Protein AF-0000000079813145 (afdb_homodimer)

Sequence (986 aa):
MRLSWSEIRVKAATFAEEWKDAKYERGETQSFYNDLFDVFGVKRRRVASFEEPVKLLGTKRGFIDLFWKGVLLVEHKSAGRSLTPAKTQALDYFPGLKEAELPRYILLSDFQTFELYDLDEGTETKFKLSDLPRNIEAFGFIIGIQKRTFRDQDPVNIAASELMGKLHDALDASGYTGHDLERLLVRLLFCLFADDTGIFEPRGIFDTLIRDRTREDGSDAGGWLSNLFDVLNTPENRRQKALDEDLKQFPYINGNLFAERLPIPAFDRTMRTRLLEACDFSWDAISPAIFGALFQSVMNPRERRTQGAHYTTEKNILKVIEPLFLDELRAEFSHLKGRRDRGRAMALRSFQDKLEGLRFFDPACGCGNFLIIAYRELRALEIEILKELNPKAQRELDVAVLSKIDVNQFYGIEIGEFPARIAEVALWMMDHIMNVRLSLEFGQVYARIPLVAAPHIHHADALSIDWNVVLPAIECSYIYGNPPFIGFVMRGCMRLSWSEIRVKAATFAEEWKDAKYERGETQSFYNDLFDVFGVKRRRVASFEEPVKLLGTKRGFIDLFWKGVLLVEHKSAGRSLTPAKTQALDYFPGLKEAELPRYILLSDFQTFELYDLDEGTETKFKLSDLPRNIEAFGFIIGIQKRTFRDQDPVNIAASELMGKLHDALDASGYTGHDLERLLVRLLFCLFADDTGIFEPRGIFDTLIRDRTREDGSDAGGWLSNLFDVLNTPENRRQKALDEDLKQFPYINGNLFAERLPIPAFDRTMRTRLLEACDFSWDAISPAIFGALFQSVMNPRERRTQGAHYTTEKNILKVIEPLFLDELRAEFSHLKGRRDRGRAMALRSFQDKLEGLRFFDPACGCGNFLIIAYRELRALEIEILKELNPKAQRELDVAVLSKIDVNQFYGIEIGEFPARIAEVALWMMDHIMNVRLSLEFGQVYARIPLVAAPHIHHADALSIDWNVVLPAIECSYIYGNPPFIGFVMRGC

InterPro domains:
  IPR029063 S-adenosyl-L-methionine-dependent methyltransferase superfamily [G3DSA:3.40.50.150] (288-491)
  IPR029063 S-adenosyl-L-methionine-dependent methyltransferase superfamily [SSF53335] (163-488)
  IPR046816 MmeI-like, DNA-methyltransferase domain [PF20473] (344-488)
  IPR046817 MmeI-like, N-terminal domain [PF20464] (12-172)
  IPR046819 MmeI-like, helicase spacer domain [PF20465] (179-258)
  IPR050953 N(4)/N(6)-adenine-specific DNA methyltransferase [PTHR33841] (176-487)

Structure (mmCIF, N/CA/C/O backbone):
data_AF-0000000079813145-model_v1
#
loop_
_entity.id
_entity.type
_entity.pdbx_description
1 polymer 'site-specific DNA-methyltransferase (adenine-specific)'
#
loop_
_atom_site.group_PDB
_atom_site.id
_atom_site.type_symbol
_atom_site.label_atom_id
_atom_site.label_alt_id
_atom_site.label_comp_id
_atom_site.label_asym_id
_atom_site.label_entity_id
_atom_site.label_seq_id
_atom_site.pdbx_PDB_ins_code
_atom_site.Cartn_x
_atom_site.Cartn_y
_atom_site.Cartn_z
_atom_site.occupancy
_atom_site.B_iso_or_equiv
_atom_site.auth_seq_id
_atom_site.auth_comp_id
_atom_site.auth_asym_id
_atom_site.auth_atom_id
_atom_site.pdbx_PDB_model_num
ATOM 1 N N . MET A 1 1 ? 13.633 17.094 12.789 1 54.75 1 MET A N 1
ATOM 2 C CA . MET A 1 1 ? 13.188 17.672 14.047 1 54.75 1 MET A CA 1
ATOM 3 C C . MET A 1 1 ? 12.875 19.156 13.883 1 54.75 1 MET A C 1
ATOM 5 O O . MET A 1 1 ? 13.5 19.844 13.078 1 54.75 1 MET A O 1
ATOM 9 N N . ARG A 1 2 ? 11.836 19.562 14.609 1 63.94 2 ARG A N 1
ATOM 10 C CA . ARG A 1 2 ? 11.422 20.969 14.578 1 63.94 2 ARG A CA 1
ATOM 11 C C . ARG A 1 2 ? 12.461 21.859 15.258 1 63.94 2 ARG A C 1
ATOM 13 O O . ARG A 1 2 ? 12.914 21.562 16.359 1 63.94 2 ARG A O 1
ATOM 20 N N . LEU A 1 3 ? 12.914 22.844 14.469 1 73 3 LEU A N 1
ATOM 21 C CA . LEU A 1 3 ? 13.875 23.797 15.023 1 73 3 LEU A CA 1
ATOM 22 C C . LEU A 1 3 ? 13.211 24.688 16.062 1 73 3 LEU A C 1
ATOM 24 O O . LEU A 1 3 ? 12.07 25.125 15.891 1 73 3 LEU A O 1
ATOM 28 N N . SER A 1 4 ? 13.891 24.922 17.203 1 78.19 4 SER A N 1
ATOM 29 C CA . SER A 1 4 ? 13.438 25.891 18.188 1 78.19 4 SER A CA 1
ATOM 30 C C . SER A 1 4 ? 13.773 27.312 17.766 1 78.19 4 SER A C 1
ATOM 32 O O . SER A 1 4 ? 14.602 27.516 16.875 1 78.19 4 SER A O 1
ATOM 34 N N . TRP A 1 5 ? 13.148 28.266 18.328 1 79.5 5 TRP A N 1
ATOM 35 C CA . TRP A 1 5 ? 13.453 29.656 18.031 1 79.5 5 TRP A CA 1
ATOM 36 C C . TRP A 1 5 ? 14.906 29.984 18.375 1 79.5 5 TRP A C 1
ATOM 38 O O . TRP A 1 5 ? 15.555 30.781 17.703 1 79.5 5 TRP A O 1
ATOM 48 N N . SER A 1 6 ? 15.367 29.344 19.469 1 80.06 6 SER A N 1
ATOM 49 C CA . SER A 1 6 ? 16.766 29.547 19.844 1 80.06 6 SER A CA 1
ATOM 50 C C . SER A 1 6 ? 17.703 29.078 18.75 1 80.06 6 SER A C 1
ATOM 52 O O . SER A 1 6 ? 18.672 29.766 18.406 1 80.06 6 SER A O 1
ATOM 54 N N . GLU A 1 7 ? 17.375 27.938 18.219 1 85 7 GLU A N 1
ATOM 55 C CA . GLU A 1 7 ? 18.188 27.406 17.125 1 85 7 GLU A CA 1
ATOM 56 C C . GLU A 1 7 ? 18.078 28.281 15.883 1 85 7 GLU A C 1
ATOM 58 O O . GLU A 1 7 ? 19.094 28.531 15.211 1 85 7 GLU A O 1
ATOM 63 N N . ILE A 1 8 ? 16.938 28.734 15.617 1 88.44 8 ILE A N 1
ATOM 64 C CA . ILE A 1 8 ? 16.703 29.578 14.453 1 88.44 8 ILE A CA 1
ATOM 65 C C . ILE A 1 8 ? 17.453 30.891 14.609 1 88.44 8 ILE A C 1
ATOM 67 O O . ILE A 1 8 ? 18.047 31.406 13.656 1 88.44 8 ILE A O 1
ATOM 71 N N . ARG A 1 9 ? 17.5 31.422 15.805 1 89.94 9 ARG A N 1
ATOM 72 C CA . ARG A 1 9 ? 18.188 32.688 16.078 1 89.94 9 ARG A CA 1
ATOM 73 C C . ARG A 1 9 ? 19.688 32.531 15.875 1 89.94 9 ARG A C 1
ATOM 75 O O . ARG A 1 9 ? 20.344 33.438 15.344 1 89.94 9 ARG A O 1
ATOM 82 N N . VAL A 1 10 ? 20.203 31.391 16.25 1 88.81 10 VAL A N 1
ATOM 83 C CA . VAL A 1 10 ? 21.625 31.125 16.062 1 88.81 10 VAL A CA 1
ATOM 84 C C . VAL A 1 10 ? 21.938 31.062 14.57 1 88.81 10 VAL A C 1
ATOM 86 O O . VAL A 1 10 ? 22.938 31.641 14.117 1 88.81 10 VAL A O 1
ATOM 89 N N . LYS A 1 11 ? 21.078 30.422 13.898 1 92.69 11 LYS A N 1
ATOM 90 C CA . LYS A 1 11 ? 21.281 30.328 12.453 1 92.69 11 LYS A CA 1
ATOM 91 C C . LYS A 1 11 ? 21.125 31.688 11.781 1 92.69 11 LYS A C 1
ATOM 93 O O . LYS A 1 11 ? 21.828 32 10.82 1 92.69 11 LYS A O 1
ATOM 98 N N . ALA A 1 12 ? 20.219 32.438 12.266 1 94.88 12 ALA A N 1
ATOM 99 C CA . ALA A 1 12 ? 20 33.781 11.734 1 94.88 12 ALA A CA 1
ATOM 100 C C . ALA A 1 12 ? 21.234 34.656 11.953 1 94.88 12 ALA A C 1
ATOM 102 O O . ALA A 1 12 ? 21.578 35.469 11.094 1 94.88 12 ALA A O 1
ATOM 103 N N . ALA A 1 13 ? 21.875 34.5 13.102 1 93.69 13 ALA A N 1
ATOM 104 C CA . ALA A 1 13 ? 23.094 35.25 13.391 1 93.69 13 ALA A CA 1
ATOM 105 C C . ALA A 1 13 ? 24.219 34.875 12.43 1 93.69 13 ALA A C 1
ATOM 107 O O . ALA A 1 13 ? 24.938 35.719 11.93 1 93.69 13 ALA A O 1
ATOM 108 N N . THR A 1 14 ? 24.328 33.594 12.203 1 94.19 14 THR A N 1
ATOM 109 C CA . THR A 1 14 ? 25.328 33.125 11.25 1 94.19 14 THR A CA 1
ATOM 110 C C . THR A 1 14 ? 25.031 33.656 9.852 1 94.19 14 THR A C 1
ATOM 112 O O . THR A 1 14 ? 25.953 34.062 9.141 1 94.19 14 THR A O 1
ATOM 115 N N . PHE A 1 15 ? 23.828 33.594 9.5 1 95.38 15 PHE A N 1
ATOM 116 C CA . PHE A 1 15 ? 23.391 34.125 8.211 1 95.38 15 PHE A CA 1
ATOM 117 C C . PHE A 1 15 ? 23.75 35.594 8.086 1 95.38 15 PHE A C 1
ATOM 119 O O . PHE A 1 15 ? 24.281 36.031 7.062 1 95.38 15 PHE A O 1
ATOM 126 N N . ALA A 1 16 ? 23.453 36.406 9.062 1 95.19 16 ALA A N 1
ATOM 127 C CA . ALA A 1 16 ? 23.703 37.844 9.047 1 95.19 16 ALA A CA 1
ATOM 128 C C . ALA A 1 16 ? 25.188 38.125 8.898 1 95.19 16 ALA A C 1
ATOM 130 O O . ALA A 1 16 ? 25.578 39.062 8.195 1 95.19 16 ALA A O 1
ATOM 131 N N . GLU A 1 17 ? 25.969 37.312 9.531 1 93 17 GLU A N 1
ATOM 132 C CA . GLU A 1 17 ? 27.406 37.5 9.438 1 93 17 GLU A CA 1
ATOM 133 C C . GLU A 1 17 ? 27.922 37.125 8.047 1 93 17 GLU A C 1
ATOM 135 O O . GLU A 1 17 ? 28.797 37.812 7.508 1 93 17 GLU A O 1
ATOM 140 N N . GLU A 1 18 ? 27.406 36.125 7.539 1 92.5 18 GLU A N 1
ATOM 141 C CA . GLU A 1 18 ? 27.844 35.656 6.238 1 92.5 18 GLU A CA 1
ATOM 142 C C . GLU A 1 18 ? 27.5 36.625 5.129 1 92.5 18 GLU A C 1
ATOM 144 O O . GLU A 1 18 ? 28.234 36.75 4.148 1 92.5 18 GLU A O 1
ATOM 149 N N . TRP A 1 19 ? 26.406 37.312 5.266 1 93.38 19 TRP A N 1
ATOM 150 C CA . TRP A 1 19 ? 25.906 38.125 4.168 1 93.38 19 TRP A CA 1
ATOM 151 C C . TRP A 1 19 ? 26.109 39.625 4.465 1 93.38 19 TRP A C 1
ATOM 153 O O . TRP A 1 19 ? 25.547 40.469 3.787 1 93.38 19 TRP A O 1
ATOM 163 N N . LYS A 1 20 ? 26.938 39.938 5.438 1 93.06 20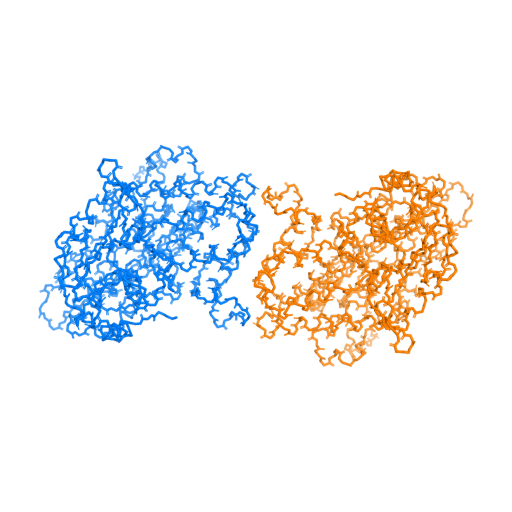 LYS A N 1
ATOM 164 C CA . LYS A 1 20 ? 27.125 41.312 5.906 1 93.06 20 LYS A CA 1
ATOM 165 C C . LYS A 1 20 ? 27.719 42.188 4.816 1 93.06 20 LYS A C 1
ATOM 167 O O . LYS A 1 20 ? 27.484 43.375 4.789 1 93.06 20 LYS A O 1
ATOM 172 N N . ASP A 1 21 ? 28.422 41.5 3.844 1 89.75 21 ASP A N 1
ATOM 173 C CA . ASP A 1 21 ? 29.109 42.312 2.83 1 89.75 21 ASP A CA 1
ATOM 174 C C . ASP A 1 21 ? 28.453 42.125 1.461 1 89.75 21 ASP A C 1
ATOM 176 O O . ASP A 1 21 ? 28.969 42.625 0.453 1 89.75 21 ASP A O 1
ATOM 180 N N . ALA A 1 22 ? 27.344 41.469 1.444 1 86.19 22 ALA A N 1
ATOM 181 C CA . ALA A 1 22 ? 26.688 41.188 0.165 1 86.19 22 ALA A CA 1
ATOM 182 C C . ALA A 1 22 ? 26.125 42.5 -0.434 1 86.19 22 ALA A C 1
ATOM 184 O O . ALA A 1 22 ? 25.562 43.312 0.285 1 86.19 22 ALA A O 1
ATOM 185 N N . LYS A 1 23 ? 26.312 42.656 -1.86 1 83.62 23 LYS A N 1
ATOM 186 C CA . LYS A 1 23 ? 25.875 43.906 -2.467 1 83.62 23 LYS A CA 1
ATOM 187 C C . LYS A 1 23 ? 25.25 43.656 -3.842 1 83.62 23 LYS A C 1
ATOM 189 O O . LYS A 1 23 ? 24.438 44.469 -4.312 1 83.62 23 LYS A O 1
ATOM 194 N N . TYR A 1 24 ? 25.625 42.594 -4.508 1 77.56 24 TYR A N 1
ATOM 195 C CA . TYR A 1 24 ? 25.328 42.438 -5.93 1 77.56 24 TYR A CA 1
ATOM 196 C C . TYR A 1 24 ? 24.047 41.656 -6.141 1 77.56 24 TYR A C 1
ATOM 198 O O . TYR A 1 24 ? 24.016 40.438 -5.906 1 77.56 24 TYR A O 1
ATOM 206 N N . GLU A 1 25 ? 23.047 42.25 -6.664 1 79.75 25 GLU A N 1
ATOM 207 C CA . GLU A 1 25 ? 21.703 41.688 -6.809 1 79.75 25 GLU A CA 1
ATOM 208 C C . GLU A 1 25 ? 21.688 40.5 -7.77 1 79.75 25 GLU A C 1
ATOM 210 O O . GLU A 1 25 ? 21.203 39.406 -7.43 1 79.75 25 GLU A O 1
ATOM 215 N N . ARG A 1 26 ? 22.234 40.594 -8.992 1 72.44 26 ARG A N 1
ATOM 216 C CA . ARG A 1 26 ? 22.078 39.594 -10.062 1 72.44 26 ARG A CA 1
ATOM 217 C C . ARG A 1 26 ? 22.812 38.312 -9.719 1 72.44 26 ARG A C 1
ATOM 219 O O . ARG A 1 26 ? 22.375 37.219 -10.086 1 72.44 26 ARG A O 1
ATOM 226 N N . GLY A 1 27 ? 23.688 38.438 -8.906 1 72.62 27 GLY A N 1
ATOM 227 C CA . GLY A 1 27 ? 24.5 37.25 -8.695 1 72.62 27 GLY A CA 1
ATOM 228 C C . GLY A 1 27 ? 24.219 36.562 -7.371 1 72.62 27 GLY A C 1
ATOM 229 O O . GLY A 1 27 ? 24.5 35.375 -7.211 1 72.62 27 GLY A O 1
ATOM 230 N N . GLU A 1 28 ? 23.562 37.281 -6.441 1 84 28 GLU A N 1
ATOM 231 C CA . GLU A 1 28 ? 23.578 36.719 -5.09 1 84 28 GLU A CA 1
ATOM 232 C C . GLU A 1 28 ? 22.172 36.594 -4.539 1 84 28 GLU A C 1
ATOM 234 O O . GLU A 1 28 ? 21.953 35.938 -3.518 1 84 28 GLU A O 1
ATOM 239 N N . THR A 1 29 ? 21.203 37.125 -5.23 1 87.88 29 THR A N 1
ATOM 240 C CA . THR A 1 29 ? 19.828 37.188 -4.723 1 87.88 29 THR A CA 1
ATOM 241 C C . THR A 1 29 ? 19.312 35.75 -4.453 1 87.88 29 THR A C 1
ATOM 243 O O . THR A 1 29 ? 18.781 35.5 -3.375 1 87.88 29 THR A O 1
ATOM 246 N N . GLN A 1 30 ? 19.516 34.938 -5.402 1 86.75 30 GLN A N 1
ATOM 247 C CA . GLN A 1 30 ? 18.969 33.594 -5.262 1 86.75 30 GLN A CA 1
ATOM 248 C C . GLN A 1 30 ? 19.656 32.844 -4.125 1 86.75 30 GLN A C 1
ATOM 250 O O . GLN A 1 30 ? 19 32.188 -3.33 1 86.75 30 GLN A O 1
ATOM 255 N N . SER A 1 31 ? 20.938 32.969 -4.066 1 88.31 31 SER A N 1
ATOM 256 C CA . SER A 1 31 ? 21.672 32.344 -2.975 1 88.31 31 SER A CA 1
ATOM 257 C C . SER A 1 31 ? 21.25 32.938 -1.625 1 88.31 31 SER A C 1
ATOM 259 O O . SER A 1 31 ? 21.156 32.188 -0.639 1 88.31 31 SER A O 1
ATOM 261 N N . PHE A 1 32 ? 21.047 34.25 -1.599 1 93.44 32 PHE A N 1
ATOM 262 C CA . PHE A 1 32 ? 20.641 34.938 -0.382 1 93.44 32 PHE A CA 1
ATOM 263 C C . PHE A 1 32 ? 19.344 34.375 0.173 1 93.44 32 PHE A C 1
ATOM 265 O O . PHE A 1 32 ? 19.266 34.031 1.356 1 93.44 32 PHE A O 1
ATOM 272 N N . TYR A 1 33 ? 18.438 34.125 -0.649 1 93.62 33 TYR A N 1
ATOM 273 C CA . TYR A 1 33 ? 17.141 33.656 -0.172 1 93.62 33 TYR A CA 1
ATOM 274 C C . TYR A 1 33 ? 17.141 32.156 0.074 1 93.62 33 TYR A C 1
ATOM 276 O O . TYR A 1 33 ? 16.469 31.656 0.979 1 93.62 33 TYR A O 1
ATOM 284 N N . ASN A 1 34 ? 17.906 31.422 -0.694 1 90.75 34 ASN A N 1
ATOM 285 C CA . ASN A 1 34 ? 18.094 30.016 -0.345 1 90.75 34 ASN A CA 1
ATOM 286 C C . ASN A 1 34 ? 18.625 29.859 1.078 1 90.75 34 ASN A C 1
ATOM 288 O O . ASN A 1 34 ? 18.109 29.047 1.848 1 90.75 34 ASN A O 1
ATOM 292 N N . ASP A 1 35 ? 19.578 30.672 1.389 1 91.69 35 ASP A N 1
ATOM 293 C CA . ASP A 1 35 ? 20.188 30.594 2.713 1 91.69 35 ASP A CA 1
ATOM 294 C C . ASP A 1 35 ? 19.234 31.109 3.787 1 91.69 35 ASP A C 1
ATOM 296 O O . ASP A 1 35 ? 19.219 30.609 4.91 1 91.69 35 ASP A O 1
ATOM 300 N N . LEU A 1 36 ? 18.453 32.156 3.459 1 94.5 36 LEU A N 1
ATOM 301 C CA . LEU A 1 36 ? 17.484 32.688 4.418 1 94.5 36 LEU A CA 1
ATOM 302 C C . LEU A 1 36 ? 16.469 31.625 4.793 1 94.5 36 LEU A C 1
ATOM 304 O O . LEU A 1 36 ? 16.156 31.438 5.973 1 94.5 36 LEU A O 1
ATOM 308 N N . PHE A 1 37 ? 15.953 30.922 3.773 1 93 37 PHE A N 1
ATOM 309 C CA . PHE A 1 37 ? 14.992 29.859 4.035 1 93 37 PHE A CA 1
ATOM 310 C C . PHE A 1 37 ? 15.633 28.719 4.836 1 93 37 PHE A C 1
ATOM 312 O O . PHE A 1 37 ? 14.984 28.125 5.695 1 93 37 PHE A O 1
ATOM 319 N N . ASP A 1 38 ? 16.875 28.516 4.582 1 90.31 38 ASP A N 1
ATOM 320 C CA . ASP A 1 38 ? 17.594 27.453 5.27 1 90.31 38 ASP A CA 1
ATOM 321 C C . ASP A 1 38 ? 17.719 27.75 6.758 1 90.31 38 ASP A C 1
ATOM 323 O O . ASP A 1 38 ? 17.875 26.844 7.57 1 90.31 38 ASP A O 1
ATOM 327 N N . VAL A 1 39 ? 17.75 29.047 7.113 1 92.31 39 VAL A N 1
ATOM 328 C CA . VAL A 1 39 ? 17.75 29.453 8.516 1 92.31 39 VAL A CA 1
ATOM 329 C C . VAL A 1 39 ? 16.609 28.766 9.258 1 92.31 39 VAL A C 1
ATOM 331 O O . VAL A 1 39 ? 16.75 28.406 10.43 1 92.31 39 VAL A O 1
ATOM 334 N N . PHE A 1 40 ? 15.539 28.484 8.539 1 89.62 40 PHE A N 1
ATOM 335 C CA . PHE A 1 40 ? 14.336 27.891 9.125 1 89.62 40 PHE A CA 1
ATOM 336 C C . PHE A 1 40 ? 14.258 26.406 8.812 1 89.62 40 PHE A C 1
ATOM 338 O O . PHE A 1 40 ? 13.266 25.75 9.141 1 89.62 40 PHE A O 1
ATOM 345 N N . GLY A 1 41 ? 15.219 25.891 8.156 1 84.31 41 GLY A N 1
ATOM 346 C CA . GLY A 1 41 ? 15.219 24.484 7.785 1 84.31 41 GLY A CA 1
ATOM 347 C C . GLY A 1 41 ? 14.297 24.172 6.617 1 84.31 41 GLY A C 1
ATOM 348 O O . GLY A 1 41 ? 13.875 23.031 6.445 1 84.31 41 GLY A O 1
ATOM 349 N N . VAL A 1 42 ? 13.938 25.156 5.883 1 85.62 42 VAL A N 1
ATOM 350 C CA . VAL A 1 42 ? 13.047 24.984 4.738 1 85.62 42 VAL A CA 1
ATOM 351 C C . VAL A 1 42 ? 13.836 25.172 3.443 1 85.62 42 VAL A C 1
ATOM 353 O O . VAL A 1 42 ? 14.586 26.141 3.297 1 85.62 42 VAL A O 1
ATOM 356 N N . LYS A 1 43 ? 13.688 24.172 2.592 1 82.88 43 LYS A N 1
ATOM 357 C CA . LYS A 1 43 ? 14.266 24.344 1.264 1 82.88 43 LYS A CA 1
ATOM 358 C C . LYS A 1 43 ? 13.359 25.219 0.386 1 82.88 43 LYS A C 1
ATOM 360 O O . LYS A 1 43 ? 12.227 24.828 0.089 1 82.88 43 LYS A O 1
ATOM 365 N N . ARG A 1 44 ? 13.93 26.328 0.022 1 85.31 44 ARG A N 1
ATOM 366 C CA . ARG A 1 44 ? 13.18 27.328 -0.727 1 85.31 44 ARG A CA 1
ATOM 367 C C . ARG A 1 44 ? 12.516 26.719 -1.952 1 85.31 44 ARG A C 1
ATOM 369 O O . ARG A 1 44 ? 11.352 27 -2.24 1 85.31 44 ARG A O 1
ATOM 376 N N . ARG A 1 45 ? 13.164 25.828 -2.631 1 77.62 45 ARG A N 1
ATOM 377 C CA . ARG A 1 45 ? 12.695 25.25 -3.887 1 77.62 45 ARG A CA 1
ATOM 378 C C . ARG A 1 45 ? 11.414 24.453 -3.678 1 77.62 45 ARG A C 1
ATOM 380 O O . ARG A 1 45 ? 10.648 24.234 -4.617 1 77.62 45 ARG A O 1
ATOM 387 N N . ARG A 1 46 ? 11.188 24.156 -2.447 1 77.38 46 ARG A N 1
ATOM 388 C CA . ARG A 1 46 ? 10.023 23.328 -2.148 1 77.38 46 ARG A CA 1
ATOM 389 C C . ARG A 1 46 ? 8.766 24.172 -2.018 1 77.38 46 ARG A C 1
ATOM 391 O O . ARG A 1 46 ? 7.648 23.656 -2.146 1 77.38 46 ARG A O 1
ATOM 398 N N . VAL A 1 47 ? 8.992 25.469 -1.803 1 84.38 47 VAL A N 1
ATOM 399 C CA . VAL A 1 47 ? 7.797 26.219 -1.427 1 84.38 47 VAL A CA 1
ATOM 400 C C . VAL A 1 47 ? 7.676 27.469 -2.301 1 84.38 47 VAL A C 1
ATOM 402 O O . VAL A 1 47 ? 6.582 28.016 -2.471 1 84.38 47 VAL A O 1
ATOM 405 N N . ALA A 1 48 ? 8.797 27.859 -2.842 1 88.88 48 ALA A N 1
ATOM 406 C CA . ALA A 1 48 ? 8.781 29.125 -3.57 1 88.88 48 ALA A CA 1
ATOM 407 C C . ALA A 1 48 ? 9.594 29.016 -4.859 1 88.88 48 ALA A C 1
ATOM 409 O O . ALA A 1 48 ? 10.445 28.141 -4.996 1 88.88 48 ALA A O 1
ATOM 410 N N . SER A 1 49 ? 9.258 29.922 -5.734 1 89.06 49 SER A N 1
ATOM 411 C CA . SER A 1 49 ? 9.93 29.953 -7.027 1 89.06 49 SER A CA 1
ATOM 412 C C . SER A 1 49 ? 10.594 31.297 -7.285 1 89.06 49 SER A C 1
ATOM 414 O O . SER A 1 49 ? 10.117 32.344 -6.793 1 89.06 49 SER A O 1
ATOM 416 N N . PHE A 1 50 ? 11.719 31.234 -8.078 1 87.56 50 PHE A N 1
ATOM 417 C CA . PHE A 1 50 ? 12.391 32.469 -8.492 1 87.56 50 PHE A CA 1
ATOM 418 C C . PHE A 1 50 ? 11.891 32.906 -9.852 1 87.56 50 PHE A C 1
ATOM 420 O O . PHE A 1 50 ? 11.461 32.094 -10.672 1 87.56 50 PHE A O 1
ATOM 427 N N . GLU A 1 51 ? 11.852 34.156 -10.047 1 85.94 51 GLU A N 1
ATOM 428 C CA . GLU A 1 51 ? 11.617 34.781 -11.344 1 85.94 51 GLU A CA 1
ATOM 429 C C . GLU A 1 51 ? 10.312 34.281 -11.961 1 85.94 51 GLU A C 1
ATOM 431 O O . GLU A 1 51 ? 10.305 33.844 -13.109 1 85.94 51 GLU A O 1
ATOM 436 N N . GLU A 1 52 ? 9.305 34.281 -11.102 1 87.5 52 GLU A N 1
ATOM 437 C CA . GLU A 1 52 ? 7.984 33.875 -11.578 1 87.5 52 GLU A CA 1
ATOM 438 C C . GLU A 1 52 ? 7.379 34.938 -12.5 1 87.5 52 GLU A C 1
ATOM 440 O O . GLU A 1 52 ? 7.262 36.094 -12.125 1 87.5 52 GLU A O 1
ATOM 445 N N . PRO A 1 53 ? 7.023 34.562 -13.75 1 87.56 53 PRO A N 1
ATOM 446 C CA . PRO A 1 53 ? 6.418 35.531 -14.664 1 87.56 53 PRO A CA 1
ATOM 447 C C . PRO A 1 53 ? 4.992 35.906 -14.273 1 87.56 53 PRO A C 1
ATOM 449 O O . PRO A 1 53 ? 4.23 35.062 -13.812 1 87.56 53 PRO A O 1
ATOM 452 N N . VAL A 1 54 ? 4.641 37.156 -14.367 1 87.44 54 VAL A N 1
ATOM 453 C CA . VAL A 1 54 ? 3.312 37.656 -14.031 1 87.44 54 VAL A CA 1
ATOM 454 C C . VAL A 1 54 ? 2.922 38.781 -15 1 87.44 54 VAL A C 1
ATOM 456 O O . VAL A 1 54 ? 3.76 39.594 -15.391 1 87.44 54 VAL A O 1
ATOM 459 N N . LYS A 1 55 ? 1.665 38.719 -15.43 1 81.62 55 LYS A N 1
ATOM 460 C CA . LYS A 1 55 ? 1.153 39.75 -16.328 1 81.62 55 LYS A CA 1
ATOM 461 C C . LYS A 1 55 ? 0.919 41.062 -15.586 1 81.62 55 LYS A C 1
ATOM 463 O O . LYS A 1 55 ? 0.352 41.062 -14.492 1 81.62 55 LYS A O 1
ATOM 468 N N . LEU A 1 56 ? 1.489 42.062 -16.047 1 82 56 LEU A N 1
ATOM 469 C CA . LEU A 1 56 ? 1.272 43.375 -15.469 1 82 56 LEU A CA 1
ATOM 470 C C . LEU A 1 56 ? 0.087 44.062 -16.141 1 82 56 LEU A C 1
ATOM 472 O O . LEU A 1 56 ? -0.494 43.531 -17.078 1 82 56 LEU A O 1
ATOM 476 N N . LEU A 1 57 ? -0.383 45.219 -15.43 1 71.81 57 LEU A N 1
ATOM 477 C CA . LEU A 1 57 ? -1.419 46 -16.078 1 71.81 57 LEU A CA 1
ATOM 478 C C . LEU A 1 57 ? -0.974 46.438 -17.469 1 71.81 57 LEU A C 1
ATOM 480 O O . LEU A 1 57 ? 0.099 47.031 -17.625 1 71.81 57 LEU A O 1
ATOM 484 N N . GLY A 1 58 ? -1.726 45.969 -18.547 1 67.88 58 GLY A N 1
ATOM 485 C CA . GLY A 1 58 ? -1.386 46.219 -19.938 1 67.88 58 GLY A CA 1
ATOM 486 C C . GLY A 1 58 ? -0.789 45 -20.641 1 67.88 58 GLY A C 1
ATOM 487 O O . GLY A 1 58 ? -1.223 43.875 -20.406 1 67.88 58 GLY A O 1
ATOM 488 N N . THR A 1 59 ? 0.145 45.25 -21.547 1 70 59 THR A N 1
ATOM 489 C CA . THR A 1 59 ? 0.662 44.156 -22.391 1 70 59 THR A CA 1
ATOM 490 C C . THR A 1 59 ? 2.033 43.719 -21.891 1 70 59 THR A C 1
ATOM 492 O O . THR A 1 59 ? 2.605 42.75 -22.422 1 70 59 THR A O 1
ATOM 495 N N . LYS A 1 60 ? 2.535 44.281 -20.734 1 78.56 60 LYS A N 1
ATOM 496 C CA . LYS A 1 60 ? 3.893 43.938 -20.297 1 78.56 60 LYS A CA 1
ATOM 497 C C . LYS A 1 60 ? 3.885 42.812 -19.281 1 78.56 60 LYS A C 1
ATOM 499 O O . LYS A 1 60 ? 2.883 42.594 -18.609 1 78.56 60 LYS A O 1
ATOM 504 N N . ARG A 1 61 ? 4.934 41.906 -19.375 1 83.25 61 ARG A N 1
ATOM 505 C CA . ARG A 1 61 ? 5.156 40.844 -18.406 1 83.25 61 ARG A CA 1
ATOM 506 C C . ARG A 1 61 ? 6.277 41.188 -17.438 1 83.25 61 ARG A C 1
ATOM 508 O O . ARG A 1 61 ? 7.219 41.906 -17.797 1 83.25 61 ARG A O 1
ATOM 515 N N . GLY A 1 62 ? 6.117 41.031 -16.203 1 86.31 62 GLY A N 1
ATOM 516 C CA . GLY A 1 62 ? 7.145 41.156 -15.18 1 86.31 62 GLY A CA 1
ATOM 517 C C . GLY A 1 62 ? 7.551 39.844 -14.57 1 86.31 62 GLY A C 1
ATOM 518 O O . GLY A 1 62 ? 6.965 38.812 -14.883 1 86.31 62 GLY A O 1
ATOM 519 N N . PHE A 1 63 ? 8.688 39.938 -13.789 1 89.25 63 PHE A N 1
ATOM 520 C CA . PHE A 1 63 ? 9.18 38.719 -13.125 1 89.25 63 PHE A CA 1
ATOM 521 C C . PHE A 1 63 ? 9.375 39 -11.633 1 89.25 63 PHE A C 1
ATOM 523 O O . PHE A 1 63 ? 10.164 39.844 -11.242 1 89.25 63 PHE A O 1
ATOM 530 N N . ILE A 1 64 ? 8.672 38.188 -10.828 1 90.5 64 ILE A N 1
ATOM 531 C CA . ILE A 1 64 ? 8.797 38.312 -9.383 1 90.5 64 ILE A CA 1
ATOM 532 C C . ILE A 1 64 ? 10.094 37.656 -8.922 1 90.5 64 ILE A C 1
ATOM 534 O O . ILE A 1 64 ? 10.375 36.5 -9.281 1 90.5 64 ILE A O 1
ATOM 538 N N . ASP A 1 65 ? 10.922 38.375 -8.133 1 91.5 65 ASP A N 1
ATOM 539 C CA . ASP A 1 65 ? 12.227 37.844 -7.738 1 91.5 65 ASP A CA 1
ATOM 540 C C . ASP A 1 65 ? 12.07 36.531 -6.992 1 91.5 65 ASP A C 1
ATOM 542 O O . ASP A 1 65 ? 12.82 35.562 -7.242 1 91.5 65 ASP A O 1
ATOM 546 N N . LEU A 1 66 ? 11.195 36.469 -6.004 1 93.19 66 LEU A N 1
ATOM 547 C CA . LEU A 1 66 ? 10.828 35.25 -5.301 1 93.19 66 LEU A CA 1
ATOM 548 C C . LEU A 1 66 ? 9.344 35.25 -4.965 1 93.19 66 LEU A C 1
ATOM 550 O O . LEU A 1 66 ? 8.82 36.219 -4.426 1 93.19 66 LEU A O 1
ATOM 554 N N . PHE A 1 67 ? 8.711 34.125 -5.367 1 93.06 67 PHE A N 1
ATOM 555 C CA . PHE A 1 67 ? 7.266 34.062 -5.203 1 93.06 67 PHE A CA 1
ATOM 556 C C . PHE A 1 67 ? 6.844 32.781 -4.527 1 93.06 67 PHE A C 1
ATOM 558 O O . PHE A 1 67 ? 7.102 31.688 -5.051 1 93.06 67 PHE A O 1
ATOM 565 N N . TRP A 1 68 ? 6.352 32.906 -3.311 1 91.5 68 TRP A N 1
ATOM 566 C CA . TRP A 1 68 ? 5.648 31.828 -2.607 1 91.5 68 TRP A CA 1
ATOM 567 C C . TRP A 1 68 ? 4.141 32.031 -2.664 1 91.5 68 TRP A C 1
ATOM 569 O O . TRP A 1 68 ? 3.586 32.812 -1.872 1 91.5 68 TRP A O 1
ATOM 579 N N . LYS A 1 69 ? 3.541 31.359 -3.549 1 85.25 69 LYS A N 1
ATOM 580 C CA . LYS A 1 69 ? 2.137 31.594 -3.883 1 85.25 69 LYS A CA 1
ATOM 581 C C . LYS A 1 69 ? 1.271 31.609 -2.627 1 85.25 69 LYS A C 1
ATOM 583 O O . LYS A 1 69 ? 1.323 30.672 -1.817 1 85.25 69 LYS A O 1
ATOM 588 N N . GLY A 1 70 ? 0.599 32.75 -2.537 1 83.06 70 GLY A N 1
ATOM 589 C CA . GLY A 1 70 ? -0.35 32.875 -1.443 1 83.06 70 GLY A CA 1
ATOM 590 C C . GLY A 1 70 ? 0.302 33.312 -0.137 1 83.06 70 GLY A C 1
ATOM 591 O O . GLY A 1 70 ? -0.388 33.625 0.832 1 83.06 70 GLY A O 1
ATOM 592 N N . VAL A 1 71 ? 1.646 33.281 -0.153 1 88.38 71 VAL A N 1
ATOM 593 C CA . VAL A 1 71 ? 2.309 33.469 1.133 1 88.38 71 VAL A CA 1
ATOM 594 C C . VAL A 1 71 ? 3.24 34.688 1.058 1 88.38 71 VAL A C 1
ATOM 596 O O . VAL A 1 71 ? 3.057 35.656 1.782 1 88.38 71 VAL A O 1
ATOM 599 N N . LEU A 1 72 ? 4.223 34.656 0.082 1 93.31 72 LEU A N 1
ATOM 600 C CA . LEU A 1 72 ? 5.305 35.656 0.123 1 93.31 72 LEU A CA 1
ATOM 601 C C . LEU A 1 72 ? 5.664 36.125 -1.282 1 93.31 72 LEU A C 1
ATOM 603 O O . LEU A 1 72 ? 5.75 35.312 -2.211 1 93.31 72 LEU A O 1
ATOM 607 N N . LEU A 1 73 ? 5.742 37.344 -1.479 1 95 73 LEU A N 1
ATOM 608 C CA . LEU A 1 73 ? 6.312 37.969 -2.668 1 95 73 LEU A CA 1
ATOM 609 C C . LEU A 1 73 ? 7.535 38.812 -2.311 1 95 73 LEU A C 1
ATOM 611 O O . LEU A 1 73 ? 7.469 39.656 -1.416 1 95 73 LEU A O 1
ATOM 615 N N . VAL A 1 74 ? 8.656 38.531 -2.973 1 95.56 74 VAL A N 1
ATOM 616 C CA . VAL A 1 74 ? 9.898 39.219 -2.65 1 95.56 74 VAL A CA 1
ATOM 617 C C . VAL A 1 74 ? 10.336 40.062 -3.844 1 95.56 74 VAL A C 1
ATOM 619 O O . VAL A 1 74 ? 10.273 39.625 -4.988 1 95.56 74 VAL A O 1
ATOM 622 N N . GLU A 1 75 ? 10.656 41.312 -3.619 1 94.31 75 GLU A N 1
ATOM 623 C CA . GLU A 1 75 ? 11.398 42.156 -4.547 1 94.31 75 GLU A CA 1
ATOM 624 C C . GLU A 1 75 ? 12.727 42.594 -3.943 1 94.31 75 GLU A C 1
ATOM 626 O O . GLU A 1 75 ? 12.758 43.188 -2.854 1 94.31 75 GLU A O 1
ATOM 631 N N . HIS A 1 76 ? 13.742 42.281 -4.645 1 93.88 76 HIS A N 1
ATOM 632 C CA . HIS A 1 76 ? 15.094 42.5 -4.141 1 93.88 76 HIS A CA 1
ATOM 633 C C . HIS A 1 76 ? 15.844 43.531 -4.98 1 93.88 76 HIS A C 1
ATOM 635 O O . HIS A 1 76 ? 15.648 43.594 -6.195 1 93.88 76 HIS A O 1
ATOM 641 N N . LYS A 1 77 ? 16.672 44.438 -4.371 1 92.81 77 LYS A N 1
ATOM 642 C CA . LYS A 1 77 ? 17.516 45.438 -5.035 1 92.81 77 LYS A CA 1
ATOM 643 C C . LYS A 1 77 ? 18.969 45.312 -4.586 1 92.81 77 LYS A C 1
ATOM 645 O O . LYS A 1 77 ? 19.266 44.562 -3.631 1 92.81 77 LYS A O 1
ATOM 650 N N . SER A 1 78 ? 19.859 45.969 -5.309 1 91.06 78 SER A N 1
ATOM 651 C CA . SER A 1 78 ? 21.266 46.031 -4.895 1 91.06 78 SER A CA 1
ATOM 652 C C . SER A 1 78 ? 21.422 46.844 -3.611 1 91.06 78 SER A C 1
ATOM 654 O O . SER A 1 78 ? 20.578 47.688 -3.291 1 91.06 78 SER A O 1
ATOM 656 N N . ALA A 1 79 ? 22.5 46.531 -2.939 1 91.06 79 ALA A N 1
ATOM 657 C CA . ALA A 1 79 ? 22.734 47.156 -1.641 1 91.06 79 ALA A CA 1
ATOM 658 C C . ALA A 1 79 ? 22.734 48.656 -1.756 1 91.06 79 ALA A C 1
ATOM 660 O O . ALA A 1 79 ? 23.375 49.219 -2.656 1 91.06 79 ALA A O 1
ATOM 661 N N . GLY A 1 80 ? 22.031 49.281 -0.912 1 89.31 80 GLY A N 1
ATOM 662 C CA . GLY A 1 80 ? 22.031 50.719 -0.847 1 89.31 80 GLY A CA 1
ATOM 663 C C . GLY A 1 80 ? 20.953 51.375 -1.702 1 89.31 80 GLY A C 1
ATOM 664 O O . GLY A 1 80 ? 20.672 52.562 -1.579 1 89.31 80 GLY A O 1
ATOM 665 N N . ARG A 1 81 ? 20.391 50.688 -2.555 1 89.38 81 ARG A N 1
ATOM 666 C CA . ARG A 1 81 ? 19.328 51.219 -3.406 1 89.38 81 ARG A CA 1
ATOM 667 C C . ARG A 1 81 ? 18.031 51.406 -2.619 1 89.38 81 ARG A C 1
ATOM 669 O O . ARG A 1 81 ? 17.766 50.656 -1.662 1 89.38 81 ARG A O 1
ATOM 676 N N . SER A 1 82 ? 17.266 52.344 -3.043 1 90.31 82 SER A N 1
ATOM 677 C CA . SER A 1 82 ? 15.984 52.625 -2.391 1 90.31 82 SER A CA 1
ATOM 678 C C . SER A 1 82 ? 15.016 51.469 -2.572 1 90.31 82 SER A C 1
ATOM 680 O O . SER A 1 82 ? 14.938 50.875 -3.654 1 90.31 82 SER A O 1
ATOM 682 N N . LEU A 1 83 ? 14.273 51.156 -1.493 1 93.12 83 LEU A N 1
ATOM 683 C CA . LEU A 1 83 ? 13.32 50.031 -1.542 1 93.12 83 LEU A CA 1
ATOM 684 C C . LEU A 1 83 ? 11.922 50.531 -1.897 1 93.12 83 LEU A C 1
ATOM 686 O O . LEU A 1 83 ? 11.008 49.75 -2.113 1 93.12 83 LEU A O 1
ATOM 690 N N . THR A 1 84 ? 11.781 51.844 -2.08 1 89.81 84 THR A N 1
ATOM 691 C CA . THR A 1 84 ? 10.492 52.406 -2.443 1 89.81 84 THR A CA 1
ATOM 692 C C . THR A 1 84 ? 10.055 51.938 -3.824 1 89.81 84 THR A C 1
ATOM 694 O O . THR A 1 84 ? 8.922 51.469 -3.998 1 89.81 84 THR A O 1
ATOM 697 N N . PRO A 1 85 ? 10.953 52.031 -4.773 1 89.38 85 PRO A N 1
ATOM 698 C CA . PRO A 1 85 ? 10.57 51.5 -6.078 1 89.38 85 PRO A CA 1
ATOM 699 C C . PRO A 1 85 ? 10.258 50 -6.035 1 89.38 85 PRO A C 1
ATOM 701 O O . PRO A 1 85 ? 9.406 49.531 -6.785 1 89.38 85 PRO A O 1
ATOM 704 N N . ALA A 1 86 ? 11 49.344 -5.23 1 91.12 86 ALA A N 1
ATOM 705 C CA . ALA A 1 86 ? 10.758 47.906 -5.086 1 91.12 86 ALA A CA 1
ATOM 706 C C . ALA A 1 86 ? 9.344 47.625 -4.578 1 91.12 86 ALA A C 1
ATOM 708 O O . ALA A 1 86 ? 8.703 46.656 -4.996 1 91.12 86 ALA A O 1
ATOM 709 N N . LYS A 1 87 ? 8.883 48.406 -3.705 1 92.06 87 LYS A N 1
ATOM 710 C CA . LYS A 1 87 ? 7.527 48.25 -3.172 1 92.06 87 LYS A CA 1
ATOM 711 C C . LYS A 1 87 ? 6.48 48.469 -4.262 1 92.06 87 LYS A C 1
ATOM 713 O O . LYS A 1 87 ? 5.52 47.719 -4.367 1 92.06 87 LYS A O 1
ATOM 718 N N . THR A 1 88 ? 6.688 49.531 -4.984 1 88.81 88 THR A N 1
ATOM 719 C CA . THR A 1 88 ? 5.781 49.812 -6.09 1 88.81 88 THR A CA 1
ATOM 720 C C . THR A 1 88 ? 5.766 48.656 -7.082 1 88.81 88 THR A C 1
ATOM 722 O O . THR A 1 88 ? 4.699 48.25 -7.551 1 88.81 88 THR A O 1
ATOM 725 N N . GLN A 1 89 ? 6.902 48.156 -7.332 1 88.5 89 GLN A N 1
ATOM 726 C CA . GLN A 1 89 ? 7.016 47.031 -8.25 1 88.5 89 GLN A CA 1
ATOM 727 C C . GLN A 1 89 ? 6.27 45.812 -7.715 1 88.5 89 GLN A C 1
ATOM 729 O O . GLN A 1 89 ? 5.559 45.156 -8.461 1 88.5 89 GLN A O 1
ATOM 734 N N . ALA A 1 90 ? 6.453 45.562 -6.453 1 91.88 90 ALA A N 1
ATOM 735 C CA . ALA A 1 90 ? 5.777 44.406 -5.828 1 91.88 90 ALA A CA 1
ATOM 736 C C . ALA A 1 90 ? 4.262 44.562 -5.949 1 91.88 90 ALA A C 1
ATOM 738 O O . ALA A 1 90 ? 3.57 43.562 -6.266 1 91.88 90 ALA A O 1
ATOM 739 N N . LEU A 1 91 ? 3.768 45.688 -5.734 1 88.94 91 LEU A N 1
ATOM 740 C CA . LEU A 1 91 ? 2.33 45.938 -5.754 1 88.94 91 LEU A CA 1
ATOM 741 C C . LEU A 1 91 ? 1.794 45.906 -7.184 1 88.94 91 LEU A C 1
ATOM 743 O O . LEU A 1 91 ? 0.647 45.5 -7.41 1 88.94 91 LEU A O 1
ATOM 747 N N . ASP A 1 92 ? 2.572 46.25 -8.094 1 87.25 92 ASP A N 1
ATOM 748 C CA . ASP A 1 92 ? 2.174 46.25 -9.492 1 87.25 92 ASP A CA 1
ATOM 749 C C . ASP A 1 92 ? 1.883 44.844 -10.008 1 87.25 92 ASP A C 1
ATOM 751 O O . ASP A 1 92 ? 1.2 44.688 -11.016 1 87.25 92 ASP A O 1
ATOM 755 N N . TYR A 1 93 ? 2.418 43.875 -9.305 1 89.56 93 TYR A N 1
ATOM 756 C CA . TYR A 1 93 ? 2.217 42.469 -9.742 1 89.56 93 TYR A CA 1
ATOM 757 C C . TYR A 1 93 ? 0.818 42 -9.375 1 89.56 93 TYR A C 1
ATOM 759 O O . TYR A 1 93 ? 0.333 41 -9.938 1 89.56 93 TYR A O 1
ATOM 767 N N . PHE A 1 94 ? 0.102 42.562 -8.492 1 88.25 94 PHE A N 1
ATOM 768 C CA . PHE A 1 94 ? -1.094 42.031 -7.84 1 88.25 94 PHE A CA 1
ATOM 769 C C . PHE A 1 94 ? -2.223 41.844 -8.852 1 88.25 94 PHE A C 1
ATOM 771 O O . PHE A 1 94 ? -2.893 40.812 -8.852 1 88.25 94 PHE A O 1
ATOM 778 N N . PRO A 1 95 ? -2.387 42.812 -9.773 1 82.69 95 PRO A N 1
ATOM 779 C CA . PRO A 1 95 ? -3.48 42.656 -10.734 1 82.69 95 PRO A CA 1
ATOM 780 C C . PRO A 1 95 ? -3.303 41.406 -11.617 1 82.69 95 PRO A C 1
ATOM 782 O O . PRO A 1 95 ? -4.285 40.875 -12.141 1 82.69 95 PRO A O 1
ATOM 785 N N . GLY A 1 96 ? -2.127 41 -11.688 1 84.88 96 GLY A N 1
ATOM 786 C CA . GLY A 1 96 ? -1.842 39.844 -12.547 1 84.88 96 GLY A CA 1
ATOM 787 C C . GLY A 1 96 ? -1.92 38.531 -11.812 1 84.88 96 GLY A C 1
ATOM 788 O O . GLY A 1 96 ? -1.8 37.469 -12.43 1 84.88 96 GLY A O 1
ATOM 789 N N . LEU A 1 97 ? -2.154 38.594 -10.523 1 85.12 97 LEU A N 1
ATOM 790 C CA . LEU A 1 97 ? -2.211 37.375 -9.711 1 85.12 97 LEU A CA 1
ATOM 791 C C . LEU A 1 97 ? -3.654 37 -9.43 1 85.12 97 LEU A C 1
ATOM 793 O O . LEU A 1 97 ? -4.52 37.844 -9.258 1 85.12 97 LEU A O 1
ATOM 797 N N . LYS A 1 98 ? -3.93 35.688 -9.445 1 77.62 98 LYS A N 1
ATOM 798 C CA . LYS A 1 98 ? -5.23 35.156 -9.023 1 77.62 98 LYS A CA 1
ATOM 799 C C . LYS A 1 98 ? -5.449 35.406 -7.531 1 77.62 98 LYS A C 1
ATOM 801 O O . LYS A 1 98 ? -4.492 35.469 -6.762 1 77.62 98 LYS A O 1
ATOM 806 N N . GLU A 1 99 ? -6.707 35.5 -7.207 1 73.94 99 GLU A N 1
ATOM 807 C CA . GLU A 1 99 ? -7.059 35.75 -5.812 1 73.94 99 GLU A CA 1
ATOM 808 C C . GLU A 1 99 ? -6.395 34.75 -4.883 1 73.94 99 GLU A C 1
ATOM 810 O O . GLU A 1 99 ? -5.879 35.125 -3.824 1 73.94 99 GLU A O 1
ATOM 815 N N . ALA A 1 100 ? -6.336 33.594 -5.27 1 72.94 100 ALA A N 1
ATOM 816 C CA . ALA A 1 100 ? -5.777 32.531 -4.457 1 72.94 100 ALA A CA 1
ATOM 817 C C . ALA A 1 100 ? -4.258 32.625 -4.379 1 72.94 100 ALA A C 1
ATOM 819 O O . ALA A 1 100 ? -3.635 32.062 -3.49 1 72.94 100 ALA A O 1
ATOM 820 N N . GLU A 1 101 ? -3.678 33.406 -5.246 1 81.56 101 GLU A N 1
ATOM 821 C CA . GLU A 1 101 ? -2.223 33.5 -5.32 1 81.56 101 GLU A CA 1
ATOM 822 C C . GLU A 1 101 ? -1.718 34.781 -4.625 1 81.56 101 GLU A C 1
ATOM 824 O O . GLU A 1 101 ? -0.514 34.938 -4.41 1 81.56 101 GLU A O 1
ATOM 829 N N . LEU A 1 102 ? -2.596 35.594 -4.266 1 84.44 102 LEU A N 1
ATOM 830 C CA . LEU A 1 102 ? -2.186 36.844 -3.652 1 84.44 102 LEU A CA 1
ATOM 831 C C . LEU A 1 102 ? -1.42 36.594 -2.357 1 84.44 102 LEU A C 1
ATOM 833 O O . LEU A 1 102 ? -1.916 35.906 -1.46 1 84.44 102 LEU A O 1
ATOM 837 N N . PRO A 1 103 ? -0.223 37.188 -2.273 1 89.12 103 PRO A N 1
ATOM 838 C CA . PRO A 1 103 ? 0.611 36.906 -1.1 1 89.12 103 PRO A CA 1
ATOM 839 C C . PRO A 1 103 ? 0.13 37.656 0.145 1 89.12 103 PRO A C 1
ATOM 841 O O . PRO A 1 103 ? -0.339 38.781 0.046 1 89.12 103 PRO A O 1
ATOM 844 N N . ARG A 1 104 ? 0.311 37 1.235 1 87 104 ARG A N 1
ATOM 845 C CA . ARG A 1 104 ? 0.07 37.688 2.51 1 87 104 ARG A CA 1
ATOM 846 C C . ARG A 1 104 ? 1.228 38.594 2.871 1 87 104 ARG A C 1
ATOM 848 O O . ARG A 1 104 ? 1.016 39.688 3.43 1 87 104 ARG A O 1
ATOM 855 N N . TYR A 1 105 ? 2.463 38.156 2.535 1 92.62 105 TYR A N 1
ATOM 856 C CA . TYR A 1 105 ? 3.648 38.906 2.934 1 92.62 105 TYR A CA 1
ATOM 857 C C . TYR A 1 105 ? 4.371 39.469 1.718 1 92.62 105 TYR A C 1
ATOM 859 O O . TYR A 1 105 ? 4.445 38.844 0.673 1 92.62 105 TYR A O 1
ATOM 867 N N . ILE A 1 106 ? 4.863 40.75 1.808 1 95 106 ILE A N 1
ATOM 868 C CA . ILE A 1 106 ? 5.801 41.344 0.861 1 95 106 ILE A CA 1
ATOM 869 C C . ILE A 1 106 ? 7.133 41.594 1.558 1 95 106 ILE A C 1
ATOM 871 O O . ILE A 1 106 ? 7.172 42.219 2.629 1 95 106 ILE A O 1
ATOM 875 N N . LEU A 1 107 ? 8.133 41.094 1.02 1 96.88 107 LEU A N 1
ATOM 876 C CA . LEU A 1 107 ? 9.461 41.312 1.557 1 96.88 107 LEU A CA 1
ATOM 877 C C . LEU A 1 107 ? 10.312 42.125 0.57 1 96.88 107 LEU A C 1
ATOM 879 O O . LEU A 1 107 ? 10.469 41.719 -0.584 1 96.88 107 LEU A O 1
ATOM 883 N N . LEU A 1 108 ? 10.789 43.281 0.959 1 96.25 108 LEU A N 1
ATOM 884 C CA . LEU A 1 108 ? 11.742 44.094 0.213 1 96.25 108 LEU A CA 1
ATOM 885 C C . LEU A 1 108 ? 13.109 44.094 0.889 1 96.25 108 LEU A C 1
ATOM 887 O O . LEU A 1 108 ? 13.203 44.156 2.115 1 96.25 108 LEU A O 1
ATOM 891 N N . SER A 1 109 ? 14.102 43.906 0.08 1 95.38 109 SER A N 1
ATOM 892 C CA . SER A 1 109 ? 15.43 43.906 0.676 1 95.38 109 SER A CA 1
ATOM 893 C C . SER A 1 109 ? 16.484 44.344 -0.327 1 95.38 109 SER A C 1
ATOM 895 O O . SER A 1 109 ? 16.281 44.25 -1.539 1 95.38 109 SER A O 1
ATOM 897 N N . ASP A 1 110 ? 17.531 44.969 0.165 1 94.94 110 ASP A N 1
ATOM 898 C CA . ASP A 1 110 ? 18.75 45.25 -0.592 1 94.94 110 ASP A CA 1
ATOM 899 C C . ASP A 1 110 ? 19.953 44.5 0.004 1 94.94 110 ASP A C 1
ATOM 901 O O . ASP A 1 110 ? 21.062 45.062 0.044 1 94.94 110 ASP A O 1
ATOM 905 N N . PHE A 1 111 ? 19.719 43.375 0.632 1 93.81 111 PHE A N 1
ATOM 906 C CA . PHE A 1 111 ? 20.688 42.562 1.342 1 93.81 111 PHE A CA 1
ATOM 907 C C . PHE A 1 111 ? 20.922 43.094 2.754 1 93.81 111 PHE A C 1
ATOM 909 O O . PHE A 1 111 ? 20.922 42.312 3.715 1 93.81 111 PHE A O 1
ATOM 916 N N . GLN A 1 112 ? 21.031 44.281 2.916 1 94.31 112 GLN A N 1
ATOM 917 C CA . GLN A 1 112 ? 21.453 44.875 4.184 1 94.31 112 GLN A CA 1
ATOM 918 C C . GLN A 1 112 ? 20.266 45.344 5.004 1 94.31 112 GLN A C 1
ATOM 920 O O . GLN A 1 112 ? 20.375 45.531 6.215 1 94.31 112 GLN A O 1
ATOM 925 N N . THR A 1 113 ? 19.188 45.562 4.367 1 95.62 113 THR A N 1
ATOM 926 C CA . THR A 1 113 ? 17.969 46 5.035 1 95.62 113 THR A CA 1
ATOM 927 C C . THR A 1 113 ? 16.781 45.094 4.645 1 95.62 113 THR A C 1
ATOM 929 O O . THR A 1 113 ? 16.734 44.594 3.52 1 95.62 113 THR A O 1
ATOM 932 N N . PHE A 1 114 ? 15.852 44.875 5.645 1 96.5 114 PHE A N 1
ATOM 933 C CA . PHE A 1 114 ? 14.617 44.125 5.434 1 96.5 114 PHE A CA 1
ATOM 934 C C . PHE A 1 114 ? 13.398 45 5.695 1 96.5 114 PHE A C 1
ATOM 936 O O . PHE A 1 114 ? 13.352 45.719 6.695 1 96.5 114 PHE A O 1
ATOM 943 N N . GLU A 1 115 ? 12.508 45 4.82 1 96.62 115 GLU A N 1
ATOM 944 C CA . GLU A 1 115 ? 11.164 45.531 5.023 1 96.62 115 GLU A CA 1
ATOM 945 C C . GLU A 1 115 ? 10.102 44.469 4.762 1 96.62 115 GLU A C 1
ATOM 947 O O . GLU A 1 115 ? 9.836 44.125 3.609 1 96.62 115 GLU A O 1
ATOM 952 N N . LEU A 1 116 ? 9.492 44.031 5.836 1 96.19 116 LEU A N 1
ATOM 953 C CA . LEU A 1 116 ? 8.461 43 5.742 1 96.19 116 LEU A CA 1
ATOM 954 C C . LEU A 1 116 ? 7.078 43.594 6.008 1 96.19 116 LEU A C 1
ATOM 956 O O . LEU A 1 116 ? 6.859 44.25 7.043 1 96.19 116 LEU A O 1
ATOM 960 N N . TYR A 1 117 ? 6.195 43.406 5.035 1 92.81 117 TYR A N 1
ATOM 961 C CA . TYR A 1 117 ? 4.82 43.875 5.16 1 92.81 117 TYR A CA 1
ATOM 962 C C . TYR A 1 117 ? 3.859 42.688 5.301 1 92.81 117 TYR A C 1
ATOM 964 O O . TYR A 1 117 ? 3.875 41.781 4.484 1 92.81 117 TYR A O 1
ATOM 972 N N . ASP A 1 118 ? 3.084 42.656 6.363 1 91.81 118 ASP A N 1
ATOM 973 C CA . ASP A 1 118 ? 1.954 41.719 6.508 1 91.81 118 ASP A CA 1
ATOM 974 C C . ASP A 1 118 ? 0.654 42.406 6.059 1 91.81 118 ASP A C 1
ATOM 976 O O . ASP A 1 118 ? 0.085 43.219 6.785 1 91.81 118 ASP A O 1
ATOM 980 N N . LEU A 1 119 ? 0.197 42 4.93 1 85.19 119 LEU A N 1
ATOM 981 C CA . LEU A 1 119 ? -0.927 42.688 4.309 1 85.19 119 LEU A CA 1
ATOM 982 C C . LEU A 1 119 ? -2.232 42.375 5.023 1 85.19 119 LEU A C 1
ATOM 984 O O . LEU A 1 119 ? -3.186 43.156 4.98 1 85.19 119 LEU A O 1
ATOM 988 N N . ASP A 1 120 ? -2.312 41.25 5.672 1 80.94 120 ASP A N 1
ATOM 989 C CA . ASP A 1 120 ? -3.521 40.844 6.387 1 80.94 120 ASP A CA 1
ATOM 990 C C . ASP A 1 120 ? -3.664 41.625 7.699 1 80.94 120 ASP A C 1
ATOM 992 O O . ASP A 1 120 ? -4.762 42.062 8.047 1 80.94 120 ASP A O 1
ATOM 996 N N . GLU A 1 121 ? -2.518 41.781 8.336 1 80.31 121 GLU A N 1
ATOM 997 C CA . GLU A 1 121 ? -2.533 42.438 9.633 1 80.31 121 GLU A CA 1
ATOM 998 C C . GLU A 1 121 ? -2.275 43.938 9.484 1 80.31 121 GLU A C 1
ATOM 1000 O O . GLU A 1 121 ? -2.527 44.719 10.406 1 80.31 121 GLU A O 1
ATOM 1005 N N . GLY A 1 122 ? -1.817 44.312 8.328 1 83.75 122 GLY A N 1
ATOM 1006 C CA . GLY A 1 122 ? -1.494 45.719 8.094 1 83.75 122 GLY A CA 1
ATOM 1007 C C . GLY A 1 122 ? -0.291 46.188 8.883 1 83.75 122 GLY A C 1
ATOM 1008 O O . GLY A 1 122 ? -0.241 47.344 9.312 1 83.75 122 GLY A O 1
ATOM 1009 N N . THR A 1 123 ? 0.629 45.25 9.141 1 87.62 123 THR A N 1
ATOM 1010 C CA . THR A 1 123 ? 1.812 45.625 9.922 1 87.62 123 THR A CA 1
ATOM 1011 C C . THR A 1 123 ? 3.049 45.656 9.031 1 87.62 123 THR A C 1
ATOM 1013 O O . THR A 1 123 ? 3.07 45.062 7.953 1 87.62 123 THR A O 1
ATOM 1016 N N . GLU A 1 124 ? 4.012 46.5 9.391 1 92.75 124 GLU A N 1
ATOM 1017 C CA . GLU A 1 124 ? 5.297 46.625 8.711 1 92.75 124 GLU A CA 1
ATOM 1018 C C . GLU A 1 124 ? 6.461 46.5 9.688 1 92.75 124 GLU A C 1
ATOM 1020 O O . GLU A 1 124 ? 6.406 47.031 10.797 1 92.75 124 GLU A O 1
ATOM 1025 N N . THR A 1 125 ? 7.414 45.688 9.383 1 93.94 125 THR A N 1
ATOM 1026 C CA . THR A 1 125 ? 8.633 45.5 10.164 1 93.94 125 THR A CA 1
ATOM 1027 C C . THR A 1 125 ? 9.867 45.844 9.336 1 93.94 125 THR A C 1
ATOM 1029 O O . THR A 1 125 ? 10.094 45.25 8.273 1 93.94 125 THR A O 1
ATOM 1032 N N . LYS A 1 126 ? 10.641 46.875 9.781 1 95.69 126 LYS A N 1
ATOM 1033 C CA . LYS A 1 126 ? 11.867 47.281 9.109 1 95.69 126 LYS A CA 1
ATOM 1034 C C . LYS A 1 126 ? 13.07 47.156 10.023 1 95.69 126 LYS A C 1
ATOM 1036 O O . LYS A 1 126 ? 13.031 47.531 11.188 1 95.69 126 LYS A O 1
ATOM 1041 N N . PHE A 1 127 ? 14.07 46.531 9.531 1 95.38 127 PHE A N 1
ATOM 1042 C CA . PHE A 1 127 ? 15.273 46.375 10.344 1 95.38 127 PHE A CA 1
ATOM 1043 C C . PHE A 1 127 ? 16.484 46.094 9.461 1 95.38 127 PHE A C 1
ATOM 1045 O O . PHE A 1 127 ? 16.344 45.812 8.273 1 95.38 127 PHE A O 1
ATOM 1052 N N . LYS A 1 128 ? 17.656 46.188 10.039 1 95.25 128 LYS A N 1
ATOM 1053 C CA . LYS A 1 128 ? 18.922 45.906 9.359 1 95.25 128 LYS A CA 1
ATOM 1054 C C . LYS A 1 128 ? 19.266 44.438 9.438 1 95.25 128 LYS A C 1
ATOM 1056 O O . LYS A 1 128 ? 18.781 43.719 10.328 1 95.25 128 LYS A O 1
ATOM 1061 N N . LEU A 1 129 ? 20.078 44.031 8.5 1 96 129 LEU A N 1
ATOM 1062 C CA . LEU A 1 129 ? 20.547 42.656 8.469 1 96 129 LEU A CA 1
ATOM 1063 C C . LEU A 1 129 ? 21.156 42.25 9.805 1 96 129 LEU A C 1
ATOM 1065 O O . LEU A 1 129 ? 20.953 41.125 10.281 1 96 129 LEU A O 1
ATOM 1069 N N . SER A 1 130 ? 21.875 43.125 10.445 1 94.19 130 SER A N 1
ATOM 1070 C CA . SER A 1 130 ? 22.547 42.844 11.711 1 94.19 130 SER A CA 1
ATOM 1071 C C . SER A 1 130 ? 21.547 42.562 12.828 1 94.19 130 SER A C 1
ATOM 1073 O O . SER A 1 130 ? 21.875 41.875 13.812 1 94.19 130 SER A O 1
ATOM 1075 N N . ASP A 1 131 ? 20.281 43.031 12.625 1 95.81 131 ASP A N 1
ATOM 1076 C CA . ASP A 1 131 ? 19.25 42.875 13.648 1 95.81 131 ASP A CA 1
ATOM 1077 C C . ASP A 1 131 ? 18.328 41.719 13.32 1 95.81 131 ASP A C 1
ATOM 1079 O O . ASP A 1 131 ? 17.312 41.5 14 1 95.81 131 ASP A O 1
ATOM 1083 N N . LEU A 1 132 ? 18.641 40.938 12.336 1 95.12 132 LEU A N 1
ATOM 1084 C CA . LEU A 1 132 ? 17.797 39.812 11.914 1 95.12 132 LEU A CA 1
ATOM 1085 C C . LEU A 1 132 ? 17.562 38.844 13.055 1 95.12 132 LEU A C 1
ATOM 1087 O O . LEU A 1 132 ? 16.438 38.406 13.297 1 95.12 132 LEU A O 1
ATOM 1091 N N . PRO A 1 133 ? 18.594 38.438 13.812 1 93 133 PRO A N 1
ATOM 1092 C CA . PRO A 1 133 ? 18.359 37.5 14.891 1 93 133 PRO A CA 1
ATOM 1093 C C . PRO A 1 133 ? 17.312 37.969 15.891 1 93 133 PRO A C 1
ATOM 1095 O O . PRO A 1 133 ? 16.484 37.156 16.344 1 93 133 PRO A O 1
ATOM 1098 N N . ARG A 1 134 ? 17.281 39.25 16.172 1 90.19 134 ARG A N 1
ATOM 1099 C CA . ARG A 1 134 ? 16.344 39.812 17.125 1 90.19 134 ARG A CA 1
ATOM 1100 C C . ARG A 1 134 ? 14.938 39.906 16.516 1 90.19 134 ARG A C 1
ATOM 1102 O O . ARG A 1 134 ? 13.945 39.906 17.234 1 90.19 134 ARG A O 1
ATOM 1109 N N . ASN A 1 135 ? 14.867 40 15.203 1 93.06 135 ASN A N 1
ATOM 1110 C CA . ASN A 1 135 ? 13.578 40.188 14.531 1 93.06 135 ASN A CA 1
ATOM 1111 C C . ASN A 1 135 ? 13.164 38.938 13.773 1 93.06 135 ASN A C 1
ATOM 1113 O O . ASN A 1 135 ? 12.234 38.969 12.961 1 93.06 135 ASN A O 1
ATOM 1117 N N . ILE A 1 136 ? 13.805 37.844 14.039 1 91.94 136 ILE A N 1
ATOM 1118 C CA . ILE A 1 136 ? 13.672 36.656 13.203 1 91.94 136 ILE A CA 1
ATOM 1119 C C . ILE A 1 136 ? 12.25 36.094 13.312 1 91.94 136 ILE A C 1
ATOM 1121 O O . ILE A 1 136 ? 11.758 35.438 12.391 1 91.94 136 ILE A O 1
ATOM 1125 N N . GLU A 1 137 ? 11.547 36.344 14.367 1 87.56 137 GLU A N 1
ATOM 1126 C CA . GLU A 1 137 ? 10.195 35.844 14.594 1 87.56 137 GLU A CA 1
ATOM 1127 C C . GLU A 1 137 ? 9.203 36.469 13.609 1 87.56 137 GLU A C 1
ATOM 1129 O O . GLU A 1 137 ? 8.125 35.906 13.375 1 87.56 137 GLU A O 1
ATOM 1134 N N . ALA A 1 138 ? 9.547 37.594 13.016 1 89.69 138 ALA A N 1
ATOM 1135 C CA . ALA A 1 138 ? 8.703 38.219 11.992 1 89.69 138 ALA A CA 1
ATOM 1136 C C . ALA A 1 138 ? 8.562 37.281 10.781 1 89.69 138 ALA A C 1
ATOM 1138 O O . ALA A 1 138 ? 7.57 37.375 10.055 1 89.69 138 ALA A O 1
ATOM 1139 N N . PHE A 1 139 ? 9.516 36.375 10.641 1 92.31 139 PHE A N 1
ATOM 1140 C CA . PHE A 1 139 ? 9.508 35.438 9.516 1 92.31 139 PHE A CA 1
ATOM 1141 C C . PHE A 1 139 ? 8.961 34.094 9.938 1 92.31 139 PHE A C 1
ATOM 1143 O O . PHE A 1 139 ? 9.164 33.094 9.242 1 92.31 139 PHE A O 1
ATOM 1150 N N . GLY A 1 140 ? 8.289 34 11.039 1 87.12 140 GLY A N 1
ATOM 1151 C CA . GLY A 1 140 ? 7.746 32.75 11.539 1 87.12 140 GLY A CA 1
ATOM 1152 C C . GLY A 1 140 ? 6.844 32.031 10.539 1 87.12 140 GLY A C 1
ATOM 1153 O O . GLY A 1 140 ? 6.727 30.812 10.555 1 87.12 140 GLY A O 1
ATOM 1154 N N . PHE A 1 141 ? 6.285 32.812 9.555 1 86.88 141 PHE A N 1
ATOM 1155 C CA . PHE A 1 141 ? 5.391 32.25 8.547 1 86.88 141 PHE A CA 1
ATOM 1156 C C . PHE A 1 141 ? 6.117 31.234 7.684 1 86.88 141 PHE A C 1
ATOM 1158 O O . PHE A 1 141 ? 5.484 30.359 7.07 1 86.88 141 PHE A O 1
ATOM 1165 N N . ILE A 1 142 ? 7.43 31.25 7.621 1 87.62 142 ILE A N 1
ATOM 1166 C CA . ILE A 1 142 ? 8.203 30.312 6.816 1 87.62 142 ILE A CA 1
ATOM 1167 C C . ILE A 1 142 ? 8.055 28.906 7.379 1 87.62 142 ILE A C 1
ATOM 1169 O O . ILE A 1 142 ? 8.039 27.938 6.621 1 87.62 142 ILE A O 1
ATOM 1173 N N . ILE A 1 143 ? 7.828 28.812 8.672 1 80.81 143 ILE A N 1
ATOM 1174 C CA . ILE A 1 143 ? 7.648 27.5 9.273 1 80.81 143 ILE A CA 1
ATOM 1175 C C . ILE A 1 143 ? 6.203 27.344 9.734 1 80.81 143 ILE A C 1
ATOM 1177 O O . ILE A 1 143 ? 5.922 26.562 10.641 1 80.81 143 ILE A O 1
ATOM 1181 N N . GLY A 1 144 ? 5.367 28.266 9.234 1 78.25 144 GLY A N 1
ATOM 1182 C CA . GLY A 1 144 ? 3.939 28.109 9.461 1 78.25 144 GLY A CA 1
ATOM 1183 C C . GLY A 1 144 ? 3.457 28.797 10.727 1 78.25 144 GLY A C 1
ATOM 1184 O O . GLY A 1 144 ? 2.32 28.578 11.156 1 78.25 144 GLY A O 1
ATOM 1185 N N . ILE A 1 145 ? 4.262 29.516 11.406 1 77 145 ILE A N 1
ATOM 1186 C CA . ILE A 1 145 ? 3.881 30.25 12.617 1 77 145 ILE A CA 1
ATOM 1187 C C . ILE A 1 145 ? 3.406 31.641 12.25 1 77 145 ILE A C 1
ATOM 1189 O O . ILE A 1 145 ? 4.211 32.594 12.172 1 77 145 ILE A O 1
ATOM 1193 N N . GLN A 1 146 ? 2.111 31.734 12.07 1 77.5 146 GLN A N 1
ATOM 1194 C CA . GLN A 1 146 ? 1.477 33 11.742 1 77.5 146 GLN A CA 1
ATOM 1195 C C . GLN A 1 146 ? 0.034 33.031 12.242 1 77.5 146 GLN A C 1
ATOM 1197 O O . GLN A 1 146 ? -0.619 32 12.344 1 77.5 146 GLN A O 1
ATOM 1202 N N . LYS A 1 147 ? -0.321 34.281 12.633 1 74 147 LYS A N 1
ATOM 1203 C CA . LYS A 1 147 ? -1.724 34.469 13 1 74 147 LYS A CA 1
ATOM 1204 C C . LYS A 1 147 ? -2.637 34.25 11.789 1 74 147 LYS A C 1
ATOM 1206 O O . LYS A 1 147 ? -2.359 34.75 10.703 1 74 147 LYS A O 1
ATOM 1211 N N . ARG A 1 148 ? -3.602 33.438 11.953 1 74.62 148 ARG A N 1
ATOM 1212 C CA . ARG A 1 148 ? -4.508 33.156 10.844 1 74.62 148 ARG A CA 1
ATOM 1213 C C . ARG A 1 148 ? -5.883 33.781 11.094 1 74.62 148 ARG A C 1
ATOM 1215 O O . ARG A 1 148 ? -6.402 33.719 12.211 1 74.62 148 ARG A O 1
ATOM 1222 N N . THR A 1 149 ? -6.246 34.594 10.141 1 69 149 THR A N 1
ATOM 1223 C CA . THR A 1 149 ? -7.59 35.156 10.148 1 69 149 THR A CA 1
ATOM 1224 C C . THR A 1 149 ? -8.398 34.656 8.953 1 69 149 THR A C 1
ATOM 1226 O O . THR A 1 149 ? -7.852 34.469 7.867 1 69 149 THR A O 1
ATOM 1229 N N . PHE A 1 150 ? -9.602 34.281 9.227 1 68.12 150 PHE A N 1
ATOM 1230 C CA . PHE A 1 150 ? -10.438 33.688 8.188 1 68.12 150 PHE A CA 1
ATOM 1231 C C . PHE A 1 150 ? -11.594 34.594 7.832 1 68.12 150 PHE A C 1
ATOM 1233 O O . PHE A 1 150 ? -12.164 35.281 8.703 1 68.12 150 PHE A O 1
ATOM 1240 N N . ARG A 1 151 ? -11.789 34.844 6.477 1 62.22 151 ARG A N 1
ATOM 1241 C CA . ARG A 1 151 ? -12.945 35.594 6.008 1 62.22 151 ARG A CA 1
ATOM 1242 C C . ARG A 1 151 ? -14.062 34.656 5.562 1 62.22 151 ARG A C 1
ATOM 1244 O O . ARG A 1 151 ? -13.805 33.594 5.004 1 62.22 151 ARG A O 1
ATOM 1251 N N . ASP A 1 152 ? -15.266 35.219 5.906 1 56.06 152 ASP A N 1
ATOM 1252 C CA . ASP A 1 152 ? -16.469 34.5 5.48 1 56.06 152 ASP A CA 1
ATOM 1253 C C . ASP A 1 152 ? -16.625 34.562 3.959 1 56.06 152 ASP A C 1
ATOM 1255 O O . ASP A 1 152 ? -16.266 35.531 3.32 1 56.06 152 ASP A O 1
ATOM 1259 N N . GLN A 1 153 ? -16.891 33.344 3.303 1 55.69 153 GLN A N 1
ATOM 1260 C CA . GLN A 1 153 ? -17.188 33.219 1.881 1 55.69 153 GLN A CA 1
ATOM 1261 C C . GLN A 1 153 ? -15.961 33.531 1.031 1 55.69 153 GLN A C 1
ATOM 1263 O O . GLN A 1 153 ? -16.031 34.344 0.097 1 55.69 153 GLN A O 1
ATOM 1268 N N . ASP A 1 154 ? -14.93 33 1.323 1 63.19 154 ASP A N 1
ATOM 1269 C CA . ASP A 1 154 ? -13.664 33.25 0.652 1 63.19 154 ASP A CA 1
ATOM 1270 C C . ASP A 1 154 ? -13.555 32.469 -0.65 1 63.19 154 ASP A C 1
ATOM 1272 O O . ASP A 1 154 ? -13.844 31.266 -0.68 1 63.19 154 ASP A O 1
ATOM 1276 N N . PRO A 1 155 ? -13.633 33.281 -1.842 1 65.81 155 PRO A N 1
ATOM 1277 C CA . PRO A 1 155 ? -13.352 32.625 -3.123 1 65.81 155 PRO A CA 1
ATOM 1278 C C . PRO A 1 155 ? -12.344 31.484 -3 1 65.81 155 PRO A C 1
ATOM 1280 O O . PRO A 1 155 ? -12.359 30.562 -3.807 1 65.81 155 PRO A O 1
ATOM 1283 N N . VAL A 1 156 ? -11.625 31.5 -2.002 1 71.88 156 VAL A N 1
ATOM 1284 C CA . VAL A 1 156 ? -10.602 30.484 -1.786 1 71.88 156 VAL A CA 1
ATOM 1285 C C . VAL A 1 156 ? -11.273 29.141 -1.465 1 71.88 156 VAL A C 1
ATOM 1287 O O . VAL A 1 156 ? -10.773 28.078 -1.857 1 71.88 156 VAL A O 1
ATOM 1290 N N . ASN A 1 157 ? -12.43 29.219 -0.892 1 74.94 157 ASN A N 1
ATOM 1291 C CA . ASN A 1 157 ? -13.156 28 -0.54 1 74.94 157 ASN A CA 1
ATOM 1292 C C . ASN A 1 157 ? -13.688 27.281 -1.779 1 74.94 157 ASN A C 1
ATOM 1294 O O . ASN A 1 157 ? -13.672 26.047 -1.844 1 74.94 157 ASN A O 1
ATOM 1298 N N . ILE A 1 158 ? -14.094 28.062 -2.67 1 76.31 158 ILE A N 1
ATOM 1299 C CA . ILE A 1 158 ? -14.641 27.5 -3.904 1 76.31 158 ILE A CA 1
ATOM 1300 C C . ILE A 1 158 ? -13.523 26.812 -4.695 1 76.31 158 ILE A C 1
ATOM 1302 O O . ILE A 1 158 ? -13.711 25.719 -5.219 1 76.31 158 ILE A O 1
ATOM 1306 N N . ALA A 1 159 ? -12.43 27.5 -4.75 1 82.81 159 ALA A N 1
ATOM 1307 C CA . ALA A 1 159 ? -11.289 26.938 -5.48 1 82.81 159 ALA A CA 1
ATOM 1308 C C . ALA A 1 159 ? -10.844 25.625 -4.859 1 82.81 159 ALA A C 1
ATOM 1310 O O . ALA A 1 159 ? -10.531 24.672 -5.578 1 82.81 159 ALA A O 1
ATOM 1311 N N . ALA A 1 160 ? -10.797 25.609 -3.596 1 86.06 160 ALA A N 1
ATOM 1312 C CA . ALA A 1 160 ? -10.406 24.391 -2.881 1 86.06 160 ALA A CA 1
ATOM 1313 C C . ALA A 1 160 ? -11.383 23.25 -3.168 1 86.06 160 ALA A C 1
ATOM 1315 O O . ALA A 1 160 ? -10.961 22.125 -3.408 1 86.06 160 ALA A O 1
ATOM 1316 N N . SER A 1 161 ? -12.648 23.547 -3.16 1 83.88 161 SER A N 1
ATOM 1317 C CA . SER A 1 161 ? -13.68 22.547 -3.42 1 83.88 161 SER A CA 1
ATOM 1318 C C . SER A 1 161 ? -13.57 22.016 -4.844 1 83.88 161 SER A C 1
ATOM 1320 O O . SER A 1 161 ? -13.797 20.812 -5.074 1 83.88 161 SER A O 1
ATOM 1322 N N . GLU A 1 162 ? -13.281 22.844 -5.691 1 85.88 162 GLU A N 1
ATOM 1323 C CA . GLU A 1 162 ? -13.156 22.422 -7.086 1 85.88 162 GLU A CA 1
ATOM 1324 C C . GLU A 1 162 ? -11.961 21.5 -7.285 1 85.88 162 GLU A C 1
ATOM 1326 O O . GLU A 1 162 ? -12.055 20.516 -8.016 1 85.88 162 GLU A O 1
ATOM 1331 N N . LEU A 1 163 ? -10.898 21.891 -6.688 1 90.06 163 LEU A N 1
ATOM 1332 C CA . LEU A 1 163 ? -9.688 21.078 -6.801 1 90.06 163 LEU A CA 1
ATOM 1333 C C . LEU A 1 163 ? -9.922 19.672 -6.262 1 90.06 163 LEU A C 1
ATOM 1335 O O . LEU A 1 163 ? -9.641 18.688 -6.949 1 90.06 163 LEU A O 1
ATOM 1339 N N . MET A 1 164 ? -10.492 19.562 -5.105 1 91.06 164 MET A N 1
ATOM 1340 C CA . MET A 1 164 ? -10.758 18.25 -4.5 1 91.06 164 MET A CA 1
ATOM 1341 C C . MET A 1 164 ? -11.859 17.516 -5.25 1 91.06 164 MET A C 1
ATOM 1343 O O . MET A 1 164 ? -11.844 16.297 -5.344 1 91.06 164 MET A O 1
ATOM 1347 N N . GLY A 1 165 ? -12.781 18.297 -5.734 1 90.44 165 GLY A N 1
ATOM 1348 C CA . GLY A 1 165 ? -13.867 17.703 -6.508 1 90.44 165 GLY A CA 1
ATOM 1349 C C . GLY A 1 165 ? -13.391 17.031 -7.777 1 90.44 165 GLY A C 1
ATOM 1350 O O . GLY A 1 165 ? -13.867 15.945 -8.125 1 90.44 165 GLY A O 1
ATOM 1351 N N . LYS A 1 166 ? -12.508 17.656 -8.477 1 93.12 166 LYS A N 1
ATOM 1352 C CA . LYS A 1 166 ? -11.953 17.078 -9.695 1 93.12 166 LYS A CA 1
ATOM 1353 C C . LYS A 1 166 ? -11.234 15.766 -9.398 1 93.12 166 LYS A C 1
ATOM 1355 O O . LYS A 1 166 ? -11.359 14.805 -10.164 1 93.12 166 LYS A O 1
ATOM 1360 N N . LEU A 1 167 ? -10.508 15.789 -8.383 1 95 167 LEU A N 1
ATOM 1361 C CA . LEU A 1 167 ? -9.82 14.57 -7.988 1 95 167 LEU A CA 1
ATOM 1362 C C . LEU A 1 167 ? -10.812 13.484 -7.59 1 95 167 LEU A C 1
ATOM 1364 O O . LEU A 1 167 ? -10.672 12.328 -7.992 1 95 167 LEU A O 1
ATOM 1368 N N . HIS A 1 168 ? -11.82 13.875 -6.797 1 93.75 168 HIS A N 1
ATOM 1369 C CA . HIS A 1 168 ? -12.891 12.953 -6.422 1 93.75 168 HIS A CA 1
ATOM 1370 C C . HIS A 1 168 ? -13.523 12.32 -7.656 1 93.75 168 HIS A C 1
ATOM 1372 O O . HIS A 1 168 ? -13.656 11.102 -7.73 1 93.75 168 HIS A O 1
ATOM 1378 N N . ASP A 1 169 ? -13.867 13.125 -8.562 1 94.06 169 ASP A N 1
ATOM 1379 C CA . ASP A 1 169 ? -14.578 12.656 -9.75 1 94.06 169 ASP A CA 1
ATOM 1380 C C . ASP A 1 169 ? -13.719 11.68 -10.555 1 94.06 169 ASP A C 1
ATOM 1382 O O . ASP A 1 169 ? -14.219 10.672 -11.055 1 94.06 169 ASP A O 1
ATOM 1386 N N . ALA A 1 170 ? -12.484 12 -10.711 1 95.69 170 ALA A N 1
ATOM 1387 C CA . ALA A 1 170 ? -11.586 11.141 -11.477 1 95.69 170 ALA A CA 1
ATOM 1388 C C . ALA A 1 170 ? -11.438 9.773 -10.812 1 95.69 170 ALA A C 1
ATOM 1390 O O . ALA A 1 170 ? -11.484 8.742 -11.484 1 95.69 170 ALA A O 1
ATOM 1391 N N . LEU A 1 171 ? -11.25 9.734 -9.508 1 96.44 171 LEU A N 1
ATOM 1392 C CA . LEU A 1 171 ? -11.109 8.484 -8.766 1 96.44 171 LEU A CA 1
ATOM 1393 C C . LEU A 1 171 ? -12.406 7.684 -8.797 1 96.44 171 LEU A C 1
ATOM 1395 O O . LEU A 1 171 ? -12.383 6.469 -9.016 1 96.44 171 LEU A O 1
ATOM 1399 N N . ASP A 1 172 ? -13.492 8.422 -8.625 1 94.44 172 ASP A N 1
ATOM 1400 C CA . ASP A 1 172 ? -14.797 7.773 -8.656 1 94.44 172 ASP A CA 1
ATOM 1401 C C . ASP A 1 172 ? -15.055 7.117 -10.016 1 94.44 172 ASP A C 1
ATOM 1403 O O . ASP A 1 172 ? -15.523 5.98 -10.086 1 94.44 172 ASP A O 1
ATOM 1407 N N . ALA A 1 173 ? -14.766 7.801 -11.047 1 95.06 173 ALA A N 1
ATOM 1408 C CA . ALA A 1 173 ? -14.969 7.301 -12.406 1 95.06 173 ALA A CA 1
ATOM 1409 C C . ALA A 1 173 ? -14.102 6.074 -12.672 1 95.06 173 ALA A C 1
ATOM 1411 O O . ALA A 1 173 ? -14.461 5.215 -13.484 1 95.06 173 ALA A O 1
ATOM 1412 N N . SER A 1 174 ? -13.039 5.961 -11.953 1 95.62 174 SER A N 1
ATOM 1413 C CA . SER A 1 174 ? -12.117 4.848 -12.133 1 95.62 174 SER A CA 1
ATOM 1414 C C . SER A 1 174 ? -12.547 3.631 -11.328 1 95.62 174 SER A C 1
ATOM 1416 O O . SER A 1 174 ? -11.961 2.555 -11.453 1 95.62 174 SER A O 1
ATOM 1418 N N . GLY A 1 175 ? -13.516 3.818 -10.461 1 95.38 175 GLY A N 1
ATOM 1419 C CA . GLY A 1 175 ? -14.047 2.693 -9.711 1 95.38 175 GLY A CA 1
ATOM 1420 C C . GLY A 1 175 ? -13.586 2.668 -8.266 1 95.38 175 GLY A C 1
ATOM 1421 O O . GLY A 1 175 ? -13.836 1.7 -7.543 1 95.38 175 GLY A O 1
ATOM 1422 N N . TYR A 1 176 ? -12.75 3.623 -7.859 1 95.94 176 TYR A N 1
ATOM 1423 C CA . TYR A 1 176 ? -12.461 3.818 -6.445 1 95.94 176 TYR A CA 1
ATOM 1424 C C . TYR A 1 176 ? -13.555 4.629 -5.766 1 95.94 176 TYR A C 1
ATOM 1426 O O . TYR A 1 176 ? -13.547 5.859 -5.816 1 95.94 176 TYR A O 1
ATOM 1434 N N . THR A 1 177 ? -14.5 3.957 -5.055 1 93.38 177 THR A N 1
ATOM 1435 C CA . THR A 1 177 ? -15.758 4.605 -4.695 1 93.38 177 THR A CA 1
ATOM 1436 C C . THR A 1 177 ? -16.109 4.328 -3.236 1 93.38 177 THR A C 1
ATOM 1438 O O . THR A 1 177 ? -15.406 3.58 -2.555 1 93.38 177 THR A O 1
ATOM 1441 N N . GLY A 1 178 ? -17.062 5.035 -2.75 1 89.5 178 GLY A N 1
ATOM 1442 C CA . GLY A 1 178 ? -17.656 4.742 -1.46 1 89.5 178 GLY A CA 1
ATOM 1443 C C . GLY A 1 178 ? -16.75 5.07 -0.29 1 89.5 178 GLY A C 1
ATOM 1444 O O . GLY A 1 178 ? -16.125 6.129 -0.266 1 89.5 178 GLY A O 1
ATOM 1445 N N . HIS A 1 179 ? -16.734 4.203 0.701 1 90.69 179 HIS A N 1
ATOM 1446 C CA . HIS A 1 179 ? -16 4.355 1.954 1 90.69 179 HIS A CA 1
ATOM 1447 C C . HIS A 1 179 ? -14.523 4.625 1.701 1 90.69 179 HIS A C 1
ATOM 1449 O O . HIS A 1 179 ? -13.945 5.535 2.297 1 90.69 179 HIS A O 1
ATOM 1455 N N . ASP A 1 180 ? -14.008 3.844 0.744 1 94.56 180 ASP A N 1
ATOM 1456 C CA . ASP A 1 180 ? -12.578 3.947 0.472 1 94.56 180 ASP A CA 1
ATOM 1457 C C . ASP A 1 180 ? -12.227 5.316 -0.101 1 94.56 180 ASP A C 1
ATOM 1459 O O . ASP A 1 180 ? -11.234 5.934 0.308 1 94.56 180 ASP A O 1
ATOM 1463 N N . LEU A 1 181 ? -13.023 5.781 -1.034 1 94.38 181 LEU A N 1
ATOM 1464 C CA . LEU A 1 181 ? -12.789 7.078 -1.661 1 94.38 181 LEU A CA 1
ATOM 1465 C C . LEU A 1 181 ? -12.93 8.203 -0.645 1 94.38 181 LEU A C 1
ATOM 1467 O O . LEU A 1 181 ? -12.102 9.117 -0.602 1 94.38 181 LEU A O 1
ATOM 1471 N N . GLU A 1 182 ? -13.875 8.172 0.155 1 89.31 182 GLU A N 1
ATOM 1472 C CA . GLU A 1 182 ? -14.117 9.211 1.155 1 89.31 182 GLU A CA 1
ATOM 1473 C C . GLU A 1 182 ? -12.977 9.281 2.166 1 89.31 182 GLU A C 1
ATOM 1475 O O . GLU A 1 182 ? -12.5 10.375 2.498 1 89.31 182 GLU A O 1
ATOM 1480 N N . ARG A 1 183 ? -12.586 8.125 2.627 1 92.62 183 ARG A N 1
ATOM 1481 C CA . ARG A 1 183 ? -11.484 8.086 3.574 1 92.62 183 ARG A CA 1
ATOM 1482 C C . ARG A 1 183 ? -10.203 8.625 2.947 1 92.62 183 ARG A C 1
ATOM 1484 O O . ARG A 1 183 ? -9.445 9.352 3.594 1 92.62 183 ARG A O 1
ATOM 1491 N N . LEU A 1 184 ? -10 8.25 1.709 1 96 184 LEU A N 1
ATOM 1492 C CA . LEU A 1 184 ? -8.82 8.742 1.005 1 96 184 LEU A CA 1
ATOM 1493 C C . LEU A 1 184 ? -8.836 10.258 0.916 1 96 184 LEU A C 1
ATOM 1495 O O . LEU A 1 184 ? -7.816 10.914 1.162 1 96 184 LEU A O 1
ATOM 1499 N N . LEU A 1 185 ? -9.945 10.812 0.597 1 93.44 185 LEU A N 1
ATOM 1500 C CA . LEU A 1 185 ? -10.039 12.258 0.409 1 93.44 185 LEU A CA 1
ATOM 1501 C C . LEU A 1 185 ? -9.82 12.992 1.726 1 93.44 185 LEU A C 1
ATOM 1503 O O . LEU A 1 185 ? -9.188 14.055 1.751 1 93.44 185 LEU A O 1
ATOM 1507 N N . VAL A 1 186 ? -10.305 12.477 2.785 1 90.44 186 VAL A N 1
ATOM 1508 C CA . VAL A 1 186 ? -10.102 13.086 4.094 1 90.44 186 VAL A CA 1
ATOM 1509 C C . VAL A 1 186 ? -8.617 13.062 4.449 1 90.44 186 VAL A C 1
ATOM 1511 O O . VAL A 1 186 ? -8.078 14.047 4.961 1 90.44 186 VAL A O 1
ATOM 1514 N N . ARG A 1 187 ? -7.984 11.93 4.18 1 94.5 187 ARG A N 1
ATOM 1515 C CA . ARG A 1 187 ? -6.551 11.812 4.441 1 94.5 187 ARG A CA 1
ATOM 1516 C C . ARG A 1 187 ? -5.762 12.812 3.6 1 94.5 187 ARG A C 1
ATOM 1518 O O . ARG A 1 187 ? -4.812 13.43 4.086 1 94.5 187 ARG A O 1
ATOM 1525 N N . LEU A 1 188 ? -6.16 12.922 2.348 1 95.62 188 LEU A N 1
ATOM 1526 C CA . LEU A 1 188 ? -5.465 13.852 1.464 1 95.62 188 LEU A CA 1
ATOM 1527 C C . LEU A 1 188 ? -5.66 15.297 1.927 1 95.62 188 LEU A C 1
ATOM 1529 O O . LEU A 1 188 ? -4.719 16.094 1.919 1 95.62 188 LEU A O 1
ATOM 1533 N N . LEU A 1 189 ? -6.855 15.594 2.314 1 91.19 189 LEU A N 1
ATOM 1534 C CA . LEU A 1 189 ? -7.121 16.938 2.83 1 91.19 189 LEU A CA 1
ATOM 1535 C C . LEU A 1 189 ? -6.246 17.234 4.047 1 91.19 189 LEU A C 1
ATOM 1537 O O . LEU A 1 189 ? -5.68 18.312 4.156 1 91.19 189 LEU A O 1
ATOM 1541 N N . PHE A 1 190 ? -6.191 16.328 4.93 1 91.19 190 PHE A N 1
ATOM 1542 C CA . PHE A 1 190 ? -5.332 16.5 6.098 1 91.19 190 PHE A CA 1
ATOM 1543 C C . PHE A 1 190 ? -3.893 16.766 5.676 1 91.19 190 PHE A C 1
ATOM 1545 O O . PHE A 1 190 ? -3.242 17.672 6.199 1 91.19 190 PHE A O 1
ATOM 1552 N N . CYS A 1 191 ? -3.408 15.922 4.789 1 95.62 191 CYS A N 1
ATOM 1553 C CA . CYS A 1 191 ? -2.02 16.031 4.359 1 95.62 191 CYS A CA 1
ATOM 1554 C C . CYS A 1 191 ? -1.763 17.391 3.705 1 95.62 191 CYS A C 1
ATOM 1556 O O . CYS A 1 191 ? -0.721 18 3.934 1 95.62 191 CYS A O 1
ATOM 1558 N N . LEU A 1 192 ? -2.666 17.844 2.877 1 93.69 192 LEU A N 1
ATOM 1559 C CA . LEU A 1 192 ? -2.529 19.141 2.209 1 93.69 192 LEU A CA 1
ATOM 1560 C C . LEU A 1 192 ? -2.49 20.281 3.225 1 93.69 192 LEU A C 1
ATOM 1562 O O . LEU A 1 192 ? -1.63 21.156 3.146 1 93.69 192 LEU A O 1
ATOM 1566 N N . PHE A 1 193 ? -3.352 20.172 4.195 1 89.94 193 PHE A N 1
ATOM 1567 C CA . PHE A 1 193 ? -3.395 21.156 5.262 1 89.94 193 PHE A CA 1
ATOM 1568 C C . PHE A 1 193 ? -2.131 21.094 6.109 1 89.94 193 PHE A C 1
ATOM 1570 O O . PHE A 1 193 ? -1.528 22.141 6.41 1 89.94 193 PHE A O 1
ATOM 1577 N N . ALA A 1 194 ? -1.822 19.953 6.496 1 91.06 194 ALA A N 1
ATOM 1578 C CA . ALA A 1 194 ? -0.658 19.75 7.352 1 91.06 194 ALA A CA 1
ATOM 1579 C C . ALA A 1 194 ? 0.615 20.25 6.68 1 91.06 194 ALA A C 1
ATOM 1581 O O . ALA A 1 194 ? 1.49 20.812 7.34 1 91.06 194 ALA A O 1
ATOM 1582 N N . ASP A 1 195 ? 0.676 20.047 5.43 1 91.88 195 ASP A N 1
ATOM 1583 C CA . ASP A 1 195 ? 1.852 20.422 4.652 1 91.88 195 ASP A CA 1
ATOM 1584 C C . ASP A 1 195 ? 2.018 21.938 4.605 1 91.88 195 ASP A C 1
ATOM 1586 O O . ASP A 1 195 ? 3.141 22.453 4.547 1 91.88 195 ASP A O 1
ATOM 1590 N N . ASP A 1 196 ? 0.958 22.672 4.664 1 87.75 196 ASP A N 1
ATOM 1591 C CA . ASP A 1 196 ? 0.981 24.109 4.48 1 87.75 196 ASP A CA 1
ATOM 1592 C C . ASP A 1 196 ? 0.963 24.844 5.824 1 87.75 196 ASP A C 1
ATOM 1594 O O . ASP A 1 196 ? 1.256 26.031 5.895 1 87.75 196 ASP A O 1
ATOM 1598 N N . THR A 1 197 ? 0.617 24.172 6.875 1 83.81 197 THR A N 1
ATOM 1599 C CA . THR A 1 197 ? 0.392 24.891 8.133 1 83.81 197 THR A CA 1
ATOM 1600 C C . THR A 1 197 ? 1.504 24.578 9.133 1 83.81 197 THR A C 1
ATOM 1602 O O . THR A 1 197 ? 1.511 25.109 10.242 1 83.81 197 THR A O 1
ATOM 1605 N N . GLY A 1 198 ? 2.373 23.672 8.75 1 81.81 198 GLY A N 1
ATOM 1606 C CA . GLY A 1 198 ? 3.527 23.422 9.602 1 81.81 198 GLY A CA 1
ATOM 1607 C C . GLY A 1 198 ? 3.363 22.219 10.5 1 81.81 198 GLY A C 1
ATOM 1608 O O . GLY A 1 198 ? 4.223 21.938 11.336 1 81.81 198 GLY A O 1
ATOM 1609 N N . ILE A 1 199 ? 2.236 21.531 10.344 1 84.81 199 ILE A N 1
ATOM 1610 C CA . ILE A 1 199 ? 2.164 20.234 11.016 1 84.81 199 ILE A CA 1
ATOM 1611 C C . ILE A 1 199 ? 3.279 19.328 10.508 1 84.81 199 ILE A C 1
ATOM 1613 O O . ILE A 1 199 ? 3.943 18.641 11.289 1 84.81 199 ILE A O 1
ATOM 1617 N N . PHE A 1 200 ? 3.334 19.281 9.188 1 88.94 200 PHE A N 1
ATOM 1618 C CA . PHE A 1 200 ? 4.508 18.641 8.586 1 88.94 200 PHE A CA 1
ATOM 1619 C C . PHE A 1 200 ? 5.691 19.609 8.578 1 88.94 200 PHE A C 1
ATOM 1621 O O . PHE A 1 200 ? 5.551 20.766 8.18 1 88.94 200 PHE A O 1
ATOM 1628 N N . GLU A 1 201 ? 6.754 19.219 9.078 1 83.19 201 GLU A N 1
ATOM 1629 C CA . GLU A 1 201 ? 7.984 20 9.086 1 83.19 201 GLU A CA 1
ATOM 1630 C C . GLU A 1 201 ? 9.133 19.234 8.438 1 83.19 201 GLU A C 1
ATOM 1632 O O . GLU A 1 201 ? 9.391 18.078 8.781 1 83.19 201 GLU A O 1
ATOM 1637 N N . PRO A 1 202 ? 9.75 19.703 7.508 1 81.12 202 PRO A N 1
ATOM 1638 C CA . PRO A 1 202 ? 9.602 21.031 6.902 1 81.12 202 PRO A CA 1
ATOM 1639 C C . PRO A 1 202 ? 8.352 21.156 6.035 1 81.12 202 PRO A C 1
ATOM 1641 O O . PRO A 1 202 ? 7.871 20.156 5.496 1 81.12 202 PRO A O 1
ATOM 1644 N N . ARG A 1 203 ? 7.84 22.359 5.91 1 83.62 203 ARG A N 1
ATOM 1645 C CA . ARG A 1 203 ? 6.691 22.609 5.047 1 83.62 203 ARG A CA 1
ATOM 1646 C C . ARG A 1 203 ? 6.984 22.188 3.609 1 83.62 203 ARG A C 1
ATOM 1648 O O . ARG A 1 203 ? 8.094 22.375 3.111 1 83.62 203 ARG A O 1
ATOM 1655 N N . GLY A 1 204 ? 5.988 21.656 2.957 1 87.75 204 GLY A N 1
ATOM 1656 C CA . GLY A 1 204 ? 6.109 21.312 1.551 1 87.75 204 GLY A CA 1
ATOM 1657 C C . GLY A 1 204 ? 6.621 19.891 1.327 1 87.75 204 GLY A C 1
ATOM 1658 O O . GLY A 1 204 ? 6.773 19.453 0.184 1 87.75 204 GLY A O 1
ATOM 1659 N N . ILE A 1 205 ? 6.859 19.141 2.391 1 91.12 205 ILE A N 1
ATOM 1660 C CA . ILE A 1 205 ? 7.48 17.828 2.23 1 91.12 205 ILE A CA 1
ATOM 1661 C C . ILE A 1 205 ? 6.5 16.875 1.563 1 91.12 205 ILE A C 1
ATOM 1663 O O . ILE A 1 205 ? 6.906 15.953 0.853 1 91.12 205 ILE A O 1
ATOM 1667 N N . PHE A 1 206 ? 5.203 17.062 1.78 1 96.56 206 PHE A N 1
ATOM 1668 C CA . PHE A 1 206 ? 4.219 16.234 1.093 1 96.56 206 PHE A CA 1
ATOM 1669 C C . PHE A 1 206 ? 4.238 16.5 -0.407 1 96.56 206 PHE A C 1
ATOM 1671 O O . PHE A 1 206 ? 4.277 15.562 -1.211 1 96.56 206 PHE A O 1
ATOM 1678 N N . ASP A 1 207 ? 4.184 17.75 -0.684 1 92.94 207 ASP A N 1
ATOM 1679 C CA . ASP A 1 207 ? 4.293 18.156 -2.08 1 92.94 207 ASP A CA 1
ATOM 1680 C C . ASP A 1 207 ? 5.551 17.594 -2.727 1 92.94 207 ASP A C 1
ATOM 1682 O O . ASP A 1 207 ? 5.496 17.047 -3.836 1 92.94 207 ASP A O 1
ATOM 1686 N N . THR A 1 208 ? 6.637 17.703 -2.078 1 89.25 208 THR A N 1
ATOM 1687 C CA . THR A 1 208 ? 7.914 17.203 -2.572 1 89.25 208 THR A CA 1
ATOM 1688 C C . THR A 1 208 ? 7.863 15.688 -2.779 1 89.25 208 THR A C 1
ATOM 1690 O O . THR A 1 208 ? 8.367 15.172 -3.779 1 89.25 208 THR A O 1
ATOM 1693 N N . LEU A 1 209 ? 7.273 14.977 -1.844 1 94.44 209 LEU A N 1
ATOM 1694 C CA . LEU A 1 209 ? 7.152 13.531 -1.945 1 94.44 209 LEU A CA 1
ATOM 1695 C C . LEU A 1 209 ? 6.406 13.133 -3.217 1 94.44 209 LEU A C 1
ATOM 1697 O O . LEU A 1 209 ? 6.863 12.266 -3.963 1 94.44 209 LEU A O 1
ATOM 1701 N N . ILE A 1 210 ? 5.273 13.75 -3.482 1 95.88 210 ILE A N 1
ATOM 1702 C CA . ILE A 1 210 ? 4.449 13.406 -4.637 1 95.88 210 ILE A CA 1
ATOM 1703 C C . ILE A 1 210 ? 5.184 13.781 -5.922 1 95.88 210 ILE A C 1
ATOM 1705 O O . ILE A 1 210 ? 5.234 13 -6.871 1 95.88 210 ILE A O 1
ATOM 1709 N N . ARG A 1 211 ? 5.785 14.914 -5.918 1 90.75 211 ARG A N 1
ATOM 1710 C CA . ARG A 1 211 ? 6.434 15.438 -7.117 1 90.75 211 ARG A CA 1
ATOM 1711 C C . ARG A 1 211 ? 7.676 14.617 -7.465 1 90.75 211 ARG A C 1
ATOM 1713 O O . ARG A 1 211 ? 7.906 14.297 -8.633 1 90.75 211 ARG A O 1
ATOM 1720 N N . ASP A 1 212 ? 8.469 14.242 -6.48 1 89.06 212 ASP A N 1
ATOM 1721 C CA . ASP A 1 212 ? 9.789 13.688 -6.738 1 89.06 212 ASP A CA 1
ATOM 1722 C C . ASP A 1 212 ? 9.758 12.164 -6.734 1 89.06 212 ASP A C 1
ATOM 1724 O O . ASP A 1 212 ? 10.547 11.516 -7.43 1 89.06 212 ASP A O 1
ATOM 1728 N N . ARG A 1 213 ? 8.891 11.609 -5.98 1 91.06 213 ARG A N 1
ATOM 1729 C CA . ARG A 1 213 ? 8.984 10.172 -5.785 1 91.06 213 ARG A CA 1
ATOM 1730 C C . ARG A 1 213 ? 8 9.43 -6.68 1 91.06 213 ARG A C 1
ATOM 1732 O O . ARG A 1 213 ? 8.195 8.242 -6.977 1 91.06 213 ARG A O 1
ATOM 1739 N N . THR A 1 214 ? 6.926 10.047 -7.102 1 94.25 214 THR A N 1
ATOM 1740 C CA . THR A 1 214 ? 5.965 9.352 -7.949 1 94.25 214 THR A CA 1
ATOM 1741 C C . THR A 1 214 ? 6.309 9.539 -9.422 1 94.25 214 THR A C 1
ATOM 1743 O O . THR A 1 214 ? 6.898 10.555 -9.805 1 94.25 214 THR A O 1
ATOM 1746 N N . ARG A 1 215 ? 5.98 8.578 -10.25 1 91.62 215 ARG A N 1
ATOM 1747 C CA . ARG A 1 215 ? 6.207 8.625 -11.688 1 91.62 215 ARG A CA 1
ATOM 1748 C C . ARG A 1 215 ? 5.23 9.586 -12.367 1 91.62 215 ARG A C 1
ATOM 1750 O O . ARG A 1 215 ? 4.117 9.789 -11.875 1 91.62 215 ARG A O 1
ATOM 1757 N N . GLU A 1 216 ? 5.594 10.109 -13.523 1 89.88 216 GLU A N 1
ATOM 1758 C CA . GLU A 1 216 ? 4.805 11.086 -14.266 1 89.88 216 GLU A CA 1
ATOM 1759 C C . GLU A 1 216 ? 3.477 10.5 -14.727 1 89.88 216 GLU A C 1
ATOM 1761 O O . GLU A 1 216 ? 2.471 11.211 -14.812 1 89.88 216 GLU A O 1
ATOM 1766 N N . ASP A 1 217 ? 3.465 9.188 -14.93 1 92.56 217 ASP A N 1
ATOM 1767 C CA . ASP A 1 217 ? 2.236 8.57 -15.422 1 92.56 217 ASP A CA 1
ATOM 1768 C C . ASP A 1 217 ? 1.286 8.258 -14.266 1 92.56 217 ASP A C 1
ATOM 1770 O O . ASP A 1 217 ? 0.165 7.793 -14.484 1 92.56 217 ASP A O 1
ATOM 1774 N N . GLY A 1 218 ? 1.725 8.5 -13.031 1 95.62 218 GLY A N 1
ATOM 1775 C CA . GLY A 1 218 ? 0.893 8.359 -11.844 1 95.62 218 GLY A CA 1
ATOM 1776 C C . GLY A 1 218 ? 0.773 6.93 -11.359 1 95.62 218 GLY A C 1
ATOM 1777 O O . GLY A 1 218 ? 0.144 6.668 -10.336 1 95.62 218 GLY A O 1
ATOM 1778 N N . SER A 1 219 ? 1.463 5.941 -11.953 1 93.06 219 SER A N 1
ATOM 1779 C CA . SER A 1 219 ? 1.221 4.52 -11.742 1 93.06 219 SER A CA 1
ATOM 1780 C C . SER A 1 219 ? 1.606 4.094 -10.328 1 93.06 219 SER A C 1
ATOM 1782 O O . SER A 1 219 ? 1.081 3.111 -9.805 1 93.06 219 SER A O 1
ATOM 1784 N N . ASP A 1 220 ? 2.535 4.887 -9.734 1 95 220 ASP A N 1
ATOM 1785 C CA . ASP A 1 220 ? 3 4.469 -8.414 1 95 220 ASP A CA 1
ATOM 1786 C C . ASP A 1 220 ? 2.545 5.453 -7.34 1 95 220 ASP A C 1
ATOM 1788 O O . ASP A 1 220 ? 2.963 5.352 -6.184 1 95 220 ASP A O 1
ATOM 1792 N N . ALA A 1 221 ? 1.691 6.457 -7.703 1 97.44 221 ALA A N 1
ATOM 1793 C CA . ALA A 1 221 ? 1.257 7.48 -6.758 1 97.44 221 ALA A CA 1
ATOM 1794 C C . ALA A 1 221 ? 0.453 6.863 -5.613 1 97.44 221 ALA A C 1
ATOM 1796 O O . ALA A 1 221 ? 0.646 7.215 -4.449 1 97.44 221 ALA A O 1
ATOM 1797 N N . GLY A 1 222 ? -0.451 5.902 -5.969 1 97.81 222 GLY A N 1
ATOM 1798 C CA . GLY A 1 222 ? -1.228 5.234 -4.938 1 97.81 222 GLY A CA 1
ATOM 1799 C C . GLY A 1 222 ? -0.368 4.488 -3.936 1 97.81 222 GLY A C 1
ATOM 1800 O O . GLY A 1 222 ? -0.654 4.496 -2.736 1 97.81 222 GLY A O 1
ATOM 1801 N N . GLY A 1 223 ? 0.661 3.812 -4.418 1 96.5 223 GLY A N 1
ATOM 1802 C CA . GLY A 1 223 ? 1.584 3.113 -3.537 1 96.5 223 GLY A CA 1
ATOM 1803 C C . GLY A 1 223 ? 2.314 4.039 -2.582 1 96.5 223 GLY A C 1
ATOM 1804 O O . GLY A 1 223 ? 2.434 3.74 -1.391 1 96.5 223 GLY A O 1
ATOM 1805 N N . TRP A 1 224 ? 2.783 5.172 -3.029 1 97 224 TRP A N 1
ATOM 1806 C CA . TRP A 1 224 ? 3.49 6.145 -2.199 1 97 224 TRP A CA 1
ATOM 1807 C C . TRP A 1 224 ? 2.557 6.75 -1.156 1 97 224 TRP A C 1
ATOM 1809 O O . TRP A 1 224 ? 2.947 6.938 -0.002 1 97 224 TRP A O 1
ATOM 1819 N N . LEU A 1 225 ? 1.337 7.031 -1.601 1 98.19 225 LEU A N 1
ATOM 1820 C CA . LEU A 1 225 ? 0.358 7.559 -0.655 1 98.19 225 LEU A CA 1
ATOM 1821 C C . LEU A 1 225 ? 0.077 6.547 0.454 1 98.19 225 LEU A C 1
ATOM 1823 O O . LEU A 1 225 ? 0.04 6.91 1.633 1 98.19 225 LEU A O 1
ATOM 1827 N N . SER A 1 226 ? -0.135 5.336 0.041 1 97.38 226 SER A N 1
ATOM 1828 C CA . SER A 1 226 ? -0.409 4.293 1.025 1 97.38 226 SER A CA 1
ATOM 1829 C C . SER A 1 226 ? 0.755 4.129 1.996 1 97.38 226 SER A C 1
ATOM 1831 O O . SER A 1 226 ? 0.547 3.926 3.193 1 97.38 226 SER A O 1
ATOM 1833 N N . ASN A 1 227 ? 1.954 4.176 1.495 1 96.81 227 ASN A N 1
ATOM 1834 C CA . ASN A 1 227 ? 3.137 4.129 2.35 1 96.81 227 ASN A CA 1
ATOM 1835 C C . ASN A 1 227 ? 3.164 5.293 3.336 1 96.81 227 ASN A C 1
ATOM 1837 O O . ASN A 1 227 ? 3.484 5.105 4.512 1 96.81 227 ASN A O 1
ATOM 1841 N N . LEU A 1 228 ? 2.867 6.461 2.854 1 97.38 228 LEU A N 1
ATOM 1842 C CA . LEU A 1 228 ? 2.822 7.637 3.713 1 97.38 228 LEU A CA 1
ATOM 1843 C C . LEU A 1 228 ? 1.807 7.453 4.836 1 97.38 228 LEU A C 1
ATOM 1845 O O . LEU A 1 228 ? 2.094 7.754 5.996 1 97.38 228 LEU A O 1
ATOM 1849 N N . PHE A 1 229 ? 0.645 6.961 4.473 1 96.94 229 PHE A N 1
ATOM 1850 C CA . PHE A 1 229 ? -0.402 6.781 5.473 1 96.94 229 PHE A CA 1
ATOM 1851 C C . PHE A 1 229 ? 0.032 5.785 6.539 1 96.94 229 PHE A C 1
ATOM 1853 O O . PHE A 1 229 ? -0.262 5.965 7.723 1 96.94 229 PHE A O 1
ATOM 1860 N N . ASP A 1 230 ? 0.752 4.762 6.145 1 95.69 230 ASP A N 1
ATOM 1861 C CA . ASP A 1 230 ? 1.311 3.822 7.113 1 95.69 230 ASP A CA 1
ATOM 1862 C C . ASP A 1 230 ? 2.299 4.52 8.047 1 95.69 230 ASP A C 1
ATOM 1864 O O . ASP A 1 23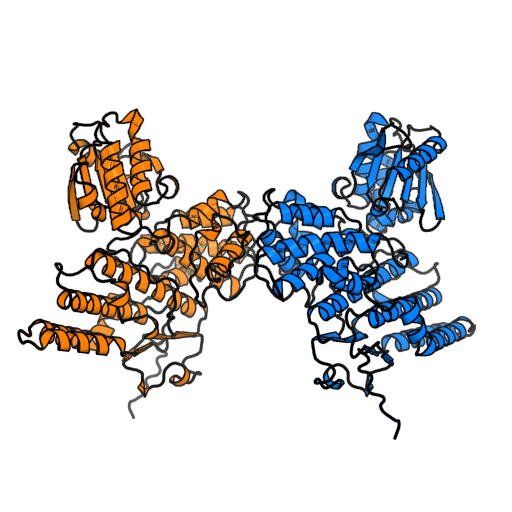0 ? 2.307 4.262 9.25 1 95.69 230 ASP A O 1
ATOM 1868 N N . VAL A 1 231 ? 3.117 5.328 7.477 1 95.38 231 VAL A N 1
ATOM 1869 C CA . VAL A 1 231 ? 4.137 6.039 8.242 1 95.38 231 VAL A CA 1
ATOM 1870 C C . VAL A 1 231 ? 3.469 6.961 9.258 1 95.38 231 VAL A C 1
ATOM 1872 O O . VAL A 1 231 ? 3.873 7.008 10.422 1 95.38 231 VAL A O 1
ATOM 1875 N N . LEU A 1 232 ? 2.426 7.641 8.812 1 94.88 232 LEU A N 1
ATOM 1876 C CA . LEU A 1 232 ? 1.721 8.578 9.672 1 94.88 232 LEU A CA 1
ATOM 1877 C C . LEU A 1 232 ? 1.005 7.848 10.805 1 94.88 232 LEU A C 1
ATOM 1879 O O . LEU A 1 232 ? 0.649 8.461 11.82 1 94.88 232 LEU A O 1
ATOM 1883 N N . ASN A 1 233 ? 0.803 6.535 10.625 1 93.5 233 ASN A N 1
ATOM 1884 C CA . ASN A 1 233 ? 0.118 5.719 11.625 1 93.5 233 ASN A CA 1
ATOM 1885 C C . ASN A 1 233 ? 1.102 4.875 12.43 1 93.5 233 ASN A C 1
ATOM 1887 O O . ASN A 1 233 ? 0.696 3.965 13.156 1 93.5 233 ASN A O 1
ATOM 1891 N N . THR A 1 234 ? 2.398 5.078 12.281 1 93.69 234 THR A N 1
ATOM 1892 C CA . THR A 1 234 ? 3.404 4.27 12.961 1 93.69 234 THR A CA 1
ATOM 1893 C C . THR A 1 234 ? 4.34 5.152 13.781 1 93.69 234 THR A C 1
ATOM 1895 O O . THR A 1 234 ? 5.008 6.031 13.242 1 93.69 234 THR A O 1
ATOM 1898 N N . PRO A 1 235 ? 4.371 4.906 15.078 1 92.56 235 PRO A N 1
ATOM 1899 C CA . PRO A 1 235 ? 5.328 5.668 15.883 1 92.56 235 PRO A CA 1
ATOM 1900 C C . PRO A 1 235 ? 6.754 5.578 15.352 1 92.56 235 PRO A C 1
ATOM 1902 O O . PRO A 1 235 ? 7.164 4.527 14.844 1 92.56 235 PRO A O 1
ATOM 1905 N N . GLU A 1 236 ? 7.512 6.613 15.516 1 90.81 236 GLU A N 1
ATOM 1906 C CA . GLU A 1 236 ? 8.836 6.734 14.914 1 90.81 236 GLU A CA 1
ATOM 1907 C C . GLU A 1 236 ? 9.75 5.602 15.367 1 90.81 236 GLU A C 1
ATOM 1909 O O . GLU A 1 236 ? 10.523 5.066 14.578 1 90.81 236 GLU A O 1
ATOM 1914 N N . ASN A 1 237 ? 9.633 5.188 16.609 1 92.44 237 ASN A N 1
ATOM 1915 C CA . ASN A 1 237 ? 10.516 4.16 17.156 1 92.44 237 ASN A CA 1
ATOM 1916 C C . ASN A 1 237 ? 10.109 2.766 16.688 1 92.44 237 ASN A C 1
ATOM 1918 O O . ASN A 1 237 ? 10.812 1.789 16.953 1 92.44 237 ASN A O 1
ATOM 1922 N N . ARG A 1 238 ? 9.023 2.602 15.992 1 93.69 238 ARG A N 1
ATOM 1923 C CA . ARG A 1 238 ? 8.539 1.308 15.516 1 93.69 238 ARG A CA 1
ATOM 1924 C C . ARG A 1 238 ? 8.633 1.213 14 1 93.69 238 ARG A C 1
ATOM 1926 O O . ARG A 1 238 ? 8.203 0.221 13.406 1 93.69 238 ARG A O 1
ATOM 1933 N N . ARG A 1 239 ? 9.156 2.227 13.438 1 95.75 239 ARG A N 1
ATOM 1934 C CA . ARG A 1 239 ? 9.258 2.248 11.977 1 95.75 239 ARG A CA 1
ATOM 1935 C C . ARG A 1 239 ? 10.414 1.37 11.5 1 95.75 239 ARG A C 1
ATOM 1937 O O . ARG A 1 239 ? 11.391 1.176 12.219 1 95.75 239 ARG A O 1
ATOM 1944 N N . GLN A 1 240 ? 10.258 0.843 10.352 1 96.25 240 GLN A N 1
ATOM 1945 C CA . GLN A 1 240 ? 11.266 -0.008 9.734 1 96.25 240 GLN A CA 1
ATOM 1946 C C . GLN A 1 240 ? 12.555 0.769 9.469 1 96.25 240 GLN A C 1
ATOM 1948 O O . GLN A 1 240 ? 12.508 1.921 9.031 1 96.25 240 GLN A O 1
ATOM 1953 N N . LYS A 1 241 ? 13.664 0.149 9.648 1 95.31 241 LYS A N 1
ATOM 1954 C CA . LYS A 1 241 ? 14.969 0.802 9.516 1 95.31 241 LYS A CA 1
ATOM 1955 C C . LYS A 1 241 ? 15.25 1.17 8.062 1 95.31 241 LYS A C 1
ATOM 1957 O O . LYS A 1 241 ? 15.93 2.162 7.793 1 95.31 241 LYS A O 1
ATOM 1962 N N . ALA A 1 242 ? 14.703 0.41 7.137 1 93.38 242 ALA A N 1
ATOM 1963 C CA . ALA A 1 242 ? 14.992 0.635 5.723 1 93.38 242 ALA A CA 1
ATOM 1964 C C . ALA A 1 242 ? 14 1.622 5.113 1 93.38 242 ALA A C 1
ATOM 1966 O O . ALA A 1 242 ? 13.977 1.822 3.895 1 93.38 242 ALA A O 1
ATOM 1967 N N . LEU A 1 243 ? 13.188 2.25 5.941 1 94.75 243 LEU A N 1
ATOM 1968 C CA . LEU A 1 243 ? 12.188 3.193 5.445 1 94.75 243 LEU A CA 1
ATOM 1969 C C . LEU A 1 243 ? 12.852 4.309 4.645 1 94.75 243 LEU A C 1
ATOM 1971 O O . LEU A 1 243 ? 13.906 4.82 5.031 1 94.75 243 LEU A O 1
ATOM 1975 N N . ASP A 1 244 ? 12.258 4.684 3.543 1 93.06 244 ASP A N 1
ATOM 1976 C CA . ASP A 1 244 ? 12.727 5.75 2.666 1 93.06 244 ASP A CA 1
ATOM 1977 C C . ASP A 1 244 ? 12.984 7.035 3.449 1 93.06 244 ASP A C 1
ATOM 1979 O O . ASP A 1 244 ? 12.203 7.395 4.336 1 93.06 244 ASP A O 1
ATOM 1983 N N . GLU A 1 245 ? 14 7.777 3.057 1 90.75 245 GLU A N 1
ATOM 1984 C CA . GLU A 1 245 ? 14.445 8.953 3.799 1 90.75 245 GLU A CA 1
ATOM 1985 C C . GLU A 1 245 ? 13.398 10.062 3.748 1 90.75 245 GLU A C 1
ATOM 1987 O O . GLU A 1 245 ? 13.242 10.82 4.707 1 90.75 245 GLU A O 1
ATOM 1992 N N . ASP A 1 246 ? 12.742 10.211 2.633 1 91.75 246 ASP A N 1
ATOM 1993 C CA . ASP A 1 246 ? 11.711 11.234 2.525 1 91.75 246 ASP A CA 1
ATOM 1994 C C . ASP A 1 246 ? 10.508 10.898 3.406 1 91.75 246 ASP A C 1
ATOM 1996 O O . ASP A 1 246 ? 9.906 11.789 4.012 1 91.75 246 ASP A O 1
ATOM 2000 N N . LEU A 1 247 ? 10.164 9.586 3.475 1 95.06 247 LEU A N 1
ATOM 2001 C CA . LEU A 1 247 ? 9.055 9.148 4.309 1 95.06 247 LEU A CA 1
ATOM 2002 C C . LEU A 1 247 ? 9.383 9.305 5.785 1 95.06 247 LEU A C 1
ATOM 2004 O O . LEU A 1 247 ? 8.508 9.594 6.602 1 95.06 247 LEU A O 1
ATOM 2008 N N . LYS A 1 248 ? 10.617 9.219 6.133 1 93.19 248 LYS A N 1
ATOM 2009 C CA . LYS A 1 248 ? 11.062 9.297 7.52 1 93.19 248 LYS A CA 1
ATOM 2010 C C . LYS A 1 248 ? 10.82 10.688 8.094 1 93.19 248 LYS A C 1
ATOM 2012 O O . LYS A 1 248 ? 10.719 10.852 9.312 1 93.19 248 LYS A O 1
ATOM 2017 N N . GLN A 1 249 ? 10.688 11.672 7.254 1 90.75 249 GLN A N 1
ATOM 2018 C CA . GLN A 1 249 ? 10.555 13.055 7.703 1 90.75 249 GLN A CA 1
ATOM 2019 C C . GLN A 1 249 ? 9.172 13.312 8.289 1 90.75 249 GLN A C 1
ATOM 2021 O O . GLN A 1 249 ? 8.984 14.273 9.047 1 90.75 249 GLN A O 1
ATOM 2026 N N . PHE A 1 250 ? 8.242 12.477 7.977 1 94.12 250 PHE A N 1
ATOM 2027 C CA . PHE A 1 250 ? 6.871 12.727 8.406 1 94.12 250 PHE A CA 1
ATOM 2028 C C . PHE A 1 250 ? 6.676 12.312 9.859 1 94.12 250 PHE A C 1
ATOM 2030 O O . PHE A 1 250 ? 7.258 11.328 10.312 1 94.12 250 PHE A O 1
ATOM 2037 N N . PRO A 1 251 ? 5.848 13.047 10.602 1 91.75 251 PRO A N 1
ATOM 2038 C CA . PRO A 1 251 ? 5.617 12.719 12.008 1 91.75 251 PRO A CA 1
ATOM 2039 C C . PRO A 1 251 ? 4.594 11.594 12.188 1 91.75 251 PRO A C 1
ATOM 2041 O O . PRO A 1 251 ? 3.902 11.227 11.234 1 91.75 251 PRO A O 1
ATOM 2044 N N . TYR A 1 252 ? 4.652 11.031 13.422 1 92 252 TYR A N 1
ATOM 2045 C CA . TYR A 1 252 ? 3.555 10.164 13.844 1 92 252 TYR A CA 1
ATOM 2046 C C . TYR A 1 252 ? 2.322 10.984 14.211 1 92 252 TYR A C 1
ATOM 2048 O O . TYR A 1 252 ? 2.398 11.891 15.047 1 92 252 TYR A O 1
ATOM 2056 N N . ILE A 1 253 ? 1.278 10.781 13.594 1 84.44 253 ILE A N 1
ATOM 2057 C CA . ILE A 1 253 ? 0.047 11.523 13.844 1 84.44 253 ILE A CA 1
ATOM 2058 C C . ILE A 1 253 ? -0.879 10.703 14.734 1 84.44 253 ILE A C 1
ATOM 2060 O O . ILE A 1 253 ? -1.484 11.234 15.672 1 84.44 253 ILE A O 1
ATOM 2064 N N . ASN A 1 254 ? -0.768 9.523 15.125 1 64.31 254 ASN A N 1
ATOM 2065 C CA . ASN A 1 254 ? -1.497 8.656 16.047 1 64.31 254 ASN A CA 1
ATOM 2066 C C . ASN A 1 254 ? -3.006 8.852 15.922 1 64.31 254 ASN A C 1
ATOM 2068 O O . ASN A 1 254 ? -3.584 9.711 16.578 1 64.31 254 ASN A O 1
ATOM 2072 N N . GLY A 1 255 ? -3.652 8.641 15.055 1 64.12 255 GLY A N 1
ATOM 2073 C CA . GLY A 1 255 ? -5.098 8.75 15.156 1 64.12 255 GLY A CA 1
ATOM 2074 C C . GLY A 1 255 ? -5.84 7.758 14.289 1 64.12 255 GLY A C 1
ATOM 2075 O O . GLY A 1 255 ? -5.223 6.926 13.625 1 64.12 255 GLY A O 1
ATOM 2076 N N . ASN A 1 256 ? -7.137 7.562 14.539 1 75 256 ASN A N 1
ATOM 2077 C CA . ASN A 1 256 ? -8.102 6.715 13.844 1 75 256 ASN A CA 1
ATOM 2078 C C . ASN A 1 256 ? -8.164 7.039 12.359 1 75 256 ASN A C 1
ATOM 2080 O O . ASN A 1 256 ? -8.5 6.172 11.547 1 75 256 ASN A O 1
ATOM 2084 N N . LEU A 1 257 ? -7.465 8.266 12.109 1 83.75 257 LEU A N 1
ATOM 2085 C CA . LEU A 1 257 ? -7.594 8.734 10.734 1 83.75 257 LEU A CA 1
ATOM 2086 C C . LEU A 1 257 ? -6.84 7.812 9.773 1 83.75 257 LEU A C 1
ATOM 2088 O O . LEU A 1 257 ? -7.324 7.527 8.68 1 83.75 257 LEU A O 1
ATOM 2092 N N . PHE A 1 258 ? -5.652 7.348 10.195 1 91.62 258 PHE A N 1
ATOM 2093 C CA . PHE A 1 258 ? -4.805 6.586 9.281 1 91.62 258 PHE A CA 1
ATOM 2094 C C . PHE A 1 258 ? -4.758 5.117 9.688 1 91.62 258 PHE A C 1
ATOM 2096 O O . PHE A 1 258 ? -3.994 4.336 9.125 1 91.62 258 PHE A O 1
ATOM 2103 N N . ALA A 1 259 ? -5.582 4.703 10.594 1 89.06 259 ALA A N 1
ATOM 2104 C CA . ALA A 1 259 ? -5.5 3.379 11.203 1 89.06 259 ALA A CA 1
ATOM 2105 C C . ALA A 1 259 ? -5.93 2.295 10.219 1 89.06 259 ALA A C 1
ATOM 2107 O O . ALA A 1 259 ? -5.305 1.237 10.133 1 89.06 259 ALA A O 1
ATOM 2108 N N . GLU A 1 260 ? -6.988 2.57 9.492 1 92.06 260 GLU A N 1
ATOM 2109 C CA . GLU A 1 260 ? -7.504 1.584 8.547 1 92.06 260 GLU A CA 1
ATOM 2110 C C . GLU A 1 260 ? -6.66 1.539 7.277 1 92.06 260 GLU A C 1
ATOM 2112 O O . GLU A 1 260 ? -6.391 2.576 6.668 1 92.06 260 GLU A O 1
ATOM 2117 N N . ARG A 1 261 ? -6.238 0.362 6.898 1 94 261 ARG A N 1
ATOM 2118 C CA . ARG A 1 261 ? -5.547 0.237 5.621 1 94 261 ARG A CA 1
ATOM 2119 C C . ARG A 1 261 ? -6.539 0.103 4.473 1 94 261 ARG A C 1
ATOM 2121 O O . ARG A 1 261 ? -7.406 -0.772 4.492 1 94 261 ARG A O 1
ATOM 2128 N N . LEU A 1 262 ? -6.418 0.954 3.434 1 95.75 262 LEU A N 1
ATOM 2129 C CA . LEU A 1 262 ? -7.32 1.021 2.289 1 95.75 262 LEU A CA 1
ATOM 2130 C C . LEU A 1 262 ? -6.711 0.33 1.074 1 95.75 262 LEU A C 1
ATOM 2132 O O . LEU A 1 262 ? -5.488 0.185 0.985 1 95.75 262 LEU A O 1
ATOM 2136 N N . PRO A 1 263 ? -7.633 -0.154 0.181 1 95.94 263 PRO A N 1
ATOM 2137 C CA . PRO A 1 263 ? -7.07 -0.548 -1.114 1 95.94 263 PRO A CA 1
ATOM 2138 C C . PRO A 1 263 ? -6.262 0.566 -1.771 1 95.94 263 PRO A C 1
ATOM 2140 O O . PRO A 1 263 ? -6.625 1.741 -1.67 1 95.94 263 PRO A O 1
ATOM 2143 N N . ILE A 1 264 ? -5.207 0.192 -2.416 1 97.06 264 ILE A N 1
ATOM 2144 C CA . ILE A 1 264 ? -4.344 1.188 -3.041 1 97.06 264 ILE A CA 1
ATOM 2145 C C . ILE A 1 264 ? -5.066 1.831 -4.223 1 97.06 264 ILE A C 1
ATOM 2147 O O . ILE A 1 264 ? -5.512 1.138 -5.137 1 97.06 264 ILE A O 1
ATOM 2151 N N . PRO A 1 265 ? -5.277 3.123 -4.195 1 97.94 265 PRO A N 1
ATOM 2152 C CA . PRO A 1 265 ? -5.906 3.785 -5.34 1 97.94 265 PRO A CA 1
ATOM 2153 C C . PRO A 1 265 ? -5.043 3.744 -6.598 1 97.94 265 PRO A C 1
ATOM 2155 O O . PRO A 1 265 ? -3.844 4.027 -6.535 1 97.94 265 PRO A O 1
ATOM 2158 N N . ALA A 1 266 ? -5.621 3.361 -7.676 1 97.69 266 ALA A N 1
ATOM 2159 C CA . ALA A 1 266 ? -4.926 3.363 -8.961 1 97.69 266 ALA A CA 1
ATOM 2160 C C . ALA A 1 266 ? -4.957 4.746 -9.602 1 97.69 266 ALA A C 1
ATOM 2162 O O . ALA A 1 266 ? -5.969 5.141 -10.188 1 97.69 266 ALA A O 1
ATOM 2163 N N . PHE A 1 267 ? -3.844 5.41 -9.547 1 97.81 267 PHE A N 1
ATOM 2164 C CA . PHE A 1 267 ? -3.732 6.746 -10.125 1 97.81 267 PHE A CA 1
ATOM 2165 C C . PHE A 1 267 ? -3.25 6.676 -11.562 1 97.81 267 PHE A C 1
ATOM 2167 O O . PHE A 1 267 ? -2.422 5.828 -11.906 1 97.81 267 PHE A O 1
ATOM 2174 N N . ASP A 1 268 ? -3.779 7.535 -12.398 1 96.38 268 ASP A N 1
ATOM 2175 C CA . ASP A 1 268 ? -3.211 7.801 -13.711 1 96.38 268 ASP A CA 1
ATOM 2176 C C . ASP A 1 268 ? -2.582 9.195 -13.773 1 96.38 268 ASP A C 1
ATOM 2178 O O . ASP A 1 268 ? -2.469 9.867 -12.75 1 96.38 268 ASP A O 1
ATOM 2182 N N . ARG A 1 269 ? -2.135 9.523 -14.93 1 95.69 269 ARG A N 1
ATOM 2183 C CA . ARG A 1 269 ? -1.454 10.797 -15.125 1 95.69 269 ARG A CA 1
ATOM 2184 C C . ARG A 1 269 ? -2.359 11.961 -14.75 1 95.69 269 ARG A C 1
ATOM 2186 O O . ARG A 1 269 ? -1.916 12.922 -14.109 1 95.69 269 ARG A O 1
ATOM 2193 N N . THR A 1 270 ? -3.578 11.922 -15.078 1 96.62 270 THR A N 1
ATOM 2194 C CA . THR A 1 270 ? -4.535 12.992 -14.812 1 96.62 270 THR A CA 1
ATOM 2195 C C . THR A 1 270 ? -4.758 13.156 -13.312 1 96.62 270 THR A C 1
ATOM 2197 O O . THR A 1 270 ? -4.75 14.273 -12.789 1 96.62 270 THR A O 1
ATOM 2200 N N . MET A 1 271 ? -4.996 12.086 -12.672 1 97.75 271 MET A N 1
ATOM 2201 C CA . MET A 1 271 ? -5.223 12.109 -11.227 1 97.75 271 MET A CA 1
ATOM 2202 C C . MET A 1 271 ? -4.004 12.656 -10.492 1 97.75 271 MET A C 1
ATOM 2204 O O . MET A 1 271 ? -4.141 13.438 -9.547 1 97.75 271 MET A O 1
ATOM 2208 N N . ARG A 1 272 ? -2.816 12.219 -10.891 1 97.56 272 ARG A N 1
ATOM 2209 C CA . ARG A 1 272 ? -1.599 12.75 -10.297 1 97.56 272 ARG A CA 1
ATOM 2210 C C . ARG A 1 272 ? -1.505 14.258 -10.5 1 97.56 272 ARG A C 1
ATOM 2212 O O . ARG A 1 272 ? -1.137 15 -9.586 1 97.56 272 ARG A O 1
ATOM 2219 N N . THR A 1 273 ? -1.783 14.695 -11.719 1 96.12 273 THR A N 1
ATOM 2220 C CA . THR A 1 273 ? -1.746 16.125 -12.023 1 96.12 273 THR A CA 1
ATOM 2221 C C . THR A 1 273 ? -2.717 16.891 -11.133 1 96.12 273 THR A C 1
ATOM 2223 O O . THR A 1 273 ? -2.375 17.953 -10.609 1 96.12 273 THR A O 1
ATOM 2226 N N . ARG A 1 274 ? -3.885 16.391 -10.945 1 96.62 274 ARG A N 1
ATOM 2227 C CA . ARG A 1 274 ? -4.875 17.016 -10.078 1 96.62 274 ARG A CA 1
ATOM 2228 C C . ARG A 1 274 ? -4.379 17.078 -8.633 1 96.62 274 ARG A C 1
ATOM 2230 O O . ARG A 1 274 ? -4.602 18.078 -7.941 1 96.62 274 ARG A O 1
ATOM 2237 N N . LEU A 1 275 ? -3.779 16 -8.188 1 97.75 275 LEU A N 1
ATOM 2238 C CA . LEU A 1 275 ? -3.215 15.992 -6.844 1 97.75 275 LEU A CA 1
ATOM 2239 C C . LEU A 1 275 ? -2.129 17.047 -6.699 1 97.75 275 LEU A C 1
ATOM 2241 O O . LEU A 1 275 ? -2.061 17.734 -5.676 1 97.75 275 LEU A O 1
ATOM 2245 N N . LEU A 1 276 ? -1.26 17.203 -7.703 1 95.25 276 LEU A N 1
ATOM 2246 C CA . LEU A 1 276 ? -0.201 18.219 -7.676 1 95.25 276 LEU A CA 1
ATOM 2247 C C . LEU A 1 276 ? -0.786 19.625 -7.684 1 95.25 276 LEU A C 1
ATOM 2249 O O . LEU A 1 276 ? -0.262 20.516 -7.02 1 95.25 276 LEU A O 1
ATOM 2253 N N . GLU A 1 277 ? -1.845 19.781 -8.43 1 94.12 277 GLU A N 1
ATOM 2254 C CA . GLU A 1 277 ? -2.545 21.062 -8.406 1 94.12 277 GLU A CA 1
ATOM 2255 C C . GLU A 1 277 ? -3.062 21.391 -7.008 1 94.12 277 GLU A C 1
ATOM 2257 O O . GLU A 1 277 ? -2.992 22.531 -6.559 1 94.12 277 GLU A O 1
ATOM 2262 N N . ALA A 1 278 ? -3.605 20.391 -6.395 1 94.5 278 ALA A N 1
ATOM 2263 C CA . ALA A 1 278 ? -4.059 20.578 -5.02 1 94.5 278 ALA A CA 1
ATOM 2264 C C . ALA A 1 278 ? -2.895 20.922 -4.094 1 94.5 278 ALA A C 1
ATOM 2266 O O . ALA A 1 278 ? -3.037 21.734 -3.18 1 94.5 278 ALA A O 1
ATOM 2267 N N . CYS A 1 279 ? -1.756 20.328 -4.34 1 93.12 279 CYS A N 1
ATOM 2268 C CA . CYS A 1 279 ? -0.567 20.609 -3.545 1 93.12 279 CYS A CA 1
ATOM 2269 C C . CYS A 1 279 ? -0.131 22.062 -3.725 1 93.12 279 CYS A C 1
ATOM 2271 O O . CYS A 1 279 ? 0.382 22.672 -2.791 1 93.12 279 CYS A O 1
ATOM 2273 N N . ASP A 1 280 ? -0.36 22.594 -4.887 1 86.38 280 ASP A N 1
ATOM 2274 C CA . ASP A 1 280 ? 0.078 23.953 -5.223 1 86.38 280 ASP A CA 1
ATOM 2275 C C . ASP A 1 280 ? -0.84 25 -4.598 1 86.38 280 ASP A C 1
ATOM 2277 O O . ASP A 1 280 ? -0.485 26.172 -4.52 1 86.38 280 ASP A O 1
ATOM 2281 N N . PHE A 1 281 ? -1.962 24.547 -4.129 1 86.38 281 PHE A N 1
ATOM 2282 C CA . PHE A 1 281 ? -2.941 25.422 -3.51 1 86.38 281 PHE A CA 1
ATOM 2283 C C . PHE A 1 281 ? -2.549 25.75 -2.072 1 86.38 281 PHE A C 1
ATOM 2285 O O . PHE A 1 281 ? -1.951 24.922 -1.388 1 86.38 281 PHE A O 1
ATOM 2292 N N . SER A 1 282 ? -2.871 27.031 -1.594 1 84.62 282 SER A N 1
ATOM 2293 C CA . SER A 1 282 ? -2.58 27.422 -0.219 1 84.62 282 SER A CA 1
ATOM 2294 C C . SER A 1 282 ? -3.717 27.031 0.719 1 84.62 282 SER A C 1
ATOM 2296 O O . SER A 1 282 ? -4.641 27.812 0.943 1 84.62 282 SER A O 1
ATOM 2298 N N . TRP A 1 283 ? -3.527 25.984 1.387 1 87.19 283 TRP A N 1
ATOM 2299 C CA . TRP A 1 283 ? -4.578 25.438 2.24 1 87.19 283 TRP A CA 1
ATOM 2300 C C . TRP A 1 283 ? -4.598 26.125 3.594 1 87.19 283 TRP A C 1
ATOM 2302 O O . TRP A 1 283 ? -5.566 26.016 4.348 1 87.19 283 TRP A O 1
ATOM 2312 N N . ASP A 1 284 ? -3.609 26.828 3.93 1 81.06 284 ASP A N 1
ATOM 2313 C CA . ASP A 1 284 ? -3.545 27.547 5.199 1 81.06 284 ASP A CA 1
ATOM 2314 C C . ASP A 1 284 ? -4.551 28.688 5.234 1 81.06 284 ASP A C 1
ATOM 2316 O O . ASP A 1 284 ? -4.852 29.234 6.301 1 81.06 284 ASP A O 1
ATOM 2320 N N . ALA A 1 285 ? -5.102 29.078 4.074 1 77.62 285 ALA A N 1
ATOM 2321 C CA . ALA A 1 285 ? -6.078 30.156 3.98 1 77.62 285 ALA A CA 1
ATOM 2322 C C . ALA A 1 285 ? -7.492 29.641 4.25 1 77.62 285 ALA A C 1
ATOM 2324 O O . ALA A 1 285 ? -8.422 30.438 4.43 1 77.62 285 ALA A O 1
ATOM 2325 N N . ILE A 1 286 ? -7.598 28.375 4.406 1 81.06 286 ILE A N 1
ATOM 2326 C CA . ILE A 1 286 ? -8.922 27.781 4.559 1 81.06 286 ILE A CA 1
ATOM 2327 C C . ILE A 1 286 ? -9.211 27.547 6.039 1 81.06 286 ILE A C 1
ATOM 2329 O O . ILE A 1 286 ? -8.406 26.938 6.746 1 81.06 286 ILE A O 1
ATOM 2333 N N . SER A 1 287 ? -10.398 28.047 6.398 1 82.31 287 SER A N 1
ATOM 2334 C CA . SER A 1 287 ? -10.828 27.766 7.766 1 82.31 287 SER A CA 1
ATOM 2335 C C . SER A 1 287 ? -11.367 26.359 7.906 1 82.31 287 SER A C 1
ATOM 2337 O O . SER A 1 287 ? -12.172 25.906 7.09 1 82.31 287 SER A O 1
ATOM 2339 N N . PRO A 1 288 ? -10.938 25.656 8.977 1 86.81 288 PRO A N 1
ATOM 2340 C CA . PRO A 1 288 ? -11.5 24.312 9.211 1 86.81 288 PRO A CA 1
ATOM 2341 C C . PRO A 1 288 ? -13.016 24.344 9.391 1 86.81 288 PRO A C 1
ATOM 2343 O O . PRO A 1 288 ? -13.688 23.344 9.133 1 86.81 288 PRO A O 1
ATOM 2346 N N . ALA A 1 289 ? -13.539 25.5 9.758 1 80.62 289 ALA A N 1
ATOM 2347 C CA . ALA A 1 289 ? -14.977 25.609 10 1 80.62 289 ALA A CA 1
ATOM 2348 C C . ALA A 1 289 ? -15.766 25.469 8.711 1 80.62 289 ALA A C 1
ATOM 2350 O O . ALA A 1 289 ? -16.969 25.203 8.742 1 80.62 289 ALA A O 1
ATOM 2351 N N . ILE A 1 290 ? -15.078 25.609 7.648 1 80.25 290 ILE A N 1
ATOM 2352 C CA . ILE A 1 290 ? -15.805 25.562 6.383 1 80.25 290 ILE A CA 1
ATOM 2353 C C . ILE A 1 290 ? -15.57 24.219 5.699 1 80.25 290 ILE A C 1
ATOM 2355 O O . ILE A 1 290 ? -16.156 23.938 4.648 1 80.25 290 ILE A O 1
ATOM 2359 N N . PHE A 1 291 ? -14.789 23.375 6.227 1 79.12 291 PHE A N 1
ATOM 2360 C CA . PHE A 1 291 ? -14.422 22.109 5.594 1 79.12 291 PHE A CA 1
ATOM 2361 C C . PHE A 1 291 ? -15.664 21.281 5.273 1 79.12 291 PHE A C 1
ATOM 2363 O O . PHE A 1 291 ? -15.734 20.625 4.23 1 79.12 291 PHE A O 1
ATOM 2370 N N . GLY A 1 292 ? -16.578 21.312 6.234 1 76.12 292 GLY A N 1
ATOM 2371 C CA . GLY A 1 292 ? -17.812 20.594 5.984 1 76.12 292 GLY A CA 1
ATOM 2372 C C . GLY A 1 292 ? -18.5 21.016 4.707 1 76.12 292 GLY A C 1
ATOM 2373 O O . GLY A 1 292 ? -18.891 20.172 3.893 1 76.12 292 GLY A O 1
ATOM 2374 N N . ALA A 1 293 ? -18.594 22.312 4.574 1 73.94 293 ALA A N 1
ATOM 2375 C CA . ALA A 1 293 ? -19.219 22.844 3.371 1 73.94 293 ALA A CA 1
ATOM 2376 C C . ALA A 1 293 ? -18.406 22.5 2.125 1 73.94 293 ALA A C 1
ATOM 2378 O O . ALA A 1 293 ? -18.984 22.188 1.074 1 73.94 293 ALA A O 1
ATOM 2379 N N . LEU A 1 294 ? -17.156 22.578 2.248 1 76.94 294 LEU A N 1
ATOM 2380 C CA . LEU A 1 294 ? -16.266 22.234 1.148 1 76.94 294 LEU A CA 1
ATOM 2381 C C . LEU A 1 294 ? -16.484 20.797 0.691 1 76.94 294 LEU A C 1
ATOM 2383 O O . LEU A 1 294 ? -16.641 20.547 -0.503 1 76.94 294 LEU A O 1
ATOM 2387 N N . PHE A 1 295 ? -16.531 19.922 1.537 1 77.56 295 PHE A N 1
ATOM 2388 C CA . PHE A 1 295 ? -16.594 18.5 1.194 1 77.56 295 PHE A CA 1
ATOM 2389 C C . PHE A 1 295 ? -17.984 18.125 0.71 1 77.56 295 PHE A C 1
ATOM 2391 O O . PHE A 1 295 ? -18.125 17.219 -0.122 1 77.56 295 PHE A O 1
ATOM 2398 N N . GLN A 1 296 ? -18.906 18.719 1.311 1 73.31 296 GLN A N 1
ATOM 2399 C CA . GLN A 1 296 ? -20.25 18.5 0.789 1 73.31 296 GLN A CA 1
ATOM 2400 C C . GLN A 1 296 ? -20.328 18.828 -0.697 1 73.31 296 GLN A C 1
ATOM 2402 O O . GLN A 1 296 ? -21 18.141 -1.465 1 73.31 296 GLN A O 1
ATOM 2407 N N . SER A 1 297 ? -19.672 19.844 -1.018 1 74.69 297 SER A N 1
ATOM 2408 C CA . SER A 1 297 ? -19.625 20.25 -2.418 1 74.69 297 SER A CA 1
ATOM 2409 C C . SER A 1 297 ? -18.828 19.266 -3.254 1 74.69 297 SER A C 1
ATOM 2411 O O . SER A 1 297 ? -19.109 19.078 -4.441 1 74.69 297 SER A O 1
ATOM 2413 N N . VAL A 1 298 ? -17.859 18.734 -2.734 1 77.5 298 VAL A N 1
ATOM 2414 C CA . VAL A 1 298 ? -17 17.766 -3.422 1 77.5 298 VAL A CA 1
ATOM 2415 C C . VAL A 1 298 ? -17.797 16.5 -3.736 1 77.5 298 VAL A C 1
ATOM 2417 O O . VAL A 1 298 ? -17.672 15.938 -4.828 1 77.5 298 VAL A O 1
ATOM 2420 N N . MET A 1 299 ? -18.656 16.047 -2.832 1 75.69 299 MET A N 1
ATOM 2421 C CA . MET A 1 299 ? -19.375 14.781 -2.951 1 75.69 299 MET A CA 1
ATOM 2422 C C . MET A 1 299 ? -20.578 14.922 -3.865 1 75.69 299 MET A C 1
ATOM 2424 O O . MET A 1 299 ? -21.047 13.938 -4.438 1 75.69 299 MET A O 1
ATOM 2428 N N . ASN A 1 300 ? -21.141 16.047 -3.881 1 71.94 300 ASN A N 1
ATOM 2429 C CA . ASN A 1 300 ? -22.328 16.281 -4.691 1 71.94 300 ASN A CA 1
ATOM 2430 C C . ASN A 1 300 ? -22.078 17.359 -5.73 1 71.94 300 ASN A C 1
ATOM 2432 O O . ASN A 1 300 ? -22.203 18.562 -5.43 1 71.94 300 ASN A O 1
ATOM 2436 N N . PRO A 1 301 ? -21.844 16.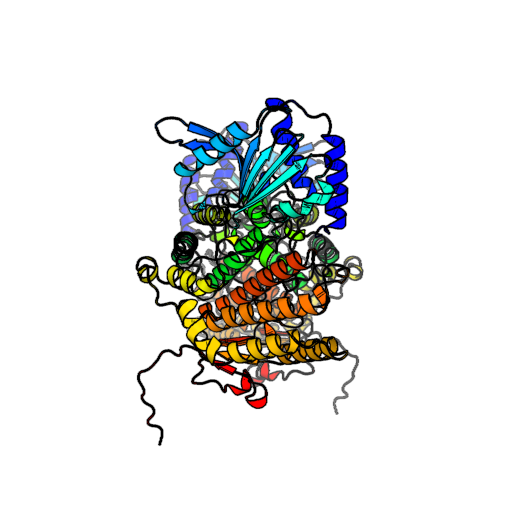797 -6.957 1 64.69 301 PRO A N 1
ATOM 2437 C CA . PRO A 1 301 ? -21.516 17.766 -7.996 1 64.69 301 PRO A CA 1
ATOM 2438 C C . PRO A 1 301 ? -22.594 18.844 -8.148 1 64.69 301 PRO A C 1
ATOM 2440 O O . PRO A 1 301 ? -22.281 20 -8.484 1 64.69 301 PRO A O 1
ATOM 2443 N N . ARG A 1 302 ? -23.875 18.422 -8.008 1 60.03 302 ARG A N 1
ATOM 2444 C CA . ARG A 1 302 ? -24.953 19.406 -8.164 1 60.03 302 ARG A CA 1
ATOM 2445 C C . ARG A 1 302 ? -24.891 20.469 -7.074 1 60.03 302 ARG A C 1
ATOM 2447 O O . ARG A 1 302 ? -25.203 21.641 -7.32 1 60.03 302 ARG A O 1
ATOM 2454 N N . GLU A 1 303 ? -24.453 20.062 -6.008 1 55.97 303 GLU A N 1
ATOM 2455 C CA . GLU A 1 303 ? -24.328 21.016 -4.902 1 55.97 303 GLU A CA 1
ATOM 2456 C C . GLU A 1 303 ? -23.062 21.844 -5.027 1 55.97 303 GLU A C 1
ATOM 2458 O O . GLU A 1 303 ? -22.969 22.938 -4.453 1 55.97 303 GLU A O 1
ATOM 2463 N N . ARG A 1 304 ? -22.078 21.391 -5.707 1 54.88 304 ARG A N 1
ATOM 2464 C CA . ARG A 1 304 ? -20.828 22.125 -5.922 1 54.88 304 ARG A CA 1
ATOM 2465 C C . ARG A 1 304 ? -21.094 23.484 -6.57 1 54.88 304 ARG A C 1
ATOM 2467 O O . ARG A 1 304 ? -20.422 24.469 -6.25 1 54.88 304 ARG A O 1
ATOM 2474 N N . ARG A 1 305 ? -22 23.391 -7.621 1 50.09 305 ARG A N 1
ATOM 2475 C CA . ARG A 1 305 ? -22.281 24.578 -8.43 1 50.09 305 ARG A CA 1
ATOM 2476 C C . ARG A 1 305 ? -23.219 25.516 -7.688 1 50.09 305 ARG A C 1
ATOM 2478 O O . ARG A 1 305 ? -23.344 26.703 -8.055 1 50.09 305 ARG A O 1
ATOM 2485 N N . THR A 1 306 ? -23.938 24.891 -6.98 1 46.53 306 THR A N 1
ATOM 2486 C CA . THR A 1 306 ? -24.875 25.781 -6.305 1 46.53 306 THR A CA 1
ATOM 2487 C C . THR A 1 306 ? -24.234 26.375 -5.047 1 46.53 306 THR A C 1
ATOM 2489 O O . THR A 1 306 ? -23.656 25.656 -4.234 1 46.53 306 THR A O 1
ATOM 2492 N N . GLN A 1 307 ? -23.484 27.375 -5.16 1 45.34 307 GLN A N 1
ATOM 2493 C CA . GLN A 1 307 ? -22.688 28.234 -4.305 1 45.34 307 GLN A CA 1
ATOM 2494 C C . GLN A 1 307 ? -22.984 28 -2.83 1 45.34 307 GLN A C 1
ATOM 2496 O O . GLN A 1 307 ? -22.203 28.375 -1.96 1 45.34 307 GLN A O 1
ATOM 2501 N N . GLY A 1 308 ? -24.312 27.641 -2.453 1 42.44 308 GLY A N 1
ATOM 2502 C CA . GLY A 1 308 ? -24.766 27.938 -1.102 1 42.44 308 GLY A CA 1
ATOM 2503 C C . GLY A 1 308 ? -25.062 26.688 -0.292 1 42.44 308 GLY A C 1
ATOM 2504 O O . GLY A 1 308 ? -26.203 26.25 -0.199 1 42.44 308 GLY A O 1
ATOM 2505 N N . ALA A 1 309 ? -24.312 25.672 -0.396 1 48.62 309 ALA A N 1
ATOM 2506 C CA . ALA A 1 309 ? -24.703 24.688 0.613 1 48.62 309 ALA A CA 1
ATOM 2507 C C . ALA A 1 309 ? -24.922 25.359 1.967 1 48.62 309 ALA A C 1
ATOM 2509 O O . ALA A 1 309 ? -24.203 26.281 2.344 1 48.62 309 ALA A O 1
ATOM 2510 N N . HIS A 1 310 ? -26.125 25.312 2.459 1 51.75 310 HIS A N 1
ATOM 2511 C CA . HIS A 1 310 ? -26.641 25.859 3.711 1 51.75 310 HIS A CA 1
ATOM 2512 C C . HIS A 1 310 ? -25.797 25.406 4.898 1 51.75 310 HIS A C 1
ATOM 2514 O O . HIS A 1 310 ? -26 24.328 5.438 1 51.75 310 HIS A O 1
ATOM 2520 N N . TYR A 1 311 ? -24.578 25.891 4.805 1 61.66 311 TYR A N 1
ATOM 2521 C CA . TYR A 1 311 ? -23.844 25.625 6.043 1 61.66 311 TYR A CA 1
ATOM 2522 C C . TYR A 1 311 ? -24.094 26.734 7.062 1 61.66 311 TYR A C 1
ATOM 2524 O O . TYR A 1 311 ? -24.422 27.859 6.691 1 61.66 311 TYR A O 1
ATOM 2532 N N . THR A 1 312 ? -24.25 26.266 8.234 1 70.62 312 THR A N 1
ATOM 2533 C CA . THR A 1 312 ? -24.391 27.25 9.305 1 70.62 312 THR A CA 1
ATOM 2534 C C . THR A 1 312 ? -23.172 28.156 9.375 1 70.62 312 THR A C 1
ATOM 2536 O O . THR A 1 312 ? -22.047 27.688 9.586 1 70.62 312 THR A O 1
ATOM 2539 N N . THR A 1 313 ? -23.406 29.375 9.016 1 77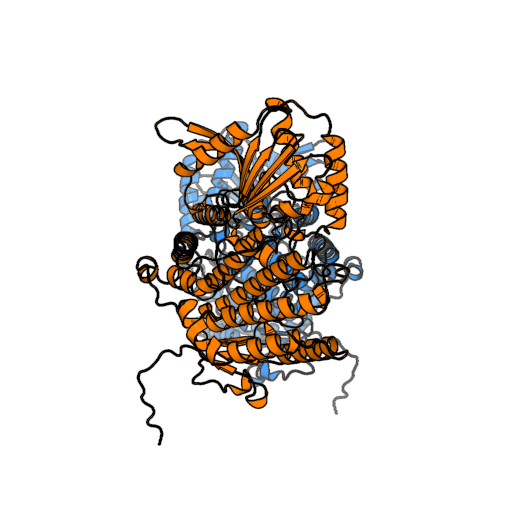.56 313 THR A N 1
ATOM 2540 C CA . THR A 1 313 ? -22.312 30.328 9.023 1 77.56 313 THR A CA 1
ATOM 2541 C C . THR A 1 313 ? -21.75 30.5 10.43 1 77.56 313 THR A C 1
ATOM 2543 O O . THR A 1 313 ? -22.438 30.219 11.414 1 77.56 313 THR A O 1
ATOM 2546 N N . GLU A 1 314 ? -20.562 30.984 10.484 1 83.81 314 GLU A N 1
ATOM 2547 C CA . GLU A 1 314 ? -19.938 31.266 11.766 1 83.81 314 GLU A CA 1
ATOM 2548 C C . GLU A 1 314 ? -20.766 32.219 12.602 1 83.81 314 GLU A C 1
ATOM 2550 O O . GLU A 1 314 ? -20.922 32.062 13.812 1 83.81 314 GLU A O 1
ATOM 2555 N N . LYS A 1 315 ? -21.266 33.219 11.914 1 83 315 LYS A N 1
ATOM 2556 C CA . LYS A 1 315 ? -22.094 34.188 12.594 1 83 315 LYS A CA 1
ATOM 2557 C C . LYS A 1 315 ? -23.297 33.531 13.258 1 83 315 LYS A C 1
ATOM 2559 O O . LYS A 1 315 ? -23.641 33.875 14.398 1 83 315 LYS A O 1
ATOM 2564 N N . ASN A 1 316 ? -23.891 32.625 12.57 1 83.44 316 ASN A N 1
ATOM 2565 C CA . ASN A 1 316 ? -25.078 31.953 13.102 1 83.44 316 ASN A CA 1
ATOM 2566 C C . ASN A 1 316 ? -24.703 31 14.242 1 83.44 316 ASN A C 1
ATOM 2568 O O . ASN A 1 316 ? -25.484 30.828 15.18 1 83.44 316 ASN A O 1
ATOM 2572 N N . ILE A 1 317 ? -23.562 30.438 14.18 1 87.88 317 ILE A N 1
ATOM 2573 C CA . ILE A 1 317 ? -23.109 29.547 15.234 1 87.88 317 ILE A CA 1
ATOM 2574 C C . ILE A 1 317 ? -22.828 30.344 16.5 1 87.88 317 ILE A C 1
ATOM 2576 O O . ILE A 1 317 ? -23.234 29.938 17.594 1 87.88 317 ILE A O 1
ATOM 2580 N N . LEU A 1 318 ? -22.25 31.516 16.344 1 90.88 318 LEU A N 1
ATOM 2581 C CA . LEU A 1 318 ? -21.922 32.344 17.484 1 90.88 318 LEU A CA 1
ATOM 2582 C C . LEU A 1 318 ? -23.188 32.875 18.156 1 90.88 318 LEU A C 1
ATOM 2584 O O . LEU A 1 318 ? -23.234 33 19.375 1 90.88 318 LEU A O 1
ATOM 2588 N N . LYS A 1 319 ? -24.203 33.062 17.344 1 90.5 319 LYS A N 1
ATOM 2589 C CA . LYS A 1 319 ? -25.484 33.5 17.906 1 90.5 319 LYS A CA 1
ATOM 2590 C C . LYS A 1 319 ? -26.062 32.469 18.859 1 90.5 319 LYS A C 1
ATOM 2592 O O . LYS A 1 319 ? -26.812 32.781 19.766 1 90.5 319 LYS A O 1
ATOM 2597 N N . VAL A 1 320 ? -25.672 31.281 18.609 1 88.81 320 VAL A N 1
ATOM 2598 C CA . VAL A 1 320 ? -26.188 30.188 19.438 1 88.81 320 VAL A CA 1
ATOM 2599 C C . VAL A 1 320 ? -25.281 29.969 20.641 1 88.81 320 VAL A C 1
ATOM 2601 O O . VAL A 1 320 ? -25.75 29.922 21.781 1 88.81 320 VAL A O 1
ATOM 2604 N N . ILE A 1 321 ? -24 29.969 20.469 1 92.81 321 ILE A N 1
ATOM 2605 C CA . ILE A 1 321 ? -23.109 29.5 21.531 1 92.81 321 ILE A CA 1
ATOM 2606 C C . ILE A 1 321 ? -22.812 30.656 22.484 1 92.81 321 ILE A C 1
ATOM 2608 O O . ILE A 1 321 ? -22.484 30.422 23.656 1 92.81 321 ILE A O 1
ATOM 2612 N N . GLU A 1 322 ? -22.906 31.875 22.062 1 93.56 322 GLU A N 1
ATOM 2613 C CA . GLU A 1 322 ? -22.594 33 22.938 1 93.56 322 GLU A CA 1
ATOM 2614 C C . GLU A 1 322 ? -23.578 33.094 24.109 1 93.56 322 GLU A C 1
ATOM 2616 O O . GLU A 1 322 ? -23.156 32.969 25.266 1 93.56 322 GLU A O 1
ATOM 2621 N N . PRO A 1 323 ? -24.891 33.156 23.781 1 92 323 PRO A N 1
ATOM 2622 C CA . PRO A 1 323 ? -25.812 33.219 24.922 1 92 323 PRO A CA 1
ATOM 2623 C C . PRO A 1 323 ? -25.859 31.891 25.688 1 92 323 PRO A C 1
ATOM 2625 O O . PRO A 1 323 ? -26.172 31.875 26.891 1 92 323 PRO A O 1
ATOM 2628 N N . LEU A 1 324 ? -25.547 30.797 25.078 1 90.75 324 LEU A N 1
ATOM 2629 C CA . LEU A 1 324 ? -25.656 29.484 25.719 1 90.75 324 LEU A CA 1
ATOM 2630 C C . LEU A 1 324 ? -24.578 29.312 26.781 1 90.75 324 LEU A C 1
ATOM 2632 O O . LEU A 1 324 ? -24.859 28.797 27.875 1 90.75 324 LEU A O 1
ATOM 2636 N N . PHE A 1 325 ? -23.297 29.672 26.516 1 92.44 325 PHE A N 1
ATOM 2637 C CA . PHE A 1 325 ? -22.297 29.453 27.547 1 92.44 325 PHE A CA 1
ATOM 2638 C C . PHE A 1 325 ? -21.172 30.453 27.438 1 92.44 325 PHE A C 1
ATOM 2640 O O . PHE A 1 325 ? -20.5 30.781 28.422 1 92.44 325 PHE A O 1
ATOM 2647 N N . LEU A 1 326 ? -20.859 31.047 26.297 1 95.81 326 LEU A N 1
ATOM 2648 C CA . LEU A 1 326 ? -19.625 31.797 26.047 1 95.81 326 LEU A CA 1
ATOM 2649 C C . LEU A 1 326 ? -19.688 33.156 26.75 1 95.81 326 LEU A C 1
ATOM 2651 O O . LEU A 1 326 ? -18.688 33.625 27.297 1 95.81 326 LEU A O 1
ATOM 2655 N N . ASP A 1 327 ? -20.828 33.781 26.703 1 95.25 327 ASP A N 1
ATOM 2656 C CA . ASP A 1 327 ? -20.969 35.094 27.359 1 95.25 327 ASP A CA 1
ATOM 2657 C C . ASP A 1 327 ? -20.719 34.969 28.859 1 95.25 327 ASP A C 1
ATOM 2659 O O . ASP A 1 327 ? -20.062 35.844 29.438 1 95.25 327 ASP A O 1
ATOM 2663 N N . GLU A 1 328 ? -21.266 33.969 29.406 1 95.25 328 GLU A N 1
ATOM 2664 C CA . GLU A 1 328 ? -21.078 33.781 30.844 1 95.25 328 GLU A CA 1
ATOM 2665 C C . GLU A 1 328 ? -19.609 33.5 31.188 1 95.25 328 GLU A C 1
ATOM 2667 O O . GLU A 1 328 ? -19.109 34 32.188 1 95.25 328 GLU A O 1
ATOM 2672 N N . LEU A 1 329 ? -18.984 32.719 30.406 1 96.88 329 LEU A N 1
ATOM 2673 C CA . LEU A 1 329 ? -17.578 32.406 30.625 1 96.88 329 LEU A CA 1
ATOM 2674 C C . LEU A 1 329 ? -16.703 33.656 30.484 1 96.88 329 LEU A C 1
ATOM 2676 O O . LEU A 1 329 ? -15.797 33.875 31.281 1 96.88 329 LEU A O 1
ATOM 2680 N N . ARG A 1 330 ? -17 34.5 29.484 1 96.88 330 ARG A N 1
ATOM 2681 C CA . ARG A 1 330 ? -16.25 35.719 29.266 1 96.88 330 ARG A CA 1
ATOM 2682 C C . ARG A 1 330 ? -16.469 36.719 30.422 1 96.88 330 ARG A C 1
ATOM 2684 O O . ARG A 1 330 ? -15.531 37.406 30.828 1 96.88 330 ARG A O 1
ATOM 2691 N N . ALA A 1 331 ? -17.672 36.75 30.906 1 96.44 331 ALA A N 1
ATOM 2692 C CA . ALA A 1 331 ? -17.984 37.594 32.031 1 96.44 331 ALA A CA 1
ATOM 2693 C C . ALA A 1 331 ? -17.219 37.188 33.281 1 96.44 331 ALA A C 1
ATOM 2695 O O . ALA A 1 331 ? -16.703 38.031 34.031 1 96.44 331 ALA A O 1
ATOM 2696 N N . GLU A 1 332 ? -17.219 35.938 33.469 1 96.69 332 GLU A N 1
ATOM 2697 C CA . GLU A 1 332 ? -16.469 35.438 34.594 1 96.69 332 GLU A CA 1
ATOM 2698 C C . GLU A 1 332 ? -14.977 35.781 34.5 1 96.69 332 GLU A C 1
ATOM 2700 O O . GLU A 1 332 ? -14.352 36.156 35.469 1 96.69 332 GLU A O 1
ATOM 2705 N N . PHE A 1 333 ? -14.43 35.625 33.375 1 96.81 333 PHE A N 1
ATOM 2706 C CA . PHE A 1 333 ? -13.031 35.969 33.156 1 96.81 333 PHE A CA 1
ATOM 2707 C C . PHE A 1 333 ? -12.789 37.469 33.406 1 96.81 333 PHE A C 1
ATOM 2709 O O . PHE A 1 333 ? -11.805 37.812 34.062 1 96.81 333 PHE A O 1
ATOM 2716 N N . SER A 1 334 ? -13.68 38.312 32.875 1 95.88 334 SER A N 1
ATOM 2717 C CA . SER A 1 334 ? -13.547 39.75 33.062 1 95.88 334 SER A CA 1
ATOM 2718 C C . SER A 1 334 ? -13.539 40.125 34.531 1 95.88 334 SER A C 1
ATOM 2720 O O . SER A 1 334 ? -12.781 41 34.969 1 95.88 334 SER A O 1
ATOM 2722 N N . HIS A 1 335 ? -14.359 39.469 35.281 1 95.62 335 HIS A N 1
ATOM 2723 C CA . HIS A 1 335 ? -14.43 39.688 36.719 1 95.62 335 HIS A CA 1
ATOM 2724 C C . HIS A 1 335 ? -13.125 39.312 37.406 1 95.62 335 HIS A C 1
ATOM 2726 O O . HIS A 1 335 ? -12.609 40.031 38.219 1 95.62 335 HIS A O 1
ATOM 2732 N N . LEU A 1 336 ? -12.656 38.156 37 1 95.69 336 LEU A N 1
ATOM 2733 C CA . LEU A 1 336 ? -11.438 37.656 37.594 1 95.69 336 LEU A CA 1
ATOM 2734 C C . LEU A 1 336 ? -10.234 38.5 37.219 1 95.69 336 LEU A C 1
ATOM 2736 O O . LEU A 1 336 ? -9.336 38.719 38.031 1 95.69 336 LEU A O 1
ATOM 2740 N N . LYS A 1 337 ? -10.227 38.938 35.969 1 93.25 337 LYS A N 1
ATOM 2741 C CA . LYS A 1 337 ? -9.156 39.781 35.438 1 93.25 337 LYS A CA 1
ATOM 2742 C C . LYS A 1 337 ? -9.078 41.125 36.219 1 93.25 337 LYS A C 1
ATOM 2744 O O . LYS A 1 337 ? -7.992 41.656 36.406 1 93.25 337 LYS A O 1
ATOM 2749 N N . GLY A 1 338 ? -10.18 41.594 36.719 1 91.62 338 GLY A N 1
ATOM 2750 C CA . GLY A 1 338 ? -10.266 42.875 37.375 1 91.62 338 GLY A CA 1
ATOM 2751 C C . GLY A 1 338 ? -9.891 42.781 38.844 1 91.62 338 GLY A C 1
ATOM 2752 O O . GLY A 1 338 ? -9.703 43.812 39.531 1 91.62 338 GLY A O 1
ATOM 2753 N N . ARG A 1 339 ? -9.758 41.531 39.281 1 90.5 339 ARG A N 1
ATOM 2754 C CA . ARG A 1 339 ? -9.375 41.375 40.656 1 90.5 339 ARG A CA 1
ATOM 2755 C C . ARG A 1 339 ? -7.961 41.875 40.906 1 90.5 339 ARG A C 1
ATOM 2757 O O . ARG A 1 339 ? -7.098 41.781 40.062 1 90.5 339 ARG A O 1
ATOM 2764 N N . ARG A 1 340 ? -7.699 42.469 42.125 1 87.5 340 ARG A N 1
ATOM 2765 C CA . ARG A 1 340 ? -6.387 43 42.469 1 87.5 340 ARG A CA 1
ATOM 2766 C C . ARG A 1 340 ? -5.828 42.375 43.719 1 87.5 340 ARG A C 1
ATOM 2768 O O . ARG A 1 340 ? -4.75 42.719 44.188 1 87.5 340 ARG A O 1
ATOM 2775 N N . ASP A 1 341 ? -6.527 41.406 44.219 1 86 341 ASP A N 1
ATOM 2776 C CA . ASP A 1 341 ? -6.098 40.781 45.469 1 86 341 ASP A CA 1
ATOM 2777 C C . ASP A 1 341 ? -5.098 39.656 45.188 1 86 341 ASP A C 1
ATOM 2779 O O . ASP A 1 341 ? -4.809 39.344 44.031 1 86 341 ASP A O 1
ATOM 2783 N N . ARG A 1 342 ? -4.434 39.156 46.312 1 87.12 342 ARG A N 1
ATOM 2784 C CA . ARG A 1 342 ? -3.375 38.156 46.219 1 87.12 342 ARG A CA 1
ATOM 2785 C C . ARG A 1 342 ? -3.908 36.812 45.688 1 87.12 342 ARG A C 1
ATOM 2787 O O . ARG A 1 342 ? -3.137 35.969 45.25 1 87.12 342 ARG A O 1
ATOM 2794 N N . GLY A 1 343 ? -5.172 36.688 45.594 1 91.94 343 GLY A N 1
ATOM 2795 C CA . GLY A 1 343 ? -5.758 35.406 45.188 1 91.94 343 GLY A CA 1
ATOM 2796 C C . GLY A 1 343 ? -6.098 35.375 43.719 1 91.94 343 GLY A C 1
ATOM 2797 O O . GLY A 1 343 ? -6.641 34.375 43.219 1 91.94 343 GLY A O 1
ATOM 2798 N N . ARG A 1 344 ? -5.789 36.375 42.969 1 92.12 344 ARG A N 1
ATOM 2799 C CA . ARG A 1 344 ? -6.156 36.531 41.562 1 92.12 344 ARG A CA 1
ATOM 2800 C C . ARG A 1 344 ? -5.578 35.406 40.75 1 92.12 344 ARG A C 1
ATOM 2802 O O . ARG A 1 344 ? -6.289 34.781 39.938 1 92.12 344 ARG A O 1
ATOM 2809 N N . ALA A 1 345 ? -4.363 35.094 40.938 1 92.12 345 ALA A N 1
ATOM 2810 C CA . ALA A 1 345 ? -3.693 34.062 40.156 1 92.12 345 ALA A CA 1
ATOM 2811 C C . ALA A 1 345 ? -4.332 32.688 40.406 1 92.12 345 ALA A C 1
ATOM 2813 O O . ALA A 1 345 ? -4.543 31.906 39.469 1 92.12 345 ALA A O 1
ATOM 2814 N N . MET A 1 346 ? -4.586 32.438 41.594 1 94.69 346 MET A N 1
ATOM 2815 C CA . MET A 1 346 ? -5.219 31.156 41.938 1 94.69 346 MET A CA 1
ATOM 2816 C C . MET A 1 346 ? -6.621 31.062 41.375 1 94.69 346 MET A C 1
ATOM 2818 O O . MET A 1 346 ? -7.051 30 40.938 1 94.69 346 MET A O 1
ATOM 2822 N N . ALA A 1 347 ? -7.32 32.188 41.375 1 95.38 347 ALA A N 1
ATOM 2823 C CA . ALA A 1 347 ? -8.672 32.219 40.844 1 95.38 347 ALA A CA 1
ATOM 2824 C C . ALA A 1 347 ? -8.648 31.969 39.312 1 95.38 347 ALA A C 1
ATOM 2826 O O . ALA A 1 347 ? -9.516 31.281 38.781 1 95.38 347 ALA A O 1
ATOM 2827 N N . LEU A 1 348 ? -7.723 32.531 38.719 1 95.75 348 LEU A N 1
ATOM 2828 C CA . LEU A 1 348 ? -7.582 32.344 37.281 1 95.75 348 LEU A CA 1
ATOM 2829 C C . LEU A 1 348 ? -7.223 30.922 36.938 1 95.75 348 LEU A C 1
ATOM 2831 O O . LEU A 1 348 ? -7.73 30.359 35.969 1 95.75 348 LEU A O 1
ATOM 2835 N N . ARG A 1 349 ? -6.383 30.312 37.75 1 95 349 ARG A N 1
ATOM 2836 C CA . ARG A 1 349 ? -6.027 28.922 37.531 1 95 349 ARG A CA 1
ATOM 2837 C C . ARG A 1 349 ? -7.23 28 37.75 1 95 349 ARG A C 1
ATOM 2839 O O . ARG A 1 349 ? -7.422 27.031 37 1 95 349 ARG A O 1
ATOM 2846 N N . SER A 1 350 ? -7.945 28.344 38.719 1 96.06 350 SER A N 1
ATOM 2847 C CA . SER A 1 350 ? -9.164 27.578 38.969 1 96.06 350 SER A CA 1
ATOM 2848 C C . SER A 1 350 ? -10.156 27.719 37.812 1 96.06 350 SER A C 1
ATOM 2850 O O . SER A 1 350 ? -10.883 26.781 37.5 1 96.06 350 SER A O 1
ATOM 2852 N N . PHE A 1 351 ? -10.242 28.891 37.281 1 96.69 351 PHE A N 1
ATOM 2853 C CA . PHE A 1 351 ? -11.109 29.125 36.156 1 96.69 351 PHE A CA 1
ATOM 2854 C C . PHE A 1 351 ? -10.648 28.328 34.938 1 96.69 351 PHE A C 1
ATOM 2856 O O . PHE A 1 351 ? -11.461 27.75 34.219 1 96.69 351 PHE A O 1
ATOM 2863 N N . GLN A 1 352 ? -9.375 28.266 34.688 1 96.06 352 GLN A N 1
ATOM 2864 C CA . GLN A 1 352 ? -8.844 27.438 33.625 1 96.06 352 GLN A CA 1
ATOM 2865 C C . GLN A 1 352 ? -9.211 25.969 33.812 1 96.06 352 GLN A C 1
ATOM 2867 O O . GLN A 1 352 ? -9.562 25.281 32.875 1 96.06 352 GLN A O 1
ATOM 2872 N N . ASP A 1 353 ? -9.078 25.5 35.062 1 95.94 353 ASP A N 1
ATOM 2873 C CA . ASP A 1 353 ? -9.461 24.125 35.375 1 95.94 353 ASP A CA 1
ATOM 2874 C C . ASP A 1 353 ? -10.938 23.891 35.094 1 95.94 353 ASP A C 1
ATOM 2876 O O . ASP A 1 353 ? -11.32 22.797 34.625 1 95.94 353 ASP A O 1
ATOM 2880 N N . LYS A 1 354 ? -11.695 24.891 35.406 1 95.38 354 LYS A N 1
ATOM 2881 C CA . LYS A 1 354 ? -13.117 24.797 35.094 1 95.38 354 LYS A CA 1
ATOM 2882 C C . LYS A 1 354 ? -13.352 24.625 33.594 1 95.38 354 LYS A C 1
ATOM 2884 O O . LYS A 1 354 ? -14.156 23.781 33.188 1 95.38 354 LYS A O 1
ATOM 2889 N N . LEU A 1 355 ? -12.711 25.406 32.844 1 96.62 355 LEU A N 1
ATOM 2890 C CA . LEU A 1 355 ? -12.828 25.297 31.375 1 96.62 355 LEU A CA 1
ATOM 2891 C C . LEU A 1 355 ? -12.414 23.906 30.906 1 96.62 355 LEU A C 1
ATOM 2893 O O . LEU A 1 355 ? -13.055 23.344 30.016 1 96.62 355 LEU A O 1
ATOM 2897 N N . GLU A 1 356 ? -11.344 23.375 31.438 1 94.62 356 GLU A N 1
ATOM 2898 C CA . GLU A 1 356 ? -10.836 22.047 31.094 1 94.62 356 GLU A CA 1
ATOM 2899 C C . GLU A 1 356 ? -11.875 20.969 31.375 1 94.62 356 GLU A C 1
ATOM 2901 O O . GLU A 1 356 ? -11.969 19.984 30.641 1 94.62 356 GLU A O 1
ATOM 2906 N N . GLY A 1 357 ? -12.609 21.125 32.281 1 93.56 357 GLY A N 1
ATOM 2907 C CA . GLY A 1 357 ? -13.578 20.125 32.719 1 93.56 357 GLY A CA 1
ATOM 2908 C C . GLY A 1 357 ? -14.867 20.156 31.906 1 93.56 357 GLY A C 1
ATOM 2909 O O . GLY A 1 357 ? -15.672 19.234 31.984 1 93.56 357 GLY A O 1
ATOM 2910 N N . LEU A 1 358 ? -15.094 21.188 31.094 1 93.75 358 LEU A N 1
ATOM 2911 C CA . LEU A 1 358 ? -16.328 21.312 30.312 1 93.75 358 LEU A CA 1
ATOM 2912 C C . LEU A 1 358 ? -16.375 20.266 29.203 1 93.75 358 LEU A C 1
ATOM 2914 O O . LEU A 1 358 ? -15.336 19.922 28.609 1 93.75 358 LEU A O 1
ATOM 2918 N N . ARG A 1 359 ? -17.547 19.719 28.938 1 94.12 359 ARG A N 1
ATOM 2919 C CA . ARG A 1 359 ? -17.797 18.781 27.844 1 94.12 359 ARG A CA 1
ATOM 2920 C C . ARG A 1 359 ? -18.953 19.266 26.953 1 94.12 359 ARG A C 1
ATOM 2922 O O . ARG A 1 359 ? -20 19.672 27.453 1 94.12 359 ARG A O 1
ATOM 2929 N N . PHE A 1 360 ? -18.703 19.234 25.703 1 93.12 360 PHE A N 1
ATOM 2930 C CA . PHE A 1 360 ? -19.625 19.781 24.719 1 93.12 360 PHE A CA 1
ATOM 2931 C C . PHE A 1 360 ? -20.156 18.672 23.812 1 93.12 360 PHE A C 1
ATOM 2933 O O . PHE A 1 360 ? -19.406 17.812 23.375 1 93.12 360 PHE A O 1
ATOM 2940 N N . PHE A 1 361 ? -21.469 18.672 23.547 1 90.81 361 PHE A N 1
ATOM 2941 C CA . PHE A 1 361 ? -22.094 17.562 22.812 1 90.81 361 PHE A CA 1
ATOM 2942 C C . PHE A 1 361 ? -23 18.094 21.703 1 90.81 361 PHE A C 1
ATOM 2944 O O . PHE A 1 361 ? -23.875 18.922 21.969 1 90.81 361 PHE A O 1
ATOM 2951 N N . ASP A 1 362 ? -22.719 17.719 20.484 1 90 362 ASP A N 1
ATOM 2952 C CA . ASP A 1 362 ? -23.594 17.953 19.344 1 90 362 ASP A CA 1
ATOM 2953 C C . ASP A 1 362 ? -24.156 16.641 18.797 1 90 362 ASP A C 1
ATOM 2955 O O . ASP A 1 362 ? -23.453 15.93 18.078 1 90 362 ASP A O 1
ATOM 2959 N N . PRO A 1 363 ? -25.406 16.25 19.016 1 88.12 363 PRO A N 1
ATOM 2960 C CA . PRO A 1 363 ? -25.969 14.953 18.656 1 88.12 363 PRO A CA 1
ATOM 2961 C C . PRO A 1 363 ? -26.219 14.82 17.156 1 88.12 363 PRO A C 1
ATOM 2963 O O . PRO A 1 363 ? -26.547 13.727 16.672 1 88.12 363 PRO A O 1
ATOM 2966 N N . ALA A 1 364 ? -26.109 15.836 16.406 1 85.38 364 ALA A N 1
ATOM 2967 C CA . ALA A 1 364 ? -26.172 15.867 14.953 1 85.38 364 ALA A CA 1
ATOM 2968 C C . ALA A 1 364 ? -25.125 16.812 14.375 1 85.38 364 ALA A C 1
ATOM 2970 O O . ALA A 1 364 ? -25.469 17.781 13.695 1 85.38 364 ALA A O 1
ATOM 2971 N N . CYS A 1 365 ? -23.891 16.406 14.562 1 87.12 365 CYS A N 1
ATOM 2972 C CA . CYS A 1 365 ? -22.828 17.406 14.469 1 87.12 365 CYS A CA 1
ATOM 2973 C C . CYS A 1 365 ? -22.438 17.641 13.016 1 87.12 365 CYS A C 1
ATOM 2975 O O . CYS A 1 365 ? -21.734 18.609 12.711 1 87.12 365 CYS A O 1
ATOM 2977 N N . GLY A 1 366 ? -22.969 16.719 12.117 1 84 366 GLY A N 1
ATOM 2978 C CA . GLY A 1 366 ? -22.516 16.891 10.75 1 84 366 GLY A CA 1
ATOM 2979 C C . GLY A 1 366 ? -21 16.922 10.633 1 84 366 GLY A C 1
ATOM 2980 O O . GLY A 1 366 ? -20.312 16.031 11.141 1 84 366 GLY A O 1
ATOM 2981 N N . CYS A 1 367 ? -20.484 17.984 9.984 1 86.19 367 CYS A N 1
ATOM 2982 C CA . CYS A 1 367 ? -19.047 18.109 9.812 1 86.19 367 CYS A CA 1
ATOM 2983 C C . CYS A 1 367 ? -18.422 18.844 10.992 1 86.19 367 CYS A C 1
ATOM 2985 O O . CYS A 1 367 ? -17.25 19.234 10.938 1 86.19 367 CYS A O 1
ATOM 2987 N N . GLY A 1 368 ? -19.156 19.109 12.008 1 88.44 368 GLY A N 1
ATOM 2988 C CA . GLY A 1 368 ? -18.609 19.531 13.289 1 88.44 368 GLY A CA 1
ATOM 2989 C C . GLY A 1 368 ? -18.469 21.047 13.414 1 88.44 368 GLY A C 1
ATOM 2990 O O . GLY A 1 368 ? -17.688 21.531 14.219 1 88.44 368 GLY A O 1
ATOM 2991 N N . ASN A 1 369 ? -19.25 21.828 12.688 1 87.75 369 ASN A N 1
ATOM 2992 C CA . ASN A 1 369 ? -19.062 23.281 12.664 1 87.75 369 ASN A CA 1
ATOM 2993 C C . ASN A 1 369 ? -19.281 23.891 14.047 1 87.75 369 ASN A C 1
ATOM 2995 O O . ASN A 1 369 ? -18.5 24.734 14.477 1 87.75 369 ASN A O 1
ATOM 2999 N N . PHE A 1 370 ? -20.297 23.453 14.711 1 89.69 370 PHE A N 1
ATOM 3000 C CA . PHE A 1 370 ? -20.578 23.953 16.047 1 89.69 370 PHE A CA 1
ATOM 3001 C C . PHE A 1 370 ? -19.438 23.609 17 1 89.69 370 PHE A C 1
ATOM 3003 O O . PHE A 1 370 ? -19.016 24.438 17.812 1 89.69 370 PHE A O 1
ATOM 3010 N N . LEU A 1 371 ? -19.016 22.406 16.859 1 93.38 371 LEU A N 1
ATOM 3011 C CA . LEU A 1 371 ? -17.953 21.938 17.734 1 93.38 371 LEU A CA 1
ATOM 3012 C C . LEU A 1 371 ? -16.656 22.688 17.469 1 93.38 371 LEU A C 1
ATOM 3014 O O . LEU A 1 371 ? -15.945 23.078 18.406 1 93.38 371 LEU A O 1
ATOM 3018 N N . ILE A 1 372 ? -16.375 22.953 16.203 1 93.62 372 ILE A N 1
ATOM 3019 C CA . ILE A 1 372 ? -15.125 23.578 15.773 1 93.62 372 ILE A CA 1
ATOM 3020 C C . ILE A 1 372 ? -15.07 25.016 16.281 1 93.62 372 ILE A C 1
ATOM 3022 O O . ILE A 1 372 ? -14.062 25.453 16.844 1 93.62 372 ILE A O 1
ATOM 3026 N N . ILE A 1 373 ? -16.141 25.703 16.094 1 92.25 373 ILE A N 1
ATOM 3027 C CA . ILE A 1 373 ? -16.172 27.109 16.484 1 92.25 373 ILE A CA 1
ATOM 3028 C C . ILE A 1 373 ? -16.156 27.219 18.016 1 92.25 373 ILE A C 1
ATOM 3030 O O . ILE A 1 373 ? -15.492 28.094 18.578 1 92.25 373 ILE A O 1
ATOM 3034 N N . ALA A 1 374 ? -16.844 26.359 18.672 1 94.31 374 ALA A N 1
ATOM 3035 C CA . ALA A 1 374 ? -16.828 26.344 20.141 1 94.31 374 ALA A CA 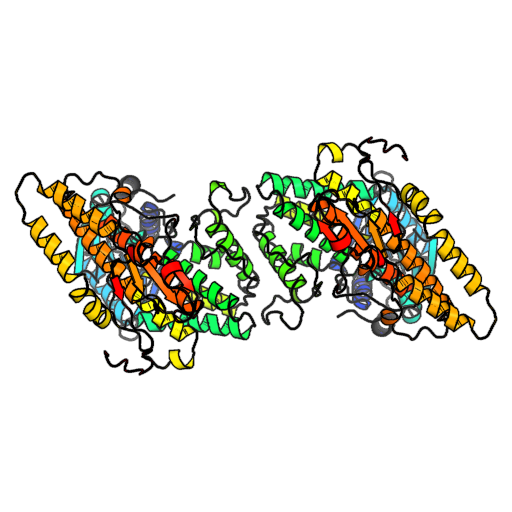1
ATOM 3036 C C . ALA A 1 374 ? -15.414 26.094 20.656 1 94.31 374 ALA A C 1
ATOM 3038 O O . ALA A 1 374 ? -14.969 26.75 21.609 1 94.31 374 ALA A O 1
ATOM 3039 N N . TYR A 1 375 ? -14.797 25.156 20.062 1 95.31 375 TYR A N 1
ATOM 3040 C CA . TYR A 1 375 ? -13.422 24.844 20.453 1 95.31 375 TYR A CA 1
ATOM 3041 C C . TYR A 1 375 ? -12.516 26.062 20.281 1 95.31 375 TYR A C 1
ATOM 3043 O O . TYR A 1 375 ? -11.734 26.391 21.172 1 95.31 375 TYR A O 1
ATOM 3051 N N . ARG A 1 376 ? -12.641 26.672 19.125 1 94.19 376 ARG A N 1
ATOM 3052 C CA . ARG A 1 376 ? -11.836 27.844 18.812 1 94.19 376 ARG A CA 1
ATOM 3053 C C . ARG A 1 376 ? -12.031 28.938 19.875 1 94.19 376 ARG A C 1
ATOM 3055 O O . ARG A 1 376 ? -11.055 29.5 20.359 1 94.19 376 ARG A O 1
ATOM 3062 N N . GLU A 1 377 ? -13.266 29.203 20.219 1 95.25 377 GLU A N 1
ATOM 3063 C CA . GLU A 1 377 ? -13.586 30.266 21.172 1 95.25 377 GLU A CA 1
ATOM 3064 C C . GLU A 1 377 ? -13.086 29.938 22.562 1 95.25 377 GLU A C 1
ATOM 3066 O O . GLU A 1 377 ? -12.617 30.812 23.297 1 95.25 377 GLU A O 1
ATOM 3071 N N . LEU A 1 378 ? -13.227 28.703 22.906 1 96.25 378 LEU A N 1
ATOM 3072 C CA . LEU A 1 378 ? -12.75 28.281 24.219 1 96.25 378 LEU A CA 1
ATOM 3073 C C . LEU A 1 378 ? -11.234 28.406 24.312 1 96.25 378 LEU A C 1
ATOM 3075 O O . LEU A 1 378 ? -10.711 28.844 25.344 1 96.25 378 LEU A O 1
ATOM 3079 N N . ARG A 1 379 ? -10.547 28 23.312 1 94.94 379 ARG A N 1
ATOM 3080 C CA . ARG A 1 379 ? -9.094 28.109 23.266 1 94.94 379 ARG A CA 1
ATOM 3081 C C . ARG A 1 379 ? -8.656 29.562 23.281 1 94.94 379 ARG A C 1
ATOM 3083 O O . ARG A 1 379 ? -7.645 29.906 23.906 1 94.94 379 ARG A O 1
ATOM 3090 N N . ALA A 1 380 ? -9.406 30.422 22.578 1 94.5 380 ALA A N 1
ATOM 3091 C CA . ALA A 1 380 ? -9.102 31.844 22.594 1 94.5 380 ALA A CA 1
ATOM 3092 C C . ALA A 1 380 ? -9.211 32.406 24 1 94.5 380 ALA A C 1
ATOM 3094 O O . ALA A 1 380 ? -8.367 33.219 24.422 1 94.5 380 ALA A O 1
ATOM 3095 N N . LEU A 1 381 ? -10.211 32 24.656 1 96.19 381 LEU A N 1
ATOM 3096 C CA . LEU A 1 381 ? -10.398 32.438 26.047 1 96.19 381 LEU A CA 1
ATOM 3097 C C . LEU A 1 381 ? -9.266 31.938 26.922 1 96.19 381 LEU A C 1
ATOM 3099 O O . LEU A 1 381 ? -8.766 32.656 27.781 1 96.19 381 LEU A O 1
ATOM 3103 N N . GLU A 1 382 ? -8.891 30.719 26.719 1 95.44 382 GLU A N 1
ATOM 3104 C CA . GLU A 1 382 ? -7.785 30.141 27.484 1 95.44 382 GLU A CA 1
ATOM 3105 C C . GLU A 1 382 ? -6.5 30.938 27.266 1 95.44 382 GLU A C 1
ATOM 3107 O O . GLU A 1 382 ? -5.742 31.172 28.203 1 95.44 382 GLU A O 1
ATOM 3112 N N . ILE A 1 383 ? -6.234 31.312 26.094 1 92.12 383 ILE A N 1
ATOM 3113 C CA . ILE A 1 383 ? -5.035 32.062 25.75 1 92.12 383 ILE A CA 1
ATOM 3114 C C . ILE A 1 383 ? -5.023 33.375 26.531 1 92.12 383 ILE A C 1
ATOM 3116 O O . ILE A 1 383 ? -3.988 33.781 27.047 1 92.12 383 ILE A O 1
ATOM 3120 N N . GLU A 1 384 ? -6.172 34 26.656 1 93.75 384 GLU A N 1
ATOM 3121 C CA . GLU A 1 384 ? -6.27 35.219 27.438 1 93.75 384 GLU A CA 1
ATOM 3122 C C . GLU A 1 384 ? -5.969 35 28.906 1 93.75 384 GLU A C 1
ATOM 3124 O O . GLU A 1 384 ? -5.309 35.812 29.562 1 93.75 384 GLU A O 1
ATOM 3129 N N . ILE A 1 385 ? -6.457 33.906 29.391 1 94 385 ILE A N 1
ATOM 3130 C CA . ILE A 1 385 ? -6.203 33.531 30.781 1 94 385 ILE A CA 1
ATOM 3131 C C . ILE A 1 385 ? -4.703 33.344 31 1 94 385 ILE A C 1
ATOM 3133 O O . ILE A 1 385 ? -4.145 33.875 31.969 1 94 385 ILE A O 1
ATOM 3137 N N . LEU A 1 386 ? -4.098 32.625 30.141 1 90.88 386 LEU A N 1
ATOM 3138 C CA . LEU A 1 386 ? -2.678 32.344 30.25 1 90.88 386 LEU A CA 1
ATOM 3139 C C . LEU A 1 386 ? -1.833 33.594 30.141 1 90.88 386 LEU A C 1
ATOM 3141 O O . LEU A 1 386 ? -0.792 33.719 30.797 1 90.88 386 LEU A O 1
ATOM 3145 N N . LYS A 1 387 ? -2.299 34.531 29.312 1 88.94 387 LYS A N 1
ATOM 3146 C CA . LYS A 1 387 ? -1.616 35.812 29.203 1 88.94 387 LYS A CA 1
ATOM 3147 C C . LYS A 1 387 ? -1.655 36.562 30.531 1 88.94 387 LYS A C 1
ATOM 3149 O O . LYS A 1 387 ? -0.673 37.188 30.922 1 88.94 387 LYS A O 1
ATOM 3154 N N . GLU A 1 388 ? -2.75 36.469 31.203 1 89.06 388 GLU A N 1
ATOM 3155 C CA . GLU A 1 388 ? -2.902 37.125 32.5 1 89.06 388 GLU A CA 1
ATOM 3156 C C . GLU A 1 388 ? -2.047 36.438 33.562 1 89.06 388 GLU A C 1
ATOM 3158 O O . GLU A 1 388 ? -1.527 37.094 34.469 1 89.06 388 GLU A O 1
ATOM 3163 N N . LEU A 1 389 ? -1.956 35.125 33.469 1 88.44 389 LEU A N 1
ATOM 3164 C CA . LEU A 1 389 ? -1.224 34.344 34.469 1 88.44 389 LEU A CA 1
ATOM 3165 C C . LEU A 1 389 ? 0.281 34.469 34.25 1 88.44 389 LEU A C 1
ATOM 3167 O O . LEU A 1 389 ? 1.066 34.281 35.188 1 88.44 389 LEU A O 1
ATOM 3171 N N . ASN A 1 390 ? 0.646 34.656 33.031 1 82.75 390 ASN A N 1
ATOM 3172 C CA . ASN A 1 390 ? 2.059 34.688 32.656 1 82.75 390 ASN A CA 1
ATOM 3173 C C . ASN A 1 390 ? 2.406 36 31.922 1 82.75 390 ASN A C 1
ATOM 3175 O O . ASN A 1 390 ? 2.568 36 30.703 1 82.75 390 ASN A O 1
ATOM 3179 N N . PRO A 1 391 ? 2.609 37.031 32.594 1 68.19 391 PRO A N 1
ATOM 3180 C CA . PRO A 1 391 ? 2.941 38.281 31.938 1 68.19 391 PRO A CA 1
ATOM 3181 C C . PRO A 1 391 ? 4.27 38.219 31.188 1 68.19 391 PRO A C 1
ATOM 3183 O O . PRO A 1 391 ? 5.105 37.344 31.484 1 68.19 391 PRO A O 1
ATOM 3186 N N . LYS A 1 392 ? 4.441 38.844 29.969 1 63.12 392 LYS A N 1
ATOM 3187 C CA . LYS A 1 392 ? 5.488 38.844 28.953 1 63.12 392 LYS A CA 1
ATOM 3188 C C . LYS A 1 392 ? 6.863 38.625 29.578 1 63.12 392 LYS A C 1
ATOM 3190 O O . LYS A 1 392 ? 7.688 37.906 29.031 1 63.12 392 LYS A O 1
ATOM 3195 N N . ALA A 1 393 ? 7.145 39.156 30.719 1 51.22 393 ALA A N 1
ATOM 3196 C CA . ALA A 1 393 ? 8.492 39.125 31.281 1 51.22 393 ALA A CA 1
ATOM 3197 C C . ALA A 1 393 ? 8.844 37.719 31.781 1 51.22 393 ALA A C 1
ATOM 3199 O O . ALA A 1 393 ? 10.023 37.406 31.953 1 51.22 393 ALA A O 1
ATOM 3200 N N . GLN A 1 394 ? 7.984 36.844 31.969 1 52.09 394 GLN A N 1
ATOM 3201 C CA . GLN A 1 394 ? 8.258 35.562 32.594 1 52.09 394 GLN A CA 1
ATOM 3202 C C . GLN A 1 394 ? 7.957 34.406 31.656 1 52.09 394 GLN A C 1
ATOM 3204 O O . GLN A 1 394 ? 7.996 33.25 32.062 1 52.09 394 GLN A O 1
ATOM 3209 N N . ARG A 1 395 ? 7.832 34.531 30.438 1 58.5 395 ARG A N 1
ATOM 3210 C CA . ARG A 1 395 ? 7.273 33.594 29.484 1 58.5 395 ARG A CA 1
ATOM 3211 C C . ARG A 1 395 ? 8.312 32.562 29.062 1 58.5 395 ARG A C 1
ATOM 3213 O O . ARG A 1 395 ? 8.938 32.688 28 1 58.5 395 ARG A O 1
ATOM 3220 N N . GLU A 1 396 ? 9.234 32.219 30.047 1 52.81 396 GLU A N 1
ATOM 3221 C CA . GLU A 1 396 ? 10.195 31.172 29.656 1 52.81 396 GLU A CA 1
ATOM 3222 C C . GLU A 1 396 ? 9.578 29.781 29.734 1 52.81 396 GLU A C 1
ATOM 3224 O O . GLU A 1 396 ? 10.273 28.781 29.547 1 52.81 396 GLU A O 1
ATOM 3229 N N . LEU A 1 397 ? 8.234 29.719 29.922 1 54.75 397 LEU A N 1
ATOM 3230 C CA . LEU A 1 397 ? 7.734 28.391 30.234 1 54.75 397 LEU A CA 1
ATOM 3231 C C . LEU A 1 397 ? 7.312 27.656 28.969 1 54.75 397 LEU A C 1
ATOM 3233 O O . LEU A 1 397 ? 6.957 28.297 27.969 1 54.75 397 LEU A O 1
ATOM 3237 N N . ASP A 1 398 ? 7.52 26.312 28.984 1 61.84 398 ASP A N 1
ATOM 3238 C CA . ASP A 1 398 ? 7.062 25.406 27.953 1 61.84 398 ASP A CA 1
ATOM 3239 C C . ASP A 1 398 ? 5.551 25.5 27.75 1 61.84 398 ASP A C 1
ATOM 3241 O O . ASP A 1 398 ? 4.777 25.109 28.625 1 61.84 398 ASP A O 1
ATOM 3245 N N . VAL A 1 399 ? 5.156 26.297 26.781 1 63.59 399 VAL A N 1
ATOM 3246 C CA . VAL A 1 399 ? 3.771 26.625 26.453 1 63.59 399 VAL A CA 1
ATOM 3247 C C . VAL A 1 399 ? 2.969 25.328 26.281 1 63.59 399 VAL A C 1
ATOM 3249 O O . VAL A 1 399 ? 1.765 25.297 26.547 1 63.59 399 VAL A O 1
ATOM 3252 N N . ALA A 1 400 ? 3.631 24.25 25.953 1 65.44 400 ALA A N 1
ATOM 3253 C CA . ALA A 1 400 ? 2.941 22.984 25.719 1 65.44 400 ALA A CA 1
ATOM 3254 C C . ALA A 1 400 ? 2.27 22.469 26.984 1 65.44 400 ALA A C 1
ATOM 3256 O O . ALA A 1 400 ? 1.25 21.781 26.922 1 65.44 400 ALA A O 1
ATOM 3257 N N . VAL A 1 401 ? 2.795 22.938 28.016 1 66.94 401 VAL A N 1
ATOM 3258 C CA . VAL A 1 401 ? 2.283 22.406 29.281 1 66.94 401 VAL A CA 1
ATOM 3259 C C . VAL A 1 401 ? 1.234 23.359 29.844 1 66.94 401 VAL A C 1
ATOM 3261 O O . VAL A 1 401 ? 0.447 22.984 30.719 1 66.94 401 VAL A O 1
ATOM 3264 N N . LEU A 1 402 ? 1.097 24.422 29.219 1 78.62 402 LEU A N 1
ATOM 3265 C CA . LEU A 1 402 ? 0.244 25.453 29.812 1 78.62 402 LEU A CA 1
ATOM 3266 C C . LEU A 1 402 ? -1.212 25.25 29.406 1 78.62 402 LEU A C 1
ATOM 3268 O O . LEU A 1 402 ? -2.123 25.5 30.203 1 78.62 402 LEU A O 1
ATOM 3272 N N . SER A 1 403 ? -1.405 24.719 28.172 1 87.19 403 SER A N 1
ATOM 3273 C CA . SER A 1 403 ? -2.773 24.594 27.672 1 87.19 403 SER A CA 1
ATOM 3274 C C . SER A 1 403 ? -3.443 23.344 28.219 1 87.19 403 SER A C 1
ATOM 3276 O O . SER A 1 403 ? -2.863 22.25 28.172 1 87.19 403 SER A O 1
ATOM 3278 N N . LYS A 1 404 ? -4.641 23.453 28.719 1 90.5 404 LYS A N 1
ATOM 3279 C CA . LYS A 1 404 ? -5.367 22.328 29.297 1 90.5 404 LYS A CA 1
ATOM 3280 C C . LYS A 1 404 ? -6.566 21.938 28.438 1 90.5 404 LYS A C 1
ATOM 3282 O O . LYS A 1 404 ? -7.082 20.828 28.547 1 90.5 404 LYS A O 1
ATOM 3287 N N . ILE A 1 405 ? -7.027 22.828 27.625 1 92.38 405 ILE A N 1
ATOM 3288 C CA . ILE A 1 405 ? -8.188 22.578 26.781 1 92.38 405 ILE A CA 1
ATOM 3289 C C . ILE A 1 405 ? -7.777 21.734 25.578 1 92.38 405 ILE A C 1
ATOM 3291 O O . ILE A 1 405 ? -6.773 22.016 24.922 1 92.38 405 ILE A O 1
ATOM 3295 N N . ASP A 1 406 ? -8.562 20.672 25.297 1 92.19 406 ASP A N 1
ATOM 3296 C CA . ASP A 1 406 ? -8.234 19.781 24.188 1 92.19 406 ASP A CA 1
ATOM 3297 C C . ASP A 1 406 ? -9.5 19.297 23.484 1 92.19 406 ASP A C 1
ATOM 3299 O O . ASP A 1 406 ? -10.617 19.531 23.953 1 92.19 406 ASP A O 1
ATOM 3303 N N . VAL A 1 407 ? -9.25 18.719 22.344 1 92.5 407 VAL A N 1
ATOM 3304 C CA . VAL A 1 407 ? -10.359 18.359 21.469 1 92.5 407 VAL A CA 1
ATOM 3305 C C . VAL A 1 407 ? -11.164 17.219 22.078 1 92.5 407 VAL A C 1
ATOM 3307 O O . VAL A 1 407 ? -12.312 16.984 21.719 1 92.5 407 VAL A O 1
ATOM 3310 N N . ASN A 1 408 ? -10.641 16.469 23.062 1 90.81 408 ASN A N 1
ATOM 3311 C CA . ASN A 1 408 ? -11.32 15.336 23.672 1 90.81 408 ASN A CA 1
ATOM 3312 C C . ASN A 1 408 ? -12.523 15.781 24.5 1 90.81 408 ASN A C 1
ATOM 3314 O O . ASN A 1 408 ? -13.336 14.961 24.922 1 90.81 408 ASN A O 1
ATOM 3318 N N . GLN A 1 409 ? -12.703 17.031 24.703 1 93.38 409 GLN A N 1
ATOM 3319 C CA . GLN A 1 409 ? -13.844 17.594 25.422 1 93.38 409 GLN A CA 1
ATOM 3320 C C . GLN A 1 409 ? -15.078 17.656 24.516 1 93.38 409 GLN A C 1
ATOM 3322 O O . GLN A 1 409 ? -16.188 17.938 25 1 93.38 409 GLN A O 1
ATOM 3327 N N . PHE A 1 410 ? -14.93 17.359 23.297 1 93.81 410 PHE A N 1
ATOM 3328 C CA . PHE A 1 410 ? -16 17.609 22.328 1 93.81 410 PHE A CA 1
ATOM 3329 C C . PHE A 1 410 ? -16.547 16.281 21.797 1 93.81 410 PHE A C 1
ATOM 3331 O O . PHE A 1 410 ? -15.781 15.438 21.328 1 93.81 410 PHE A O 1
ATOM 3338 N N . TYR A 1 411 ? -17.812 16.203 21.859 1 91.81 411 TYR A N 1
ATOM 3339 C CA . TYR A 1 411 ? -18.547 14.992 21.5 1 91.81 411 TYR A CA 1
ATOM 3340 C C . TYR A 1 411 ? -19.578 15.281 20.422 1 91.81 411 TYR A C 1
ATOM 3342 O O . TYR A 1 411 ? -20.234 16.328 20.453 1 91.81 411 TYR A O 1
ATOM 3350 N N . GLY A 1 412 ? -19.688 14.359 19.453 1 90.44 412 GLY A N 1
ATOM 3351 C CA . GLY A 1 412 ? -20.672 14.492 18.391 1 90.44 412 GLY A CA 1
ATOM 3352 C C . GLY A 1 412 ? -21.172 13.164 17.875 1 90.44 412 GLY A C 1
ATOM 3353 O O . GLY A 1 412 ? -20.5 12.141 18.031 1 90.44 412 GLY A O 1
ATOM 3354 N N . ILE A 1 413 ? -22.391 13.141 17.328 1 87.56 413 ILE A N 1
ATOM 3355 C CA . ILE A 1 413 ? -22.953 12.023 16.594 1 87.56 413 ILE A CA 1
ATOM 3356 C C . ILE A 1 413 ? -23.312 12.469 15.18 1 87.56 413 ILE A C 1
ATOM 3358 O O . ILE A 1 413 ? -23.828 13.562 14.984 1 87.56 413 ILE A O 1
ATOM 3362 N N . GLU A 1 414 ? -22.891 11.719 14.25 1 86.69 414 GLU A N 1
ATOM 3363 C CA . GLU A 1 414 ? -23.234 11.977 12.859 1 86.69 414 GLU A CA 1
ATOM 3364 C C . GLU A 1 414 ? -23.562 10.68 12.125 1 86.69 414 GLU A C 1
ATOM 3366 O O . GLU A 1 414 ? -22.859 9.672 12.281 1 86.69 414 GLU A O 1
ATOM 3371 N N . ILE A 1 415 ? -24.562 10.734 11.352 1 81 415 ILE A N 1
ATOM 3372 C CA . ILE A 1 415 ? -25.062 9.539 10.688 1 81 415 ILE A CA 1
ATOM 3373 C C . ILE A 1 415 ? -24.188 9.211 9.477 1 81 415 ILE A C 1
ATOM 3375 O O . ILE A 1 415 ? -24 8.047 9.141 1 81 415 ILE A O 1
ATOM 3379 N N . GLY A 1 416 ? -23.734 10.18 8.852 1 81.44 416 GLY A N 1
ATOM 3380 C CA . GLY A 1 416 ? -22.859 9.945 7.719 1 81.44 416 GLY A CA 1
ATOM 3381 C C . GLY A 1 416 ? -21.406 9.75 8.109 1 81.44 416 GLY A C 1
ATOM 3382 O O . GLY A 1 416 ? -20.875 10.5 8.938 1 81.44 416 GLY A O 1
ATOM 3383 N N . GLU A 1 417 ? -20.781 8.766 7.598 1 81 417 GLU A N 1
ATOM 3384 C CA . GLU A 1 417 ? -19.391 8.477 7.918 1 81 417 GLU A CA 1
ATOM 3385 C C . GLU A 1 417 ? -18.469 9.625 7.48 1 81 417 GLU A C 1
ATOM 3387 O O . GLU A 1 417 ? -17.609 10.062 8.25 1 81 417 GLU A O 1
ATOM 3392 N N . PHE A 1 418 ? -18.781 10.07 6.352 1 81.06 418 PHE A N 1
ATOM 3393 C CA . PHE A 1 418 ? -17.891 11.055 5.754 1 81.06 418 PHE A CA 1
ATOM 3394 C C . PHE A 1 418 ? -17.938 12.367 6.531 1 81.06 418 PHE A C 1
ATOM 3396 O O . PHE A 1 418 ? -16.906 12.875 6.961 1 81.06 418 PHE A O 1
ATOM 3403 N N . PRO A 1 419 ? -19.062 12.875 6.797 1 84.19 419 PRO A N 1
ATOM 3404 C CA . PRO A 1 419 ? -19.109 14.094 7.617 1 84.19 419 PRO A CA 1
ATOM 3405 C C . PRO A 1 419 ? -18.484 13.898 9 1 84.19 419 PRO A C 1
ATOM 3407 O O . PRO A 1 419 ? -17.828 14.805 9.516 1 84.19 419 PRO A O 1
ATOM 3410 N N . ALA A 1 420 ? -18.672 12.766 9.562 1 85.69 420 ALA A N 1
ATOM 3411 C CA . ALA A 1 420 ? -18.094 12.477 10.875 1 85.69 420 ALA A CA 1
ATOM 3412 C C . ALA A 1 420 ? -16.578 12.547 10.836 1 85.69 420 ALA A C 1
ATOM 3414 O O . ALA A 1 420 ? -15.945 13.102 11.742 1 85.69 420 ALA A O 1
ATOM 3415 N N . ARG A 1 421 ? -16.031 12.016 9.82 1 85.75 421 ARG A N 1
ATOM 3416 C CA . ARG A 1 421 ? -14.578 12.016 9.695 1 85.75 421 ARG A CA 1
ATOM 3417 C C . ARG A 1 421 ? -14.047 13.422 9.445 1 85.75 421 ARG A C 1
ATOM 3419 O O . ARG A 1 421 ? -12.992 13.797 9.969 1 85.75 421 ARG A O 1
ATOM 3426 N N . ILE A 1 422 ? -14.734 14.133 8.695 1 87.12 422 ILE A N 1
ATOM 3427 C CA . ILE A 1 422 ? -14.352 15.516 8.438 1 87.12 422 ILE A CA 1
ATOM 3428 C C . ILE A 1 422 ? -14.367 16.312 9.742 1 87.12 422 ILE A C 1
ATOM 3430 O O . ILE A 1 422 ? -13.477 17.125 9.984 1 87.12 422 ILE A O 1
ATOM 3434 N N . ALA A 1 423 ? -15.336 16.047 10.523 1 88.88 423 ALA A N 1
ATOM 3435 C CA . ALA A 1 423 ? -15.438 16.75 11.805 1 88.88 423 ALA A CA 1
ATOM 3436 C C . ALA A 1 423 ? -14.211 16.484 12.672 1 88.88 423 ALA A C 1
ATOM 3438 O O . ALA A 1 423 ? -13.695 17.406 13.305 1 88.88 423 ALA A O 1
ATOM 3439 N N . GLU A 1 424 ? -13.859 15.297 12.68 1 88.12 424 GLU A N 1
ATOM 3440 C CA . GLU A 1 424 ? -12.68 14.93 13.461 1 88.12 424 GLU A CA 1
ATOM 3441 C C . GLU A 1 424 ? -11.438 15.664 12.969 1 88.12 424 GLU A C 1
ATOM 3443 O O . GLU A 1 424 ? -10.719 16.281 13.758 1 88.12 424 GLU A O 1
ATOM 3448 N N . VAL A 1 425 ? -11.219 15.656 11.727 1 86.81 425 VAL A N 1
ATOM 3449 C CA . VAL A 1 425 ? -10.039 16.266 11.125 1 86.81 425 VAL A CA 1
ATOM 3450 C C . VAL A 1 425 ? -10.086 17.781 11.312 1 86.81 425 VAL A C 1
ATOM 3452 O O . VAL A 1 425 ? -9.07 18.391 11.648 1 86.81 425 VAL A O 1
ATOM 3455 N N . ALA A 1 426 ? -11.242 18.281 11.109 1 89.56 426 ALA A N 1
ATOM 3456 C CA . ALA A 1 426 ? -11.391 19.719 11.242 1 89.56 426 ALA A CA 1
ATOM 3457 C C . ALA A 1 426 ? -11.078 20.172 12.664 1 89.56 426 ALA A C 1
ATOM 3459 O O . ALA A 1 426 ? -10.492 21.234 12.875 1 89.56 426 ALA A O 1
ATOM 3460 N N . LEU A 1 427 ? -11.484 19.438 13.625 1 91.19 427 LEU A N 1
ATOM 3461 C CA . LEU A 1 427 ? -11.195 19.75 15.016 1 91.19 427 LEU A CA 1
ATOM 3462 C C . LEU A 1 427 ? -9.695 19.719 15.281 1 91.19 427 LEU A C 1
ATOM 3464 O O . LEU A 1 427 ? -9.164 20.594 15.961 1 91.19 427 LEU A O 1
ATOM 3468 N N . TRP A 1 428 ? -9.062 18.766 14.742 1 87.38 428 TRP A N 1
ATOM 3469 C CA . TRP A 1 428 ? -7.613 18.672 14.898 1 87.38 428 TRP A CA 1
ATOM 3470 C C . TRP A 1 428 ? -6.922 19.859 14.234 1 87.38 428 TRP A C 1
ATOM 3472 O O . TRP A 1 428 ? -5.941 20.391 14.758 1 87.38 428 TRP A O 1
ATOM 3482 N N . MET A 1 429 ? -7.387 20.203 13.125 1 87.94 429 MET A N 1
ATOM 3483 C CA . MET A 1 429 ? -6.793 21.312 12.398 1 87.94 429 MET A CA 1
ATOM 3484 C C . MET A 1 429 ? -6.977 22.625 13.164 1 87.94 429 MET A C 1
ATOM 3486 O O . MET A 1 429 ? -6.059 23.438 13.234 1 87.94 429 MET A O 1
ATOM 3490 N N . MET A 1 430 ? -8.117 22.734 13.727 1 90 430 MET A N 1
ATOM 3491 C CA . MET A 1 430 ? -8.352 23.922 14.547 1 90 430 MET A CA 1
ATOM 3492 C C . MET A 1 430 ? -7.461 23.922 15.781 1 90 430 MET A C 1
ATOM 3494 O O . MET A 1 430 ? -6.965 24.969 16.203 1 90 430 MET A O 1
ATOM 3498 N N . ASP A 1 431 ? -7.352 22.781 16.312 1 90.19 431 ASP A N 1
ATOM 3499 C CA . ASP A 1 431 ? -6.441 22.656 17.453 1 90.19 431 ASP A CA 1
ATOM 3500 C C . ASP A 1 431 ? -5.039 23.141 17.078 1 90.19 431 ASP A C 1
ATOM 3502 O O . ASP A 1 431 ? -4.41 23.875 17.844 1 90.19 431 ASP A O 1
ATOM 3506 N N . HIS A 1 432 ? -4.617 22.75 15.961 1 85.94 432 HIS A N 1
ATOM 3507 C CA . HIS A 1 432 ? -3.297 23.172 15.516 1 85.94 432 HIS A CA 1
ATOM 3508 C C . HIS A 1 432 ? -3.229 24.688 15.336 1 85.94 432 HIS A C 1
ATOM 3510 O O . HIS A 1 432 ? -2.246 25.312 15.734 1 85.94 432 HIS A O 1
ATOM 3516 N N . ILE A 1 433 ? -4.176 25.203 14.742 1 86.31 433 ILE A N 1
ATOM 3517 C CA . ILE A 1 433 ? -4.227 26.656 14.508 1 86.31 433 ILE A CA 1
ATOM 3518 C C . ILE A 1 433 ? -4.156 27.391 15.844 1 86.31 433 ILE A C 1
ATOM 3520 O O . ILE A 1 433 ? -3.41 28.359 15.977 1 86.31 433 ILE A O 1
ATOM 3524 N N . MET A 1 434 ? -4.852 26.891 16.766 1 88.94 434 MET A N 1
ATOM 3525 C CA . MET A 1 434 ? -4.883 27.547 18.062 1 88.94 434 MET A CA 1
ATOM 3526 C C . MET A 1 434 ? -3.574 27.344 18.812 1 88.94 434 MET A C 1
ATOM 3528 O O . MET A 1 434 ? -3.137 28.219 19.562 1 88.94 434 MET A O 1
ATOM 3532 N N . ASN A 1 435 ? -2.998 26.234 18.625 1 86.44 435 ASN A N 1
ATOM 3533 C CA . ASN A 1 435 ? -1.671 26.016 19.188 1 86.44 435 ASN A CA 1
ATOM 3534 C C . ASN A 1 435 ? -0.647 27 18.609 1 86.44 435 ASN A C 1
ATOM 3536 O O . ASN A 1 435 ? 0.232 27.469 19.328 1 86.44 435 ASN A O 1
ATOM 3540 N N . VAL A 1 436 ? -0.75 27.219 17.391 1 83.69 436 VAL A N 1
ATOM 3541 C CA . VAL A 1 436 ? 0.127 28.188 16.734 1 83.69 436 VAL A CA 1
ATOM 3542 C C . VAL A 1 436 ? -0.116 29.578 17.312 1 83.69 436 VAL A C 1
ATOM 3544 O O . VAL A 1 436 ? 0.832 30.328 17.594 1 83.69 436 VAL A O 1
ATOM 3547 N N . ARG A 1 437 ? -1.343 29.922 17.5 1 84.31 437 ARG A N 1
ATOM 3548 C CA . ARG A 1 437 ? -1.677 31.203 18.109 1 84.31 437 ARG A CA 1
ATOM 3549 C C . ARG A 1 437 ? -1.062 31.328 19.5 1 84.31 437 ARG A C 1
ATOM 3551 O O . ARG A 1 437 ? -0.536 32.375 19.859 1 84.31 437 ARG A O 1
ATOM 3558 N N . LEU A 1 438 ? -1.209 30.281 20.219 1 84.75 438 LEU A N 1
ATOM 3559 C CA . LEU A 1 438 ? -0.609 30.25 21.547 1 84.75 438 LEU A CA 1
ATOM 3560 C C . LEU A 1 438 ? 0.904 30.422 21.469 1 84.75 438 LEU A C 1
ATOM 3562 O O . LEU A 1 438 ? 1.492 31.156 22.266 1 84.75 438 LEU A O 1
ATOM 3566 N N . SER A 1 439 ? 1.444 29.734 20.547 1 80.44 439 SER A N 1
ATOM 3567 C CA . SER A 1 439 ? 2.887 29.812 20.344 1 80.44 439 SER A CA 1
ATOM 3568 C C . SER A 1 439 ? 3.324 31.25 20.016 1 80.44 439 SER A C 1
ATOM 3570 O O . SER A 1 439 ? 4.371 31.703 20.484 1 80.44 439 SER A O 1
ATOM 3572 N N . LEU A 1 440 ? 2.58 31.922 19.25 1 78.38 440 LEU A N 1
ATOM 3573 C CA . LEU A 1 440 ? 2.877 33.281 18.859 1 78.38 440 LEU A CA 1
ATOM 3574 C C . LEU A 1 440 ? 2.816 34.219 20.062 1 78.38 440 LEU A C 1
ATOM 3576 O O . LEU A 1 440 ? 3.648 35.125 20.203 1 78.38 440 LEU A O 1
ATOM 3580 N N . GLU A 1 441 ? 1.898 33.969 20.875 1 77.88 441 GLU A N 1
ATOM 3581 C CA . GLU A 1 441 ? 1.707 34.812 22.047 1 77.88 441 GLU A CA 1
ATOM 3582 C C . GLU A 1 441 ? 2.834 34.625 23.062 1 77.88 441 GLU A C 1
ATOM 3584 O O . GLU A 1 441 ? 3.209 35.562 23.766 1 77.88 441 GLU A O 1
ATOM 3589 N N . PHE A 1 442 ? 3.391 33.469 23.031 1 78.56 442 PHE A N 1
ATOM 3590 C CA . PHE A 1 442 ? 4.355 33.188 24.094 1 78.56 442 PHE A CA 1
ATOM 3591 C C . PHE A 1 442 ? 5.758 33.031 23.5 1 78.56 442 PHE A C 1
ATOM 3593 O O . PHE A 1 442 ? 6.715 32.781 24.234 1 78.56 442 PHE A O 1
ATOM 3600 N N . GLY A 1 443 ? 5.891 33.219 22.234 1 71.12 443 GLY A N 1
ATOM 3601 C CA . GLY A 1 443 ? 7.191 33.25 21.578 1 71.12 443 GLY A CA 1
ATOM 3602 C C . GLY A 1 443 ? 7.84 31.859 21.547 1 71.12 443 GLY A C 1
ATOM 3603 O O . GLY A 1 443 ? 9.047 31.734 21.781 1 71.12 443 GLY A O 1
ATOM 3604 N N . GLN A 1 444 ? 7.07 30.797 21.484 1 69.69 444 GLN A N 1
ATOM 3605 C CA . GLN A 1 444 ? 7.574 29.438 21.406 1 69.69 444 GLN A CA 1
ATOM 3606 C C . GLN A 1 444 ? 7.004 28.719 20.172 1 69.69 444 GLN A C 1
ATOM 3608 O O . GLN A 1 444 ? 6.027 29.172 19.578 1 69.69 444 GLN A O 1
ATOM 3613 N N . VAL A 1 445 ? 7.883 27.828 19.688 1 64.94 445 VAL A N 1
ATOM 3614 C CA . VAL A 1 445 ? 7.367 26.969 18.625 1 64.94 445 VAL A CA 1
ATOM 3615 C C . VAL A 1 445 ? 6.758 25.719 19.234 1 64.94 445 VAL A C 1
ATOM 3617 O O . VAL A 1 445 ? 7.422 24.984 19.969 1 64.94 445 VAL A O 1
ATOM 3620 N N . TYR A 1 446 ? 5.453 25.594 19.047 1 67.19 446 TYR A N 1
ATOM 3621 C CA . TYR A 1 446 ? 4.754 24.469 19.672 1 67.19 446 TYR A CA 1
ATOM 3622 C C . TYR A 1 446 ? 3.801 23.812 18.672 1 67.19 446 TYR A C 1
ATOM 3624 O O . TYR A 1 446 ? 3.096 24.5 17.938 1 67.19 446 TYR A O 1
ATOM 3632 N N . ALA A 1 447 ? 3.969 22.531 18.438 1 63.91 447 ALA A N 1
ATOM 3633 C CA . ALA A 1 447 ? 2.975 21.703 17.75 1 63.91 447 ALA A CA 1
ATOM 3634 C C . ALA A 1 447 ? 2.607 20.5 18.609 1 63.91 447 ALA A C 1
ATOM 3636 O O . ALA A 1 447 ? 3.486 19.812 19.125 1 63.91 447 ALA A O 1
ATOM 3637 N N . ARG A 1 448 ? 1.288 20.328 18.859 1 68.69 448 ARG A N 1
ATOM 3638 C CA . ARG A 1 448 ? 0.825 19.188 19.656 1 68.69 448 ARG A CA 1
ATOM 3639 C C . ARG A 1 448 ? 0.779 17.922 18.828 1 68.69 448 ARG A C 1
ATOM 3641 O O . ARG A 1 448 ? -0.29 17.5 18.375 1 68.69 448 ARG A O 1
ATOM 3648 N N . ILE A 1 449 ? 1.868 17.344 18.516 1 67.56 449 ILE A N 1
ATOM 3649 C CA . ILE A 1 449 ? 1.992 16.062 17.828 1 67.56 449 ILE A CA 1
ATOM 3650 C C . ILE A 1 449 ? 2.793 15.094 18.688 1 67.56 449 ILE A C 1
ATOM 3652 O O . ILE A 1 449 ? 3.742 15.492 19.359 1 67.56 449 ILE A O 1
ATOM 3656 N N . PRO A 1 450 ? 2.293 13.828 18.688 1 67.25 450 PRO A N 1
ATOM 3657 C CA . PRO A 1 450 ? 1.178 13.203 17.969 1 67.25 450 PRO A CA 1
ATOM 3658 C C . PRO A 1 450 ? -0.184 13.633 18.516 1 67.25 450 PRO A C 1
ATOM 3660 O O . PRO A 1 450 ? -0.269 14.18 19.625 1 67.25 450 PRO A O 1
ATOM 3663 N N . LEU A 1 451 ? -1.091 13.508 17.594 1 66.94 451 LEU A N 1
ATOM 3664 C CA . LEU A 1 451 ? -2.469 13.758 18 1 66.94 451 LEU A CA 1
ATOM 3665 C C . LEU A 1 451 ? -2.932 12.711 19.016 1 66.94 451 LEU A C 1
ATOM 3667 O O . LEU A 1 451 ? -3.506 11.688 18.641 1 66.94 451 LEU A O 1
ATOM 3671 N N . VAL A 1 452 ? -2.65 12.938 20.188 1 68.12 452 VAL A N 1
ATOM 3672 C CA . VAL A 1 452 ? -2.91 11.969 21.25 1 68.12 452 VAL A CA 1
ATOM 3673 C C . VAL A 1 452 ? -4.391 11.992 21.625 1 68.12 452 VAL A C 1
ATOM 3675 O O . VAL A 1 452 ? -5.02 10.945 21.766 1 68.12 452 VAL A O 1
ATOM 3678 N N . ALA A 1 453 ? -4.863 13.234 21.734 1 75.38 453 ALA A N 1
ATOM 3679 C CA . ALA A 1 453 ? -6.281 13.367 22.062 1 75.38 453 ALA A CA 1
ATOM 3680 C C . ALA A 1 453 ? -7.129 13.367 20.781 1 75.38 453 ALA A C 1
ATOM 3682 O O . ALA A 1 453 ? -6.695 13.859 19.734 1 75.38 453 ALA A O 1
ATOM 3683 N N . ALA A 1 454 ? -8.25 12.695 20.906 1 79 454 ALA A N 1
ATOM 3684 C CA . ALA A 1 454 ? -9.164 12.664 19.781 1 79 454 ALA A CA 1
ATOM 3685 C C . ALA A 1 454 ? -10.555 13.133 20.172 1 79 454 ALA A C 1
ATOM 3687 O O . ALA A 1 454 ? -11.016 12.852 21.281 1 79 454 ALA A O 1
ATOM 3688 N N . PRO A 1 455 ? -11.125 13.906 19.234 1 84.62 455 PRO A N 1
ATOM 3689 C CA . PRO A 1 455 ? -12.547 14.164 19.469 1 84.62 455 PRO A CA 1
ATOM 3690 C C . PRO A 1 455 ? -13.391 12.891 19.438 1 84.62 455 PRO A C 1
ATOM 3692 O O . PRO A 1 455 ? -13 11.898 18.812 1 84.62 455 PRO A O 1
ATOM 3695 N N . HIS A 1 456 ? -14.477 12.984 20.109 1 84.94 456 HIS A N 1
ATOM 3696 C CA . HIS A 1 456 ? -15.367 11.836 20.172 1 84.94 456 HIS A CA 1
ATOM 3697 C C . HIS A 1 456 ? -16.516 11.992 19.188 1 84.94 456 HIS A C 1
ATOM 3699 O O . HIS A 1 456 ? -17.656 12.266 19.578 1 84.94 456 HIS A O 1
ATOM 3705 N N . ILE A 1 457 ? -16.203 11.789 17.969 1 88.25 457 ILE A N 1
ATOM 3706 C CA . ILE A 1 457 ? -17.219 11.867 16.938 1 88.25 457 ILE A CA 1
ATOM 3707 C C . ILE A 1 457 ? -17.672 10.461 16.547 1 88.25 457 ILE A C 1
ATOM 3709 O O . ILE A 1 457 ? -16.922 9.703 15.945 1 88.25 457 ILE A O 1
ATOM 3713 N N . HIS A 1 458 ? -18.875 10.102 16.828 1 83.62 458 HIS A N 1
ATOM 3714 C CA . HIS A 1 458 ? -19.406 8.766 16.578 1 83.62 458 HIS A CA 1
ATOM 3715 C C . HIS A 1 458 ? -20.234 8.727 15.297 1 83.62 458 HIS A C 1
ATOM 3717 O O . HIS A 1 458 ? -21.156 9.523 15.125 1 83.62 458 HIS A O 1
ATOM 3723 N N . HIS A 1 459 ? -19.922 7.859 14.469 1 84.19 459 HIS A N 1
ATOM 3724 C CA . HIS A 1 459 ? -20.75 7.574 13.305 1 84.19 459 HIS A CA 1
ATOM 3725 C C . HIS A 1 459 ? -21.938 6.691 13.672 1 84.19 459 HIS A C 1
ATOM 3727 O O . HIS A 1 459 ? -21.812 5.469 13.75 1 84.19 459 HIS A O 1
ATOM 3733 N N . ALA A 1 460 ? -23.016 7.234 13.867 1 77.12 460 ALA A N 1
ATOM 3734 C CA . ALA A 1 460 ? -24.203 6.527 14.32 1 77.12 460 ALA A CA 1
ATOM 3735 C C . ALA A 1 460 ? -25.469 7.359 14.078 1 77.12 460 ALA A C 1
ATOM 3737 O O . ALA A 1 460 ? -25.375 8.539 13.719 1 77.12 460 ALA A O 1
ATOM 3738 N N . ASP A 1 461 ? -26.547 6.742 14.188 1 76.81 461 ASP A N 1
ATOM 3739 C CA . ASP A 1 461 ? -27.844 7.434 14.172 1 76.81 461 ASP A CA 1
ATOM 3740 C C . ASP A 1 461 ? -28.219 7.914 15.57 1 76.81 461 ASP A C 1
ATOM 3742 O O . ASP A 1 461 ? -28.484 7.105 16.469 1 76.81 461 ASP A O 1
ATOM 3746 N N . ALA A 1 462 ? -28.266 9.203 15.672 1 74.5 462 ALA A N 1
ATOM 3747 C CA . ALA A 1 462 ? -28.531 9.797 16.984 1 74.5 462 ALA A CA 1
ATOM 3748 C C . ALA A 1 462 ? -29.875 9.32 17.531 1 74.5 462 ALA A C 1
ATOM 3750 O O . ALA A 1 462 ? -30.078 9.281 18.75 1 74.5 462 ALA A O 1
ATOM 3751 N N . LEU A 1 463 ? -30.766 8.977 16.672 1 72.5 463 LEU A N 1
ATOM 3752 C CA . LEU A 1 463 ? -32.094 8.547 17.094 1 72.5 463 LEU A CA 1
ATOM 3753 C C . LEU A 1 463 ? -32.062 7.102 17.594 1 72.5 463 LEU A C 1
ATOM 3755 O O . LEU A 1 463 ? -33 6.652 18.266 1 72.5 463 LEU A O 1
ATOM 3759 N N . SER A 1 464 ? -31.016 6.383 17.234 1 75.44 464 SER A N 1
ATOM 3760 C CA . SER A 1 464 ? -30.953 4.961 17.562 1 75.44 464 SER A CA 1
ATOM 3761 C C . SER A 1 464 ? -29.969 4.688 18.688 1 75.44 464 SER A C 1
ATOM 3763 O O . SER A 1 464 ? -30.203 3.814 19.516 1 75.44 464 SER A O 1
ATOM 3765 N N . ILE A 1 465 ? -28.984 5.465 18.734 1 76.56 465 ILE A N 1
ATOM 3766 C CA . ILE A 1 465 ? -27.922 5.195 19.703 1 76.56 465 ILE A CA 1
ATOM 3767 C C . ILE A 1 465 ? -28.266 5.836 21.047 1 76.56 465 ILE A C 1
ATOM 3769 O O . ILE A 1 465 ? -28.922 6.875 21.094 1 76.56 465 ILE A O 1
ATOM 3773 N N . ASP A 1 466 ? -27.875 5.16 22.094 1 77 466 ASP A N 1
ATOM 3774 C CA . ASP A 1 466 ? -27.953 5.762 23.422 1 77 466 ASP A CA 1
ATOM 3775 C C . ASP A 1 466 ? -26.875 6.824 23.609 1 77 466 ASP A C 1
ATOM 3777 O O . ASP A 1 466 ? -25.672 6.512 23.656 1 77 466 ASP A O 1
ATOM 3781 N N . TRP A 1 467 ? -27.375 8.008 23.75 1 79.69 467 TRP A N 1
ATOM 3782 C CA . TRP A 1 467 ? -26.453 9.133 23.859 1 79.69 467 TRP A CA 1
ATOM 3783 C C . TRP A 1 467 ? -25.5 8.953 25.031 1 79.69 467 TRP A C 1
ATOM 3785 O O . TRP A 1 467 ? -24.375 9.461 25.016 1 79.69 467 TRP A O 1
ATOM 3795 N N . ASN A 1 468 ? -25.891 8.219 26.031 1 77.75 468 ASN A N 1
ATOM 3796 C CA . ASN A 1 468 ? -25.062 8.016 27.219 1 77.75 468 ASN A CA 1
ATOM 3797 C C . ASN A 1 468 ? -23.828 7.172 26.922 1 77.75 468 ASN A C 1
ATOM 3799 O O . ASN A 1 468 ? -22.844 7.215 27.656 1 77.75 468 ASN A O 1
ATOM 3803 N N . VAL A 1 469 ? -23.969 6.453 25.828 1 77.5 469 VAL A N 1
ATOM 3804 C CA . VAL A 1 469 ? -22.828 5.652 25.406 1 77.5 469 VAL A CA 1
ATOM 3805 C C . VAL A 1 469 ? -21.75 6.555 24.781 1 77.5 469 VAL A C 1
ATOM 3807 O O . VAL A 1 469 ? -20.562 6.281 24.906 1 77.5 469 VAL A O 1
ATOM 3810 N N . VAL A 1 470 ? -22.281 7.625 24.312 1 78.19 470 VAL A N 1
ATOM 3811 C CA . VAL A 1 470 ? -21.375 8.586 23.688 1 78.19 470 VAL A CA 1
ATOM 3812 C C . VAL A 1 470 ? -20.797 9.516 24.75 1 78.19 470 VAL A C 1
ATOM 3814 O O . VAL A 1 470 ? -19.578 9.688 24.844 1 78.19 470 VAL A O 1
ATOM 3817 N N . LEU A 1 471 ? -21.688 10.062 25.5 1 80.25 471 LEU A N 1
ATOM 3818 C CA . LEU A 1 471 ? -21.344 10.945 26.594 1 80.25 471 LEU A CA 1
ATOM 3819 C C . LEU A 1 471 ? -22.391 10.867 27.703 1 80.25 471 LEU A C 1
ATOM 3821 O O . LEU A 1 471 ? -23.531 11.312 27.531 1 80.25 471 LEU A O 1
ATOM 3825 N N . PRO A 1 472 ? -21.859 10.281 28.844 1 74 472 PRO A N 1
ATOM 3826 C CA . PRO A 1 472 ? -22.812 10.258 29.938 1 74 472 PRO A CA 1
ATOM 3827 C C . PRO A 1 472 ? -23.375 11.641 30.266 1 74 472 PRO A C 1
ATOM 3829 O O . PRO A 1 472 ? -22.625 12.617 30.328 1 74 472 PRO A O 1
ATOM 3832 N N . ALA A 1 473 ? -24.625 11.734 30.547 1 76.75 473 ALA A N 1
ATOM 3833 C CA . ALA A 1 473 ? -25.344 12.992 30.75 1 76.75 473 ALA A CA 1
ATOM 3834 C C . ALA A 1 473 ? -24.734 13.789 31.906 1 76.75 473 ALA A C 1
ATOM 3836 O O . ALA A 1 473 ? -24.672 15.023 31.844 1 76.75 473 ALA A O 1
ATOM 3837 N N . ILE A 1 474 ? -24.25 13.133 32.906 1 77.62 474 ILE A N 1
ATOM 3838 C CA . ILE A 1 474 ? -23.719 13.773 34.094 1 77.62 474 ILE A CA 1
ATOM 3839 C C . ILE A 1 474 ? -22.438 14.516 33.75 1 77.62 474 ILE A C 1
ATOM 3841 O O . ILE A 1 474 ? -22.062 15.477 34.438 1 77.62 474 ILE A O 1
ATOM 3845 N N . GLU A 1 475 ? -21.875 14.109 32.719 1 79.69 475 GLU A N 1
ATOM 3846 C CA . GLU A 1 475 ? -20.594 14.695 32.344 1 79.69 475 GLU A CA 1
ATOM 3847 C C . GLU A 1 475 ? -20.766 15.781 31.281 1 79.69 475 GLU A C 1
ATOM 3849 O O . GLU A 1 475 ? -19.844 16.562 31.031 1 79.69 475 GLU A O 1
ATOM 3854 N N . CYS A 1 476 ? -22 15.859 30.75 1 83 476 CYS A N 1
ATOM 3855 C CA . CYS A 1 476 ? -22.25 16.781 29.641 1 83 476 CYS A CA 1
ATOM 3856 C C . CYS A 1 476 ? -22.5 18.188 30.156 1 83 476 CYS A C 1
ATOM 3858 O O . CYS A 1 476 ? -23.406 18.406 30.969 1 83 476 CYS A O 1
ATOM 3860 N N . SER A 1 477 ? -21.766 19.141 29.703 1 86.81 477 SER A N 1
ATOM 3861 C CA . SER A 1 477 ? -21.938 20.516 30.141 1 86.81 477 SER A CA 1
ATOM 3862 C C . SER A 1 477 ? -22.922 21.266 29.25 1 86.81 477 SER A C 1
ATOM 3864 O O . SER A 1 477 ? -23.797 21.969 29.734 1 86.81 477 SER A O 1
ATOM 3866 N N . TYR A 1 478 ? -22.766 21.078 27.953 1 84.12 478 TYR A N 1
ATOM 3867 C CA . TYR A 1 478 ? -23.609 21.797 27.016 1 84.12 478 TYR A CA 1
ATOM 3868 C C . TYR A 1 478 ? -23.969 20.906 25.828 1 84.12 478 TYR A C 1
ATOM 3870 O O . TYR A 1 478 ? -23.141 20.156 25.328 1 84.12 478 TYR A O 1
ATOM 3878 N N . ILE A 1 479 ? -25.219 20.891 25.406 1 77.19 479 ILE A N 1
ATOM 3879 C CA . ILE A 1 479 ? -25.719 20.25 24.203 1 77.19 479 ILE A CA 1
ATOM 3880 C C . ILE A 1 479 ? -26.203 21.297 23.219 1 77.19 479 ILE A C 1
ATOM 3882 O O . ILE A 1 479 ? -26.969 22.203 23.578 1 77.19 479 ILE A O 1
ATOM 3886 N N . TYR A 1 480 ? -25.703 21.266 22.016 1 77.19 480 TYR A N 1
ATOM 3887 C CA . TYR A 1 480 ? -26.109 22.219 21 1 77.19 480 TYR A CA 1
ATOM 3888 C C . TYR A 1 480 ? -25.969 21.609 19.609 1 77.19 480 TYR A C 1
ATOM 3890 O O . TYR A 1 480 ? -25.359 20.562 19.438 1 77.19 480 TYR A O 1
ATOM 3898 N N . GLY A 1 481 ? -26.609 22.094 18.656 1 76.06 481 GLY A N 1
ATOM 3899 C CA . GLY A 1 481 ? -26.562 21.641 17.281 1 76.06 481 GLY A CA 1
ATOM 3900 C C . GLY A 1 481 ? -27.719 22.141 16.438 1 76.06 481 GLY A C 1
ATOM 3901 O O . GLY A 1 481 ? -28.5 22.969 16.875 1 76.06 481 GLY A O 1
ATOM 3902 N N . ASN A 1 482 ? -27.562 21.953 15.141 1 62.88 482 ASN A N 1
ATOM 3903 C CA . ASN A 1 482 ? -28.656 22.234 14.219 1 62.88 482 ASN A CA 1
ATOM 3904 C C . ASN A 1 482 ? -29.25 20.953 13.641 1 62.88 482 ASN A C 1
ATOM 3906 O O . ASN A 1 482 ? -28.984 20.594 12.492 1 62.88 482 ASN A O 1
ATOM 3910 N N . PRO A 1 483 ? -30 20.156 14.555 1 58.72 483 PRO A N 1
ATOM 3911 C CA . PRO A 1 483 ? -30.547 18.906 14.055 1 58.72 483 PRO A CA 1
ATOM 3912 C C . PRO A 1 483 ? -31.438 19.094 12.82 1 58.72 483 PRO A C 1
ATOM 3914 O O . PRO A 1 483 ? -31.984 20.172 12.617 1 58.72 483 PRO A O 1
ATOM 3917 N N . PRO A 1 484 ? -31.219 18.188 11.898 1 51.56 484 PRO A N 1
ATOM 3918 C CA . PRO A 1 484 ? -32.156 18.328 10.789 1 51.56 484 PRO A CA 1
ATOM 3919 C C . PRO A 1 484 ? -33.625 18.438 11.258 1 51.56 484 PRO A C 1
ATOM 3921 O O . PRO A 1 484 ? -34 17.797 12.234 1 51.56 484 PRO A O 1
ATOM 3924 N N . PHE A 1 485 ? -34.062 19.656 11.391 1 37.31 485 PHE A N 1
ATOM 3925 C CA . PHE A 1 485 ? -35.438 19.875 11.797 1 37.31 485 PHE A CA 1
ATOM 3926 C C . PHE A 1 485 ? -36.375 18.953 11.023 1 37.31 485 PHE A C 1
ATOM 3928 O O . PHE A 1 485 ? -36.5 19.047 9.797 1 37.31 485 PHE A O 1
ATOM 3935 N N . ILE A 1 486 ? -36.469 17.734 11.398 1 34.62 486 ILE A N 1
ATOM 3936 C CA . ILE A 1 486 ? -37.812 17.312 11 1 34.62 486 ILE A CA 1
ATOM 3937 C C . ILE A 1 486 ? -38.844 18.219 11.672 1 34.62 486 ILE A C 1
ATOM 3939 O O . ILE A 1 486 ? -38.719 18.562 12.852 1 34.62 486 ILE A O 1
ATOM 3943 N N . GLY A 1 487 ? -39.562 19.016 11.102 1 31.02 487 GLY A N 1
ATOM 3944 C CA . GLY A 1 487 ? -40.719 19.75 11.57 1 31.02 487 GLY A CA 1
ATOM 3945 C C . GLY A 1 487 ? -41.469 19.047 12.703 1 31.02 487 GLY A C 1
ATOM 3946 O O . GLY A 1 487 ? -42.656 19.328 12.945 1 31.02 487 GLY A O 1
ATOM 3947 N N . PHE A 1 488 ? -41.062 18.016 13.398 1 29.06 488 PHE A N 1
ATOM 3948 C CA . PHE A 1 488 ? -42.031 17.703 14.445 1 29.06 488 PHE A CA 1
ATOM 3949 C C . PHE A 1 488 ? -41.906 18.688 15.602 1 29.06 488 PHE A C 1
ATOM 3951 O O . PHE A 1 488 ? -40.812 19.031 16.016 1 29.06 488 PHE A O 1
ATOM 3958 N N . VAL A 1 489 ? -42.875 19.625 15.773 1 27.73 489 VAL A N 1
ATOM 3959 C CA . VAL A 1 489 ? -43.5 20.391 16.859 1 27.73 489 VAL A CA 1
ATOM 3960 C C . VAL A 1 489 ? -43.656 19.516 18.094 1 27.73 489 VAL A C 1
ATOM 3962 O O . VAL A 1 489 ? -44.406 18.547 18.094 1 27.73 489 VAL A O 1
ATOM 3965 N N . MET A 1 490 ? -42.781 19.047 18.844 1 25.61 490 MET A N 1
ATOM 3966 C CA . MET A 1 490 ? -43.219 18.641 20.172 1 25.61 490 MET A CA 1
ATOM 3967 C C . MET A 1 490 ? -43.719 19.828 20.984 1 25.61 490 MET A C 1
ATOM 3969 O O . MET A 1 490 ? -43.031 20.828 21.141 1 25.61 490 MET A O 1
ATOM 3973 N N . ARG A 1 491 ? -45.156 19.938 21.125 1 23.38 491 ARG A N 1
ATOM 3974 C CA . ARG A 1 491 ? -46 20.516 22.141 1 23.38 491 ARG A CA 1
ATOM 3975 C C . ARG A 1 491 ? -45.562 20.078 23.547 1 23.38 491 ARG A C 1
ATOM 3977 O O . ARG A 1 491 ? -45.281 18.906 23.766 1 23.38 491 ARG A O 1
ATOM 3984 N N . GLY A 1 492 ? -44.719 20.938 24.281 1 21.31 492 GLY A N 1
ATOM 3985 C CA . GLY A 1 492 ? -44.625 20.938 25.734 1 21.31 492 GLY A CA 1
ATOM 3986 C C . GLY A 1 492 ? -45.906 20.484 26.406 1 21.31 492 GLY A C 1
ATOM 3987 O O . GLY A 1 492 ? -46.938 21.156 26.328 1 21.31 492 GLY A O 1
ATOM 3988 N N . CYS A 1 493 ? -46.406 19.156 26.219 1 19.03 493 CYS A N 1
ATOM 3989 C CA . CYS A 1 493 ? -47.219 18.812 27.375 1 19.03 493 CYS A CA 1
ATOM 3990 C C . CYS A 1 493 ? -46.344 18.562 28.594 1 19.03 493 CYS A C 1
ATOM 3992 O O . CYS A 1 493 ? -45.25 18.062 28.469 1 19.03 493 CYS A O 1
ATOM 3994 N N . MET B 1 1 ? -5.441 -13.18 -21.297 1 55 1 MET B N 1
ATOM 3995 C CA . MET B 1 1 ? -6.219 -14.414 -21.297 1 55 1 MET B CA 1
ATOM 3996 C C . MET B 1 1 ? -5.355 -15.602 -21.719 1 55 1 MET B C 1
ATOM 3998 O O . MET B 1 1 ? -4.441 -15.453 -22.531 1 55 1 MET B O 1
ATOM 4002 N N . ARG B 1 2 ? -5.66 -16.734 -21.062 1 63.72 2 ARG B N 1
ATOM 4003 C CA . ARG B 1 2 ? -4.938 -17.969 -21.375 1 63.72 2 ARG B CA 1
ATOM 4004 C C . ARG B 1 2 ? -5.285 -18.484 -22.766 1 63.72 2 ARG B C 1
ATOM 4006 O O . ARG B 1 2 ? -6.465 -18.578 -23.109 1 63.72 2 ARG B O 1
ATOM 4013 N N . LEU B 1 3 ? -4.203 -18.641 -23.562 1 73.25 3 LEU B N 1
ATOM 4014 C CA . LEU B 1 3 ? -4.406 -19.172 -24.906 1 73.25 3 LEU B CA 1
ATOM 4015 C C . LEU B 1 3 ? -4.809 -20.641 -24.844 1 73.25 3 LEU B C 1
ATOM 4017 O O . LEU B 1 3 ? -4.277 -21.406 -24.031 1 73.25 3 LEU B O 1
ATOM 4021 N N . SER B 1 4 ? -5.812 -21.031 -25.641 1 78.25 4 SER B N 1
ATOM 4022 C CA . SER B 1 4 ? -6.172 -22.438 -25.781 1 78.25 4 SER B CA 1
ATOM 4023 C C . SER B 1 4 ? -5.199 -23.156 -26.719 1 78.25 4 SER B C 1
ATOM 4025 O O . SER B 1 4 ? -4.453 -22.516 -27.469 1 78.25 4 SER B O 1
ATOM 4027 N N . TRP B 1 5 ? -5.172 -24.422 -26.672 1 79.69 5 TRP B N 1
ATOM 4028 C CA . TRP B 1 5 ? -4.328 -25.188 -27.578 1 79.69 5 TRP B CA 1
ATOM 4029 C C . TRP B 1 5 ? -4.711 -24.922 -29.031 1 79.69 5 TRP B C 1
ATOM 4031 O O . TRP B 1 5 ? -3.848 -24.906 -29.922 1 79.69 5 TRP B O 1
ATOM 4041 N N . SER B 1 6 ? -6.023 -24.75 -29.219 1 80.12 6 SER B N 1
ATOM 4042 C CA . SER B 1 6 ? -6.473 -24.438 -30.578 1 80.12 6 SER B CA 1
ATOM 4043 C C . SER B 1 6 ? -5.875 -23.141 -31.094 1 80.12 6 SER B C 1
ATOM 4045 O O . SER B 1 6 ? -5.426 -23.062 -32.219 1 80.12 6 SER B O 1
ATOM 4047 N N . GLU B 1 7 ? -5.879 -22.188 -30.219 1 85 7 GLU B N 1
ATOM 4048 C CA . GLU B 1 7 ? -5.289 -20.891 -30.578 1 85 7 GLU B CA 1
ATOM 4049 C C . GLU B 1 7 ? -3.785 -21.016 -30.797 1 85 7 GLU B C 1
ATOM 4051 O O . GLU B 1 7 ? -3.24 -20.438 -31.734 1 85 7 GLU B O 1
ATOM 4056 N N . ILE B 1 8 ? -3.178 -21.75 -29.984 1 88.5 8 ILE B N 1
ATOM 4057 C CA . ILE B 1 8 ? -1.734 -21.953 -30.062 1 88.5 8 ILE B CA 1
ATOM 4058 C C . ILE B 1 8 ? -1.391 -22.688 -31.359 1 88.5 8 ILE B C 1
ATOM 4060 O O . ILE B 1 8 ? -0.414 -22.344 -32.031 1 88.5 8 ILE B O 1
ATOM 4064 N N . ARG B 1 9 ? -2.201 -23.625 -31.766 1 90 9 ARG B N 1
ATOM 4065 C CA . ARG B 1 9 ? -1.97 -24.375 -33 1 90 9 ARG B CA 1
ATOM 4066 C C . ARG B 1 9 ? -2.1 -23.484 -34.219 1 90 9 ARG B C 1
ATOM 4068 O O . ARG B 1 9 ? -1.328 -23.609 -35.156 1 90 9 ARG B O 1
ATOM 4075 N N . VAL B 1 10 ? -3.033 -22.562 -34.156 1 88.94 10 VAL B N 1
ATOM 4076 C CA . VAL B 1 10 ? -3.213 -21.641 -35.25 1 88.94 10 VAL B CA 1
ATOM 4077 C C . VAL B 1 10 ? -1.988 -20.734 -35.375 1 88.94 10 VAL B C 1
ATOM 4079 O O . VAL B 1 10 ? -1.479 -20.5 -36.469 1 88.94 10 VAL B O 1
ATOM 4082 N N . LYS B 1 11 ? -1.551 -20.312 -34.25 1 92.69 11 LYS B N 1
ATOM 4083 C CA . LYS B 1 11 ? -0.359 -19.469 -34.25 1 92.69 11 LYS B CA 1
ATOM 4084 C C . LYS B 1 11 ? 0.872 -20.25 -34.688 1 92.69 11 LYS B C 1
ATOM 4086 O O . LYS B 1 11 ? 1.744 -19.719 -35.375 1 92.69 11 LYS B O 1
ATOM 4091 N N . ALA B 1 12 ? 0.923 -21.453 -34.312 1 94.94 12 ALA B N 1
ATOM 4092 C CA . ALA B 1 12 ? 2.035 -22.312 -34.688 1 94.94 12 ALA B CA 1
ATOM 4093 C C . ALA B 1 12 ? 2.053 -22.516 -36.219 1 94.94 12 ALA B C 1
ATOM 4095 O O . ALA B 1 12 ? 3.121 -22.578 -36.812 1 94.94 12 ALA B O 1
ATOM 4096 N N . ALA B 1 13 ? 0.874 -22.641 -36.812 1 93.81 13 ALA B N 1
ATOM 4097 C CA . ALA B 1 13 ? 0.774 -22.781 -38.25 1 93.81 13 ALA B CA 1
ATOM 4098 C C . ALA B 1 13 ? 1.269 -21.531 -38.969 1 93.81 13 ALA B C 1
ATOM 4100 O O . ALA B 1 13 ? 1.987 -21.609 -39.969 1 93.81 13 ALA B O 1
ATOM 4101 N N . THR B 1 14 ? 0.866 -20.422 -38.438 1 94.25 14 THR B N 1
ATOM 4102 C CA . THR B 1 14 ? 1.325 -19.156 -39 1 94.25 14 THR B CA 1
ATOM 4103 C C . THR B 1 14 ? 2.842 -19.031 -38.875 1 94.25 14 THR B C 1
ATOM 4105 O O . THR B 1 14 ? 3.51 -18.578 -39.812 1 94.25 14 THR B O 1
ATOM 4108 N N . PHE B 1 15 ? 3.309 -19.359 -37.75 1 95.44 15 PHE B N 1
ATOM 4109 C CA . PHE B 1 15 ? 4.746 -19.344 -37.531 1 95.44 15 PHE B CA 1
ATOM 4110 C C . PHE B 1 15 ? 5.473 -20.234 -38.531 1 95.44 15 PHE B C 1
ATOM 4112 O O . PHE B 1 15 ? 6.48 -19.828 -39.094 1 95.44 15 PHE B O 1
ATOM 4119 N N . ALA B 1 16 ? 5.031 -21.453 -38.719 1 95.25 16 ALA B N 1
ATOM 4120 C CA . ALA B 1 16 ? 5.66 -22.406 -39.625 1 95.25 16 ALA B CA 1
ATOM 4121 C C . ALA B 1 16 ? 5.691 -21.875 -41.062 1 95.25 16 ALA B C 1
ATOM 4123 O O . ALA B 1 16 ? 6.676 -22.062 -41.781 1 95.25 16 ALA B O 1
ATOM 4124 N N . GLU B 1 17 ? 4.641 -21.203 -41.406 1 93.12 17 GLU B N 1
ATOM 4125 C CA . GLU B 1 17 ? 4.57 -20.625 -42.75 1 93.12 17 GLU B CA 1
ATOM 4126 C C . GLU B 1 17 ? 5.555 -19.469 -42.906 1 93.12 17 GLU B C 1
ATOM 4128 O O . GLU B 1 17 ? 6.211 -19.328 -43.938 1 93.12 17 GLU B O 1
ATOM 4133 N N . GLU B 1 18 ? 5.625 -18.719 -41.906 1 92.69 18 GLU B N 1
ATOM 4134 C CA . GLU B 1 18 ? 6.48 -17.531 -41.969 1 92.69 18 GLU B CA 1
ATOM 4135 C C . GLU B 1 18 ? 7.957 -17.922 -42.031 1 92.69 18 GLU B C 1
ATOM 4137 O O . GLU B 1 18 ? 8.758 -17.219 -42.656 1 92.69 18 GLU B O 1
ATOM 4142 N N . TRP B 1 19 ? 8.32 -18.984 -41.406 1 93.44 19 TRP B N 1
ATOM 4143 C CA . TRP B 1 19 ? 9.734 -19.312 -41.25 1 93.44 19 TRP B CA 1
ATOM 4144 C C . TRP B 1 19 ? 10.117 -20.484 -42.156 1 93.44 19 TRP B C 1
ATOM 4146 O O . TRP B 1 19 ? 11.188 -21.078 -42 1 93.44 19 TRP B O 1
ATOM 4156 N N . LYS B 1 20 ? 9.273 -20.797 -43.125 1 93.25 20 LYS B N 1
ATOM 4157 C CA . LYS B 1 20 ? 9.453 -21.969 -43.969 1 93.25 20 LYS B CA 1
ATOM 4158 C C . LYS B 1 20 ? 10.719 -21.844 -44.812 1 93.25 20 LYS B C 1
ATOM 4160 O O . LYS B 1 20 ? 11.328 -22.844 -45.188 1 93.25 20 LYS B O 1
ATOM 4165 N N . ASP B 1 21 ? 11.164 -20.547 -45.031 1 90 21 ASP B N 1
ATOM 4166 C CA . ASP B 1 21 ? 12.305 -20.359 -45.906 1 90 21 ASP B CA 1
ATOM 4167 C C . ASP B 1 21 ? 13.531 -19.891 -45.125 1 90 21 ASP B C 1
ATOM 4169 O O . ASP B 1 21 ? 14.555 -19.531 -45.719 1 90 21 ASP B O 1
ATOM 4173 N N . ALA B 1 22 ? 13.414 -19.891 -43.844 1 86.44 22 ALA B N 1
ATOM 4174 C CA . ALA B 1 22 ? 14.523 -19.391 -43.031 1 86.44 22 ALA B CA 1
ATOM 4175 C C . ALA B 1 22 ? 15.719 -20.328 -43.094 1 86.44 22 ALA B C 1
ATOM 4177 O O . ALA B 1 22 ? 15.555 -21.547 -43.062 1 86.44 22 ALA B O 1
ATOM 4178 N N . LYS B 1 23 ? 17 -19.703 -43.188 1 83.88 23 LYS B N 1
ATOM 4179 C CA . LYS B 1 23 ? 18.156 -20.562 -43.344 1 83.88 23 LYS B CA 1
ATOM 4180 C C . LYS B 1 23 ? 19.359 -20.016 -42.594 1 83.88 23 LYS B C 1
ATOM 4182 O O . LYS B 1 23 ? 20.25 -20.781 -42.219 1 83.88 23 LYS B O 1
ATOM 4187 N N . TYR B 1 24 ? 19.422 -18.734 -42.344 1 77.94 24 TYR B N 1
ATOM 4188 C CA . TYR B 1 24 ? 20.641 -18.078 -41.906 1 77.94 24 TYR B CA 1
ATOM 4189 C C . TYR B 1 24 ? 20.672 -17.969 -40.375 1 77.94 24 TYR B C 1
ATOM 4191 O O . TYR B 1 24 ? 19.922 -17.172 -39.781 1 77.94 24 TYR B O 1
ATOM 4199 N N . GLU B 1 25 ? 21.547 -18.625 -39.75 1 80.06 25 GLU B N 1
ATOM 4200 C CA . GLU B 1 25 ? 21.625 -18.75 -38.281 1 80.06 25 GLU B CA 1
ATOM 4201 C C . GLU B 1 25 ? 21.953 -17.406 -37.625 1 80.06 25 GLU B C 1
ATOM 4203 O O . GLU B 1 25 ? 21.234 -16.984 -36.719 1 80.06 25 GLU B O 1
ATOM 4208 N N . ARG B 1 26 ? 22.969 -16.641 -38.031 1 72.25 26 ARG B N 1
ATOM 4209 C CA . ARG B 1 26 ? 23.5 -15.461 -37.344 1 72.25 26 ARG B CA 1
ATOM 4210 C C . ARG B 1 26 ? 22.5 -14.312 -37.406 1 72.25 26 ARG B C 1
ATOM 4212 O O . ARG B 1 26 ? 22.391 -13.523 -36.469 1 72.25 26 ARG B O 1
ATOM 4219 N N . GLY B 1 27 ? 21.688 -14.414 -38.281 1 72.81 27 GLY B N 1
ATOM 4220 C CA . GLY B 1 27 ? 20.844 -13.242 -38.469 1 72.81 27 GLY B CA 1
ATOM 4221 C C . GLY B 1 27 ? 19.422 -13.477 -38 1 72.81 27 GLY B C 1
ATOM 4222 O O . GLY B 1 27 ? 18.688 -12.523 -37.688 1 72.81 27 GLY B O 1
ATOM 4223 N N . GLU B 1 28 ? 19.016 -14.758 -37.844 1 84.25 28 GLU B N 1
ATOM 4224 C CA . GLU B 1 28 ? 17.578 -14.969 -37.719 1 84.25 28 GLU B CA 1
ATOM 4225 C C . GLU B 1 28 ? 17.25 -15.758 -36.469 1 84.25 28 GLU B C 1
ATOM 4227 O O . GLU B 1 28 ? 16.094 -15.852 -36.062 1 84.25 28 GLU B O 1
ATOM 4232 N N . THR B 1 29 ? 18.25 -16.297 -35.812 1 88.06 29 THR B N 1
ATOM 4233 C CA . THR B 1 29 ? 18.047 -17.188 -34.688 1 88.06 29 THR B CA 1
ATOM 4234 C C . THR B 1 29 ? 17.25 -16.484 -33.594 1 88.06 29 THR B C 1
ATOM 4236 O O . THR B 1 29 ? 16.266 -17.031 -33.094 1 88.06 29 THR B O 1
ATOM 4239 N N . GLN B 1 30 ? 17.688 -15.336 -33.281 1 86.81 30 GLN B N 1
ATOM 4240 C CA . GLN B 1 30 ? 17.031 -14.633 -32.188 1 86.81 30 GLN B CA 1
ATOM 4241 C C . GLN B 1 30 ? 15.586 -14.289 -32.531 1 86.81 30 GLN B C 1
ATOM 4243 O O . GLN B 1 30 ? 14.688 -14.461 -31.703 1 86.81 30 GLN B O 1
ATOM 4248 N N . SER B 1 31 ? 15.391 -13.836 -33.719 1 88.19 31 SER B N 1
ATOM 4249 C CA . SER B 1 31 ? 14.031 -13.539 -34.156 1 88.19 31 SER B CA 1
ATOM 4250 C C . SER B 1 31 ? 13.172 -14.797 -34.188 1 88.19 31 SER B C 1
ATOM 4252 O O . SER B 1 31 ? 11.992 -14.758 -33.844 1 88.19 31 SER B O 1
ATOM 4254 N N . PHE B 1 32 ? 13.789 -15.906 -34.625 1 93.44 32 PHE B N 1
ATOM 4255 C CA . PHE B 1 32 ? 13.094 -17.188 -34.719 1 93.44 32 PHE B CA 1
ATOM 4256 C C . PHE B 1 32 ? 12.547 -17.594 -33.375 1 93.44 32 PHE B C 1
ATOM 4258 O O . PHE B 1 32 ? 11.367 -17.938 -33.25 1 93.44 32 PHE B O 1
ATOM 4265 N N . TYR B 1 33 ? 13.305 -17.453 -32.375 1 93.69 33 TYR B N 1
ATOM 4266 C CA . TYR B 1 33 ? 12.883 -17.922 -31.062 1 93.69 33 TYR B CA 1
ATOM 4267 C C . TYR B 1 33 ? 11.984 -16.906 -30.391 1 93.69 33 TYR B C 1
ATOM 4269 O O . TYR B 1 33 ? 11.07 -17.266 -29.641 1 93.69 33 TYR B O 1
ATOM 4277 N N . ASN B 1 34 ? 12.203 -15.641 -30.625 1 90.62 34 ASN B N 1
ATOM 4278 C CA . ASN B 1 34 ? 11.227 -14.656 -30.156 1 90.62 34 ASN B CA 1
ATOM 4279 C C . ASN B 1 34 ? 9.828 -14.969 -30.672 1 90.62 34 ASN B C 1
ATOM 4281 O O . ASN B 1 34 ? 8.859 -14.953 -29.906 1 90.62 34 ASN B O 1
ATOM 4285 N N . ASP B 1 35 ? 9.781 -15.289 -31.922 1 91.62 35 ASP B N 1
ATOM 4286 C CA . ASP B 1 35 ? 8.492 -15.586 -32.531 1 91.62 35 ASP B CA 1
ATOM 4287 C C . ASP B 1 35 ? 7.93 -16.922 -32.062 1 91.62 35 ASP B C 1
ATOM 4289 O O . ASP B 1 35 ? 6.719 -17.062 -31.891 1 91.62 35 ASP B O 1
ATOM 4293 N N . LEU B 1 36 ? 8.805 -17.906 -31.844 1 94.56 36 LEU B N 1
ATOM 4294 C CA . LEU B 1 36 ? 8.352 -19.188 -31.328 1 94.56 36 LEU B CA 1
ATOM 4295 C C . LEU B 1 36 ? 7.699 -19.031 -29.953 1 94.56 36 LEU B C 1
ATOM 4297 O O . LEU B 1 36 ? 6.629 -19.594 -29.703 1 94.56 36 LEU B O 1
ATOM 4301 N N . PHE B 1 37 ? 8.352 -18.25 -29.078 1 93.06 37 PHE B N 1
ATOM 4302 C CA . PHE B 1 37 ? 7.793 -18.016 -27.766 1 93.06 37 PHE B CA 1
ATOM 4303 C C . PHE B 1 37 ? 6.477 -17.25 -27.859 1 93.06 37 PHE B C 1
ATOM 4305 O O . PHE B 1 37 ? 5.547 -17.5 -27.094 1 93.06 37 PHE B O 1
ATOM 4312 N N . ASP B 1 38 ? 6.41 -16.406 -28.812 1 90.25 38 ASP B N 1
ATOM 4313 C CA . ASP B 1 38 ? 5.211 -15.602 -29 1 90.25 38 ASP B CA 1
ATOM 4314 C C . ASP B 1 38 ? 4.02 -16.469 -29.391 1 90.25 38 ASP B C 1
ATOM 4316 O O . ASP B 1 38 ? 2.867 -16.094 -29.172 1 90.25 38 ASP B O 1
ATOM 4320 N N . VAL B 1 39 ? 4.297 -17.609 -30.062 1 92.31 39 VAL B N 1
ATOM 4321 C CA . VAL B 1 39 ? 3.246 -18.578 -30.391 1 92.31 39 VAL B CA 1
ATOM 4322 C C . VAL B 1 39 ? 2.461 -18.922 -29.125 1 92.31 39 VAL B C 1
ATOM 4324 O O . VAL B 1 39 ? 1.247 -19.141 -29.188 1 92.31 39 VAL B O 1
ATOM 4327 N N . PHE B 1 40 ? 3.133 -18.859 -28 1 89.75 40 PHE B N 1
ATOM 4328 C CA . PHE B 1 40 ? 2.543 -19.234 -26.719 1 89.75 40 PHE B CA 1
ATOM 4329 C C . PHE B 1 40 ? 2.148 -18.016 -25.906 1 89.75 40 PHE B C 1
ATOM 4331 O O . PHE B 1 40 ? 1.727 -18.125 -24.766 1 89.75 40 PHE B O 1
ATOM 4338 N N . GLY B 1 41 ? 2.346 -16.875 -26.453 1 84.56 41 GLY B N 1
ATOM 4339 C CA . GLY B 1 41 ? 2.033 -15.633 -25.75 1 84.56 41 GLY B CA 1
ATOM 4340 C C . GLY B 1 41 ? 3.059 -15.266 -24.688 1 84.56 41 GLY B C 1
ATOM 4341 O O . GLY B 1 41 ? 2.758 -14.523 -23.766 1 84.56 41 GLY B O 1
ATOM 4342 N N . VAL B 1 42 ? 4.203 -15.82 -24.781 1 85.69 42 VAL B N 1
ATOM 4343 C CA . VAL B 1 42 ? 5.273 -15.562 -23.812 1 85.69 42 VAL B CA 1
ATOM 4344 C C . VAL B 1 42 ? 6.371 -14.734 -24.484 1 85.69 42 VAL B C 1
ATOM 4346 O O . VAL B 1 42 ? 6.824 -15.055 -25.578 1 85.69 42 VAL B O 1
ATOM 4349 N N . LYS B 1 43 ? 6.68 -13.641 -23.797 1 82.88 43 LYS B N 1
ATOM 4350 C CA . LYS B 1 43 ? 7.84 -12.891 -24.281 1 82.88 43 LYS B CA 1
ATOM 4351 C C . LYS B 1 43 ? 9.141 -13.547 -23.812 1 82.88 43 LYS B C 1
ATOM 4353 O O . LYS B 1 43 ? 9.406 -13.641 -22.609 1 82.88 43 LYS B O 1
ATOM 4358 N N . ARG B 1 44 ? 9.891 -13.953 -24.797 1 85.12 44 ARG B N 1
ATOM 4359 C CA . ARG B 1 44 ? 11.117 -14.695 -24.547 1 85.12 44 ARG B CA 1
ATOM 4360 C C . ARG B 1 44 ? 12.016 -13.961 -23.562 1 85.12 44 ARG B C 1
ATOM 4362 O O . ARG B 1 44 ? 12.57 -14.578 -22.656 1 85.12 44 ARG B O 1
ATOM 4369 N N . ARG B 1 45 ? 12.109 -12.688 -23.656 1 77.38 45 ARG B N 1
ATOM 4370 C CA . ARG B 1 45 ? 13.031 -11.883 -22.859 1 77.38 45 ARG B CA 1
ATOM 4371 C C . ARG B 1 45 ? 12.68 -11.961 -21.375 1 77.38 45 ARG B C 1
ATOM 4373 O O . ARG B 1 45 ? 13.523 -11.711 -20.516 1 77.38 45 ARG B O 1
ATOM 4380 N N . ARG B 1 46 ? 11.492 -12.43 -21.141 1 77.38 46 ARG B N 1
ATOM 4381 C CA . ARG B 1 46 ? 11.023 -12.477 -19.766 1 77.38 46 ARG B CA 1
ATOM 4382 C C . ARG B 1 46 ? 11.492 -13.75 -19.062 1 77.38 46 ARG B C 1
ATOM 4384 O O . ARG B 1 46 ? 11.539 -13.812 -17.844 1 77.38 46 ARG B O 1
ATOM 4391 N N . VAL B 1 47 ? 11.867 -14.719 -19.906 1 84.56 47 VAL B N 1
ATOM 4392 C CA . VAL B 1 47 ? 12.062 -16.016 -19.25 1 84.56 47 VAL B CA 1
ATOM 4393 C C . VAL B 1 47 ? 13.414 -16.594 -19.656 1 84.56 47 VAL B C 1
ATOM 4395 O O . VAL B 1 47 ? 13.984 -17.422 -18.938 1 84.56 47 VAL B O 1
ATOM 4398 N N . ALA B 1 48 ? 13.891 -16.109 -20.766 1 88.94 48 ALA B N 1
ATOM 4399 C CA . ALA B 1 48 ? 15.109 -16.719 -21.297 1 88.94 48 ALA B CA 1
ATOM 4400 C C . ALA B 1 48 ? 16.062 -15.672 -21.828 1 88.94 48 ALA B C 1
ATOM 4402 O O . ALA B 1 48 ? 15.656 -14.547 -22.156 1 88.94 48 ALA B O 1
ATOM 4403 N N . SER B 1 49 ? 17.312 -16.094 -21.906 1 89.06 49 SER B N 1
ATOM 4404 C CA . SER B 1 49 ? 18.359 -15.195 -22.391 1 89.06 49 SER B CA 1
ATOM 4405 C C . SER B 1 49 ? 19.078 -15.789 -23.578 1 89.06 49 SER B C 1
ATOM 4407 O O . SER B 1 49 ? 19.188 -17.016 -23.703 1 89.06 49 SER B O 1
ATOM 4409 N N . PHE B 1 50 ? 19.578 -14.844 -24.484 1 87.5 50 PHE B N 1
ATOM 4410 C CA . PHE B 1 50 ? 20.391 -15.273 -25.609 1 87.5 50 PHE B CA 1
ATOM 4411 C C . PHE B 1 50 ? 21.875 -15.211 -25.266 1 87.5 50 PHE B C 1
ATOM 4413 O O . PHE B 1 50 ? 22.281 -14.398 -24.438 1 87.5 50 PHE B O 1
ATOM 4420 N N . GLU B 1 51 ? 22.609 -16.078 -25.812 1 86.12 51 GLU B N 1
ATOM 4421 C CA . GLU B 1 51 ? 24.062 -16.047 -25.781 1 86.12 51 GLU B CA 1
ATOM 4422 C C . GLU B 1 51 ? 24.578 -15.961 -24.344 1 86.12 51 GLU B C 1
ATOM 4424 O O . GLU B 1 51 ? 25.391 -15.086 -24.016 1 86.12 51 GLU B O 1
ATOM 4429 N N . GLU B 1 52 ? 23.984 -16.828 -23.531 1 87.69 52 GLU B N 1
ATOM 4430 C CA . GLU B 1 52 ? 24.422 -16.891 -22.141 1 87.69 52 GLU B CA 1
ATOM 4431 C C . GLU B 1 52 ? 25.797 -17.531 -22.016 1 87.69 52 GLU B C 1
ATOM 4433 O O . GLU B 1 52 ? 26.016 -18.641 -22.5 1 87.69 52 GLU B O 1
ATOM 4438 N N . PRO B 1 53 ? 26.781 -16.812 -21.422 1 87.69 53 PRO B N 1
ATOM 4439 C CA . PRO B 1 53 ? 28.109 -17.391 -21.266 1 87.69 53 PRO B CA 1
ATOM 4440 C C . PRO B 1 53 ? 28.172 -18.516 -20.234 1 87.69 53 PRO B C 1
ATOM 4442 O O . PRO B 1 53 ? 27.484 -18.438 -19.203 1 87.69 53 PRO B O 1
ATOM 4445 N N . VAL B 1 54 ? 28.859 -19.578 -20.5 1 87.5 54 VAL B N 1
ATOM 4446 C CA . VAL B 1 54 ? 29 -20.719 -19.609 1 87.5 54 VAL B CA 1
ATOM 4447 C C . VAL B 1 54 ? 30.422 -21.281 -19.703 1 87.5 54 VAL B C 1
ATOM 4449 O O . VAL B 1 54 ? 31 -21.328 -20.797 1 87.5 54 VAL B O 1
ATOM 4452 N N . LYS B 1 55 ? 30.969 -21.609 -18.531 1 82.38 55 LYS B N 1
ATOM 4453 C CA . LYS B 1 55 ? 32.312 -22.203 -18.484 1 82.38 55 LYS B CA 1
ATOM 4454 C C . LYS B 1 55 ? 32.281 -23.656 -18.969 1 82.38 55 LYS B C 1
ATOM 4456 O O . LYS B 1 55 ? 31.391 -24.422 -18.594 1 82.38 55 LYS B O 1
ATOM 4461 N N . LEU B 1 56 ? 33.062 -23.938 -19.922 1 82.5 56 LEU B N 1
ATOM 4462 C CA . LEU B 1 56 ? 33.188 -25.297 -20.406 1 82.5 56 LEU B CA 1
ATOM 4463 C C . LEU B 1 56 ? 34.25 -26.062 -19.641 1 82.5 56 LEU B C 1
ATOM 4465 O O . LEU B 1 56 ? 34.969 -25.484 -18.797 1 82.5 56 LEU B O 1
ATOM 4469 N N . LEU B 1 57 ? 34.25 -27.469 -19.844 1 72.62 57 LEU B N 1
ATOM 4470 C CA . LEU B 1 57 ? 35.344 -28.234 -19.25 1 72.62 57 LEU B CA 1
ATOM 4471 C C . LEU B 1 57 ? 36.688 -27.688 -19.719 1 72.62 57 LEU B C 1
ATOM 4473 O O . LEU B 1 57 ? 36.938 -27.562 -20.922 1 72.62 57 LEU B O 1
ATOM 4477 N N . GLY B 1 58 ? 37.531 -27.172 -18.734 1 68.62 58 GLY B N 1
ATOM 4478 C CA . GLY B 1 58 ? 38.812 -26.547 -19.016 1 68.62 58 GLY B CA 1
ATOM 4479 C C . GLY B 1 58 ? 38.781 -25.031 -18.906 1 68.62 58 GLY B C 1
ATOM 4480 O O . GLY B 1 58 ? 38.125 -24.484 -18.016 1 68.62 58 GLY B O 1
ATOM 4481 N N . THR B 1 59 ? 39.531 -24.359 -19.734 1 70.38 59 THR B N 1
ATOM 4482 C CA . THR B 1 59 ? 39.719 -22.906 -19.609 1 70.38 59 THR B CA 1
ATOM 4483 C C . THR B 1 59 ? 38.844 -22.172 -20.625 1 70.38 59 THR B C 1
ATOM 4485 O O . THR B 1 59 ? 38.812 -20.938 -20.625 1 70.38 59 THR B O 1
ATOM 4488 N N . LYS B 1 60 ? 38 -22.906 -21.453 1 79.56 60 LYS B N 1
ATOM 4489 C CA . LYS B 1 60 ? 37.25 -22.234 -22.516 1 79.56 60 LYS B CA 1
ATOM 4490 C C . LYS B 1 60 ? 35.844 -21.859 -22.062 1 79.56 60 LYS B C 1
ATOM 4492 O O . LYS B 1 60 ? 35.312 -22.469 -21.141 1 79.56 60 LYS B O 1
ATOM 4497 N N . ARG B 1 61 ? 35.375 -20.688 -22.562 1 83.31 61 ARG B N 1
ATOM 4498 C CA . ARG B 1 61 ? 34 -20.234 -22.328 1 83.31 61 ARG B CA 1
ATOM 4499 C C . ARG B 1 61 ? 33.125 -20.453 -23.578 1 83.31 61 ARG B C 1
ATOM 4501 O O . ARG B 1 61 ? 33.625 -20.375 -24.703 1 83.31 61 ARG B O 1
ATOM 4508 N N . GLY B 1 62 ? 32 -20.969 -23.469 1 86.44 62 GLY B N 1
ATOM 4509 C CA . GLY B 1 62 ? 31 -21.078 -24.516 1 86.44 62 GLY B CA 1
ATOM 4510 C C . GLY B 1 62 ? 29.797 -20.188 -24.297 1 86.44 62 GLY B C 1
ATOM 4511 O O . GLY B 1 62 ? 29.688 -19.516 -23.266 1 86.44 62 GLY B O 1
ATOM 4512 N N . PHE B 1 63 ? 29 -20.094 -25.406 1 89.25 63 PHE B N 1
ATOM 4513 C CA . PHE B 1 63 ? 27.797 -19.281 -25.344 1 89.25 63 PHE B CA 1
ATOM 4514 C C . PHE B 1 63 ? 26.562 -20.078 -25.781 1 89.25 63 PHE B C 1
ATOM 4516 O O . PHE B 1 63 ? 26.5 -20.547 -26.906 1 89.25 63 PHE B O 1
ATOM 4523 N N . ILE B 1 64 ? 25.609 -20.203 -24.859 1 90.56 64 ILE B N 1
ATOM 4524 C CA . ILE B 1 64 ? 24.375 -20.906 -25.156 1 90.56 64 ILE B CA 1
ATOM 4525 C C . ILE B 1 64 ? 23.469 -20.031 -26.016 1 90.56 64 ILE B C 1
ATOM 4527 O O . ILE B 1 64 ? 23.219 -18.875 -25.688 1 90.56 64 ILE B O 1
ATOM 4531 N N . ASP B 1 65 ? 22.969 -20.562 -27.156 1 91.56 65 ASP B N 1
ATOM 4532 C CA . ASP B 1 65 ? 22.172 -19.75 -28.078 1 91.56 65 ASP B CA 1
ATOM 4533 C C . ASP B 1 65 ? 20.953 -19.188 -27.375 1 91.56 65 ASP B C 1
ATOM 4535 O O . ASP B 1 65 ? 20.625 -18 -27.562 1 91.56 65 ASP B O 1
ATOM 4539 N N . LEU B 1 66 ? 20.203 -20.016 -26.688 1 93.31 66 LEU B N 1
ATOM 4540 C CA . LEU B 1 66 ? 19.094 -19.594 -25.844 1 93.31 66 LEU B CA 1
ATOM 4541 C C . LEU B 1 66 ? 19.031 -20.422 -24.578 1 93.31 66 LEU B C 1
ATOM 4543 O O . LEU B 1 66 ? 19.078 -21.656 -24.625 1 93.31 66 LEU B O 1
ATOM 4547 N N . PHE B 1 67 ? 18.969 -19.672 -23.453 1 93.12 67 PHE B N 1
ATOM 4548 C CA . PHE B 1 67 ? 19.031 -20.375 -22.172 1 93.12 67 PHE B CA 1
ATOM 4549 C C . PHE B 1 67 ? 17.922 -19.906 -21.25 1 93.12 67 PHE B C 1
ATOM 4551 O O . PHE B 1 67 ? 17.844 -18.719 -20.906 1 93.12 67 PHE B O 1
ATOM 4558 N N . TRP B 1 68 ? 16.984 -20.812 -21 1 91.62 68 TRP B N 1
ATOM 4559 C CA . TRP B 1 68 ? 15.984 -20.656 -19.938 1 91.62 68 TRP B CA 1
ATOM 4560 C C . TRP B 1 68 ? 16.359 -21.484 -18.703 1 91.62 68 TRP B C 1
ATOM 4562 O O . TRP B 1 68 ? 16.109 -22.688 -18.672 1 91.62 68 TRP B O 1
ATOM 4572 N N . LYS B 1 69 ? 16.938 -20.828 -17.781 1 85.44 69 LYS B N 1
ATOM 4573 C CA . LYS B 1 69 ? 17.547 -21.484 -16.625 1 85.44 69 LYS B CA 1
ATOM 4574 C C . LYS B 1 69 ? 16.578 -22.484 -15.992 1 85.44 69 LYS B C 1
ATOM 4576 O O . LYS B 1 69 ? 15.438 -22.141 -15.68 1 85.44 69 LYS B O 1
ATOM 4581 N N . GLY B 1 70 ? 17.125 -23.688 -15.945 1 83.25 70 GLY B N 1
ATOM 4582 C CA . GLY B 1 70 ? 16.375 -24.75 -15.281 1 83.25 70 GLY B CA 1
ATOM 4583 C C . GLY B 1 70 ? 15.312 -25.375 -16.172 1 83.25 70 GLY B C 1
ATOM 4584 O O . GLY B 1 70 ? 14.719 -26.391 -15.805 1 83.25 70 GLY B O 1
ATOM 4585 N N . VAL B 1 71 ? 15.117 -24.734 -17.328 1 88.5 71 VAL B N 1
ATOM 4586 C CA . VAL B 1 71 ? 13.969 -25.188 -18.125 1 88.5 71 VAL B CA 1
ATOM 4587 C C . VAL B 1 71 ? 14.438 -25.641 -19.5 1 88.5 71 VAL B C 1
ATOM 4589 O O . VAL B 1 71 ? 14.281 -26.797 -19.875 1 88.5 71 VAL B O 1
ATOM 4592 N N . LEU B 1 72 ? 15.133 -24.719 -20.266 1 93.31 72 LEU B N 1
ATOM 4593 C CA . LEU B 1 72 ? 15.375 -24.969 -21.688 1 93.31 72 LEU B CA 1
ATOM 4594 C C . LEU B 1 72 ? 16.766 -24.5 -22.094 1 93.31 72 LEU B C 1
ATOM 4596 O O . LEU B 1 72 ? 17.203 -23.422 -21.703 1 93.31 72 LEU B O 1
ATOM 4600 N N . LEU B 1 73 ? 17.5 -25.312 -22.734 1 95.06 73 LEU B N 1
ATOM 4601 C CA . LEU B 1 73 ? 18.734 -24.953 -23.422 1 95.06 73 LEU B CA 1
ATOM 4602 C C . LEU B 1 73 ? 18.609 -25.203 -24.922 1 95.06 73 LEU B C 1
ATOM 4604 O O . LEU B 1 73 ? 18.203 -26.297 -25.344 1 95.06 73 LEU B O 1
ATOM 4608 N N . VAL B 1 74 ? 18.891 -24.172 -25.719 1 95.62 74 VAL B N 1
ATOM 4609 C CA . VAL B 1 74 ? 18.719 -24.281 -27.156 1 95.62 74 VAL B CA 1
ATOM 4610 C C . VAL B 1 74 ? 20.078 -24.156 -27.844 1 95.62 74 VAL B C 1
ATOM 4612 O O . VAL B 1 74 ? 20.891 -23.297 -27.469 1 95.62 74 VAL B O 1
ATOM 4615 N N . GLU B 1 75 ? 20.406 -25.016 -28.734 1 94.38 75 GLU B N 1
ATOM 4616 C CA . GLU B 1 75 ? 21.484 -24.875 -29.703 1 94.38 75 GLU B CA 1
ATOM 4617 C C . GLU B 1 75 ? 20.953 -24.891 -31.141 1 94.38 75 GLU B C 1
ATOM 4619 O O . GLU B 1 75 ? 20.25 -25.828 -31.531 1 94.38 75 GLU B O 1
ATOM 4624 N N . HIS B 1 76 ? 21.25 -23.875 -31.812 1 94 76 HIS B N 1
ATOM 4625 C CA . HIS B 1 76 ? 20.688 -23.641 -33.125 1 94 76 HIS B CA 1
ATOM 4626 C C . HIS B 1 76 ? 21.766 -23.688 -34.219 1 94 76 HIS B C 1
ATOM 4628 O O . HIS B 1 76 ? 22.906 -23.25 -33.969 1 94 76 HIS B O 1
ATOM 4634 N N . LYS B 1 77 ? 21.531 -24.281 -35.438 1 92.88 77 LYS B N 1
ATOM 4635 C CA . LYS B 1 77 ? 22.422 -24.312 -36.562 1 92.88 77 LYS B CA 1
ATOM 4636 C C . LYS B 1 77 ? 21.75 -23.766 -37.812 1 92.88 77 LYS B C 1
ATOM 4638 O O . LYS B 1 77 ? 20.531 -23.531 -37.812 1 92.88 77 LYS B O 1
ATOM 4643 N N . SER B 1 78 ? 22.531 -23.531 -38.875 1 91.31 78 SER B N 1
ATOM 4644 C CA . SER B 1 78 ? 21.984 -23.125 -40.156 1 91.31 78 SER B CA 1
ATOM 4645 C C . SER B 1 78 ? 21.188 -24.266 -40.781 1 91.31 78 SER B C 1
ATOM 4647 O O . SER B 1 78 ? 21.422 -25.438 -40.5 1 91.31 78 SER B O 1
ATOM 4649 N N . ALA B 1 79 ? 20.297 -23.859 -41.656 1 91.38 79 ALA B N 1
ATOM 4650 C CA . ALA B 1 79 ? 19.391 -24.828 -42.25 1 91.38 79 ALA B CA 1
ATOM 4651 C C . ALA B 1 79 ? 20.188 -25.922 -42.969 1 91.38 79 ALA B C 1
ATOM 4653 O O . ALA B 1 79 ? 21.125 -25.625 -43.719 1 91.38 79 ALA B O 1
ATOM 4654 N N . GLY B 1 80 ? 19.844 -27.109 -42.719 1 89.62 80 GLY B N 1
ATOM 4655 C CA . GLY B 1 80 ? 20.438 -28.234 -43.438 1 89.62 80 GLY B CA 1
ATOM 4656 C C . GLY B 1 80 ? 21.641 -28.797 -42.719 1 89.62 80 GLY B C 1
ATOM 4657 O O . GLY B 1 80 ? 22.125 -29.891 -43.062 1 89.62 80 GLY B O 1
ATOM 4658 N N . ARG B 1 81 ? 22.172 -28.125 -41.812 1 89.69 81 ARG B N 1
ATOM 4659 C CA . ARG B 1 81 ? 23.328 -28.625 -41.062 1 89.69 81 ARG B CA 1
ATOM 4660 C C . ARG B 1 81 ? 22.922 -29.719 -40.094 1 89.69 81 ARG B C 1
ATOM 4662 O O . ARG B 1 81 ? 21.797 -29.734 -39.594 1 89.69 81 ARG B O 1
ATOM 4669 N N . SER B 1 82 ? 23.844 -30.594 -39.844 1 90.44 82 SER B N 1
ATOM 4670 C CA . SER B 1 82 ? 23.594 -31.688 -38.906 1 90.44 82 SER B CA 1
ATOM 4671 C C . SER B 1 82 ? 23.391 -31.172 -37.469 1 90.44 82 SER B C 1
ATOM 4673 O O . SER B 1 82 ? 24.078 -30.25 -37.031 1 90.44 82 SER B O 1
ATOM 4675 N N . LEU B 1 83 ? 22.438 -31.781 -36.781 1 93.25 83 LEU B N 1
ATOM 4676 C CA . LEU B 1 83 ? 22.125 -31.359 -35.406 1 93.25 83 LEU B CA 1
ATOM 4677 C C . LEU B 1 83 ? 22.875 -32.219 -34.375 1 93.25 83 LEU B C 1
ATOM 4679 O O . LEU B 1 83 ? 22.844 -31.922 -33.188 1 93.25 83 LEU B O 1
ATOM 4683 N N . THR B 1 84 ? 23.656 -33.156 -34.875 1 89.81 84 THR B N 1
ATOM 4684 C CA . THR B 1 84 ? 24.438 -34 -33.969 1 89.81 84 THR B CA 1
ATOM 4685 C C . THR B 1 84 ? 25.5 -33.188 -33.25 1 89.81 84 THR B C 1
ATOM 4687 O O . THR B 1 84 ? 25.609 -33.281 -32 1 89.81 84 THR B O 1
ATOM 4690 N N . PRO B 1 85 ? 26.234 -32.406 -33.969 1 89.56 85 PRO B N 1
ATOM 4691 C CA . PRO B 1 85 ? 27.203 -31.578 -33.25 1 89.56 85 PRO B CA 1
ATOM 4692 C C . PRO B 1 85 ? 26.531 -30.609 -32.281 1 89.56 85 PRO B C 1
ATOM 4694 O O . PRO B 1 85 ? 27.094 -30.281 -31.234 1 89.56 85 PRO B O 1
ATOM 4697 N N . ALA B 1 86 ? 25.391 -30.156 -32.688 1 91.12 86 ALA B N 1
ATOM 4698 C CA . ALA B 1 86 ? 24.656 -29.25 -31.828 1 91.12 86 ALA B CA 1
ATOM 4699 C C . ALA B 1 86 ? 24.312 -29.938 -30.5 1 91.12 86 ALA B C 1
ATOM 4701 O O . ALA B 1 86 ? 24.344 -29.312 -29.438 1 91.12 86 ALA B O 1
ATOM 4702 N N . LYS B 1 87 ? 23.969 -31.141 -30.547 1 91.88 87 LYS B N 1
ATOM 4703 C CA . LYS B 1 87 ? 23.656 -31.906 -29.344 1 91.88 87 LYS B CA 1
ATOM 4704 C C . LYS B 1 87 ? 24.875 -32.031 -28.422 1 91.88 87 LYS B C 1
ATOM 4706 O O . LYS B 1 87 ? 24.766 -31.844 -27.219 1 91.88 87 LYS B O 1
ATOM 4711 N N . THR B 1 88 ? 25.938 -32.375 -29.031 1 88.62 88 THR B N 1
ATOM 4712 C CA . THR B 1 88 ? 27.188 -32.469 -28.266 1 88.62 88 THR B CA 1
ATOM 4713 C C . THR B 1 88 ? 27.531 -31.141 -27.609 1 88.62 88 THR B C 1
ATOM 4715 O O . THR B 1 88 ? 27.922 -31.109 -26.453 1 88.62 88 THR B O 1
ATOM 4718 N N . GLN B 1 89 ? 27.344 -30.156 -28.359 1 88.44 89 GLN B N 1
ATOM 4719 C CA . GLN B 1 89 ? 27.625 -28.812 -27.844 1 88.44 89 GLN B CA 1
ATOM 4720 C C . GLN B 1 89 ? 26.719 -28.5 -26.656 1 88.44 89 GLN B C 1
ATOM 4722 O O . GLN B 1 89 ? 27.172 -27.953 -25.656 1 88.44 89 GLN B O 1
ATOM 4727 N N . ALA B 1 90 ? 25.469 -28.797 -26.797 1 91.81 90 ALA B N 1
ATOM 4728 C CA . ALA B 1 90 ? 24.516 -28.547 -25.719 1 91.81 90 ALA B CA 1
ATOM 4729 C C . ALA B 1 90 ? 24.906 -29.297 -24.453 1 91.81 90 ALA B C 1
ATOM 4731 O O . ALA B 1 90 ? 24.859 -28.719 -23.359 1 91.81 90 ALA B O 1
ATOM 4732 N N . LEU B 1 91 ? 25.328 -30.484 -24.594 1 88.75 91 LEU B N 1
ATOM 4733 C CA . LEU B 1 91 ? 25.688 -31.312 -23.438 1 88.75 91 LEU B CA 1
ATOM 4734 C C . LEU B 1 91 ? 27 -30.859 -22.828 1 88.75 91 LEU B C 1
ATOM 4736 O O . LEU B 1 91 ? 27.203 -30.969 -21.625 1 88.75 91 LEU B O 1
ATOM 4740 N N . ASP B 1 92 ? 27.828 -30.312 -23.594 1 87.12 92 ASP B N 1
ATOM 4741 C CA . ASP B 1 92 ? 29.125 -29.859 -23.125 1 87.12 92 ASP B CA 1
ATOM 4742 C C . ASP B 1 92 ? 28.984 -28.688 -22.156 1 87.12 92 ASP B C 1
ATOM 4744 O O . ASP B 1 92 ? 29.906 -28.391 -21.391 1 87.12 92 ASP B O 1
ATOM 4748 N N . TYR B 1 93 ? 27.828 -28.031 -22.203 1 89.62 93 TYR B N 1
ATOM 4749 C CA . TYR B 1 93 ? 27.625 -26.891 -21.328 1 89.62 93 TYR B CA 1
ATOM 4750 C C . TYR B 1 93 ? 27.297 -27.328 -19.906 1 89.62 93 TYR B C 1
ATOM 4752 O O . TYR B 1 93 ? 27.422 -26.547 -18.969 1 89.62 93 TYR B O 1
ATOM 4760 N N . PHE B 1 94 ? 26.891 -28.5 -19.625 1 88.25 94 PHE B N 1
ATOM 4761 C CA . PHE B 1 94 ? 26.281 -28.969 -18.391 1 88.25 94 PHE B CA 1
ATOM 4762 C C . PHE B 1 94 ? 27.25 -28.859 -17.234 1 88.25 94 PHE B C 1
ATOM 4764 O O . PHE B 1 94 ? 26.891 -28.391 -16.156 1 88.25 94 PHE B O 1
ATOM 4771 N N . PRO B 1 95 ? 28.516 -29.219 -17.453 1 82.81 95 PRO B N 1
ATOM 4772 C CA . PRO B 1 95 ? 29.453 -29.141 -16.328 1 82.81 95 PRO B CA 1
ATOM 4773 C C . PRO B 1 95 ? 29.641 -27.719 -15.828 1 82.81 95 PRO B C 1
ATOM 4775 O O . PRO B 1 95 ? 30.016 -27.516 -14.664 1 82.81 95 PRO B O 1
ATOM 4778 N N . GLY B 1 96 ? 29.328 -26.828 -16.641 1 84.88 96 GLY B N 1
ATOM 4779 C CA . GLY B 1 96 ? 29.516 -25.422 -16.266 1 84.88 96 GLY B CA 1
ATOM 4780 C C . GLY B 1 96 ? 28.281 -24.812 -15.633 1 84.88 96 GLY B C 1
ATOM 4781 O O . GLY B 1 96 ? 28.312 -23.656 -15.188 1 84.88 96 GLY B O 1
ATOM 4782 N N . LEU B 1 97 ? 27.219 -25.594 -15.586 1 85.19 97 LEU B N 1
ATOM 4783 C CA . LEU B 1 97 ? 25.969 -25.078 -15.039 1 85.19 97 LEU B CA 1
ATOM 4784 C C . LEU B 1 97 ? 25.75 -25.578 -13.617 1 85.19 97 LEU B C 1
ATOM 4786 O O . LEU B 1 97 ? 26.141 -26.703 -13.281 1 85.19 97 LEU B O 1
ATOM 4790 N N . LYS B 1 98 ? 25.219 -24.719 -12.75 1 77.5 98 LYS B N 1
ATOM 4791 C CA . LYS B 1 98 ? 24.812 -25.125 -11.414 1 77.5 98 LYS B CA 1
ATOM 4792 C C . LYS B 1 98 ? 23.641 -26.109 -11.461 1 77.5 98 LYS B C 1
ATOM 4794 O O . LYS B 1 98 ? 22.859 -26.094 -12.414 1 77.5 98 LYS B O 1
ATOM 4799 N N . GLU B 1 99 ? 23.609 -26.891 -10.438 1 74 99 GLU B N 1
ATOM 4800 C CA . GLU B 1 99 ? 22.547 -27.906 -10.383 1 74 99 GLU B CA 1
ATOM 4801 C C . GLU B 1 99 ? 21.172 -27.281 -10.57 1 74 99 GLU B C 1
ATOM 4803 O O . GLU B 1 99 ? 20.328 -27.828 -11.297 1 74 99 GLU B O 1
ATOM 4808 N N . ALA B 1 100 ? 20.984 -26.219 -10.039 1 73.06 100 ALA B N 1
ATOM 4809 C CA . ALA B 1 100 ? 19.688 -25.531 -10.094 1 73.06 100 ALA B CA 1
ATOM 4810 C C . ALA B 1 100 ? 19.438 -24.953 -11.484 1 73.06 100 ALA B C 1
ATOM 4812 O O . ALA B 1 100 ? 18.297 -24.656 -11.836 1 73.06 100 ALA B O 1
ATOM 4813 N N . GLU B 1 101 ? 20.469 -24.875 -12.266 1 81.69 101 GLU B N 1
ATOM 4814 C CA . GLU B 1 101 ? 20.359 -24.25 -13.586 1 81.69 101 GLU B CA 1
ATOM 4815 C C . GLU B 1 101 ? 20.234 -25.297 -14.688 1 81.69 101 GLU B C 1
ATOM 4817 O O . GLU B 1 101 ? 19.938 -24.969 -15.836 1 81.69 101 GLU B O 1
ATOM 4822 N N . LEU B 1 102 ? 20.422 -26.469 -14.344 1 84.31 102 LEU B N 1
ATOM 4823 C CA . LEU B 1 102 ? 20.406 -27.531 -15.359 1 84.31 102 LEU B CA 1
ATOM 4824 C C . LEU B 1 102 ? 19.031 -27.594 -16.031 1 84.31 102 LEU B C 1
ATOM 4826 O O . LEU B 1 102 ? 18.016 -27.734 -15.352 1 84.31 102 LEU B O 1
ATOM 4830 N N . PRO B 1 103 ? 19.047 -27.531 -17.359 1 89.12 103 PRO B N 1
ATOM 4831 C CA . PRO B 1 103 ? 17.766 -27.5 -18.078 1 89.12 103 PRO B CA 1
ATOM 4832 C C . PRO B 1 103 ? 17.078 -28.875 -18.125 1 89.12 103 PRO B C 1
ATOM 4834 O O . PRO B 1 103 ? 17.766 -29.906 -18.234 1 89.12 103 PRO B O 1
ATOM 4837 N N . ARG B 1 104 ? 15.805 -28.812 -18.062 1 86.94 104 ARG B N 1
ATOM 4838 C CA . ARG B 1 104 ? 15.023 -30.031 -18.297 1 86.94 104 ARG B CA 1
ATOM 4839 C C . ARG B 1 104 ? 14.945 -30.375 -19.781 1 86.94 104 ARG B C 1
ATOM 4841 O O . ARG B 1 104 ? 14.984 -31.547 -20.156 1 86.94 104 ARG B O 1
ATOM 4848 N N . TYR B 1 105 ? 14.852 -29.328 -20.609 1 92.69 105 TYR B N 1
ATOM 4849 C CA . TYR B 1 105 ? 14.656 -29.531 -22.047 1 92.69 105 TYR B CA 1
ATOM 4850 C C . TYR B 1 105 ? 15.867 -29.047 -22.828 1 92.69 105 TYR B C 1
ATOM 4852 O O . TYR B 1 105 ? 16.469 -28.031 -22.5 1 92.69 105 TYR B O 1
ATOM 4860 N N . ILE B 1 106 ? 16.281 -29.797 -23.875 1 94.88 106 ILE B N 1
ATOM 4861 C CA . ILE B 1 106 ? 17.234 -29.375 -24.891 1 94.88 106 ILE B CA 1
ATOM 4862 C C . ILE B 1 106 ? 16.547 -29.297 -26.25 1 94.88 106 ILE B C 1
ATOM 4864 O O . ILE B 1 106 ? 15.883 -30.25 -26.672 1 94.88 106 ILE B O 1
ATOM 4868 N N . LEU B 1 107 ? 16.625 -28.203 -26.828 1 96.94 107 LEU B N 1
ATOM 4869 C CA . LEU B 1 107 ? 16.047 -28.031 -28.156 1 96.94 107 LEU B CA 1
ATOM 4870 C C . LEU B 1 107 ? 17.141 -27.781 -29.188 1 96.94 107 LEU B C 1
ATOM 4872 O O . LEU B 1 107 ? 17.953 -26.859 -29.031 1 96.94 107 LEU B O 1
ATOM 4876 N N . LEU B 1 108 ? 17.25 -28.594 -30.188 1 96.25 108 LEU B N 1
ATOM 4877 C CA . LEU B 1 108 ? 18.125 -28.422 -31.344 1 96.25 108 LEU B CA 1
ATOM 4878 C C . LEU B 1 108 ? 17.312 -28.109 -32.594 1 96.25 108 LEU B C 1
ATOM 4880 O O . LEU B 1 108 ? 16.266 -28.719 -32.844 1 96.25 108 LEU B O 1
ATOM 4884 N N . SER B 1 109 ? 17.797 -27.156 -33.312 1 95.44 109 SER B N 1
ATOM 4885 C CA . SER B 1 109 ? 17.047 -26.812 -34.531 1 95.44 109 SER B CA 1
ATOM 4886 C C . SER B 1 109 ? 17.969 -26.203 -35.562 1 95.44 109 SER B C 1
ATOM 4888 O O . SER B 1 109 ? 19.016 -25.656 -35.25 1 95.44 109 SER B O 1
ATOM 4890 N N . ASP B 1 110 ? 17.656 -26.406 -36.844 1 95.06 110 ASP B N 1
ATOM 4891 C CA . ASP B 1 110 ? 18.25 -25.703 -37.969 1 95.06 110 ASP B CA 1
ATOM 4892 C C . ASP B 1 110 ? 17.203 -24.891 -38.719 1 95.06 110 ASP B C 1
ATOM 4894 O O . ASP B 1 110 ? 17.234 -24.812 -39.938 1 95.06 110 ASP B O 1
ATOM 4898 N N . PHE B 1 111 ? 16.188 -24.453 -38.031 1 93.94 111 PHE B N 1
ATOM 4899 C CA . PHE B 1 111 ? 15.039 -23.719 -38.562 1 93.94 111 PHE B CA 1
ATOM 4900 C C . PHE B 1 111 ? 14 -24.672 -39.125 1 93.94 111 PHE B C 1
ATOM 4902 O O . PHE B 1 111 ? 12.805 -24.531 -38.844 1 93.94 111 PHE B O 1
ATOM 4909 N N . GLN B 1 112 ? 14.383 -25.594 -39.812 1 94.44 112 GLN B N 1
ATOM 4910 C CA . GLN B 1 112 ? 13.469 -26.438 -40.562 1 94.44 112 GLN B CA 1
ATOM 4911 C C . GLN B 1 112 ? 13.148 -27.734 -39.844 1 94.44 112 GLN B C 1
ATOM 4913 O O . GLN B 1 112 ? 12.156 -28.406 -40.125 1 94.44 112 GLN B O 1
ATOM 4918 N N . THR B 1 113 ? 13.977 -28.078 -38.938 1 95.69 113 THR B N 1
ATOM 4919 C CA . THR B 1 113 ? 13.773 -29.281 -38.125 1 95.69 113 THR B CA 1
ATOM 4920 C C . THR B 1 113 ? 13.898 -28.969 -36.625 1 95.69 113 THR B C 1
ATOM 4922 O O . THR B 1 113 ? 14.672 -28.094 -36.25 1 95.69 113 THR B O 1
ATOM 4925 N N . PHE B 1 114 ? 13.07 -29.703 -35.781 1 96.5 114 PHE B N 1
ATOM 4926 C CA . PHE B 1 114 ? 13.109 -29.594 -34.344 1 96.5 114 PHE B CA 1
ATOM 4927 C C . PHE B 1 114 ? 13.469 -30.938 -33.719 1 96.5 114 PHE B C 1
ATOM 4929 O O . PHE B 1 114 ? 12.922 -31.984 -34.094 1 96.5 114 PHE B O 1
ATOM 4936 N N . GLU B 1 115 ? 14.375 -30.938 -32.875 1 96.62 115 GLU B N 1
ATOM 4937 C CA . GLU B 1 115 ? 14.656 -32.062 -31.953 1 96.62 115 GLU B CA 1
ATOM 4938 C C . GLU B 1 115 ? 14.57 -31.625 -30.5 1 96.62 115 GLU B C 1
ATOM 4940 O O . GLU B 1 115 ? 15.461 -30.922 -30 1 96.62 115 GLU B O 1
ATOM 4945 N N . LEU B 1 116 ? 13.531 -32.094 -29.859 1 96.19 116 LEU B N 1
ATOM 4946 C CA . LEU B 1 116 ? 13.305 -31.734 -28.469 1 96.19 116 LEU B CA 1
ATOM 4947 C C . LEU B 1 116 ? 13.555 -32.938 -27.547 1 96.19 116 LEU B C 1
ATOM 4949 O O . LEU B 1 116 ? 12.969 -34 -27.75 1 96.19 116 LEU B O 1
ATOM 4953 N N . TYR B 1 117 ? 14.461 -32.719 -26.594 1 92.62 117 TYR B N 1
ATOM 4954 C CA . TYR B 1 117 ? 14.781 -33.75 -25.625 1 92.62 117 TYR B CA 1
ATOM 4955 C C . TYR B 1 117 ? 14.273 -33.375 -24.234 1 92.62 117 TYR B C 1
ATOM 4957 O O . TYR B 1 117 ? 14.57 -32.281 -23.734 1 92.62 117 TYR B O 1
ATOM 4965 N N . ASP B 1 118 ? 13.445 -34.219 -23.625 1 91.69 118 ASP B N 1
ATOM 4966 C CA . ASP B 1 118 ? 13.086 -34.094 -22.219 1 91.69 118 ASP B CA 1
ATOM 4967 C C . ASP B 1 118 ? 13.977 -35 -21.359 1 91.69 118 ASP B C 1
ATOM 4969 O O . ASP B 1 118 ? 13.797 -36.219 -21.312 1 91.69 118 ASP B O 1
ATOM 4973 N N . LEU B 1 119 ? 14.859 -34.375 -20.672 1 84.94 119 LEU B N 1
ATOM 4974 C CA . LEU B 1 119 ? 15.898 -35.125 -19.969 1 84.94 119 LEU B CA 1
ATOM 4975 C C . LEU B 1 119 ? 15.32 -35.781 -18.719 1 84.94 119 LEU B C 1
ATOM 4977 O O . LEU B 1 119 ? 15.867 -36.781 -18.25 1 84.94 119 LEU B O 1
ATOM 4981 N N . ASP B 1 120 ? 14.258 -35.312 -18.188 1 80.62 120 ASP B N 1
ATOM 4982 C CA . ASP B 1 120 ? 13.641 -35.875 -17 1 80.62 120 ASP B CA 1
ATOM 4983 C C . ASP B 1 120 ? 12.867 -37.156 -17.359 1 80.62 120 ASP B C 1
ATOM 4985 O O . ASP B 1 120 ? 12.938 -38.156 -16.641 1 80.62 120 ASP B O 1
ATOM 4989 N N . GLU B 1 121 ? 12.188 -37.031 -18.484 1 80.12 121 GLU B N 1
ATOM 4990 C CA . GLU B 1 121 ? 11.359 -38.156 -18.906 1 80.12 121 GLU B CA 1
ATOM 4991 C C . GLU B 1 121 ? 12.125 -39.125 -19.828 1 80.12 121 GLU B C 1
ATOM 4993 O O . GLU B 1 121 ? 11.703 -40.25 -20.047 1 80.12 121 GLU B O 1
ATOM 4998 N N . GLY B 1 122 ? 13.234 -38.625 -20.312 1 83 122 GLY B N 1
ATOM 4999 C CA . GLY B 1 122 ? 14.023 -39.406 -21.234 1 83 122 GLY B CA 1
ATOM 5000 C C . GLY B 1 122 ? 13.359 -39.594 -22.578 1 83 122 GLY B C 1
ATOM 5001 O O . GLY B 1 122 ? 13.492 -40.656 -23.219 1 83 122 GLY B O 1
ATOM 5002 N N . THR B 1 123 ? 12.57 -38.625 -22.984 1 87.5 123 THR B N 1
ATOM 5003 C CA . THR B 1 123 ? 11.859 -38.719 -24.25 1 87.5 123 THR B CA 1
ATOM 5004 C C . THR B 1 123 ? 12.477 -37.75 -25.281 1 87.5 123 THR B C 1
ATOM 5006 O O . THR B 1 123 ? 13.148 -36.781 -24.922 1 87.5 123 THR B O 1
ATOM 5009 N N . GLU B 1 124 ? 12.383 -38.094 -26.547 1 92.62 124 GLU B N 1
ATOM 5010 C CA . GLU B 1 124 ? 12.836 -37.281 -27.656 1 92.62 124 GLU B CA 1
ATOM 5011 C C . GLU B 1 124 ? 11.742 -37.125 -28.703 1 92.62 124 GLU B C 1
ATOM 5013 O O . GLU B 1 124 ? 11.023 -38.062 -29.031 1 92.62 124 GLU B O 1
ATOM 5018 N N . THR B 1 125 ? 11.477 -35.938 -29.125 1 93.88 125 THR B N 1
ATOM 5019 C CA . THR B 1 125 ? 10.523 -35.625 -30.188 1 93.88 125 THR B CA 1
ATOM 5020 C C . THR B 1 125 ? 11.219 -34.906 -31.344 1 93.88 125 THR B C 1
ATOM 5022 O O . THR B 1 125 ? 11.836 -33.875 -31.172 1 93.88 125 THR B O 1
ATOM 5025 N N . LYS B 1 126 ? 11.164 -35.531 -32.562 1 95.69 126 LYS B N 1
ATOM 5026 C CA . LYS B 1 126 ? 11.758 -34.969 -33.781 1 95.69 126 LYS B CA 1
ATOM 5027 C C . LYS B 1 126 ? 10.695 -34.75 -34.844 1 95.69 126 LYS B C 1
ATOM 5029 O O . LYS B 1 126 ? 9.875 -35.625 -35.094 1 95.69 126 LYS B O 1
ATOM 5034 N N . PHE B 1 127 ? 10.695 -33.594 -35.375 1 95.38 127 PHE B N 1
ATOM 5035 C CA . PHE B 1 127 ? 9.719 -33.312 -36.438 1 95.38 127 PHE B CA 1
ATOM 5036 C C . PHE B 1 127 ? 10.18 -32.125 -37.281 1 95.38 127 PHE B C 1
ATOM 5038 O O . PHE B 1 127 ? 11.109 -31.422 -36.906 1 95.38 127 PHE B O 1
ATOM 5045 N N . LYS B 1 128 ? 9.531 -31.938 -38.406 1 95.31 128 LYS B N 1
ATOM 5046 C CA . LYS B 1 128 ? 9.805 -30.828 -39.312 1 95.31 128 LYS B CA 1
ATOM 5047 C C . LYS B 1 128 ? 9 -29.594 -38.906 1 95.31 128 LYS B C 1
ATOM 5049 O O . LYS B 1 128 ? 7.977 -29.703 -38.25 1 95.31 128 LYS B O 1
ATOM 5054 N N . LEU B 1 129 ? 9.516 -28.484 -39.344 1 96.12 129 LEU B N 1
ATOM 5055 C CA . LEU B 1 129 ? 8.844 -27.219 -39.094 1 96.12 129 LEU B CA 1
ATOM 5056 C C . LEU B 1 129 ? 7.395 -27.266 -39.562 1 96.12 129 LEU B C 1
ATOM 5058 O O . LEU B 1 129 ? 6.504 -26.734 -38.906 1 96.12 129 LEU B O 1
ATOM 5062 N N . SER B 1 130 ? 7.109 -27.875 -40.656 1 94.31 130 SER B N 1
ATOM 5063 C CA . SER B 1 130 ? 5.77 -27.953 -41.25 1 94.31 130 SER B CA 1
ATOM 5064 C C . SER B 1 130 ? 4.824 -28.719 -40.312 1 94.31 130 SER B C 1
ATOM 5066 O O . SER B 1 130 ? 3.607 -28.531 -40.375 1 94.31 130 SER B O 1
ATOM 5068 N N . ASP B 1 131 ? 5.398 -29.578 -39.438 1 95.88 131 ASP B N 1
ATOM 5069 C CA . ASP B 1 131 ? 4.594 -30.406 -38.531 1 95.88 131 ASP B CA 1
ATOM 5070 C C . ASP B 1 131 ? 4.5 -29.797 -37.156 1 95.88 131 ASP B C 1
ATOM 5072 O O . ASP B 1 131 ? 3.982 -30.438 -36.219 1 95.88 131 ASP B O 1
ATOM 5076 N N . LEU B 1 132 ? 4.969 -28.625 -36.969 1 95.19 132 LEU B N 1
ATOM 5077 C CA . LEU B 1 132 ? 4.973 -27.969 -35.656 1 95.19 132 LEU B CA 1
ATOM 5078 C C . LEU B 1 132 ? 3.559 -27.875 -35.094 1 95.19 132 LEU B C 1
ATOM 5080 O O . LEU B 1 132 ? 3.328 -28.172 -33.938 1 95.19 132 LEU B O 1
ATOM 5084 N N . PRO B 1 133 ? 2.549 -27.469 -35.875 1 93.06 133 PRO B N 1
ATOM 5085 C CA . PRO B 1 133 ? 1.202 -27.359 -35.312 1 93.06 133 PRO B CA 1
ATOM 5086 C C . PRO B 1 133 ? 0.708 -28.672 -34.719 1 93.06 133 PRO B C 1
ATOM 5088 O O . PRO B 1 133 ? 0.079 -28.656 -33.656 1 93.06 133 PRO B O 1
ATOM 5091 N N . ARG B 1 134 ? 1.063 -29.781 -35.344 1 90.25 134 ARG B N 1
ATOM 5092 C CA . ARG B 1 134 ? 0.633 -31.078 -34.844 1 90.25 134 ARG B CA 1
ATOM 5093 C C . ARG B 1 134 ? 1.42 -31.5 -33.625 1 90.25 134 ARG B C 1
ATOM 5095 O O . ARG B 1 134 ? 0.935 -32.281 -32.812 1 90.25 134 ARG B O 1
ATOM 5102 N N . ASN B 1 135 ? 2.637 -31 -33.5 1 93.12 135 ASN B N 1
ATOM 5103 C CA . ASN B 1 135 ? 3.508 -31.406 -32.375 1 93.12 135 ASN B CA 1
ATOM 5104 C C . ASN B 1 135 ? 3.672 -30.297 -31.359 1 93.12 135 ASN B C 1
ATOM 5106 O O . ASN B 1 135 ? 4.547 -30.359 -30.484 1 93.12 135 ASN B O 1
ATOM 5110 N N . ILE B 1 136 ? 2.836 -29.297 -31.422 1 92.06 136 ILE B N 1
ATOM 5111 C CA . ILE B 1 136 ? 3.051 -28.062 -30.656 1 92.06 136 ILE B CA 1
ATOM 5112 C C . ILE B 1 136 ? 2.934 -28.359 -29.156 1 92.06 136 ILE B C 1
ATOM 5114 O O . ILE B 1 136 ? 3.523 -27.656 -28.344 1 92.06 136 ILE B O 1
ATOM 5118 N N . GLU B 1 137 ? 2.234 -29.359 -28.766 1 87.56 137 GLU B N 1
ATOM 5119 C CA . GLU B 1 137 ? 2.016 -29.703 -27.359 1 87.56 137 GLU B CA 1
ATOM 5120 C C . GLU B 1 137 ? 3.312 -30.156 -26.688 1 87.56 137 GLU B C 1
ATOM 5122 O O . GLU B 1 137 ? 3.432 -30.125 -25.469 1 87.56 137 GLU B O 1
ATOM 5127 N N . ALA B 1 138 ? 4.297 -30.578 -27.484 1 89.81 138 ALA B N 1
ATOM 5128 C CA . ALA B 1 138 ? 5.609 -30.938 -26.938 1 89.81 138 ALA B CA 1
ATOM 5129 C C . ALA B 1 138 ? 6.27 -29.734 -26.266 1 89.81 138 ALA B C 1
ATOM 5131 O O . ALA B 1 138 ? 7.102 -29.906 -25.375 1 89.81 138 ALA B O 1
ATOM 5132 N N . PHE B 1 139 ? 5.828 -28.547 -26.672 1 92.38 139 PHE B N 1
ATOM 5133 C CA . PHE B 1 139 ? 6.395 -27.312 -26.125 1 92.38 139 PHE B CA 1
ATOM 5134 C C . PHE B 1 139 ? 5.496 -26.75 -25.031 1 92.38 139 PHE B C 1
ATOM 5136 O O . PHE B 1 139 ? 5.613 -25.578 -24.672 1 92.38 139 PHE B O 1
ATOM 5143 N N . GLY B 1 140 ? 4.602 -27.5 -24.5 1 87.25 140 GLY B N 1
ATOM 5144 C CA . GLY B 1 140 ? 3.676 -27.047 -23.469 1 87.25 140 GLY B CA 1
ATOM 5145 C C . GLY B 1 140 ? 4.371 -26.453 -22.266 1 87.25 140 GLY B C 1
ATOM 5146 O O . GLY B 1 140 ? 3.818 -25.594 -21.578 1 87.25 140 GLY B O 1
ATOM 5147 N N . PHE B 1 141 ? 5.664 -26.812 -22.047 1 86.88 141 PHE B N 1
ATOM 5148 C CA . PHE B 1 141 ? 6.438 -26.328 -20.906 1 86.88 141 PHE B CA 1
ATOM 5149 C C . PHE B 1 141 ? 6.617 -24.828 -20.984 1 86.88 141 PHE B C 1
ATOM 5151 O O . PHE B 1 141 ? 6.859 -24.172 -19.953 1 86.88 141 PHE B O 1
ATOM 5158 N N . ILE B 1 142 ? 6.477 -24.219 -22.141 1 87.75 142 ILE B N 1
ATOM 5159 C CA . ILE B 1 142 ? 6.633 -22.781 -22.297 1 87.75 142 ILE B CA 1
ATOM 5160 C C . ILE B 1 142 ? 5.523 -22.047 -21.547 1 87.75 142 ILE B C 1
ATOM 5162 O O . ILE B 1 142 ? 5.742 -20.969 -21 1 87.75 142 ILE B O 1
ATOM 5166 N N . ILE B 1 143 ? 4.383 -22.703 -21.422 1 81.12 143 ILE B N 1
ATOM 5167 C CA . ILE B 1 143 ? 3.283 -22.078 -20.688 1 81.12 143 ILE B CA 1
ATOM 5168 C C . ILE B 1 143 ? 3.025 -22.844 -19.391 1 81.12 143 ILE B C 1
ATOM 5170 O O . ILE B 1 143 ? 1.918 -22.797 -18.859 1 81.12 143 ILE B O 1
ATOM 5174 N N . GLY B 1 144 ? 4.027 -23.672 -19.062 1 78.62 144 GLY B N 1
ATOM 5175 C CA . GLY B 1 144 ? 3.98 -24.312 -17.75 1 78.62 144 GLY B CA 1
ATOM 5176 C C . GLY B 1 144 ? 3.256 -25.656 -17.766 1 78.62 144 GLY B C 1
ATOM 5177 O O . GLY B 1 144 ? 2.971 -26.219 -16.719 1 78.62 144 GLY B O 1
ATOM 5178 N N . ILE B 1 145 ? 2.871 -26.156 -18.875 1 77.06 145 ILE B N 1
ATOM 5179 C CA . ILE B 1 145 ? 2.201 -27.438 -19 1 77.06 145 ILE B CA 1
ATOM 5180 C C . ILE B 1 145 ? 3.234 -28.547 -19.219 1 77.06 145 ILE B C 1
ATOM 5182 O O . ILE B 1 145 ? 3.633 -28.812 -20.344 1 77.06 145 ILE B O 1
ATOM 5186 N N . GLN B 1 146 ? 3.625 -29.109 -18.109 1 77.5 146 GLN B N 1
ATOM 5187 C CA . GLN B 1 146 ? 4.594 -30.203 -18.125 1 77.5 146 GLN B CA 1
ATOM 5188 C C . GLN B 1 146 ? 4.402 -31.125 -16.922 1 77.5 146 GLN B C 1
ATOM 5190 O O . GLN B 1 146 ? 3.936 -30.703 -15.867 1 77.5 146 GLN B O 1
ATOM 5195 N N . LYS B 1 147 ? 4.691 -32.406 -17.234 1 74.12 147 LYS B N 1
ATOM 5196 C CA . LYS B 1 147 ? 4.668 -33.344 -16.109 1 74.12 147 LYS B CA 1
ATOM 5197 C C . LYS B 1 147 ? 5.77 -33.062 -15.109 1 74.12 147 LYS B C 1
ATOM 5199 O O . LYS B 1 147 ? 6.91 -32.781 -15.492 1 74.12 147 LYS B O 1
ATOM 5204 N N . ARG B 1 148 ? 5.402 -32.969 -13.891 1 74.75 148 ARG B N 1
ATOM 5205 C CA . ARG B 1 148 ? 6.391 -32.625 -12.859 1 74.75 148 ARG B CA 1
ATOM 5206 C C . ARG B 1 148 ? 6.648 -33.844 -11.961 1 74.75 148 ARG B C 1
ATOM 5208 O O . ARG B 1 148 ? 5.715 -34.531 -11.562 1 74.75 148 ARG B O 1
ATOM 5215 N N . THR B 1 149 ? 7.918 -34.156 -11.938 1 68.75 149 THR B N 1
ATOM 5216 C CA . THR B 1 149 ? 8.375 -35.219 -11.031 1 68.75 149 THR B CA 1
ATOM 5217 C C . THR B 1 149 ? 9.32 -34.625 -9.977 1 68.75 149 THR B C 1
ATOM 5219 O O . THR B 1 149 ? 10.094 -33.719 -10.266 1 68.75 149 THR B O 1
ATOM 5222 N N . PHE B 1 150 ? 9.07 -35.031 -8.758 1 68.31 150 PHE B N 1
ATOM 5223 C CA . PHE B 1 150 ? 9.844 -34.469 -7.652 1 68.31 150 PHE B CA 1
ATOM 5224 C C . PHE B 1 150 ? 10.758 -35.531 -7.039 1 68.31 150 PHE B C 1
ATOM 5226 O O . PHE B 1 150 ? 10.375 -36.688 -6.934 1 68.31 150 PHE B O 1
ATOM 5233 N N . ARG B 1 151 ? 12.094 -35.125 -6.871 1 62.69 151 ARG B N 1
ATOM 5234 C CA . ARG B 1 151 ? 13.023 -36.031 -6.184 1 62.69 151 ARG B CA 1
ATOM 5235 C C . ARG B 1 151 ? 13.156 -35.656 -4.711 1 62.69 151 ARG B C 1
ATOM 5237 O O . ARG B 1 151 ? 13.109 -34.469 -4.363 1 62.69 151 ARG B O 1
ATOM 5244 N N . ASP B 1 152 ? 13.266 -36.781 -3.967 1 55.41 152 ASP B N 1
ATOM 5245 C CA . ASP B 1 152 ? 13.508 -36.625 -2.535 1 55.41 152 ASP B CA 1
ATOM 5246 C C . ASP B 1 152 ? 14.883 -36 -2.27 1 55.41 152 ASP B C 1
ATOM 5248 O O . ASP B 1 152 ? 15.836 -36.281 -3.006 1 55.41 152 ASP B O 1
ATOM 5252 N N . GLN B 1 153 ? 14.953 -34.906 -1.445 1 56.09 153 GLN B N 1
ATOM 5253 C CA . GLN B 1 153 ? 16.156 -34.219 -0.98 1 56.09 153 GLN B CA 1
ATOM 5254 C C . GLN B 1 153 ? 16.875 -33.531 -2.133 1 56.09 153 GLN B C 1
ATOM 5256 O O . GLN B 1 153 ? 18.078 -33.719 -2.312 1 56.09 153 GLN B O 1
ATOM 5261 N N . ASP B 1 154 ? 16.25 -32.719 -2.789 1 63.25 154 ASP B N 1
ATOM 5262 C CA . ASP B 1 154 ? 16.797 -32.031 -3.963 1 63.25 154 ASP B CA 1
ATOM 5263 C C . ASP B 1 154 ? 17.562 -30.766 -3.564 1 63.25 154 ASP B C 1
ATOM 5265 O O . ASP B 1 154 ? 17.094 -29.984 -2.73 1 63.25 154 ASP B O 1
ATOM 5269 N N . PRO B 1 155 ? 19 -30.844 -3.811 1 66.12 155 PRO B N 1
ATOM 5270 C CA . PRO B 1 155 ? 19.781 -29.625 -3.629 1 66.12 155 PRO B CA 1
ATOM 5271 C C . PRO B 1 155 ? 18.984 -28.359 -3.984 1 66.12 155 PRO B C 1
ATOM 5273 O O . PRO B 1 155 ? 19.281 -27.281 -3.459 1 66.12 155 PRO B O 1
ATOM 5276 N N . VAL B 1 156 ? 18 -28.531 -4.711 1 72.06 156 VAL B N 1
ATOM 5277 C CA . VAL B 1 156 ? 17.188 -27.391 -5.145 1 72.06 156 VAL B CA 1
ATOM 5278 C C . VAL B 1 156 ? 16.391 -26.844 -3.959 1 72.06 156 VAL B C 1
ATOM 5280 O O . VAL B 1 156 ? 16.172 -25.641 -3.857 1 72.06 156 VAL B O 1
ATOM 5283 N N . ASN B 1 157 ? 16.094 -27.703 -3.023 1 75 157 ASN B N 1
ATOM 5284 C CA . ASN B 1 157 ? 15.344 -27.297 -1.847 1 75 157 ASN B CA 1
ATOM 5285 C C . ASN B 1 157 ? 16.188 -26.406 -0.929 1 75 157 ASN B C 1
ATOM 5287 O O . ASN B 1 157 ? 15.68 -25.453 -0.351 1 75 157 ASN B O 1
ATOM 5291 N N . ILE B 1 158 ? 17.391 -26.75 -0.858 1 76.31 158 ILE B N 1
ATOM 5292 C CA . ILE B 1 158 ? 18.297 -26 -0.007 1 76.31 158 ILE B CA 1
ATOM 5293 C C . ILE B 1 158 ? 18.5 -24.594 -0.586 1 76.31 158 ILE B C 1
ATOM 5295 O O . ILE B 1 158 ? 18.484 -23.609 0.147 1 76.31 158 ILE B O 1
ATOM 5299 N N . ALA B 1 159 ? 18.703 -24.578 -1.865 1 82.94 159 ALA B N 1
ATOM 5300 C CA . ALA B 1 159 ? 18.906 -23.297 -2.527 1 82.94 159 ALA B CA 1
ATOM 5301 C C . ALA B 1 159 ? 17.688 -22.391 -2.352 1 82.94 159 ALA B C 1
ATOM 5303 O O . ALA B 1 159 ? 17.844 -21.188 -2.115 1 82.94 159 ALA B O 1
ATOM 5304 N N . ALA B 1 160 ? 16.578 -22.969 -2.508 1 86.12 160 ALA B N 1
ATOM 5305 C CA . ALA B 1 160 ? 15.336 -22.203 -2.338 1 86.12 160 ALA B CA 1
ATOM 5306 C C . ALA B 1 160 ? 15.219 -21.656 -0.92 1 86.12 160 ALA B C 1
ATOM 5308 O O . ALA B 1 160 ? 14.852 -20.5 -0.728 1 86.12 160 ALA B O 1
ATOM 5309 N N . SER B 1 161 ? 15.539 -22.469 0.054 1 83.88 161 SER B N 1
ATOM 5310 C CA . SER B 1 161 ? 15.477 -22.047 1.453 1 83.88 161 SER B CA 1
ATOM 5311 C C . SER B 1 161 ? 16.469 -20.922 1.746 1 83.88 161 SER B C 1
ATOM 5313 O O . SER B 1 161 ? 16.156 -20.016 2.523 1 83.88 161 SER B O 1
ATOM 5315 N N . GLU B 1 162 ? 17.547 -21.016 1.163 1 85.94 162 GLU B N 1
ATOM 5316 C CA . GLU B 1 162 ? 18.562 -19.984 1.372 1 85.94 162 GLU B CA 1
ATOM 5317 C C . GLU B 1 162 ? 18.109 -18.656 0.785 1 85.94 162 GLU B C 1
ATOM 5319 O O . GLU B 1 162 ? 18.312 -17.594 1.399 1 85.94 162 GLU B O 1
ATOM 5324 N N . LEU B 1 163 ? 17.594 -18.734 -0.385 1 90.12 163 LEU B N 1
ATOM 5325 C CA . LEU B 1 163 ? 17.141 -17.516 -1.053 1 90.12 163 LEU B CA 1
ATOM 5326 C C . LEU B 1 163 ? 16.062 -16.828 -0.229 1 90.12 163 LEU B C 1
ATOM 5328 O O . LEU B 1 163 ? 16.172 -15.625 0.056 1 90.12 163 LEU B O 1
ATOM 5332 N N . MET B 1 164 ? 15.086 -17.547 0.22 1 91.12 164 MET B N 1
ATOM 5333 C CA . MET B 1 164 ? 14 -16.969 1.018 1 91.12 164 MET B CA 1
ATOM 5334 C C . MET B 1 164 ? 14.5 -16.578 2.4 1 91.12 164 MET B C 1
ATOM 5336 O O . MET B 1 164 ? 14.023 -15.594 2.979 1 91.12 164 MET B O 1
ATOM 5340 N N . GLY B 1 165 ? 15.43 -17.344 2.881 1 90.5 165 GLY B N 1
ATOM 5341 C CA . GLY B 1 165 ? 16.016 -17.031 4.176 1 90.5 165 GLY B CA 1
ATOM 5342 C C . GLY B 1 165 ? 16.734 -15.695 4.195 1 90.5 165 GLY B C 1
ATOM 5343 O O . GLY B 1 165 ? 16.625 -14.93 5.156 1 90.5 165 GLY B O 1
ATOM 5344 N N . LYS B 1 166 ? 17.5 -15.445 3.174 1 93.19 166 LYS B N 1
ATOM 5345 C CA . LYS B 1 166 ? 18.219 -14.18 3.074 1 93.19 166 LYS B CA 1
ATOM 5346 C C . LYS B 1 166 ? 17.25 -13 3.043 1 93.19 166 LYS B C 1
ATOM 5348 O O . LYS B 1 166 ? 17.5 -11.969 3.674 1 93.19 166 LYS B O 1
ATOM 5353 N N . LEU B 1 167 ? 16.25 -13.172 2.307 1 95 167 LEU B N 1
ATOM 5354 C CA . LEU B 1 167 ? 15.242 -12.125 2.244 1 95 167 LEU B CA 1
ATOM 5355 C C . LEU B 1 167 ? 14.555 -11.945 3.596 1 95 167 LEU B C 1
ATOM 5357 O O . LEU B 1 167 ? 14.359 -10.82 4.055 1 95 167 LEU B O 1
ATOM 5361 N N . HIS B 1 168 ? 14.211 -13.078 4.223 1 93.69 168 HIS B N 1
ATOM 5362 C CA . HIS B 1 168 ? 13.633 -13.047 5.562 1 93.69 168 HIS B CA 1
ATOM 5363 C C . HIS B 1 168 ? 14.523 -12.273 6.527 1 93.69 168 HIS B C 1
ATOM 5365 O O . HIS B 1 168 ? 14.055 -11.375 7.23 1 93.69 168 HIS B O 1
ATOM 5371 N N . ASP B 1 169 ? 15.727 -12.594 6.523 1 94.06 169 ASP B N 1
ATOM 5372 C CA . ASP B 1 169 ? 16.672 -12.008 7.473 1 94.06 169 ASP B CA 1
ATOM 5373 C C . ASP B 1 169 ? 16.797 -10.5 7.254 1 94.06 169 ASP B C 1
ATOM 5375 O O . ASP B 1 169 ? 16.859 -9.727 8.211 1 94.06 169 ASP B O 1
ATOM 5379 N N . ALA B 1 170 ? 16.875 -10.102 6.039 1 95.62 170 ALA B N 1
ATOM 5380 C CA . ALA B 1 170 ? 17.016 -8.68 5.723 1 95.62 170 ALA B CA 1
ATOM 5381 C C . ALA B 1 170 ? 15.789 -7.898 6.18 1 95.62 170 ALA B C 1
ATOM 5383 O O . ALA B 1 170 ? 15.914 -6.828 6.773 1 95.62 170 ALA B O 1
ATOM 5384 N N . LEU B 1 171 ? 14.602 -8.414 5.922 1 96.44 171 LEU B N 1
ATOM 5385 C CA . LEU B 1 171 ? 13.359 -7.758 6.324 1 96.44 171 LEU B CA 1
ATOM 5386 C C . LEU B 1 171 ? 13.227 -7.727 7.844 1 96.44 171 LEU B C 1
ATOM 5388 O O . LEU B 1 171 ? 12.867 -6.695 8.422 1 96.44 171 LEU B O 1
ATOM 5392 N N . ASP B 1 172 ? 13.578 -8.852 8.43 1 94.44 172 ASP B N 1
ATOM 5393 C CA . ASP B 1 172 ? 13.523 -8.945 9.883 1 94.44 172 ASP B CA 1
ATOM 5394 C C . ASP B 1 172 ? 14.453 -7.922 10.539 1 94.44 172 ASP B C 1
ATOM 5396 O O . ASP B 1 172 ? 14.07 -7.25 11.5 1 94.44 172 ASP B O 1
ATOM 5400 N N . ALA B 1 173 ? 15.617 -7.82 10.062 1 95.06 173 ALA B N 1
ATOM 5401 C CA . ALA B 1 173 ? 16.609 -6.895 10.594 1 95.06 173 ALA B CA 1
ATOM 5402 C C . ALA B 1 173 ? 16.156 -5.449 10.438 1 95.06 173 ALA B C 1
ATOM 5404 O O . ALA B 1 173 ? 16.531 -4.582 11.234 1 95.06 173 ALA B O 1
ATOM 5405 N N . SER B 1 174 ? 15.305 -5.227 9.5 1 95.62 174 SER B N 1
ATOM 5406 C CA . SER B 1 174 ? 14.82 -3.875 9.234 1 95.62 174 SER B CA 1
ATOM 5407 C C . SER B 1 174 ? 13.625 -3.533 10.109 1 95.62 174 SER B C 1
ATOM 5409 O O . SER B 1 174 ? 13.156 -2.393 10.117 1 95.62 174 SER B O 1
ATOM 5411 N N . GLY B 1 175 ? 13.102 -4.52 10.797 1 95.38 175 GLY B N 1
ATOM 5412 C CA . GLY B 1 175 ? 12.016 -4.27 11.727 1 95.38 175 GLY B CA 1
ATOM 5413 C C . GLY B 1 175 ? 10.664 -4.723 11.203 1 95.38 175 GLY B C 1
ATOM 5414 O O . GLY B 1 175 ? 9.633 -4.453 11.82 1 95.38 175 GLY B O 1
ATOM 5415 N N . TYR B 1 176 ? 10.617 -5.258 9.977 1 95.94 176 TYR B N 1
ATOM 5416 C CA . TYR B 1 176 ? 9.422 -5.941 9.5 1 95.94 176 TYR B CA 1
ATOM 5417 C C . TYR B 1 176 ? 9.367 -7.371 10.023 1 95.94 176 TYR B C 1
ATOM 5419 O O . TYR B 1 176 ? 9.984 -8.273 9.445 1 95.94 176 TYR B O 1
ATOM 5427 N N . THR B 1 177 ? 8.586 -7.633 11.109 1 93.31 177 THR B N 1
ATOM 5428 C CA . THR B 1 177 ? 8.766 -8.859 11.867 1 93.31 177 THR B CA 1
ATOM 5429 C C . THR B 1 177 ? 7.414 -9.508 12.18 1 93.31 177 THR B C 1
ATOM 5431 O O . THR B 1 177 ? 6.363 -8.953 11.859 1 93.31 177 THR B O 1
ATOM 5434 N N . GLY B 1 178 ? 7.461 -10.695 12.633 1 89.44 178 GLY B N 1
ATOM 5435 C CA . GLY B 1 178 ? 6.293 -11.367 13.188 1 89.44 178 GLY B CA 1
ATOM 5436 C C . GLY B 1 178 ? 5.273 -11.758 12.133 1 89.44 178 GLY B C 1
ATOM 5437 O O . GLY B 1 178 ? 5.633 -12.273 11.078 1 89.44 178 GLY B O 1
ATOM 5438 N N . HIS B 1 179 ? 4.008 -11.578 12.445 1 90.44 179 HIS B N 1
ATOM 5439 C CA . HIS B 1 179 ? 2.863 -11.953 11.625 1 90.44 179 HIS B CA 1
ATOM 5440 C C . HIS B 1 179 ? 2.973 -11.367 10.227 1 90.44 179 HIS B C 1
ATOM 5442 O O . HIS B 1 179 ? 2.773 -12.07 9.234 1 90.44 179 HIS B O 1
ATOM 5448 N N . ASP B 1 180 ? 3.367 -10.078 10.227 1 94.56 180 ASP B N 1
ATOM 5449 C CA . ASP B 1 180 ? 3.426 -9.375 8.945 1 94.56 180 ASP B CA 1
ATOM 5450 C C . ASP B 1 180 ? 4.496 -9.977 8.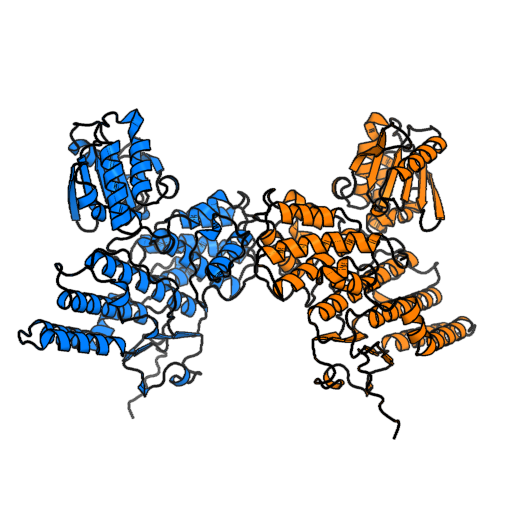039 1 94.56 180 ASP B C 1
ATOM 5452 O O . ASP B 1 180 ? 4.262 -10.18 6.848 1 94.56 180 ASP B O 1
ATOM 5456 N N . LEU B 1 181 ? 5.652 -10.25 8.594 1 94.38 181 LEU B N 1
ATOM 5457 C CA . LEU B 1 181 ? 6.754 -10.82 7.828 1 94.38 181 LEU B CA 1
ATOM 5458 C C . LEU B 1 181 ? 6.402 -12.219 7.328 1 94.38 181 LEU B C 1
ATOM 5460 O O . LEU B 1 181 ? 6.645 -12.547 6.164 1 94.38 181 LEU B O 1
ATOM 5464 N N . GLU B 1 182 ? 5.844 -13 8.102 1 89.25 182 GLU B N 1
ATOM 5465 C CA . GLU B 1 182 ? 5.48 -14.367 7.738 1 89.25 182 GLU B CA 1
ATOM 5466 C C . GLU B 1 182 ? 4.445 -14.383 6.617 1 89.25 182 GLU B C 1
ATOM 5468 O O . GLU B 1 182 ? 4.57 -15.141 5.656 1 89.25 182 GLU B O 1
ATOM 5473 N N . ARG B 1 183 ? 3.447 -13.562 6.789 1 92.56 183 ARG B N 1
ATOM 5474 C CA . ARG B 1 183 ? 2.422 -13.469 5.754 1 92.56 183 ARG B CA 1
ATOM 5475 C C . ARG B 1 183 ? 3.016 -12.992 4.434 1 92.56 183 ARG B C 1
ATOM 5477 O O . ARG B 1 183 ? 2.662 -13.508 3.369 1 92.56 183 ARG B O 1
ATOM 5484 N N . LEU B 1 184 ? 3.893 -12.031 4.543 1 95.94 184 LEU B N 1
ATOM 5485 C CA . LEU B 1 184 ? 4.547 -11.523 3.338 1 95.94 184 LEU B CA 1
ATOM 5486 C C . LEU B 1 184 ? 5.324 -12.641 2.639 1 95.94 184 LEU B C 1
ATOM 5488 O O . LEU B 1 184 ? 5.246 -12.781 1.417 1 95.94 184 LEU B O 1
ATOM 5492 N N . LEU B 1 185 ? 6.027 -13.406 3.377 1 93.44 185 LEU B N 1
ATOM 5493 C CA . LEU B 1 185 ? 6.863 -14.453 2.795 1 93.44 185 LEU B CA 1
ATOM 5494 C C . LEU B 1 185 ? 6.012 -15.531 2.135 1 93.44 185 LEU B C 1
ATOM 5496 O O . LEU B 1 185 ? 6.371 -16.047 1.075 1 93.44 185 LEU B O 1
ATOM 5500 N N . VAL B 1 186 ? 4.93 -15.859 2.717 1 90.31 186 VAL B N 1
ATOM 5501 C CA . VAL B 1 186 ? 4.031 -16.859 2.129 1 90.31 186 VAL B CA 1
ATOM 5502 C C . VAL B 1 186 ? 3.475 -16.328 0.808 1 90.31 186 VAL B C 1
ATOM 5504 O O . VAL B 1 186 ? 3.393 -17.062 -0.177 1 90.31 186 VAL B O 1
ATOM 5507 N N . ARG B 1 187 ? 3.086 -15.062 0.805 1 94.5 187 ARG B N 1
ATOM 5508 C CA . ARG B 1 187 ? 2.582 -14.445 -0.419 1 94.5 187 ARG B CA 1
ATOM 5509 C C . ARG B 1 187 ? 3.648 -14.438 -1.508 1 94.5 187 ARG B C 1
ATOM 5511 O O . ARG B 1 187 ? 3.355 -14.703 -2.676 1 94.5 187 ARG B O 1
ATOM 5518 N N . LEU B 1 188 ? 4.859 -14.109 -1.1 1 95.69 188 LEU B N 1
ATOM 5519 C CA . LEU B 1 188 ? 5.949 -14.078 -2.068 1 95.69 188 LEU B CA 1
ATOM 5520 C C . LEU B 1 188 ? 6.23 -15.469 -2.619 1 95.69 188 LEU B C 1
ATOM 5522 O O . LEU B 1 188 ? 6.449 -15.641 -3.822 1 95.69 188 LEU B O 1
ATOM 5526 N N . LEU B 1 189 ? 6.215 -16.406 -1.745 1 91.19 189 LEU B N 1
ATOM 5527 C CA . LEU B 1 189 ? 6.414 -17.781 -2.193 1 91.19 189 LEU B CA 1
ATOM 5528 C C . LEU B 1 189 ? 5.352 -18.188 -3.209 1 91.19 189 LEU B C 1
ATOM 5530 O O . LEU B 1 189 ? 5.66 -18.797 -4.234 1 91.19 189 LEU B O 1
ATOM 5534 N N . PHE B 1 190 ? 4.156 -17.906 -2.91 1 91.12 190 PHE B N 1
ATOM 5535 C CA . PHE B 1 190 ? 3.072 -18.188 -3.844 1 91.12 190 PHE B CA 1
ATOM 5536 C C . PHE B 1 190 ? 3.334 -17.531 -5.191 1 91.12 190 PHE B C 1
ATOM 5538 O O . PHE B 1 190 ? 3.189 -18.172 -6.238 1 91.12 190 PHE B O 1
ATOM 5545 N N . CYS B 1 191 ? 3.66 -16.266 -5.141 1 95.69 191 CYS B N 1
ATOM 5546 C CA . CYS B 1 191 ? 3.869 -15.516 -6.375 1 95.69 191 CYS B CA 1
ATOM 5547 C C . CYS B 1 191 ? 5.02 -16.109 -7.184 1 95.69 191 CYS B C 1
ATOM 5549 O O . CYS B 1 191 ? 4.938 -16.203 -8.406 1 95.69 191 CYS B O 1
ATOM 5551 N N . LEU B 1 192 ? 6.098 -16.469 -6.531 1 93.75 192 LEU B N 1
ATOM 5552 C CA . LEU B 1 192 ? 7.25 -17.062 -7.203 1 93.75 192 LEU B CA 1
ATOM 5553 C C . LEU B 1 192 ? 6.871 -18.375 -7.863 1 93.75 192 LEU B C 1
ATOM 5555 O O . LEU B 1 192 ? 7.199 -18.609 -9.031 1 93.75 192 LEU B O 1
ATOM 5559 N N . PHE B 1 193 ? 6.098 -19.156 -7.137 1 90 193 PHE B N 1
ATOM 5560 C CA . PHE B 1 193 ? 5.625 -20.422 -7.668 1 90 193 PHE B CA 1
ATOM 5561 C C . PHE B 1 193 ? 4.656 -20.203 -8.82 1 90 193 PHE B C 1
ATOM 5563 O O . PHE B 1 193 ? 4.77 -20.844 -9.867 1 90 193 PHE B O 1
ATOM 5570 N N . ALA B 1 194 ? 3.75 -19.391 -8.594 1 91.06 194 ALA B N 1
ATOM 5571 C CA . ALA B 1 194 ? 2.725 -19.109 -9.594 1 91.06 194 ALA B CA 1
ATOM 5572 C C . ALA B 1 194 ? 3.346 -18.594 -10.891 1 91.06 194 ALA B C 1
ATOM 5574 O O . ALA B 1 194 ? 2.889 -18.922 -11.984 1 91.06 194 ALA B O 1
ATOM 5575 N N . ASP B 1 195 ? 4.336 -17.812 -10.734 1 92 195 ASP B N 1
ATOM 5576 C CA . ASP B 1 195 ? 5.008 -17.203 -11.875 1 92 195 ASP B CA 1
ATOM 5577 C C . ASP B 1 195 ? 5.711 -18.25 -12.734 1 92 195 ASP B C 1
ATOM 5579 O O . ASP B 1 195 ? 5.816 -18.078 -13.953 1 92 195 ASP B O 1
ATOM 5583 N N . ASP B 1 196 ? 6.152 -19.297 -12.156 1 87.88 196 ASP B N 1
ATOM 5584 C CA . ASP B 1 196 ? 6.969 -20.297 -12.844 1 87.88 196 ASP B CA 1
ATOM 5585 C C . ASP B 1 196 ? 6.125 -21.484 -13.289 1 87.88 196 ASP B C 1
ATOM 5587 O O . ASP B 1 196 ? 6.57 -22.297 -14.109 1 87.88 196 ASP B O 1
ATOM 5591 N N . THR B 1 197 ? 4.953 -21.625 -12.773 1 83.88 197 THR B N 1
ATOM 5592 C CA . THR B 1 197 ? 4.211 -22.859 -13.016 1 83.88 197 THR B CA 1
ATOM 5593 C C . THR B 1 197 ? 3.021 -22.594 -13.938 1 83.88 197 THR B C 1
ATOM 5595 O O . THR B 1 197 ? 2.289 -23.531 -14.289 1 83.88 197 THR B O 1
ATOM 5598 N N . GLY B 1 198 ? 2.807 -21.328 -14.234 1 81.81 198 GLY B N 1
ATOM 5599 C CA . GLY B 1 198 ? 1.769 -21.031 -15.211 1 81.81 198 GLY B CA 1
ATOM 5600 C C . GLY B 1 198 ? 0.453 -20.625 -14.57 1 81.81 198 GLY B C 1
ATOM 5601 O O . GLY B 1 198 ? -0.544 -20.422 -15.266 1 81.81 198 GLY B O 1
ATOM 5602 N N . ILE B 1 199 ? 0.447 -20.547 -13.25 1 84.81 199 ILE B N 1
ATOM 5603 C CA . ILE B 1 199 ? -0.718 -19.922 -12.633 1 84.81 199 ILE B CA 1
ATOM 5604 C C . ILE B 1 199 ? -0.86 -18.484 -13.125 1 84.81 199 ILE B C 1
ATOM 5606 O O . ILE B 1 199 ? -1.962 -18.047 -13.461 1 84.81 199 ILE B O 1
ATOM 5610 N N . PHE B 1 200 ? 0.271 -17.812 -13.039 1 89 200 PHE B N 1
ATOM 5611 C CA . PHE B 1 200 ? 0.324 -16.516 -13.711 1 89 200 PHE B CA 1
ATOM 5612 C C . PHE B 1 200 ? 0.584 -16.688 -15.203 1 89 200 PHE B C 1
ATOM 5614 O O . PHE B 1 200 ? 1.478 -17.438 -15.594 1 89 200 PHE B O 1
ATOM 5621 N N . GLU B 1 201 ? -0.208 -16.141 -15.984 1 83.12 201 GLU B N 1
ATOM 5622 C CA . GLU B 1 201 ? -0.058 -16.172 -17.438 1 83.12 201 GLU B CA 1
ATOM 5623 C C . GLU B 1 201 ? -0.017 -14.758 -18.016 1 83.12 201 GLU B C 1
ATOM 5625 O O . GLU B 1 201 ? -0.884 -13.938 -17.719 1 83.12 201 GLU B O 1
ATOM 5630 N N . PRO B 1 202 ? 0.917 -14.391 -18.703 1 81 202 PRO B N 1
ATOM 5631 C CA . PRO B 1 202 ? 2.074 -15.164 -19.156 1 81 202 PRO B CA 1
ATOM 5632 C C . PRO B 1 202 ? 3.088 -15.422 -18.031 1 81 202 PRO B C 1
ATOM 5634 O O . PRO B 1 202 ? 3.184 -14.633 -17.094 1 81 202 PRO B O 1
ATOM 5637 N N . ARG B 1 203 ? 3.832 -16.5 -18.156 1 83.69 203 ARG B N 1
ATOM 5638 C CA . ARG B 1 203 ? 4.887 -16.812 -17.188 1 83.69 203 ARG B CA 1
ATOM 5639 C C . ARG B 1 203 ? 5.906 -15.68 -17.125 1 83.69 203 ARG B C 1
ATOM 5641 O O . ARG B 1 203 ? 6.254 -15.086 -18.141 1 83.69 203 ARG B O 1
ATOM 5648 N N . GLY B 1 204 ? 6.379 -15.43 -15.938 1 87.81 204 GLY B N 1
ATOM 5649 C CA . GLY B 1 204 ? 7.438 -14.445 -15.75 1 87.81 204 GLY B CA 1
ATOM 5650 C C . GLY B 1 204 ? 6.91 -13.039 -15.508 1 87.81 204 GLY B C 1
ATOM 5651 O O . GLY B 1 204 ? 7.691 -12.102 -15.328 1 87.81 204 GLY B O 1
ATOM 5652 N N . ILE B 1 205 ? 5.602 -12.883 -15.445 1 91.06 205 ILE B N 1
ATOM 5653 C CA . ILE B 1 205 ? 5.047 -11.531 -15.359 1 91.06 205 ILE B CA 1
ATOM 5654 C C . ILE B 1 205 ? 5.355 -10.945 -13.984 1 91.06 205 ILE B C 1
ATOM 5656 O O . ILE B 1 205 ? 5.492 -9.727 -13.836 1 91.06 205 ILE B O 1
ATOM 5660 N N . PHE B 1 206 ? 5.453 -11.773 -12.953 1 96.5 206 PHE B N 1
ATOM 5661 C CA . PHE B 1 206 ? 5.836 -11.273 -11.641 1 96.5 206 PHE B CA 1
ATOM 5662 C C . PHE B 1 206 ? 7.27 -10.758 -11.648 1 96.5 206 PHE B C 1
ATOM 5664 O O . PHE B 1 206 ? 7.539 -9.656 -11.172 1 96.5 206 PHE B O 1
ATOM 5671 N N . ASP B 1 207 ? 8.086 -11.586 -12.172 1 92.94 207 ASP B N 1
ATOM 5672 C CA . ASP B 1 207 ? 9.477 -11.188 -12.336 1 92.94 207 ASP B CA 1
ATOM 5673 C C . ASP B 1 207 ? 9.586 -9.875 -13.109 1 92.94 207 ASP B C 1
ATOM 5675 O O . ASP B 1 207 ? 10.32 -8.969 -12.711 1 92.94 207 ASP B O 1
ATOM 5679 N N . THR B 1 208 ? 8.891 -9.766 -14.172 1 89.31 208 THR B N 1
ATOM 5680 C CA . THR B 1 208 ? 8.898 -8.578 -15.008 1 89.31 208 THR B CA 1
ATOM 5681 C C . THR B 1 208 ? 8.398 -7.359 -14.234 1 89.31 208 THR B C 1
ATOM 5683 O O . THR B 1 208 ? 8.961 -6.27 -14.344 1 89.31 208 THR B O 1
ATOM 5686 N N . LEU B 1 209 ? 7.352 -7.551 -13.461 1 94.44 209 LEU B N 1
ATOM 5687 C CA . LEU B 1 209 ? 6.797 -6.465 -12.664 1 94.44 209 LEU B CA 1
ATOM 5688 C C . LEU B 1 209 ? 7.852 -5.902 -11.711 1 94.44 209 LEU B C 1
ATOM 5690 O O . LEU B 1 209 ? 8.039 -4.684 -11.633 1 94.44 209 LEU B O 1
ATOM 5694 N N . ILE B 1 210 ? 8.547 -6.758 -10.984 1 95.81 210 ILE B N 1
ATOM 5695 C CA . ILE B 1 210 ? 9.531 -6.324 -10 1 95.81 210 ILE B CA 1
ATOM 5696 C C . ILE B 1 210 ? 10.719 -5.668 -10.711 1 95.81 210 ILE B C 1
ATOM 5698 O O . ILE B 1 210 ? 11.18 -4.602 -10.297 1 95.81 210 ILE B O 1
ATOM 5702 N N . ARG B 1 211 ? 11.125 -6.242 -11.766 1 90.75 211 ARG B N 1
ATOM 5703 C CA . ARG B 1 211 ? 12.312 -5.773 -12.477 1 90.75 211 ARG B CA 1
ATOM 5704 C C . ARG B 1 211 ? 12.047 -4.426 -13.141 1 90.75 211 ARG B C 1
ATOM 5706 O O . ARG B 1 211 ? 12.891 -3.527 -13.094 1 90.75 211 ARG B O 1
ATOM 5713 N N . ASP B 1 212 ? 10.891 -4.258 -13.758 1 89 212 ASP B N 1
ATOM 5714 C CA . ASP B 1 212 ? 10.656 -3.115 -14.633 1 89 212 ASP B CA 1
ATOM 5715 C C . ASP B 1 212 ? 9.961 -1.979 -13.883 1 89 212 ASP B C 1
ATOM 5717 O O . ASP B 1 212 ? 10.156 -0.806 -14.211 1 89 212 ASP B O 1
ATOM 5721 N N . ARG B 1 213 ? 9.195 -2.314 -12.93 1 91 213 ARG B N 1
ATOM 5722 C CA . ARG B 1 213 ? 8.344 -1.275 -12.344 1 91 213 ARG B CA 1
ATOM 5723 C C . ARG B 1 213 ? 8.953 -0.738 -11.055 1 91 213 ARG B C 1
ATOM 5725 O O . ARG B 1 213 ? 8.648 0.383 -10.641 1 91 213 ARG B O 1
ATOM 5732 N N . THR B 1 214 ? 9.773 -1.497 -10.375 1 94.19 214 THR B N 1
ATOM 5733 C CA . THR B 1 214 ? 10.344 -1.006 -9.125 1 94.19 214 THR B CA 1
ATOM 5734 C C . THR B 1 214 ? 11.664 -0.29 -9.391 1 94.19 214 THR B C 1
ATOM 5736 O O . THR B 1 214 ? 12.367 -0.603 -10.352 1 94.19 214 THR B O 1
ATOM 5739 N N . ARG B 1 215 ? 12 0.681 -8.562 1 91.62 215 ARG B N 1
ATOM 5740 C CA . ARG B 1 215 ? 13.242 1.431 -8.664 1 91.62 215 ARG B CA 1
ATOM 5741 C C . ARG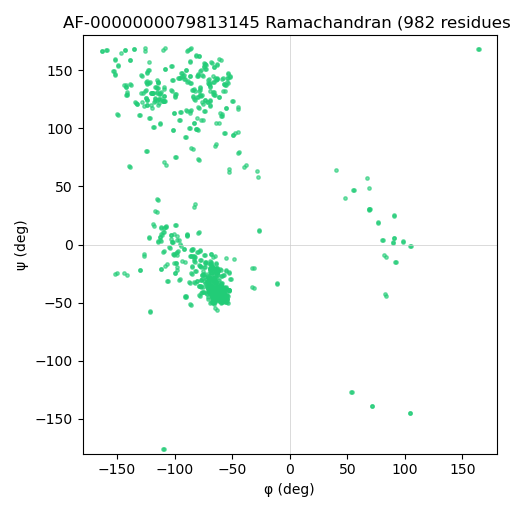 B 1 215 ? 14.43 0.587 -8.195 1 91.62 215 ARG B C 1
ATOM 5743 O O . ARG B 1 215 ? 14.273 -0.302 -7.355 1 91.62 215 ARG B O 1
ATOM 5750 N N . GLU B 1 216 ? 15.633 0.892 -8.648 1 89.94 216 GLU B N 1
ATOM 5751 C CA . GLU B 1 216 ? 16.844 0.142 -8.359 1 89.94 216 GLU B CA 1
ATOM 5752 C C . GLU B 1 216 ? 17.188 0.2 -6.875 1 89.94 216 GLU B C 1
ATOM 5754 O O . GLU B 1 216 ? 17.75 -0.753 -6.32 1 89.94 216 GLU B O 1
ATOM 5759 N N . ASP B 1 217 ? 16.781 1.283 -6.227 1 92.75 217 ASP B N 1
ATOM 5760 C CA . ASP B 1 217 ? 17.109 1.424 -4.812 1 92.75 217 ASP B CA 1
ATOM 5761 C C . ASP B 1 217 ? 16.109 0.684 -3.936 1 92.75 217 ASP B C 1
ATOM 5763 O O . ASP B 1 217 ? 16.266 0.629 -2.715 1 92.75 217 ASP B O 1
ATOM 5767 N N . GLY B 1 218 ? 15.078 0.107 -4.551 1 95.69 218 GLY B N 1
ATOM 5768 C CA . GLY B 1 218 ? 14.102 -0.73 -3.863 1 95.69 218 GLY B CA 1
ATOM 5769 C C . GLY B 1 218 ? 13.047 0.067 -3.123 1 95.69 218 GLY B C 1
ATOM 5770 O O . GLY B 1 218 ? 12.125 -0.507 -2.535 1 95.69 218 GLY B O 1
ATOM 5771 N N . SER B 1 219 ? 13.016 1.416 -3.205 1 93.12 219 SER B N 1
ATOM 5772 C CA . SER B 1 219 ? 12.227 2.281 -2.34 1 93.12 219 SER B CA 1
ATOM 5773 C C . SER B 1 219 ? 10.734 2.107 -2.604 1 93.12 219 SER B C 1
ATOM 5775 O O . SER B 1 219 ? 9.906 2.365 -1.723 1 93.12 219 SER B O 1
ATOM 5777 N N . ASP B 1 220 ? 10.422 1.647 -3.838 1 95 220 ASP B N 1
ATOM 5778 C CA . ASP B 1 220 ? 9 1.546 -4.164 1 95 220 ASP B CA 1
ATOM 5779 C C . ASP B 1 220 ? 8.578 0.088 -4.324 1 95 220 ASP B C 1
ATOM 5781 O O . ASP B 1 220 ? 7.457 -0.195 -4.746 1 95 220 ASP B O 1
ATOM 5785 N N . ALA B 1 221 ? 9.492 -0.886 -4.023 1 97.44 221 ALA B N 1
ATOM 5786 C CA . ALA B 1 221 ? 9.195 -2.305 -4.207 1 97.44 221 ALA B CA 1
ATOM 5787 C C . ALA B 1 221 ? 8.039 -2.744 -3.312 1 97.44 221 ALA B C 1
ATOM 5789 O O . ALA B 1 221 ? 7.148 -3.473 -3.754 1 97.44 221 ALA B O 1
ATOM 5790 N N . GLY B 1 222 ? 8.055 -2.27 -2.033 1 97.81 222 GLY B N 1
ATOM 5791 C CA . GLY B 1 222 ? 6.969 -2.607 -1.129 1 97.81 222 GLY B CA 1
ATOM 5792 C C . GLY B 1 222 ? 5.613 -2.129 -1.617 1 97.81 222 GLY B C 1
ATOM 5793 O O . GLY B 1 222 ? 4.609 -2.834 -1.477 1 97.81 222 GLY B O 1
ATOM 5794 N N . GLY B 1 223 ? 5.562 -0.92 -2.152 1 96.44 223 GLY B N 1
ATOM 5795 C CA . GLY B 1 223 ? 4.328 -0.389 -2.707 1 96.44 223 GLY B CA 1
ATOM 5796 C C . GLY B 1 223 ? 3.795 -1.206 -3.869 1 96.44 223 GLY B C 1
ATOM 5797 O O . GLY B 1 223 ? 2.598 -1.493 -3.938 1 96.44 223 GLY B O 1
ATOM 5798 N N . TRP B 1 224 ? 4.633 -1.63 -4.781 1 96.94 224 TRP B N 1
ATOM 5799 C CA . TRP B 1 224 ? 4.238 -2.432 -5.934 1 96.94 224 TRP B CA 1
ATOM 5800 C C . TRP B 1 224 ? 3.746 -3.809 -5.496 1 96.94 224 TRP B C 1
ATOM 5802 O O . TRP B 1 224 ? 2.76 -4.32 -6.031 1 96.94 224 TRP B O 1
ATOM 5812 N N . LEU B 1 225 ? 4.457 -4.371 -4.527 1 98.19 225 LEU B N 1
ATOM 5813 C CA . LEU B 1 225 ? 4.023 -5.664 -4.004 1 98.19 225 LEU B CA 1
ATOM 5814 C C . LEU B 1 225 ? 2.637 -5.555 -3.377 1 98.19 225 LEU B C 1
ATOM 5816 O O . LEU B 1 225 ? 1.771 -6.398 -3.623 1 98.19 225 LEU B O 1
ATOM 5820 N N . SER B 1 226 ? 2.48 -4.543 -2.576 1 97.38 226 SER B N 1
ATOM 5821 C CA . SER B 1 226 ? 1.188 -4.348 -1.928 1 97.38 226 SER B CA 1
ATOM 5822 C C . SER B 1 226 ? 0.078 -4.152 -2.957 1 97.38 226 SER B C 1
ATOM 5824 O O . SER B 1 226 ? -1.033 -4.66 -2.781 1 97.38 226 SER B O 1
ATOM 5826 N N . ASN B 1 227 ? 0.354 -3.406 -3.98 1 96.81 227 ASN B N 1
ATOM 5827 C CA . ASN B 1 227 ? -0.604 -3.234 -5.066 1 96.81 227 ASN B CA 1
ATOM 5828 C C . ASN B 1 227 ? -0.943 -4.566 -5.73 1 96.81 227 ASN B C 1
ATOM 5830 O O . ASN B 1 227 ? -2.107 -4.836 -6.031 1 96.81 227 ASN B O 1
ATOM 5834 N N . LEU B 1 228 ? 0.058 -5.348 -5.984 1 97.44 228 LEU B N 1
ATOM 5835 C CA . LEU B 1 228 ? -0.153 -6.664 -6.582 1 97.44 228 LEU B CA 1
ATOM 5836 C C . LEU B 1 228 ? -1.062 -7.52 -5.703 1 97.44 228 LEU B C 1
ATOM 5838 O O . LEU B 1 228 ? -1.986 -8.164 -6.203 1 97.44 228 LEU B O 1
ATOM 5842 N N . PHE B 1 229 ? -0.788 -7.512 -4.426 1 97 229 PHE B N 1
ATOM 5843 C CA . PHE B 1 229 ? -1.579 -8.328 -3.516 1 97 229 PHE B CA 1
ATOM 5844 C C . PHE B 1 229 ? -3.037 -7.883 -3.516 1 97 229 PHE B C 1
ATOM 5846 O O . PHE B 1 229 ? -3.945 -8.711 -3.453 1 97 229 PHE B O 1
ATOM 5853 N N . ASP B 1 230 ? -3.27 -6.598 -3.625 1 95.81 230 ASP B N 1
ATOM 5854 C CA . ASP B 1 230 ? -4.633 -6.094 -3.756 1 95.81 230 ASP B CA 1
ATOM 5855 C C . ASP B 1 230 ? -5.289 -6.609 -5.035 1 95.81 230 ASP B C 1
ATOM 5857 O O . ASP B 1 230 ? -6.465 -6.988 -5.027 1 95.81 230 ASP B O 1
ATOM 5861 N N . VAL B 1 231 ? -4.547 -6.578 -6.082 1 95.5 231 VAL B N 1
ATOM 5862 C CA . VAL B 1 231 ? -5.055 -7.012 -7.383 1 95.5 231 VAL B CA 1
ATOM 5863 C C . VAL B 1 231 ? -5.422 -8.492 -7.324 1 95.5 231 VAL B C 1
ATOM 5865 O O . VAL B 1 231 ? -6.484 -8.898 -7.805 1 95.5 231 VAL B O 1
ATOM 5868 N N . LEU B 1 232 ? -4.559 -9.266 -6.688 1 94.94 232 LEU B N 1
ATOM 5869 C CA . LEU B 1 232 ? -4.777 -10.711 -6.594 1 94.94 232 LEU B CA 1
ATOM 5870 C C . LEU B 1 232 ? -5.988 -11.016 -5.723 1 94.94 232 LEU B C 1
ATOM 5872 O O . LEU B 1 232 ? -6.535 -12.117 -5.785 1 94.94 232 LEU B O 1
ATOM 5876 N N . ASN B 1 233 ? -6.406 -10.031 -4.91 1 93.5 233 ASN B N 1
ATOM 5877 C CA . ASN B 1 233 ? -7.543 -10.195 -4.016 1 93.5 233 ASN B CA 1
ATOM 5878 C C . ASN B 1 233 ? -8.789 -9.492 -4.543 1 93.5 233 ASN B C 1
ATOM 5880 O O . ASN B 1 233 ? -9.766 -9.312 -3.816 1 93.5 233 ASN B O 1
ATOM 5884 N N . THR B 1 234 ? -8.766 -8.984 -5.77 1 94 234 THR B N 1
ATOM 5885 C CA . THR B 1 234 ? -9.883 -8.242 -6.328 1 94 234 THR B CA 1
ATOM 5886 C C . THR B 1 234 ? -10.352 -8.867 -7.637 1 94 234 THR B C 1
ATOM 5888 O O . THR B 1 234 ? -9.586 -8.969 -8.594 1 94 234 THR B O 1
ATOM 5891 N N . PRO B 1 235 ? -11.609 -9.281 -7.672 1 92.75 235 PRO B N 1
ATOM 5892 C CA . PRO B 1 235 ? -12.117 -9.797 -8.945 1 92.75 235 PRO B CA 1
ATOM 5893 C C . PRO B 1 235 ? -11.914 -8.828 -10.102 1 92.75 235 PRO B C 1
ATOM 5895 O O . PRO B 1 235 ? -12.016 -7.609 -9.922 1 92.75 235 PRO B O 1
ATOM 5898 N N . GLU B 1 236 ? -11.695 -9.344 -11.273 1 90.94 236 GLU B N 1
ATOM 5899 C CA . GLU B 1 236 ? -11.32 -8.547 -12.43 1 90.94 236 GLU B CA 1
ATOM 5900 C C . GLU B 1 236 ? -12.375 -7.488 -12.742 1 90.94 236 GLU B C 1
ATOM 5902 O O . GLU B 1 236 ? -12.047 -6.355 -13.094 1 90.94 236 GLU B O 1
ATOM 5907 N N . ASN B 1 237 ? -13.633 -7.805 -12.555 1 92.56 237 ASN B N 1
ATOM 5908 C CA . ASN B 1 237 ? -14.719 -6.891 -12.891 1 92.56 237 ASN B CA 1
ATOM 5909 C C . ASN B 1 237 ? -14.891 -5.805 -11.828 1 92.56 237 ASN B C 1
ATOM 5911 O O . ASN B 1 237 ? -15.68 -4.875 -12.008 1 92.56 237 ASN B O 1
ATOM 5915 N N . ARG B 1 238 ? -14.172 -5.852 -10.742 1 93.75 238 ARG B N 1
ATOM 5916 C CA . ARG B 1 238 ? -14.273 -4.875 -9.664 1 93.75 238 ARG B CA 1
ATOM 5917 C C . ARG B 1 238 ? -13 -4.043 -9.555 1 93.75 238 ARG B C 1
ATOM 5919 O O . ARG B 1 238 ? -12.867 -3.213 -8.656 1 93.75 238 ARG B O 1
ATOM 5926 N N . ARG B 1 239 ? -12.125 -4.293 -10.453 1 95.81 239 ARG B N 1
ATOM 5927 C CA . ARG B 1 239 ? -10.859 -3.576 -10.422 1 95.81 239 ARG B CA 1
ATOM 5928 C C . ARG B 1 239 ? -11.016 -2.162 -10.969 1 95.81 239 ARG B C 1
ATOM 5930 O O . ARG B 1 239 ? -11.883 -1.907 -11.805 1 95.81 239 ARG B O 1
ATOM 5937 N N . GLN B 1 240 ? -10.234 -1.303 -10.469 1 96.31 240 GLN B N 1
ATOM 5938 C CA . GLN B 1 240 ? -10.242 0.093 -10.898 1 96.31 240 GLN B CA 1
ATOM 5939 C C . GLN B 1 240 ? -9.852 0.222 -12.367 1 96.31 240 GLN B C 1
ATOM 5941 O O . GLN B 1 240 ? -8.938 -0.459 -12.836 1 96.31 240 GLN B O 1
ATOM 5946 N N . LYS B 1 241 ? -10.469 1.113 -13.062 1 95.31 241 LYS B N 1
ATOM 5947 C CA . LYS B 1 241 ? -10.266 1.274 -14.5 1 95.31 241 LYS B CA 1
ATOM 5948 C C . LYS B 1 241 ? -8.867 1.817 -14.797 1 95.31 241 LYS B C 1
ATOM 5950 O O . LYS B 1 241 ? -8.289 1.511 -15.836 1 95.31 241 LYS B O 1
ATOM 5955 N N . ALA B 1 242 ? -8.312 2.576 -13.875 1 93.56 242 ALA B N 1
ATOM 5956 C CA . ALA B 1 242 ? -7.016 3.209 -14.102 1 93.56 242 ALA B CA 1
ATOM 5957 C C . ALA B 1 242 ? -5.875 2.301 -13.656 1 93.56 242 ALA B C 1
ATOM 5959 O O . ALA B 1 242 ? -4.715 2.715 -13.633 1 93.56 242 ALA B O 1
ATOM 5960 N N . LEU B 1 243 ? -6.184 1.064 -13.312 1 94.88 243 LEU B N 1
ATOM 5961 C CA . LEU B 1 243 ? -5.16 0.134 -12.844 1 94.88 243 LEU B CA 1
ATOM 5962 C C . LEU B 1 243 ? -4.055 -0.028 -13.875 1 94.88 243 LEU B C 1
ATOM 5964 O O . LEU B 1 243 ? -4.332 -0.114 -15.078 1 94.88 243 LEU B O 1
ATOM 5968 N N . ASP B 1 244 ? -2.834 -0.065 -13.438 1 93.06 244 ASP B N 1
ATOM 5969 C CA . ASP B 1 244 ? -1.654 -0.237 -14.281 1 93.06 244 ASP B CA 1
ATOM 5970 C C . ASP B 1 244 ? -1.799 -1.46 -15.18 1 93.06 244 ASP B C 1
ATOM 5972 O O . ASP B 1 244 ? -2.291 -2.504 -14.75 1 93.06 244 ASP B O 1
ATOM 5976 N N . GLU B 1 245 ? -1.27 -1.374 -16.391 1 90.75 245 GLU B N 1
ATOM 5977 C CA . GLU B 1 245 ? -1.456 -2.41 -17.406 1 90.75 245 GLU B CA 1
ATOM 5978 C C . GLU B 1 245 ? -0.744 -3.701 -17.016 1 90.75 245 GLU B C 1
ATOM 5980 O O . GLU B 1 245 ? -1.217 -4.797 -17.312 1 90.75 245 GLU B O 1
ATOM 5985 N N . ASP B 1 246 ? 0.404 -3.586 -16.406 1 91.75 246 ASP B N 1
ATOM 5986 C CA . ASP B 1 246 ? 1.124 -4.777 -15.977 1 91.75 246 ASP B CA 1
ATOM 5987 C C . ASP B 1 246 ? 0.381 -5.488 -14.844 1 91.75 246 ASP B C 1
ATOM 5989 O O . ASP B 1 246 ? 0.343 -6.719 -14.797 1 91.75 246 ASP B O 1
ATOM 5993 N N . LEU B 1 247 ? -0.212 -4.688 -13.922 1 95.12 247 LEU B N 1
ATOM 5994 C CA . LEU B 1 247 ? -0.968 -5.258 -12.812 1 95.12 247 LEU B CA 1
ATOM 5995 C C . LEU B 1 247 ? -2.246 -5.922 -13.312 1 95.12 247 LEU B C 1
ATOM 5997 O O . LEU B 1 247 ? -2.689 -6.926 -12.75 1 95.12 247 LEU B O 1
ATOM 6001 N N . LYS B 1 248 ? -2.785 -5.461 -14.383 1 93.19 248 LYS B N 1
ATOM 6002 C CA . LYS B 1 248 ? -4.035 -5.973 -14.938 1 93.19 248 LYS B CA 1
ATOM 6003 C C . LYS B 1 248 ? -3.869 -7.406 -15.43 1 93.19 248 LYS B C 1
ATOM 6005 O O . LYS B 1 248 ? -4.848 -8.148 -15.531 1 93.19 248 LYS B O 1
ATOM 6010 N N . GLN B 1 249 ? -2.656 -7.805 -15.695 1 90.75 249 GLN B N 1
ATOM 6011 C CA . GLN B 1 249 ? -2.402 -9.117 -16.281 1 90.75 249 GLN B CA 1
ATOM 6012 C C . GLN B 1 249 ? -2.584 -10.219 -15.242 1 90.75 249 GLN B C 1
ATOM 6014 O O . GLN B 1 249 ? -2.777 -11.391 -15.602 1 90.75 249 GLN B O 1
ATOM 6019 N N . PHE B 1 250 ? -2.537 -9.875 -14 1 94.12 250 PHE B N 1
ATOM 6020 C CA . PHE B 1 250 ? -2.584 -10.891 -12.961 1 94.12 250 PHE B CA 1
ATOM 6021 C C . PHE B 1 250 ? -4.016 -11.352 -12.719 1 94.12 250 PHE B C 1
ATOM 6023 O O . PHE B 1 250 ? -4.953 -10.555 -12.805 1 94.12 250 PHE B O 1
ATOM 6030 N N . PRO B 1 251 ? -4.207 -12.625 -12.406 1 91.81 251 PRO B N 1
ATOM 6031 C CA . PRO B 1 251 ? -5.559 -13.148 -12.172 1 91.81 251 PRO B CA 1
ATOM 6032 C C . PRO B 1 251 ? -6.062 -12.852 -10.758 1 91.81 251 PRO B C 1
ATOM 6034 O O . PRO B 1 251 ? -5.289 -12.43 -9.898 1 91.81 251 PRO B O 1
ATOM 6037 N N . TYR B 1 252 ? -7.406 -12.992 -10.656 1 92.12 252 TYR B N 1
ATOM 6038 C CA . TYR B 1 252 ? -8 -13.039 -9.32 1 92.12 252 TYR B CA 1
ATOM 6039 C C . TYR B 1 252 ? -7.762 -14.391 -8.664 1 92.12 252 TYR B C 1
ATOM 6041 O O . TYR B 1 252 ? -8.094 -15.43 -9.242 1 92.12 252 TYR B O 1
ATOM 6049 N N . ILE B 1 253 ? -7.172 -14.414 -7.582 1 84.94 253 ILE B N 1
ATOM 6050 C CA . ILE B 1 253 ? -6.852 -15.656 -6.887 1 84.94 253 ILE B CA 1
ATOM 6051 C C . ILE B 1 253 ? -7.867 -15.898 -5.773 1 84.94 253 ILE B C 1
ATOM 6053 O O . ILE B 1 253 ? -8.352 -17.016 -5.602 1 84.94 253 ILE B O 1
ATOM 6057 N N . ASN B 1 254 ? -8.711 -15.016 -5.25 1 65.56 254 ASN B N 1
ATOM 6058 C CA . ASN B 1 254 ? -9.82 -15.102 -4.309 1 65.56 254 ASN B CA 1
ATOM 6059 C C . ASN B 1 254 ? -9.445 -15.906 -3.066 1 65.56 254 ASN B C 1
ATOM 6061 O O . ASN B 1 254 ? -10.234 -16.719 -2.58 1 65.56 254 ASN B O 1
ATOM 6065 N N . GLY B 1 255 ? -8.406 -15.867 -2.486 1 64.5 255 GLY B N 1
ATOM 6066 C CA . GLY B 1 255 ? -8.219 -16.672 -1.286 1 64.5 255 GLY B CA 1
ATOM 6067 C C . GLY B 1 255 ? -7.859 -15.836 -0.068 1 64.5 255 GLY B C 1
ATOM 6068 O O . GLY B 1 255 ? -7.707 -14.617 -0.163 1 64.5 255 GLY B O 1
ATOM 6069 N N . ASN B 1 256 ? -8.094 -16.297 1.129 1 75.62 256 ASN B N 1
ATOM 6070 C CA . ASN B 1 256 ? -7.746 -15.711 2.418 1 75.62 256 ASN B CA 1
ATOM 6071 C C . ASN B 1 256 ? -6.285 -15.273 2.463 1 75.62 256 ASN B C 1
ATOM 6073 O O . ASN B 1 256 ? -5.918 -14.406 3.258 1 75.62 256 ASN B O 1
ATOM 6077 N N . LEU B 1 257 ? -5.586 -15.805 1.345 1 83.88 257 LEU B N 1
ATOM 6078 C CA . LEU B 1 257 ? -4.148 -15.562 1.363 1 83.88 257 LEU B CA 1
ATOM 6079 C C . LEU B 1 257 ? -3.846 -14.078 1.23 1 83.88 257 LEU B C 1
ATOM 6081 O O . LEU B 1 257 ? -2.936 -13.562 1.887 1 83.88 257 LEU B O 1
ATOM 6085 N N . PHE B 1 258 ? -4.625 -13.391 0.387 1 91.44 258 PHE B N 1
ATOM 6086 C CA . PHE B 1 258 ? -4.309 -12 0.089 1 91.44 258 PHE B CA 1
ATOM 6087 C C . PHE B 1 258 ? -5.344 -11.07 0.713 1 91.44 258 PHE B C 1
ATOM 6089 O O . PHE B 1 258 ? -5.32 -9.859 0.47 1 91.44 258 PHE B O 1
ATOM 6096 N N . ALA B 1 259 ? -6.188 -11.555 1.562 1 89 259 ALA B N 1
ATOM 6097 C CA . ALA B 1 259 ? -7.34 -10.805 2.066 1 89 259 ALA B CA 1
ATOM 6098 C C . ALA B 1 259 ? -6.902 -9.727 3.049 1 89 259 ALA B C 1
ATOM 6100 O O . ALA B 1 259 ? -7.41 -8.602 3.01 1 89 259 ALA B O 1
ATOM 6101 N N . GLU B 1 260 ? -5.98 -10.07 3.91 1 92 260 GLU B N 1
ATOM 6102 C CA . GLU B 1 260 ? -5.52 -9.117 4.918 1 92 260 GLU B CA 1
ATOM 6103 C C . GLU B 1 260 ? -4.562 -8.094 4.312 1 92 260 GLU B C 1
ATOM 6105 O O . GLU B 1 260 ? -3.592 -8.461 3.646 1 92 260 GLU B O 1
ATOM 6110 N N . ARG B 1 261 ? -4.836 -6.836 4.527 1 94 261 ARG B N 1
ATOM 6111 C CA . ARG B 1 261 ? -3.881 -5.82 4.09 1 94 261 ARG B CA 1
ATOM 6112 C C . ARG B 1 261 ? -2.779 -5.625 5.125 1 94 261 ARG B C 1
ATOM 6114 O O . ARG B 1 261 ? -3.061 -5.367 6.301 1 94 261 ARG B O 1
ATOM 6121 N N . LEU B 1 262 ? -1.508 -5.703 4.703 1 95.81 262 LEU B N 1
ATOM 6122 C CA . LEU B 1 262 ? -0.331 -5.621 5.562 1 95.81 262 LEU B CA 1
ATOM 6123 C C . LEU B 1 262 ? 0.323 -4.25 5.461 1 95.81 262 LEU B C 1
ATOM 6125 O O . LEU B 1 262 ? 0.138 -3.541 4.469 1 95.81 262 LEU B O 1
ATOM 6129 N N . PRO B 1 263 ? 1.035 -3.889 6.578 1 95.94 263 PRO B N 1
ATOM 6130 C CA . PRO B 1 263 ? 1.902 -2.725 6.387 1 95.94 263 PRO B CA 1
ATOM 6131 C C . PRO B 1 263 ? 2.854 -2.887 5.203 1 95.94 263 PRO B C 1
ATOM 6133 O O . PRO B 1 263 ? 3.354 -3.986 4.953 1 95.94 263 PRO B O 1
ATOM 6136 N N . ILE B 1 264 ? 3.088 -1.828 4.516 1 97.06 264 ILE B N 1
ATOM 6137 C CA . ILE B 1 264 ? 3.953 -1.89 3.34 1 97.06 264 ILE B CA 1
ATOM 6138 C C . ILE B 1 264 ? 5.395 -2.143 3.775 1 97.06 264 ILE B C 1
ATOM 6140 O O . ILE B 1 264 ? 5.949 -1.384 4.574 1 97.06 264 ILE B O 1
ATOM 6144 N N . PRO B 1 265 ? 5.996 -3.209 3.342 1 97.94 265 PRO B N 1
ATOM 6145 C CA . PRO B 1 265 ? 7.398 -3.451 3.686 1 97.94 265 PRO B CA 1
ATOM 6146 C C . PRO B 1 265 ? 8.344 -2.43 3.059 1 97.94 265 PRO B C 1
ATOM 6148 O O . PRO B 1 265 ? 8.227 -2.123 1.87 1 97.94 265 PRO B O 1
ATOM 6151 N N . ALA B 1 266 ? 9.211 -1.895 3.854 1 97.69 266 ALA B N 1
ATOM 6152 C CA . ALA B 1 266 ? 10.227 -0.968 3.355 1 97.69 266 ALA B CA 1
ATOM 6153 C C . ALA B 1 266 ? 11.422 -1.721 2.787 1 97.69 266 ALA B C 1
ATOM 6155 O O . ALA B 1 266 ? 12.281 -2.191 3.537 1 97.69 266 ALA B O 1
ATOM 6156 N N . PHE B 1 267 ? 11.492 -1.75 1.493 1 97.81 267 PHE B N 1
ATOM 6157 C CA . PHE B 1 267 ? 12.586 -2.434 0.814 1 97.81 267 PHE B CA 1
ATOM 6158 C C . PHE B 1 267 ? 13.742 -1.475 0.553 1 97.81 267 PHE B C 1
ATOM 6160 O O . PHE B 1 267 ? 13.523 -0.299 0.253 1 97.81 267 PHE B O 1
ATOM 6167 N N . ASP B 1 268 ? 14.945 -1.968 0.682 1 96.38 268 ASP B N 1
ATOM 6168 C CA . ASP B 1 268 ? 16.125 -1.283 0.175 1 96.38 268 ASP B CA 1
ATOM 6169 C C . ASP B 1 268 ? 16.719 -2.018 -1.029 1 96.38 268 ASP B C 1
ATOM 6171 O O . ASP B 1 268 ? 16.109 -2.963 -1.54 1 96.38 268 ASP B O 1
ATOM 6175 N N . ARG B 1 269 ? 17.812 -1.509 -1.478 1 95.75 269 ARG B N 1
ATOM 6176 C CA . ARG B 1 269 ? 18.453 -2.064 -2.66 1 95.75 269 ARG B CA 1
ATOM 6177 C C . ARG B 1 269 ? 18.812 -3.535 -2.455 1 95.75 269 ARG B C 1
ATOM 6179 O O . ARG B 1 269 ? 18.609 -4.355 -3.352 1 95.75 269 ARG B O 1
ATOM 6186 N N . THR B 1 270 ? 19.281 -3.908 -1.34 1 96.62 270 THR B N 1
ATOM 6187 C CA . THR B 1 270 ? 19.672 -5.277 -1.034 1 96.62 270 THR B CA 1
ATOM 6188 C C . THR B 1 270 ? 18.469 -6.211 -1.047 1 96.62 270 THR B C 1
ATOM 6190 O O . THR B 1 270 ? 18.531 -7.293 -1.631 1 96.62 270 THR B O 1
ATOM 6193 N N . MET B 1 271 ? 17.469 -5.82 -0.382 1 97.75 271 MET B N 1
ATOM 6194 C CA . MET B 1 271 ? 16.25 -6.625 -0.32 1 97.75 271 MET B CA 1
ATOM 6195 C C . MET B 1 271 ? 15.656 -6.828 -1.712 1 97.75 271 MET B C 1
ATOM 6197 O O . MET B 1 271 ? 15.211 -7.926 -2.047 1 97.75 271 MET B O 1
ATOM 6201 N N . ARG B 1 272 ? 15.609 -5.773 -2.51 1 97.56 272 ARG B N 1
ATOM 6202 C CA . ARG B 1 272 ? 15.133 -5.91 -3.885 1 97.56 272 ARG B CA 1
ATOM 6203 C C . ARG B 1 272 ? 15.984 -6.906 -4.66 1 97.56 272 ARG B C 1
ATOM 6205 O O . ARG B 1 272 ? 15.461 -7.727 -5.414 1 97.56 272 ARG B O 1
ATOM 6212 N N . THR B 1 273 ? 17.297 -6.781 -4.516 1 96.12 273 THR B N 1
ATOM 6213 C CA . THR B 1 273 ? 18.219 -7.691 -5.195 1 96.12 273 THR B CA 1
ATOM 6214 C C . THR B 1 273 ? 17.938 -9.141 -4.789 1 96.12 273 THR B C 1
ATOM 6216 O O . THR B 1 273 ? 17.906 -10.031 -5.637 1 96.12 273 THR B O 1
ATOM 6219 N N . ARG B 1 274 ? 17.719 -9.375 -3.539 1 96.62 274 ARG B N 1
ATOM 6220 C CA . ARG B 1 274 ? 17.406 -10.719 -3.049 1 96.62 274 ARG B CA 1
ATOM 6221 C C . ARG B 1 274 ? 16.094 -11.219 -3.643 1 96.62 274 ARG B C 1
ATOM 6223 O O . ARG B 1 274 ? 15.977 -12.398 -3.979 1 96.62 274 ARG B O 1
ATOM 6230 N N . LEU B 1 275 ? 15.125 -10.344 -3.695 1 97.75 275 LEU B N 1
ATOM 6231 C CA . LEU B 1 275 ? 13.844 -10.719 -4.305 1 97.75 275 LEU B CA 1
ATOM 6232 C C . LEU B 1 275 ? 14.031 -11.086 -5.77 1 97.75 275 LEU B C 1
ATOM 6234 O O . LEU B 1 275 ? 13.445 -12.062 -6.246 1 97.75 275 LEU B O 1
ATOM 6238 N N . LEU B 1 276 ? 14.852 -10.336 -6.523 1 95.25 276 LEU B N 1
ATOM 6239 C CA . LEU B 1 276 ? 15.117 -10.625 -7.93 1 95.25 276 LEU B CA 1
ATOM 6240 C C . LEU B 1 276 ? 15.859 -11.953 -8.078 1 95.25 276 LEU B C 1
ATOM 6242 O O . LEU B 1 276 ? 15.602 -12.703 -9.023 1 95.25 276 LEU B O 1
ATOM 6246 N N . GLU B 1 277 ? 16.75 -12.203 -7.16 1 94.19 277 GLU B N 1
ATOM 6247 C CA . GLU B 1 277 ? 17.422 -13.5 -7.156 1 94.19 277 GLU B CA 1
ATOM 6248 C C . GLU B 1 277 ? 16.422 -14.641 -6.977 1 94.19 277 GLU B C 1
ATOM 6250 O O . GLU B 1 277 ? 16.547 -15.688 -7.621 1 94.19 277 GLU B O 1
ATOM 6255 N N . ALA B 1 278 ? 15.523 -14.422 -6.086 1 94.44 278 ALA B N 1
ATOM 6256 C CA . ALA B 1 278 ? 14.469 -15.422 -5.898 1 94.44 278 ALA B CA 1
ATOM 6257 C C . ALA B 1 278 ? 13.633 -15.586 -7.164 1 94.44 278 ALA B C 1
ATOM 6259 O O . ALA B 1 278 ? 13.227 -16.703 -7.508 1 94.44 278 ALA B O 1
ATOM 6260 N N . CYS B 1 279 ? 13.391 -14.5 -7.859 1 93 279 CYS B N 1
ATOM 6261 C CA . CYS B 1 279 ? 12.641 -14.555 -9.109 1 93 279 CYS B CA 1
ATOM 6262 C C . CYS B 1 279 ? 13.383 -15.359 -10.164 1 93 279 CYS B C 1
ATOM 6264 O O . CYS B 1 279 ? 12.773 -16.047 -10.984 1 93 279 CYS B O 1
ATOM 6266 N N . ASP B 1 280 ? 14.688 -15.32 -10.117 1 86.44 280 ASP B N 1
ATOM 6267 C CA . ASP B 1 280 ? 15.523 -15.977 -11.109 1 86.44 280 ASP B CA 1
ATOM 6268 C C . ASP B 1 280 ? 15.602 -17.484 -10.859 1 86.44 280 ASP B C 1
ATOM 6270 O O . ASP B 1 280 ? 16.016 -18.25 -11.734 1 86.44 280 ASP B O 1
ATOM 6274 N N . PHE B 1 281 ? 15.172 -17.875 -9.695 1 86.5 281 PHE B N 1
ATOM 6275 C CA . PHE B 1 281 ? 15.195 -19.281 -9.312 1 86.5 281 PHE B CA 1
ATOM 6276 C C . PHE B 1 281 ? 14.016 -20.016 -9.938 1 86.5 281 PHE B C 1
ATOM 6278 O O . PHE B 1 281 ? 12.945 -19.453 -10.133 1 86.5 281 PHE B O 1
ATOM 6285 N N . SER B 1 282 ? 14.227 -21.359 -10.305 1 84.69 282 SER B N 1
ATOM 6286 C CA . SER B 1 282 ? 13.156 -22.172 -10.867 1 84.69 282 SER B CA 1
ATOM 6287 C C . SER B 1 282 ? 12.336 -22.844 -9.766 1 84.69 282 SER B C 1
ATOM 6289 O O . SER B 1 282 ? 12.648 -23.953 -9.344 1 84.69 282 SER B O 1
ATOM 6291 N N . TRP B 1 283 ? 11.25 -22.281 -9.492 1 87.25 283 TRP B N 1
ATOM 6292 C CA . TRP B 1 283 ? 10.414 -22.75 -8.383 1 87.25 283 TRP B CA 1
ATOM 6293 C C . TRP B 1 283 ? 9.555 -23.922 -8.812 1 87.25 283 TRP B C 1
ATOM 6295 O O . TRP B 1 283 ? 8.992 -24.625 -7.969 1 87.25 283 TRP B O 1
ATOM 6305 N N . ASP B 1 284 ? 9.422 -24.172 -10.039 1 81.19 284 ASP B N 1
ATOM 6306 C CA . ASP B 1 284 ? 8.617 -25.281 -10.547 1 81.19 284 ASP B CA 1
ATOM 6307 C C . ASP B 1 284 ? 9.273 -26.625 -10.219 1 81.19 284 ASP B C 1
ATOM 6309 O O . ASP B 1 284 ? 8.625 -27.672 -10.305 1 81.19 284 ASP B O 1
ATOM 6313 N N . ALA B 1 285 ? 10.547 -26.609 -9.812 1 77.75 285 ALA B N 1
ATOM 6314 C CA . ALA B 1 285 ? 11.273 -27.828 -9.461 1 77.75 285 ALA B CA 1
ATOM 6315 C C . ALA B 1 285 ? 11.023 -28.203 -8 1 77.75 285 ALA B C 1
ATOM 6317 O O . ALA B 1 285 ? 11.375 -29.312 -7.578 1 77.75 285 ALA B O 1
ATOM 6318 N N . ILE B 1 286 ? 10.32 -27.375 -7.32 1 81.19 286 ILE B N 1
ATOM 6319 C CA . ILE B 1 286 ? 10.133 -27.609 -5.895 1 81.19 286 ILE B CA 1
ATOM 6320 C C . ILE B 1 286 ? 8.766 -28.25 -5.656 1 81.19 286 ILE B C 1
ATOM 6322 O O . ILE B 1 286 ? 7.746 -27.766 -6.141 1 81.19 286 ILE B O 1
ATOM 6326 N N . SER B 1 287 ? 8.867 -29.344 -4.883 1 82.38 287 SER B N 1
ATOM 6327 C CA . SER B 1 287 ? 7.609 -29.984 -4.508 1 82.38 287 SER B CA 1
ATOM 6328 C C . SER B 1 287 ? 6.922 -29.219 -3.375 1 82.38 287 SER B C 1
ATOM 6330 O O . SER B 1 287 ? 7.562 -28.875 -2.381 1 82.38 287 SER B O 1
ATOM 6332 N N . PRO B 1 288 ? 5.605 -29.016 -3.514 1 86.81 288 PRO B N 1
ATOM 6333 C CA . PRO B 1 288 ? 4.879 -28.375 -2.414 1 86.81 288 PRO B CA 1
ATOM 6334 C C . PRO B 1 288 ? 4.961 -29.172 -1.111 1 86.81 288 PRO B C 1
ATOM 6336 O O . PRO B 1 288 ? 4.828 -28.594 -0.026 1 86.81 288 PRO B O 1
ATOM 6339 N N . ALA B 1 289 ? 5.25 -30.438 -1.234 1 80.75 289 ALA B N 1
ATOM 6340 C CA . ALA B 1 289 ? 5.312 -31.297 -0.054 1 80.75 289 ALA B CA 1
ATOM 6341 C C . ALA B 1 289 ? 6.496 -30.938 0.833 1 80.75 289 ALA B C 1
ATOM 6343 O O . ALA B 1 289 ? 6.539 -31.297 2.01 1 80.75 289 ALA B O 1
ATOM 6344 N N . ILE B 1 290 ? 7.387 -30.219 0.255 1 80.38 290 ILE B N 1
ATOM 6345 C CA . ILE B 1 290 ? 8.586 -29.922 1.034 1 80.38 290 ILE B CA 1
ATOM 6346 C C . ILE B 1 290 ? 8.531 -28.469 1.521 1 80.38 290 ILE B C 1
ATOM 6348 O O . ILE B 1 290 ? 9.414 -28.031 2.26 1 80.38 290 ILE B O 1
ATOM 6352 N N . PHE B 1 291 ? 7.562 -27.734 1.186 1 79.31 291 PHE B N 1
ATOM 6353 C CA . PHE B 1 291 ? 7.48 -26.312 1.517 1 79.31 291 PHE B CA 1
ATOM 6354 C C . PHE B 1 291 ? 7.578 -26.109 3.023 1 79.31 291 PHE B C 1
ATOM 6356 O O . PHE B 1 291 ? 8.211 -25.156 3.482 1 79.31 291 PHE B O 1
ATOM 6363 N N . GLY B 1 292 ? 6.887 -26.984 3.713 1 76.44 292 GLY B N 1
ATOM 6364 C CA . GLY B 1 292 ? 6.965 -26.875 5.16 1 76.44 292 GLY B CA 1
ATOM 6365 C C . GLY B 1 292 ? 8.391 -26.906 5.684 1 76.44 292 GLY B C 1
ATOM 6366 O O . GLY B 1 292 ? 8.781 -26.062 6.492 1 76.44 292 GLY B O 1
ATOM 6367 N N . ALA B 1 293 ? 9.109 -27.859 5.176 1 74.19 293 ALA B N 1
ATOM 6368 C CA . ALA B 1 293 ? 10.508 -27.984 5.586 1 74.19 293 ALA B CA 1
ATOM 6369 C C . ALA B 1 293 ? 11.32 -26.781 5.148 1 74.19 293 ALA B C 1
ATOM 6371 O O . ALA B 1 293 ? 12.18 -26.297 5.887 1 74.19 293 ALA B O 1
ATOM 6372 N N . LEU B 1 294 ? 11.047 -26.328 4 1 77 294 LEU B N 1
ATOM 6373 C CA . LEU B 1 294 ? 11.719 -25.141 3.469 1 77 294 LEU B CA 1
ATOM 6374 C C . LEU B 1 294 ? 11.5 -23.938 4.375 1 77 294 LEU B C 1
ATOM 6376 O O . LEU B 1 294 ? 12.453 -23.25 4.75 1 77 294 LEU B O 1
ATOM 6380 N N . PHE B 1 295 ? 10.359 -23.703 4.762 1 77.75 295 PHE B N 1
ATOM 6381 C CA . PHE B 1 295 ? 10.023 -22.484 5.504 1 77.75 295 PHE B CA 1
ATOM 6382 C C . PHE B 1 295 ? 10.484 -22.594 6.949 1 77.75 295 PHE B C 1
ATOM 6384 O O . PHE B 1 295 ? 10.836 -21.594 7.574 1 77.75 295 PHE B O 1
ATOM 6391 N N . GLN B 1 296 ? 10.375 -23.766 7.434 1 73.62 296 GLN B N 1
ATOM 6392 C CA . GLN B 1 296 ? 10.93 -23.953 8.766 1 73.62 296 GLN B CA 1
ATOM 6393 C C . GLN B 1 296 ? 12.406 -23.547 8.805 1 73.62 296 GLN B C 1
ATOM 6395 O O . GLN B 1 296 ? 12.867 -22.953 9.789 1 73.62 296 GLN B O 1
ATOM 6400 N N . SER B 1 297 ? 13.039 -23.875 7.785 1 74.75 297 SER B N 1
ATOM 6401 C CA . SER B 1 297 ? 14.453 -23.5 7.68 1 74.75 297 SER B CA 1
ATOM 6402 C C . SER B 1 297 ? 14.617 -22 7.523 1 74.75 297 SER B C 1
ATOM 6404 O O . SER B 1 297 ? 15.609 -21.422 7.973 1 74.75 297 SER B O 1
ATOM 6406 N N . VAL B 1 298 ? 13.773 -21.391 6.863 1 77.5 298 VAL B N 1
ATOM 6407 C CA . VAL B 1 298 ? 13.805 -19.953 6.625 1 77.5 298 VAL B CA 1
ATOM 6408 C C . VAL B 1 298 ? 13.633 -19.203 7.945 1 77.5 298 VAL B C 1
ATOM 6410 O O . VAL B 1 298 ? 14.32 -18.219 8.203 1 77.5 298 VAL B O 1
ATOM 6413 N N . MET B 1 299 ? 12.75 -19.672 8.828 1 75.94 299 MET B N 1
ATOM 6414 C CA . MET B 1 299 ? 12.391 -18.984 10.062 1 75.94 299 MET B CA 1
ATOM 6415 C C . MET B 1 299 ? 13.438 -19.219 11.141 1 75.94 299 MET B C 1
ATOM 6417 O O . MET B 1 299 ? 13.562 -18.422 12.078 1 75.94 299 MET B O 1
ATOM 6421 N N . ASN B 1 300 ? 14.031 -20.312 11.102 1 72.31 300 ASN B N 1
ATOM 6422 C CA . ASN B 1 300 ? 15.039 -20.656 12.102 1 72.31 300 ASN B CA 1
ATOM 6423 C C . ASN B 1 300 ? 16.406 -20.875 11.469 1 72.31 300 ASN B C 1
ATOM 6425 O O . ASN B 1 300 ? 16.703 -21.953 10.969 1 72.31 300 ASN B O 1
ATOM 6429 N N . PRO B 1 301 ? 17.188 -19.734 11.664 1 65.06 301 PRO B N 1
ATOM 6430 C CA . PRO B 1 301 ? 18.5 -19.812 11.008 1 65.06 301 PRO B CA 1
ATOM 6431 C C . PRO B 1 301 ? 19.297 -21.047 11.438 1 65.06 301 PRO B C 1
ATOM 6433 O O . PRO B 1 301 ? 20.047 -21.609 10.633 1 65.06 301 PRO B O 1
ATOM 6436 N N . ARG B 1 302 ? 19.188 -21.422 12.773 1 60.66 302 ARG B N 1
ATOM 6437 C CA . ARG B 1 302 ? 19.953 -22.562 13.266 1 60.66 302 ARG B CA 1
ATOM 6438 C C . ARG B 1 302 ? 19.484 -23.859 12.594 1 60.66 302 ARG B C 1
ATOM 6440 O O . ARG B 1 302 ? 20.281 -24.75 12.352 1 60.66 302 ARG B O 1
ATOM 6447 N N . GLU B 1 303 ? 18.266 -23.859 12.266 1 56.22 303 GLU B N 1
ATOM 6448 C CA . GLU B 1 303 ? 17.719 -25.031 11.602 1 56.22 303 GLU B CA 1
ATOM 6449 C C . GLU B 1 303 ? 18.016 -25.016 10.102 1 56.22 303 GLU B C 1
ATOM 6451 O O . GLU B 1 303 ? 17.969 -26.047 9.445 1 56.22 303 GLU B O 1
ATOM 6456 N N . ARG B 1 304 ? 18.266 -23.906 9.547 1 55.22 304 ARG B N 1
ATOM 6457 C CA . ARG B 1 304 ? 18.594 -23.766 8.125 1 55.22 304 ARG B CA 1
ATOM 6458 C C . ARG B 1 304 ? 19.812 -24.594 7.758 1 55.22 304 ARG B C 1
ATOM 6460 O O . ARG B 1 304 ? 19.875 -25.172 6.672 1 55.22 304 ARG B O 1
ATOM 6467 N N . ARG B 1 305 ? 20.844 -24.453 8.664 1 50.22 305 ARG B N 1
ATOM 6468 C CA . ARG B 1 305 ? 22.141 -25.094 8.414 1 50.22 305 ARG B CA 1
ATOM 6469 C C . ARG B 1 305 ? 22.078 -26.594 8.719 1 50.22 305 ARG B C 1
ATOM 6471 O O . ARG B 1 305 ? 22.938 -27.344 8.273 1 50.22 305 ARG B O 1
ATOM 6478 N N . THR B 1 306 ? 21.281 -26.781 9.594 1 46.88 306 THR B N 1
ATOM 6479 C CA . THR B 1 306 ? 21.25 -28.203 9.93 1 46.88 306 THR B CA 1
ATOM 6480 C C . THR B 1 306 ? 20.297 -28.953 9 1 46.88 306 THR B C 1
ATOM 6482 O O . THR B 1 306 ? 19.172 -28.516 8.766 1 46.88 306 THR B O 1
ATOM 6485 N N . GLN B 1 307 ? 20.719 -29.328 7.855 1 45.72 307 GLN B N 1
ATOM 6486 C CA . GLN B 1 307 ? 20.219 -30.031 6.676 1 45.72 307 GLN B CA 1
ATOM 6487 C C . GLN B 1 307 ? 18.875 -30.672 6.945 1 45.72 307 GLN B C 1
ATOM 6489 O O . GLN B 1 307 ? 18.141 -31.016 6.012 1 45.72 307 GLN B O 1
ATOM 6494 N N . GLY B 1 308 ? 18.594 -31.188 8.25 1 42.56 308 GLY B N 1
ATOM 6495 C CA . GLY B 1 308 ? 17.625 -32.25 8.406 1 42.56 308 GLY B CA 1
ATOM 6496 C C . GLY B 1 308 ? 16.391 -31.828 9.18 1 42.56 308 GLY B C 1
ATOM 6497 O O . GLY B 1 308 ? 16.281 -32.094 10.383 1 42.56 308 GLY B O 1
ATOM 6498 N N . ALA B 1 309 ? 15.898 -30.672 9.008 1 48.56 309 ALA B N 1
ATOM 6499 C CA . ALA B 1 309 ? 14.633 -30.594 9.734 1 48.56 309 ALA B CA 1
ATOM 6500 C C . ALA B 1 309 ? 13.789 -31.844 9.508 1 48.56 309 ALA B C 1
ATOM 6502 O O . ALA B 1 309 ? 13.766 -32.375 8.406 1 48.56 309 ALA B O 1
ATOM 6503 N N . HIS B 1 310 ? 13.508 -32.562 10.531 1 51.97 310 HIS B N 1
ATOM 6504 C CA . HIS B 1 310 ? 12.742 -33.812 10.633 1 51.97 310 HIS B CA 1
ATOM 6505 C C . HIS B 1 310 ? 11.367 -33.656 9.977 1 51.97 310 HIS B C 1
ATOM 6507 O O . HIS B 1 310 ? 10.422 -33.188 10.617 1 51.97 310 HIS B O 1
ATOM 6513 N N . TYR B 1 311 ? 11.484 -33.406 8.688 1 61.56 311 TYR B N 1
ATOM 6514 C CA . TYR B 1 311 ? 10.172 -33.469 8.062 1 61.56 311 TYR B CA 1
ATOM 6515 C C . TYR B 1 311 ? 9.828 -34.906 7.66 1 61.56 311 TYR B C 1
ATOM 6517 O O . TYR B 1 311 ? 10.727 -35.719 7.449 1 61.56 311 TYR B O 1
ATOM 6525 N N . THR B 1 312 ? 8.617 -35.188 7.91 1 70.62 312 THR B N 1
ATOM 6526 C CA . THR B 1 312 ? 8.156 -36.5 7.484 1 70.62 312 THR B CA 1
ATOM 6527 C C . THR B 1 312 ? 8.312 -36.656 5.977 1 70.62 312 THR B C 1
ATOM 6529 O O . THR B 1 312 ? 7.742 -35.906 5.195 1 70.62 312 THR B O 1
ATOM 6532 N N . THR B 1 313 ? 9.219 -37.5 5.641 1 77.38 313 THR B N 1
ATOM 6533 C CA . THR B 1 313 ? 9.477 -37.75 4.223 1 77.38 313 THR B CA 1
ATOM 6534 C C . THR B 1 313 ? 8.234 -38.281 3.525 1 77.38 313 THR B C 1
ATOM 6536 O O . THR B 1 313 ? 7.348 -38.844 4.172 1 77.38 313 THR B O 1
ATOM 6539 N N . GLU B 1 314 ? 8.219 -38.125 2.244 1 83.81 314 GLU B N 1
ATOM 6540 C CA . GLU B 1 314 ? 7.117 -38.656 1.449 1 83.81 314 GLU B CA 1
ATOM 6541 C C . GLU B 1 314 ? 6.961 -40.156 1.65 1 83.81 314 GLU B C 1
ATOM 6543 O O . GLU B 1 314 ? 5.84 -40.656 1.767 1 83.81 314 GLU B O 1
ATOM 6548 N N . LYS B 1 315 ? 8.094 -40.781 1.684 1 82.81 315 LYS B N 1
ATOM 6549 C CA . LYS B 1 315 ? 8.078 -42.25 1.881 1 82.81 315 LYS B CA 1
ATOM 6550 C C . LYS B 1 315 ? 7.387 -42.594 3.189 1 82.81 315 LYS B C 1
ATOM 6552 O O . LYS B 1 315 ? 6.582 -43.531 3.23 1 82.81 315 LYS B O 1
ATOM 6557 N N . ASN B 1 316 ? 7.66 -41.875 4.199 1 83.5 316 ASN B N 1
ATOM 6558 C CA . ASN B 1 316 ? 7.074 -42.156 5.508 1 83.5 316 ASN B CA 1
ATOM 6559 C C . ASN B 1 316 ? 5.586 -41.812 5.535 1 83.5 316 ASN B C 1
ATOM 6561 O O . ASN B 1 316 ? 4.805 -42.469 6.219 1 83.5 316 ASN B O 1
ATOM 6565 N N . ILE B 1 317 ? 5.207 -40.844 4.801 1 87.94 317 ILE B N 1
ATOM 6566 C CA . ILE B 1 317 ? 3.801 -40.438 4.723 1 87.94 317 ILE B CA 1
ATOM 6567 C C . ILE B 1 317 ? 3.008 -41.531 3.994 1 87.94 317 ILE B C 1
ATOM 6569 O O . ILE B 1 317 ? 1.93 -41.938 4.441 1 87.94 317 ILE B O 1
ATOM 6573 N N . LEU B 1 318 ? 3.586 -42.062 2.949 1 90.88 318 LEU B N 1
ATOM 6574 C CA . LEU B 1 318 ? 2.914 -43.094 2.16 1 90.88 318 LEU B CA 1
ATOM 6575 C C . LEU B 1 318 ? 2.758 -44.375 2.967 1 90.88 318 LEU B C 1
ATOM 6577 O O . LEU B 1 318 ? 1.755 -45.062 2.828 1 90.88 318 LEU B O 1
ATOM 6581 N N . LYS B 1 319 ? 3.727 -44.594 3.836 1 90.44 319 LYS B N 1
ATOM 6582 C CA . LYS B 1 319 ? 3.643 -45.781 4.699 1 90.44 319 LYS B CA 1
ATOM 6583 C C . LYS B 1 319 ? 2.42 -45.719 5.609 1 90.44 319 LYS B C 1
ATOM 6585 O O . LYS B 1 319 ? 1.888 -46.75 6.027 1 90.44 319 LYS B O 1
ATOM 6590 N N . VAL B 1 320 ? 2.025 -44.531 5.855 1 88.75 320 VAL B N 1
ATOM 6591 C CA . VAL B 1 320 ? 0.886 -44.344 6.746 1 88.75 320 VAL B CA 1
ATOM 6592 C C . VAL B 1 320 ? -0.409 -44.344 5.938 1 88.75 320 VAL B C 1
ATOM 6594 O O . VAL B 1 320 ? -1.354 -45.062 6.266 1 88.75 320 VAL B O 1
ATOM 6597 N N . ILE B 1 321 ? -0.457 -43.656 4.836 1 92.81 321 ILE B N 1
ATOM 6598 C CA . ILE B 1 321 ? -1.738 -43.406 4.188 1 92.81 321 ILE B CA 1
ATOM 6599 C C . ILE B 1 321 ? -2.102 -44.594 3.287 1 92.81 321 ILE B C 1
ATOM 6601 O O . ILE B 1 321 ? -3.281 -44.812 3.01 1 92.81 321 ILE B O 1
ATOM 6605 N N . GLU B 1 322 ? -1.149 -45.344 2.822 1 93.5 322 GLU B N 1
ATOM 6606 C CA . GLU B 1 322 ? -1.434 -46.469 1.939 1 93.5 322 GLU B CA 1
ATOM 6607 C C . GLU B 1 322 ? -2.277 -47.531 2.646 1 93.5 322 GLU B C 1
ATOM 6609 O O . GLU B 1 322 ? -3.404 -47.812 2.23 1 93.5 322 GLU B O 1
ATOM 6614 N N . PRO B 1 323 ? -1.76 -48.031 3.787 1 92 323 PRO B N 1
ATOM 6615 C CA . PRO B 1 323 ? -2.588 -49.031 4.473 1 92 323 PRO B CA 1
ATOM 6616 C C . PRO B 1 323 ? -3.859 -48.438 5.07 1 92 323 PRO B C 1
ATOM 6618 O O . PRO B 1 323 ? -4.859 -49.125 5.242 1 92 323 PRO B O 1
ATOM 6621 N N . LEU B 1 324 ? -3.861 -47.156 5.367 1 90.69 324 LEU B N 1
ATOM 6622 C CA . LEU B 1 324 ? -4.996 -46.531 6.027 1 90.69 324 LEU B CA 1
ATOM 6623 C C . LEU B 1 324 ? -6.188 -46.438 5.078 1 90.69 324 LEU B C 1
ATOM 6625 O O . LEU B 1 324 ? -7.328 -46.688 5.473 1 90.69 324 LEU B O 1
ATOM 6629 N N . PHE B 1 325 ? -6 -45.969 3.812 1 92.38 325 PHE B N 1
ATOM 6630 C CA . PHE B 1 325 ? -7.164 -45.844 2.945 1 92.38 325 PHE B CA 1
ATOM 6631 C C . PHE B 1 325 ? -6.777 -46.031 1.483 1 92.38 325 PHE B C 1
ATOM 6633 O O . PHE B 1 325 ? -7.602 -46.438 0.666 1 92.38 325 PHE B O 1
ATOM 6640 N N . LEU B 1 326 ? -5.559 -45.812 1.034 1 95.75 326 LEU B N 1
ATOM 6641 C CA . LEU B 1 326 ? -5.199 -45.688 -0.375 1 95.75 326 LEU B CA 1
ATOM 6642 C C . LEU B 1 326 ? -5.176 -47.062 -1.035 1 95.75 326 LEU B C 1
ATOM 6644 O O . LEU B 1 326 ? -5.613 -47.219 -2.178 1 95.75 326 LEU B O 1
ATOM 6648 N N . ASP B 1 327 ? -4.66 -48.031 -0.331 1 95.25 327 ASP B N 1
ATOM 6649 C CA . ASP B 1 327 ? -4.613 -49.406 -0.876 1 95.25 327 ASP B CA 1
ATOM 6650 C C . ASP B 1 327 ? -6.016 -49.906 -1.182 1 95.25 327 ASP B C 1
ATOM 6652 O O . ASP B 1 327 ? -6.242 -50.531 -2.229 1 95.25 327 ASP B O 1
ATOM 6656 N N . GLU B 1 328 ? -6.879 -49.656 -0.284 1 95.25 328 GLU B N 1
ATOM 6657 C CA . GLU B 1 328 ? -8.258 -50.094 -0.477 1 95.25 328 GLU B CA 1
ATOM 6658 C C . GLU B 1 328 ? -8.898 -49.406 -1.667 1 95.25 328 GLU B C 1
ATOM 6660 O O . GLU B 1 328 ? -9.625 -50.031 -2.445 1 95.25 328 GLU B O 1
ATOM 6665 N N . LEU B 1 329 ? -8.688 -48.156 -1.781 1 96.88 329 LEU B N 1
ATOM 6666 C CA . LEU B 1 329 ? -9.25 -47.375 -2.889 1 96.88 329 LEU B CA 1
ATOM 6667 C C . LEU B 1 329 ? -8.672 -47.844 -4.223 1 96.88 329 LEU B C 1
ATOM 6669 O O . LEU B 1 329 ? -9.406 -48 -5.203 1 96.88 329 LEU B O 1
ATOM 6673 N N . ARG B 1 330 ? -7.375 -48.156 -4.273 1 96.81 330 ARG B N 1
ATOM 6674 C CA . ARG B 1 330 ? -6.727 -48.625 -5.492 1 96.81 330 ARG B CA 1
ATOM 6675 C C . ARG B 1 330 ? -7.246 -50 -5.875 1 96.81 330 ARG B C 1
ATOM 6677 O O . ARG B 1 330 ? -7.434 -50.312 -7.059 1 96.81 330 ARG B O 1
ATOM 6684 N N . ALA B 1 331 ? -7.488 -50.812 -4.879 1 96.31 331 ALA B N 1
ATOM 6685 C CA . ALA B 1 331 ? -8.023 -52.156 -5.121 1 96.31 331 ALA B CA 1
ATOM 6686 C C . ALA B 1 331 ? -9.43 -52.062 -5.711 1 96.31 331 ALA B C 1
ATOM 6688 O O . ALA B 1 331 ? -9.773 -52.812 -6.625 1 96.31 331 ALA B O 1
ATOM 6689 N N . GLU B 1 332 ? -10.164 -51.219 -5.137 1 96.62 332 GLU B N 1
ATOM 6690 C CA . GLU B 1 332 ? -11.516 -51.031 -5.652 1 96.62 332 GLU B CA 1
ATOM 6691 C C . GLU B 1 332 ? -11.492 -50.562 -7.102 1 96.62 332 GLU B C 1
ATOM 6693 O O . GLU B 1 332 ? -12.266 -51.031 -7.934 1 96.62 332 GLU B O 1
ATOM 6698 N N . PHE B 1 333 ? -10.656 -49.656 -7.426 1 96.75 333 PHE B N 1
ATOM 6699 C CA . PHE B 1 333 ? -10.516 -49.188 -8.789 1 96.75 333 PHE B CA 1
ATOM 6700 C C . PHE B 1 333 ? -10.102 -50.312 -9.727 1 96.75 333 PHE B C 1
ATOM 6702 O O . PHE B 1 333 ? -10.656 -50.438 -10.82 1 96.75 333 PHE B O 1
ATOM 6709 N N . SER B 1 334 ? -9.117 -51.094 -9.297 1 95.75 334 SER B N 1
ATOM 6710 C CA . SER B 1 334 ? -8.633 -52.219 -10.109 1 95.75 334 SER B CA 1
ATOM 6711 C C . SER B 1 334 ? -9.75 -53.188 -10.43 1 95.75 334 SER B C 1
ATOM 6713 O O . SER B 1 334 ? -9.828 -53.719 -11.547 1 95.75 334 SER B O 1
ATOM 6715 N N . HIS B 1 335 ? -10.562 -53.406 -9.469 1 95.56 335 HIS B N 1
ATOM 6716 C CA . HIS B 1 335 ? -11.703 -54.312 -9.656 1 95.56 335 HIS B CA 1
ATOM 6717 C C . HIS B 1 335 ? -12.688 -53.75 -10.664 1 95.56 335 HIS B C 1
ATOM 6719 O O . HIS B 1 335 ? -13.164 -54.469 -11.555 1 95.56 335 HIS B O 1
ATOM 6725 N N . LEU B 1 336 ? -12.938 -52.469 -10.492 1 95.62 336 LEU B N 1
ATOM 6726 C CA . LEU B 1 336 ? -13.898 -51.812 -11.375 1 95.62 336 LEU B CA 1
ATOM 6727 C C . LEU B 1 336 ? -13.352 -51.719 -12.797 1 95.62 336 LEU B C 1
ATOM 6729 O O . LEU B 1 336 ? -14.102 -51.875 -13.766 1 95.62 336 LEU B O 1
ATOM 6733 N N . LYS B 1 337 ? -12.055 -51.469 -12.914 1 93.19 337 LYS B N 1
ATOM 6734 C CA . LYS B 1 337 ? -11.391 -51.375 -14.211 1 93.19 337 LYS B CA 1
ATOM 6735 C C . LYS B 1 337 ? -11.469 -52.688 -14.969 1 93.19 337 LYS B C 1
ATOM 6737 O O . LYS B 1 337 ? -11.57 -52.688 -16.203 1 93.19 337 LYS B O 1
ATOM 6742 N N . GLY B 1 338 ? -11.5 -53.781 -14.273 1 91.56 338 GLY B N 1
ATOM 6743 C CA . GLY B 1 338 ? -11.5 -55.094 -14.867 1 91.56 338 GLY B CA 1
ATOM 6744 C C . GLY B 1 338 ? -12.883 -55.562 -15.289 1 91.56 338 GLY B C 1
ATOM 6745 O O . GLY B 1 338 ? -13.016 -56.562 -16 1 91.56 338 GLY B O 1
ATOM 6746 N N . ARG B 1 339 ? -13.844 -54.781 -14.844 1 90.44 339 ARG B N 1
ATOM 6747 C CA . ARG B 1 339 ? -15.203 -55.125 -15.227 1 90.44 339 ARG B CA 1
ATOM 6748 C C . ARG B 1 339 ? -15.414 -55 -16.734 1 90.44 339 ARG B C 1
ATOM 6750 O O . ARG B 1 339 ? -14.828 -54.094 -17.359 1 90.44 339 ARG B O 1
ATOM 6757 N N . ARG B 1 340 ? -16.234 -55.906 -17.375 1 87.44 340 ARG B N 1
ATOM 6758 C CA . ARG B 1 340 ? -16.484 -55.844 -18.812 1 87.44 340 ARG B CA 1
ATOM 6759 C C . ARG B 1 340 ? -17.969 -55.719 -19.109 1 87.44 340 ARG B C 1
ATOM 6761 O O . ARG B 1 340 ? -18.391 -55.719 -20.266 1 87.44 340 ARG B O 1
ATOM 6768 N N . ASP B 1 341 ? -18.734 -55.562 -18.094 1 86 341 ASP B N 1
ATOM 6769 C CA . ASP B 1 341 ? -20.188 -55.469 -18.281 1 86 341 ASP B CA 1
ATOM 6770 C C . ASP B 1 341 ? -20.609 -54.031 -18.594 1 86 341 ASP B C 1
ATOM 6772 O O . ASP B 1 341 ? -19.781 -53.125 -18.594 1 86 341 ASP B O 1
ATOM 6776 N N . ARG B 1 342 ? -21.938 -53.875 -19.031 1 87.06 342 ARG B N 1
ATOM 6777 C CA . ARG B 1 342 ? -22.484 -52.594 -19.484 1 87.06 342 ARG B CA 1
ATOM 6778 C C . ARG B 1 342 ? -22.547 -51.594 -18.328 1 87.06 342 ARG B C 1
ATOM 6780 O O . ARG B 1 342 ? -22.641 -50.375 -18.562 1 87.06 342 ARG B O 1
ATOM 6787 N N . GLY B 1 343 ? -22.344 -52.031 -17.141 1 91.94 343 GLY B N 1
ATOM 6788 C CA . GLY B 1 343 ? -22.453 -51.125 -15.992 1 91.94 343 GLY B CA 1
ATOM 6789 C C . GLY B 1 343 ? -21.125 -50.562 -15.547 1 91.94 343 GLY B C 1
ATOM 6790 O O . GLY B 1 343 ? -21.062 -49.844 -14.555 1 91.94 343 GLY B O 1
ATOM 6791 N N . ARG B 1 344 ? -20.062 -50.844 -16.234 1 92.12 344 ARG B N 1
ATOM 6792 C CA . ARG B 1 344 ? -18.703 -50.438 -15.852 1 92.12 344 ARG B CA 1
ATOM 6793 C C . ARG B 1 344 ? -18.594 -48.938 -15.742 1 92.12 344 ARG B C 1
ATOM 6795 O O . ARG B 1 344 ? -18.078 -48.406 -14.75 1 92.12 344 ARG B O 1
ATOM 6802 N N . ALA B 1 345 ? -19.109 -48.25 -16.672 1 92.19 345 ALA B N 1
ATOM 6803 C CA . ALA B 1 345 ? -19.016 -46.781 -16.703 1 92.19 345 ALA B CA 1
ATOM 6804 C C . ALA B 1 345 ? -19.75 -46.188 -15.516 1 92.19 345 ALA B C 1
ATOM 6806 O O . ALA B 1 345 ? -19.25 -45.25 -14.875 1 92.19 345 ALA B O 1
ATOM 6807 N N . MET B 1 346 ? -20.859 -46.688 -15.266 1 94.69 346 MET B N 1
ATOM 6808 C CA . MET B 1 346 ? -21.656 -46.188 -14.148 1 94.69 346 MET B CA 1
ATOM 6809 C C . MET B 1 346 ? -20.953 -46.469 -12.82 1 94.69 346 MET B C 1
ATOM 6811 O O . MET B 1 346 ? -21 -45.656 -11.898 1 94.69 346 MET B O 1
ATOM 6815 N N . ALA B 1 347 ? -20.359 -47.625 -12.742 1 95.38 347 ALA B N 1
ATOM 6816 C CA . ALA B 1 347 ? -19.656 -48 -11.523 1 95.38 347 ALA B CA 1
ATOM 6817 C C . ALA B 1 347 ? -18.438 -47.094 -11.289 1 95.38 347 ALA B C 1
ATOM 6819 O O . ALA B 1 347 ? -18.156 -46.719 -10.156 1 95.38 347 ALA B O 1
ATOM 6820 N N . LEU B 1 348 ? -17.812 -46.812 -12.32 1 95.75 348 LEU B N 1
ATOM 6821 C CA . LEU B 1 348 ? -16.656 -45.938 -12.227 1 95.75 348 LEU B CA 1
ATOM 6822 C C . LEU B 1 348 ? -17.078 -44.531 -11.828 1 95.75 348 LEU B C 1
ATOM 6824 O O . LEU B 1 348 ? -16.406 -43.875 -11.023 1 95.75 348 LEU B O 1
ATOM 6828 N N . ARG B 1 349 ? -18.172 -44.062 -12.344 1 95 349 ARG B N 1
ATOM 6829 C CA . ARG B 1 349 ? -18.688 -42.75 -11.977 1 95 349 ARG B CA 1
ATOM 6830 C C . ARG B 1 349 ? -19.094 -42.719 -10.508 1 95 349 ARG B C 1
ATOM 6832 O O . ARG B 1 349 ? -18.875 -41.719 -9.82 1 95 349 ARG B O 1
ATOM 6839 N N . SER B 1 350 ? -19.688 -43.781 -10.125 1 96.06 350 SER B N 1
ATOM 6840 C CA . SER B 1 350 ? -20.062 -43.875 -8.719 1 96.06 350 SER B CA 1
ATOM 6841 C C . SER B 1 350 ? -18.844 -43.906 -7.812 1 96.06 350 SER B C 1
ATOM 6843 O O . SER B 1 350 ? -18.875 -43.375 -6.699 1 96.06 350 SER B O 1
ATOM 6845 N N . PHE B 1 351 ? -17.828 -44.562 -8.258 1 96.69 351 PHE B N 1
ATOM 6846 C CA . PHE B 1 351 ? -16.578 -44.594 -7.504 1 96.69 351 PHE B CA 1
ATOM 6847 C C . PHE B 1 351 ? -15.953 -43.188 -7.426 1 96.69 351 PHE B C 1
ATOM 6849 O O . PHE B 1 351 ? -15.461 -42.781 -6.371 1 96.69 351 PHE B O 1
ATOM 6856 N N . GLN B 1 352 ? -15.977 -42.469 -8.477 1 96.06 352 GLN B N 1
ATOM 6857 C CA . GLN B 1 352 ? -15.5 -41.094 -8.461 1 96.06 352 GLN B CA 1
ATOM 6858 C C . GLN B 1 352 ? -16.297 -40.25 -7.461 1 96.06 352 GLN B C 1
ATOM 6860 O O . GLN B 1 352 ? -15.711 -39.438 -6.738 1 96.06 352 GLN B O 1
ATOM 6865 N N . ASP B 1 353 ? -17.594 -40.406 -7.453 1 95.88 353 ASP B N 1
ATOM 6866 C CA . ASP B 1 353 ? -18.453 -39.719 -6.496 1 95.88 353 ASP B CA 1
ATOM 6867 C C . ASP B 1 353 ? -18.062 -40.062 -5.062 1 95.88 353 ASP B C 1
ATOM 6869 O O . ASP B 1 353 ? -18.109 -39.219 -4.176 1 95.88 353 ASP B O 1
ATOM 6873 N N . LYS B 1 354 ? -17.766 -41.312 -4.914 1 95.31 354 LYS B N 1
ATOM 6874 C CA . LYS B 1 354 ? -17.312 -41.75 -3.598 1 95.31 354 LYS B CA 1
ATOM 6875 C C . LYS B 1 354 ? -16.047 -41 -3.176 1 95.31 354 LYS B C 1
ATOM 6877 O O . LYS B 1 354 ? -15.938 -40.531 -2.039 1 95.31 354 LYS B O 1
ATOM 6882 N N . LEU B 1 355 ? -15.117 -40.938 -4.035 1 96.56 355 LEU B N 1
ATOM 6883 C CA . LEU B 1 355 ? -13.883 -40.219 -3.746 1 96.56 355 LEU B CA 1
ATOM 6884 C C . LEU B 1 355 ? -14.156 -38.75 -3.408 1 96.56 355 LEU B C 1
ATOM 6886 O O . LEU B 1 355 ? -13.539 -38.188 -2.504 1 96.56 355 LEU B O 1
ATOM 6890 N N . GLU B 1 356 ? -15.047 -38.125 -4.141 1 94.56 356 GLU B N 1
ATOM 6891 C CA . GLU B 1 356 ? -15.43 -36.719 -3.922 1 94.56 356 GLU B CA 1
ATOM 6892 C C . GLU B 1 356 ? -16 -36.531 -2.523 1 94.56 356 GLU B C 1
ATOM 6894 O O . GLU B 1 356 ? -15.789 -35.469 -1.908 1 94.56 356 GLU B O 1
ATOM 6899 N N . GLY B 1 357 ? -16.609 -37.406 -2.039 1 93.44 357 GLY B N 1
ATOM 6900 C CA . GLY B 1 357 ? -17.281 -37.312 -0.756 1 93.44 357 GLY B CA 1
ATOM 6901 C C . GLY B 1 357 ? -16.375 -37.562 0.426 1 93.44 357 GLY B C 1
ATOM 6902 O O . GLY B 1 357 ? -16.719 -37.25 1.568 1 93.44 357 GLY B O 1
ATOM 6903 N N . LEU B 1 358 ? -15.156 -38.031 0.214 1 93.56 358 LEU B N 1
ATOM 6904 C CA . LEU B 1 358 ? -14.227 -38.312 1.299 1 93.56 358 LEU B CA 1
ATOM 6905 C C . LEU B 1 358 ? -13.719 -37.031 1.939 1 93.56 358 LEU B C 1
ATOM 6907 O O . LEU B 1 358 ? -13.531 -36.031 1.253 1 93.56 358 LEU B O 1
ATOM 6911 N N . ARG B 1 359 ? -13.562 -37.031 3.26 1 94 359 ARG B N 1
ATOM 6912 C CA . ARG B 1 359 ? -12.992 -35.938 4.023 1 94 359 ARG B CA 1
ATOM 6913 C C . ARG B 1 359 ? -11.812 -36.406 4.871 1 94 359 ARG B C 1
ATOM 6915 O O . ARG B 1 359 ? -11.898 -37.406 5.555 1 94 359 ARG B O 1
ATOM 6922 N N . PHE B 1 360 ? -10.773 -35.656 4.789 1 93 360 PHE B N 1
ATOM 6923 C CA . PHE B 1 360 ? -9.516 -36.031 5.43 1 93 360 PHE B CA 1
ATOM 6924 C C . PHE B 1 360 ? -9.141 -35 6.5 1 93 360 PHE B C 1
ATOM 6926 O O . PHE B 1 360 ? -9.258 -33.781 6.281 1 93 360 PHE B O 1
ATOM 6933 N N . PHE B 1 361 ? -8.703 -35.469 7.672 1 90.75 361 PHE B N 1
ATOM 6934 C CA . PHE B 1 361 ? -8.469 -34.594 8.797 1 90.75 361 PHE B CA 1
ATOM 6935 C C . PHE B 1 361 ? -7.121 -34.875 9.453 1 90.75 361 PHE B C 1
ATOM 6937 O O . PHE B 1 361 ? -6.832 -36.031 9.797 1 90.75 361 PHE B O 1
ATOM 6944 N N . ASP B 1 362 ? -6.266 -33.875 9.5 1 89.81 362 ASP B N 1
ATOM 6945 C CA . ASP B 1 362 ? -5.023 -33.906 10.266 1 89.81 362 ASP B CA 1
ATOM 6946 C C . ASP B 1 362 ? -5.059 -32.938 11.422 1 89.81 362 ASP B C 1
ATOM 6948 O O . ASP B 1 362 ? -4.863 -31.719 11.219 1 89.81 362 ASP B O 1
ATOM 6952 N N . PRO B 1 363 ? -5.238 -33.312 12.688 1 88 363 PRO B N 1
ATOM 6953 C CA . PRO B 1 363 ? -5.434 -32.406 13.828 1 88 363 PRO B CA 1
ATOM 6954 C C . PRO B 1 363 ? -4.145 -31.703 14.25 1 88 363 PRO B C 1
ATOM 6956 O O . PRO B 1 363 ? -4.176 -30.797 15.086 1 88 363 PRO B O 1
ATOM 6959 N N . ALA B 1 364 ? -3.037 -32.062 13.742 1 85.31 364 ALA B N 1
ATOM 6960 C CA . ALA B 1 364 ? -1.737 -31.422 13.914 1 85.31 364 ALA B CA 1
ATOM 6961 C C . ALA B 1 364 ? -0.96 -31.391 12.602 1 85.31 364 ALA B C 1
ATOM 6963 O O . ALA B 1 364 ? 0.134 -31.953 12.508 1 85.31 364 ALA B O 1
ATOM 6964 N N . CYS B 1 365 ? -1.502 -30.609 11.695 1 87.06 365 CYS B N 1
ATOM 6965 C CA . CYS B 1 365 ? -1.129 -30.844 10.305 1 87.06 365 CYS B CA 1
ATOM 6966 C C . CYS B 1 365 ? 0.19 -30.156 9.977 1 87.06 365 CYS B C 1
ATOM 6968 O O . CYS B 1 365 ? 0.788 -30.406 8.93 1 87.06 365 CYS B O 1
ATOM 6970 N N . GLY B 1 366 ? 0.64 -29.266 10.961 1 84 366 GLY B N 1
ATOM 6971 C CA . GLY B 1 366 ? 1.844 -28.547 10.602 1 84 366 GLY B CA 1
ATOM 6972 C C . GLY B 1 366 ? 1.726 -27.812 9.281 1 84 366 GLY B C 1
ATOM 6973 O O . GLY B 1 366 ? 0.762 -27.078 9.047 1 84 366 GLY B O 1
ATOM 6974 N N . CYS B 1 367 ? 2.695 -28.078 8.391 1 86.31 367 CYS B N 1
ATOM 6975 C CA . CYS B 1 367 ? 2.678 -27.422 7.086 1 86.31 367 CYS B CA 1
ATOM 6976 C C . CYS B 1 367 ? 1.874 -28.25 6.082 1 86.31 367 CYS B C 1
ATOM 6978 O O . CYS B 1 367 ? 1.935 -27.984 4.875 1 86.31 367 CYS B O 1
ATOM 6980 N N . GLY B 1 368 ? 1.226 -29.281 6.512 1 88.38 368 GLY B N 1
ATOM 6981 C CA . GLY B 1 368 ? 0.214 -29.953 5.715 1 88.38 368 GLY B CA 1
ATOM 6982 C C . GLY B 1 368 ? 0.773 -31.078 4.871 1 88.38 368 GLY B C 1
ATOM 6983 O O . GLY B 1 368 ? 0.168 -31.469 3.871 1 88.38 368 GLY B O 1
ATOM 6984 N N . ASN B 1 369 ? 1.889 -31.672 5.23 1 87.69 369 ASN B N 1
ATOM 6985 C CA . ASN B 1 369 ? 2.545 -32.688 4.391 1 87.69 369 ASN B CA 1
ATOM 6986 C C . ASN B 1 369 ? 1.651 -33.875 4.156 1 87.69 369 ASN B C 1
ATOM 6988 O O . ASN B 1 369 ? 1.535 -34.375 3.031 1 87.69 369 ASN B O 1
ATOM 6992 N N . PHE B 1 370 ? 1.022 -34.344 5.211 1 89.62 370 PHE B N 1
ATOM 6993 C CA . PHE B 1 370 ? 0.125 -35.469 5.094 1 89.62 370 PHE B CA 1
ATOM 6994 C C . PHE B 1 370 ? -1.046 -35.156 4.172 1 89.62 370 PHE B C 1
ATOM 6996 O O . PHE B 1 370 ? -1.43 -35.969 3.336 1 89.62 370 PHE B O 1
ATOM 7003 N N . LEU B 1 371 ? -1.536 -34 4.375 1 93.25 371 LEU B N 1
ATOM 7004 C CA . LEU B 1 371 ? -2.686 -33.562 3.582 1 93.25 371 LEU B CA 1
ATOM 7005 C C . LEU B 1 371 ? -2.309 -33.406 2.113 1 93.25 371 LEU B C 1
ATOM 7007 O O . LEU B 1 371 ? -3.061 -33.812 1.229 1 93.25 371 LEU B O 1
ATOM 7011 N N . ILE B 1 372 ? -1.13 -32.875 1.857 1 93.56 372 ILE B N 1
ATOM 7012 C CA . ILE B 1 372 ? -0.66 -32.594 0.508 1 93.56 372 ILE B CA 1
ATOM 7013 C C . ILE B 1 372 ? -0.452 -33.875 -0.264 1 93.56 372 ILE B C 1
ATOM 7015 O O . ILE B 1 372 ? -0.911 -34.031 -1.4 1 93.56 372 ILE B O 1
ATOM 7019 N N . ILE B 1 373 ? 0.19 -34.812 0.357 1 92.19 373 ILE B N 1
ATOM 7020 C CA . ILE B 1 373 ? 0.492 -36.062 -0.31 1 92.19 373 ILE B CA 1
ATOM 7021 C C . ILE B 1 373 ? -0.794 -36.844 -0.517 1 92.19 373 ILE B C 1
ATOM 7023 O O . ILE B 1 373 ? -0.989 -37.469 -1.568 1 92.19 373 ILE B O 1
ATOM 7027 N N . ALA B 1 374 ? -1.652 -36.844 0.442 1 94.25 374 ALA B N 1
ATOM 7028 C CA . ALA B 1 374 ? -2.941 -37.531 0.292 1 94.25 374 ALA B CA 1
ATOM 7029 C C . ALA B 1 374 ? -3.73 -36.938 -0.875 1 94.25 374 ALA B C 1
ATOM 7031 O O . ALA B 1 374 ? -4.328 -37.656 -1.662 1 94.25 374 ALA B O 1
ATOM 7032 N N . TYR B 1 375 ? -3.748 -35.656 -0.921 1 95.31 375 TYR B N 1
ATOM 7033 C CA . TYR B 1 375 ? -4.445 -35 -2.008 1 95.31 375 TYR B CA 1
ATOM 7034 C C . TYR B 1 375 ? -3.875 -35.406 -3.361 1 95.31 375 TYR B C 1
ATOM 7036 O O . TYR B 1 375 ? -4.625 -35.719 -4.285 1 95.31 375 TYR B O 1
ATOM 7044 N N . ARG B 1 376 ? -2.562 -35.375 -3.438 1 94.12 376 ARG B N 1
ATOM 7045 C CA . ARG B 1 376 ? -1.88 -35.75 -4.672 1 94.12 376 ARG B CA 1
ATOM 7046 C C . ARG B 1 376 ? -2.277 -37.156 -5.113 1 94.12 376 ARG B C 1
ATOM 7048 O O . ARG B 1 376 ? -2.605 -37.375 -6.281 1 94.12 376 ARG B O 1
ATOM 7055 N N . GLU B 1 377 ? -2.271 -38.062 -4.188 1 95.12 377 GLU B N 1
ATOM 7056 C CA . GLU B 1 377 ? -2.557 -39.469 -4.504 1 95.12 377 GLU B CA 1
ATOM 7057 C C . GLU B 1 377 ? -4.016 -39.656 -4.91 1 95.12 377 GLU B C 1
ATOM 7059 O O . GLU B 1 377 ? -4.32 -40.438 -5.809 1 95.12 377 GLU B O 1
ATOM 7064 N N . LEU B 1 378 ? -4.859 -38.969 -4.23 1 96.25 378 LEU B N 1
ATOM 7065 C CA . LEU B 1 378 ? -6.277 -39.031 -4.566 1 96.25 378 LEU B CA 1
ATOM 7066 C C . LEU B 1 378 ? -6.543 -38.5 -5.965 1 96.25 378 LEU B C 1
ATOM 7068 O O . LEU B 1 378 ? -7.32 -39.062 -6.727 1 96.25 378 LEU B O 1
ATOM 7072 N N . ARG B 1 379 ? -5.945 -37.375 -6.281 1 94.94 379 ARG B N 1
ATOM 7073 C CA . ARG B 1 379 ? -6.078 -36.781 -7.602 1 94.94 379 ARG B CA 1
ATOM 7074 C C . ARG B 1 379 ? -5.504 -37.688 -8.68 1 94.94 379 ARG B C 1
ATOM 7076 O O . ARG B 1 379 ? -6.051 -37.781 -9.781 1 94.94 379 ARG B O 1
ATOM 7083 N N . ALA B 1 380 ? -4.375 -38.344 -8.367 1 94.44 380 ALA B N 1
ATOM 7084 C CA . ALA B 1 380 ? -3.779 -39.281 -9.305 1 94.44 380 ALA B CA 1
ATOM 7085 C C . ALA B 1 380 ? -4.738 -40.438 -9.617 1 94.44 380 ALA B C 1
ATOM 7087 O O . ALA B 1 380 ? -4.879 -40.844 -10.773 1 94.44 380 ALA B O 1
ATOM 7088 N N . LEU B 1 381 ? -5.344 -40.906 -8.602 1 96.12 381 LEU B N 1
ATOM 7089 C CA . LEU B 1 381 ? -6.328 -41.969 -8.766 1 96.12 381 LEU B CA 1
ATOM 7090 C C . LEU B 1 381 ? -7.512 -41.469 -9.602 1 96.12 381 LEU B C 1
ATOM 7092 O O . LEU B 1 381 ? -8 -42.219 -10.469 1 96.12 381 LEU B O 1
ATOM 7096 N N . GLU B 1 382 ? -7.949 -40.281 -9.328 1 95.38 382 GLU B N 1
ATOM 7097 C CA . GLU B 1 382 ? -9.047 -39.719 -10.102 1 95.38 382 GLU B CA 1
ATOM 7098 C C . GLU B 1 382 ? -8.695 -39.625 -11.586 1 95.38 382 GLU B C 1
ATOM 7100 O O . GLU B 1 382 ? -9.539 -39.906 -12.445 1 95.38 382 GLU B O 1
ATOM 7105 N N . ILE B 1 383 ? -7.543 -39.219 -11.891 1 92.06 383 ILE B N 1
ATOM 7106 C CA . ILE B 1 383 ? -7.09 -39.094 -13.266 1 92.06 383 ILE B CA 1
ATOM 7107 C C . ILE B 1 383 ? -7.16 -40.438 -13.969 1 92.06 383 ILE B C 1
ATOM 7109 O O . ILE B 1 383 ? -7.598 -40.531 -15.125 1 92.06 383 ILE B O 1
ATOM 7113 N N . GLU B 1 384 ? -6.816 -41.5 -13.273 1 93.69 384 GLU B N 1
ATOM 7114 C CA . GLU B 1 384 ? -6.91 -42.844 -13.844 1 93.69 384 GLU B CA 1
ATOM 7115 C C . GLU B 1 384 ? -8.359 -43.219 -14.125 1 93.69 384 GLU B C 1
ATOM 7117 O O . GLU B 1 384 ? -8.656 -43.812 -15.148 1 93.69 384 GLU B O 1
ATOM 7122 N N . ILE B 1 385 ? -9.203 -42.844 -13.227 1 94 385 ILE B N 1
ATOM 7123 C CA . ILE B 1 385 ? -10.625 -43.125 -13.406 1 94 385 ILE B CA 1
ATOM 7124 C C . ILE B 1 385 ? -11.133 -42.375 -14.648 1 94 385 ILE B C 1
ATOM 7126 O O . ILE B 1 385 ? -11.836 -42.969 -15.469 1 94 385 ILE B O 1
ATOM 7130 N N . LEU B 1 386 ? -10.797 -41.156 -14.766 1 90.88 386 LEU B N 1
ATOM 7131 C CA . LEU B 1 386 ? -11.266 -40.344 -15.875 1 90.88 386 LEU B CA 1
ATOM 7132 C C . LEU B 1 386 ? -10.719 -40.844 -17.203 1 90.88 386 LEU B C 1
ATOM 7134 O O . LEU B 1 386 ? -11.398 -40.781 -18.234 1 90.88 386 LEU B O 1
ATOM 7138 N N . LYS B 1 387 ? -9.5 -41.375 -17.156 1 89 387 LYS B N 1
ATOM 7139 C CA . LYS B 1 387 ? -8.922 -41.969 -18.344 1 89 387 LYS B CA 1
ATOM 7140 C C . LYS B 1 387 ? -9.734 -43.188 -18.797 1 89 387 LYS B C 1
ATOM 7142 O O . LYS B 1 387 ? -9.938 -43.406 -19.984 1 89 387 LYS B O 1
ATOM 7147 N N . GLU B 1 388 ? -10.195 -43.938 -17.859 1 89.06 388 GLU B N 1
ATOM 7148 C CA . GLU B 1 388 ? -11 -45.125 -18.156 1 89.06 388 GLU B CA 1
ATOM 7149 C C . GLU B 1 388 ? -12.375 -44.719 -18.672 1 89.06 388 GLU B C 1
ATOM 7151 O O . GLU B 1 388 ? -12.938 -45.406 -19.531 1 89.06 388 GLU B O 1
ATOM 7156 N N . LEU B 1 389 ? -12.93 -43.656 -18.109 1 88.44 389 LEU B N 1
ATOM 7157 C CA . LEU B 1 389 ? -14.266 -43.188 -18.469 1 88.44 389 LEU B CA 1
ATOM 7158 C C . LEU B 1 389 ? -14.258 -42.5 -19.828 1 88.44 389 LEU B C 1
ATOM 7160 O O . LEU B 1 389 ? -15.273 -42.438 -20.516 1 88.44 389 LEU B O 1
ATOM 7164 N N . ASN B 1 390 ? -13.148 -41.875 -20.125 1 83 390 ASN B N 1
ATOM 7165 C CA . ASN B 1 390 ? -13.023 -41.094 -21.344 1 83 390 ASN B CA 1
ATOM 7166 C C . ASN B 1 390 ? -11.852 -41.562 -22.203 1 83 390 ASN B C 1
ATOM 7168 O O . ASN B 1 390 ? -10.805 -40.906 -22.234 1 83 390 ASN B O 1
ATOM 7172 N N . PRO B 1 391 ? -12 -42.562 -22.922 1 68.25 391 PRO B N 1
ATOM 7173 C CA . PRO B 1 391 ? -10.891 -43.062 -23.75 1 68.25 391 PRO B CA 1
ATOM 7174 C C . PRO B 1 391 ? -10.461 -42.031 -24.812 1 68.25 391 PRO B C 1
ATOM 7176 O O . PRO B 1 391 ? -11.234 -41.156 -25.172 1 68.25 391 PRO B O 1
ATOM 7179 N N . LYS B 1 392 ? -9.125 -41.875 -25.156 1 63.81 392 LYS B N 1
ATOM 7180 C CA . LYS B 1 392 ? -8.398 -40.906 -25.969 1 63.81 392 LYS B CA 1
ATOM 7181 C C . LYS B 1 392 ? -9.25 -40.406 -27.141 1 63.81 392 LYS B C 1
ATOM 7183 O O . LYS B 1 392 ? -9.234 -39.219 -27.469 1 63.81 392 LYS B O 1
ATOM 7188 N N . ALA B 1 393 ? -10.023 -41.219 -27.703 1 51.12 393 ALA B N 1
ATOM 7189 C CA . ALA B 1 393 ? -10.727 -40.844 -28.938 1 51.12 393 ALA B CA 1
ATOM 7190 C C . ALA B 1 393 ? -11.852 -39.875 -28.641 1 51.12 393 ALA B C 1
ATOM 7192 O O . ALA B 1 393 ? -12.32 -39.156 -29.547 1 51.12 393 ALA B O 1
ATOM 7193 N N . GLN B 1 394 ? -12.32 -39.688 -27.484 1 52.41 394 GLN B N 1
ATOM 7194 C CA . GLN B 1 394 ? -13.5 -38.875 -27.172 1 52.41 394 GLN B CA 1
ATOM 7195 C C . GLN B 1 394 ? -13.141 -37.688 -26.281 1 52.41 394 GLN B C 1
ATOM 7197 O O . GLN B 1 394 ? -14.023 -37 -25.797 1 52.41 394 GLN B O 1
ATOM 7202 N N . ARG B 1 395 ? -12 -37.281 -26.109 1 59 395 ARG B N 1
ATOM 7203 C CA . ARG B 1 395 ? -11.516 -36.375 -25.078 1 59 395 ARG B CA 1
ATOM 7204 C C . ARG B 1 395 ? -11.789 -34.938 -25.469 1 59 395 ARG B C 1
ATOM 7206 O O . ARG B 1 395 ? -10.914 -34.25 -26.016 1 59 395 ARG B O 1
ATOM 7213 N N . GLU B 1 396 ? -12.984 -34.719 -26.188 1 52.84 396 GLU B N 1
ATOM 7214 C CA . GLU B 1 396 ? -13.273 -33.312 -26.516 1 52.84 396 GLU B CA 1
ATOM 7215 C C . GLU B 1 396 ? -13.859 -32.594 -25.312 1 52.84 396 GLU B C 1
ATOM 7217 O O . GLU B 1 396 ? -14.258 -31.422 -25.422 1 52.84 396 GLU B O 1
ATOM 7222 N N . LEU B 1 397 ? -13.852 -33.219 -24.125 1 54.88 397 LEU B N 1
ATOM 7223 C CA . LEU B 1 397 ? -14.656 -32.594 -23.078 1 54.88 397 LEU B CA 1
ATOM 7224 C C . LEU B 1 397 ? -13.812 -31.641 -22.25 1 54.88 397 LEU B C 1
ATOM 7226 O O . LEU B 1 397 ? -12.594 -31.797 -22.156 1 54.88 397 LEU B O 1
ATOM 7230 N N . ASP B 1 398 ? -14.484 -30.547 -21.828 1 61.88 398 ASP B N 1
ATOM 7231 C CA . ASP B 1 398 ? -13.922 -29.562 -20.906 1 61.88 398 ASP B CA 1
ATOM 7232 C C . ASP B 1 398 ? -13.469 -30.234 -19.609 1 61.88 398 ASP B C 1
ATOM 7234 O O . ASP B 1 398 ? -14.297 -30.719 -18.828 1 61.88 398 ASP B O 1
ATOM 7238 N N . VAL B 1 399 ? -12.18 -30.547 -19.547 1 63.69 399 VAL B N 1
ATOM 7239 C CA . VAL B 1 399 ? -11.547 -31.266 -18.453 1 63.69 399 VAL B CA 1
ATOM 7240 C C . VAL B 1 399 ? -11.867 -30.578 -17.125 1 63.69 399 VAL B C 1
ATOM 7242 O O . VAL B 1 399 ? -11.938 -31.234 -16.078 1 63.69 399 VAL B O 1
ATOM 7245 N N . ALA B 1 400 ? -12.195 -29.312 -17.156 1 65.94 400 ALA B N 1
ATOM 7246 C CA . ALA B 1 400 ? -12.469 -28.562 -15.93 1 65.94 400 ALA B CA 1
ATOM 7247 C C . ALA B 1 400 ? -13.703 -29.109 -15.219 1 65.94 400 ALA B C 1
ATOM 7249 O O . ALA B 1 400 ? -13.812 -29.016 -13.992 1 65.94 400 ALA B O 1
ATOM 7250 N N . VAL B 1 401 ? -14.477 -29.719 -15.984 1 67 401 VAL B N 1
ATOM 7251 C CA . VAL B 1 401 ? -15.742 -30.156 -15.414 1 67 401 VAL B CA 1
ATOM 7252 C C . VAL B 1 401 ? -15.633 -31.625 -15 1 67 401 VAL B C 1
ATOM 7254 O O . VAL B 1 401 ? -16.453 -32.125 -14.211 1 67 401 VAL B O 1
ATOM 7257 N N . LEU B 1 402 ? -14.578 -32.188 -15.328 1 78.69 402 LEU B N 1
ATOM 7258 C CA . LEU B 1 402 ? -14.484 -33.656 -15.117 1 78.69 402 LEU B CA 1
ATOM 7259 C C . LEU B 1 402 ? -14 -33.969 -13.711 1 78.69 402 LEU B C 1
ATOM 7261 O O . LEU B 1 402 ? -14.445 -34.938 -13.102 1 78.69 402 LEU B O 1
ATOM 7265 N N . SER B 1 403 ? -13.125 -33.062 -13.18 1 87.19 403 SER B N 1
ATOM 7266 C CA . SER B 1 403 ? -12.539 -33.375 -11.875 1 87.19 403 SER B CA 1
ATOM 7267 C C . SER B 1 403 ? -13.484 -32.969 -10.75 1 87.19 403 SER B C 1
ATOM 7269 O O . SER B 1 403 ? -14.031 -31.875 -10.742 1 87.19 403 SER B O 1
ATOM 7271 N N . LYS B 1 404 ? -13.68 -33.844 -9.789 1 90.44 404 LYS B N 1
ATOM 7272 C CA . LYS B 1 404 ? -14.586 -33.594 -8.672 1 90.44 404 LYS B CA 1
ATOM 7273 C C . LYS B 1 404 ? -13.828 -33.438 -7.363 1 90.44 404 LYS B C 1
ATOM 7275 O O . LYS B 1 404 ? -14.352 -32.906 -6.391 1 90.44 404 LYS B O 1
ATOM 7280 N N . ILE B 1 405 ? -12.625 -33.938 -7.316 1 92.31 405 ILE B N 1
ATOM 7281 C CA . ILE B 1 405 ? -11.82 -33.875 -6.102 1 92.31 405 ILE B CA 1
ATOM 7282 C C . ILE B 1 405 ? -11.219 -32.469 -5.953 1 92.31 405 ILE B C 1
ATOM 7284 O O . ILE B 1 405 ? -10.68 -31.922 -6.914 1 92.31 405 ILE B O 1
ATOM 7288 N N . ASP B 1 406 ? -11.336 -31.922 -4.742 1 92 406 ASP B N 1
ATOM 7289 C CA . ASP B 1 406 ? -10.836 -30.578 -4.492 1 92 406 ASP B CA 1
ATOM 7290 C C . ASP B 1 406 ? -10.227 -30.453 -3.098 1 92 406 ASP B C 1
ATOM 7292 O O . ASP B 1 406 ? -10.359 -31.375 -2.279 1 92 406 ASP B O 1
ATOM 7296 N N . VAL B 1 407 ? -9.539 -29.359 -2.934 1 92.31 407 VAL B N 1
ATOM 7297 C CA . VAL B 1 407 ? -8.766 -29.172 -1.709 1 92.31 407 VAL B CA 1
ATOM 7298 C C . VAL B 1 407 ? -9.703 -28.969 -0.525 1 92.31 407 VAL B C 1
ATOM 7300 O O . VAL B 1 407 ? -9.305 -29.141 0.63 1 92.31 407 VAL B O 1
ATOM 7303 N N . ASN B 1 408 ? -10.977 -28.641 -0.724 1 90.56 408 ASN B N 1
ATOM 7304 C CA . ASN B 1 408 ? -11.93 -28.391 0.351 1 90.56 408 ASN B CA 1
ATOM 7305 C C . ASN B 1 408 ? -12.258 -29.672 1.119 1 90.56 408 ASN B C 1
ATOM 7307 O O . ASN B 1 408 ? -12.875 -29.609 2.186 1 90.56 408 ASN B O 1
ATOM 7311 N N . GLN B 1 409 ? -11.836 -30.781 0.682 1 93.31 409 GLN B N 1
ATOM 7312 C CA . GLN B 1 409 ? -12.031 -32.062 1.349 1 93.31 409 GLN B CA 1
ATOM 7313 C C . GLN B 1 409 ? -11.023 -32.25 2.479 1 93.31 409 GLN B C 1
ATOM 7315 O O . GLN B 1 409 ? -11.141 -33.188 3.271 1 93.31 409 GLN B O 1
ATOM 7320 N N . PHE B 1 410 ? -10.117 -31.391 2.602 1 93.69 410 PHE B N 1
ATOM 7321 C CA . PHE B 1 410 ? -8.992 -31.594 3.51 1 93.69 410 PHE B CA 1
ATOM 7322 C C . PHE B 1 410 ? -9.039 -30.609 4.66 1 93.69 410 PHE B C 1
ATOM 7324 O O . PHE B 1 410 ? -9.148 -29.391 4.441 1 93.69 410 PHE B O 1
ATOM 7331 N N . TYR B 1 411 ? -8.93 -31.156 5.809 1 91.62 411 TYR B N 1
ATOM 7332 C CA . TYR B 1 411 ? -9.055 -30.406 7.051 1 91.62 411 TYR B CA 1
ATOM 7333 C C . TYR B 1 411 ? -7.82 -30.578 7.922 1 91.62 411 TYR B C 1
ATOM 7335 O O . TYR B 1 411 ? -7.262 -31.672 8 1 91.62 411 TYR B O 1
ATOM 7343 N N . GLY B 1 412 ? -7.371 -29.469 8.531 1 90.31 412 GLY B N 1
ATOM 7344 C CA . GLY B 1 412 ? -6.23 -29.531 9.43 1 90.31 412 GLY B CA 1
ATOM 7345 C C . GLY B 1 412 ? -6.305 -28.5 10.547 1 90.31 412 GLY B C 1
ATOM 7346 O O . GLY B 1 412 ? -7.02 -27.5 10.43 1 90.31 412 GLY B O 1
ATOM 7347 N N . ILE B 1 413 ? -5.664 -28.781 11.664 1 87.44 413 ILE B N 1
ATOM 7348 C CA . ILE B 1 413 ? -5.438 -27.844 12.766 1 87.44 413 ILE B CA 1
ATOM 7349 C C . ILE B 1 413 ? -3.939 -27.688 13 1 87.44 413 ILE B C 1
ATOM 7351 O O . ILE B 1 413 ? -3.184 -28.656 12.953 1 87.44 413 ILE B O 1
ATOM 7355 N N . GLU B 1 414 ? -3.537 -26.484 13.062 1 86.56 414 GLU B N 1
ATOM 7356 C CA . GLU B 1 414 ? -2.143 -26.172 13.367 1 86.56 414 GLU B CA 1
ATOM 7357 C C . GLU B 1 414 ? -2.041 -25 14.344 1 86.56 414 GLU B C 1
ATOM 7359 O O . GLU B 1 414 ? -2.746 -24 14.195 1 86.56 414 GLU B O 1
ATOM 7364 N N . ILE B 1 415 ? -1.196 -25.125 15.258 1 80.81 415 ILE B N 1
ATOM 7365 C CA . ILE B 1 415 ? -1.08 -24.141 16.328 1 80.81 415 ILE B CA 1
ATOM 7366 C C . ILE B 1 415 ? -0.307 -22.922 15.836 1 80.81 415 ILE B C 1
ATOM 7368 O O . ILE B 1 415 ? -0.572 -21.797 16.266 1 80.81 415 ILE B O 1
ATOM 7372 N N . GLY B 1 416 ? 0.613 -23.156 15.039 1 81.44 416 GLY B N 1
ATOM 7373 C CA . GLY B 1 416 ? 1.365 -22.031 14.484 1 81.44 416 GLY B CA 1
ATOM 7374 C C . GLY B 1 416 ? 0.704 -21.406 13.273 1 81.44 416 GLY B C 1
ATOM 7375 O O . GLY B 1 416 ? 0.242 -22.125 12.375 1 81.44 416 GLY B O 1
ATOM 7376 N N . GLU B 1 417 ? 0.598 -20.141 13.227 1 80.56 417 GLU B N 1
ATOM 7377 C CA . GLU B 1 417 ? -0.033 -19.438 12.117 1 80.56 417 GLU B CA 1
ATOM 7378 C C . GLU B 1 417 ? 0.728 -19.672 10.812 1 80.56 417 GLU B C 1
ATOM 7380 O O . GLU B 1 417 ? 0.124 -19.984 9.781 1 80.56 417 GLU B O 1
ATOM 7385 N N . PHE B 1 418 ? 1.971 -19.625 10.992 1 81 418 PHE B N 1
ATOM 7386 C CA . PHE B 1 418 ? 2.805 -19.672 9.797 1 81 418 PHE B CA 1
ATOM 7387 C C . PHE B 1 418 ? 2.734 -21.047 9.141 1 81 418 PHE B C 1
ATOM 7389 O O . PHE B 1 418 ? 2.432 -21.156 7.953 1 81 418 PHE B O 1
ATOM 7396 N N . PRO B 1 419 ? 2.92 -22.062 9.852 1 84.19 419 PRO B N 1
ATOM 7397 C CA . PRO B 1 419 ? 2.77 -23.391 9.242 1 84.19 419 PRO B CA 1
ATOM 7398 C C . PRO B 1 419 ? 1.376 -23.625 8.656 1 84.19 419 PRO B C 1
ATOM 7400 O O . PRO B 1 419 ? 1.237 -24.25 7.605 1 84.19 419 PRO B O 1
ATOM 7403 N N . ALA B 1 420 ? 0.382 -23.125 9.305 1 85.62 420 ALA B N 1
ATOM 7404 C CA . ALA B 1 420 ? -0.986 -23.266 8.812 1 85.62 420 ALA B CA 1
ATOM 7405 C C . ALA B 1 420 ? -1.157 -22.609 7.453 1 85.62 420 ALA B C 1
ATOM 7407 O O . ALA B 1 420 ? -1.79 -23.172 6.555 1 85.62 420 ALA B O 1
ATOM 7408 N N . ARG B 1 421 ? -0.586 -21.469 7.316 1 85.56 421 ARG B N 1
ATOM 7409 C CA . ARG B 1 421 ? -0.703 -20.75 6.059 1 85.56 421 ARG B CA 1
ATOM 7410 C C . ARG B 1 421 ? 0.075 -21.438 4.949 1 85.56 421 ARG B C 1
ATOM 7412 O O . ARG B 1 421 ? -0.374 -21.484 3.801 1 85.56 421 ARG B O 1
ATOM 7419 N N . ILE B 1 422 ? 1.169 -21.938 5.289 1 87.19 422 ILE B N 1
ATOM 7420 C CA . ILE B 1 422 ? 1.97 -22.672 4.32 1 87.19 422 ILE B CA 1
ATOM 7421 C C . ILE B 1 422 ? 1.194 -23.891 3.838 1 87.19 422 ILE B C 1
ATOM 7423 O O . ILE B 1 422 ? 1.211 -24.219 2.648 1 87.19 422 ILE B O 1
ATOM 7427 N N . ALA B 1 423 ? 0.535 -24.516 4.738 1 88.88 423 ALA B N 1
ATOM 7428 C CA . ALA B 1 423 ? -0.248 -25.688 4.387 1 88.88 423 ALA B CA 1
ATOM 7429 C C . ALA B 1 423 ? -1.314 -25.359 3.348 1 88.88 423 ALA B C 1
ATOM 7431 O O . ALA B 1 423 ? -1.525 -26.109 2.395 1 88.88 423 ALA B O 1
ATOM 7432 N N . GLU B 1 424 ? -1.927 -24.297 3.598 1 88.12 424 GLU B N 1
ATOM 7433 C CA . GLU B 1 424 ? -2.959 -23.859 2.662 1 88.12 424 GLU B CA 1
ATOM 7434 C C . GLU B 1 424 ? -2.377 -23.609 1.274 1 88.12 424 GLU B C 1
ATOM 7436 O O . GLU B 1 424 ? -2.896 -24.125 0.278 1 88.12 424 GLU B O 1
ATOM 7441 N N . VAL B 1 425 ? -1.333 -22.906 1.207 1 86.88 425 VAL B N 1
ATOM 7442 C CA . VAL B 1 425 ? -0.708 -22.547 -0.06 1 86.88 425 VAL B CA 1
ATOM 7443 C C . VAL B 1 425 ? -0.176 -23.797 -0.753 1 86.88 425 VAL B C 1
ATOM 7445 O O . VAL B 1 425 ? -0.342 -23.953 -1.965 1 86.88 425 VAL B O 1
ATOM 7448 N N . ALA B 1 426 ? 0.409 -24.594 0.039 1 89.62 426 ALA B N 1
ATOM 7449 C CA . ALA B 1 426 ? 0.977 -25.828 -0.524 1 89.62 426 ALA B CA 1
ATOM 7450 C C . ALA B 1 426 ? -0.11 -26.703 -1.139 1 89.62 426 ALA B C 1
ATOM 7452 O O . ALA B 1 426 ? 0.103 -27.328 -2.182 1 89.62 426 ALA B O 1
ATOM 7453 N N . LEU B 1 427 ? -1.222 -26.781 -0.513 1 91.19 427 LEU B N 1
ATOM 7454 C CA . LEU B 1 427 ? -2.338 -27.547 -1.047 1 91.19 427 LEU B CA 1
ATOM 7455 C C . LEU B 1 427 ? -2.818 -26.969 -2.371 1 91.19 427 LEU B C 1
ATOM 7457 O O . LEU B 1 427 ? -3.092 -27.703 -3.318 1 91.19 427 LEU B O 1
ATOM 7461 N N . TRP B 1 428 ? -2.896 -25.703 -2.428 1 87.56 428 TRP B N 1
ATOM 7462 C CA . TRP B 1 428 ? -3.301 -25.047 -3.672 1 87.56 428 TRP B CA 1
ATOM 7463 C C . TRP B 1 428 ? -2.281 -25.312 -4.777 1 87.56 428 TRP B C 1
ATOM 7465 O O . TRP B 1 428 ? -2.65 -25.516 -5.938 1 87.56 428 TRP B O 1
ATOM 7475 N N . MET B 1 429 ? -1.083 -25.25 -4.43 1 88 429 MET B N 1
ATOM 7476 C CA . MET B 1 429 ? -0.028 -25.469 -5.414 1 88 429 MET B CA 1
ATOM 7477 C C . MET B 1 429 ? -0.068 -26.906 -5.938 1 88 429 MET B C 1
ATOM 7479 O O . MET B 1 429 ? 0.104 -27.141 -7.137 1 88 429 MET B O 1
ATOM 7483 N N . MET B 1 430 ? -0.325 -27.781 -5.051 1 90 430 MET B N 1
ATOM 7484 C CA . MET B 1 430 ? -0.465 -29.172 -5.473 1 90 430 MET B CA 1
ATOM 7485 C C . MET B 1 430 ? -1.688 -29.344 -6.367 1 90 430 MET B C 1
ATOM 7487 O O . MET B 1 430 ? -1.648 -30.094 -7.34 1 90 430 MET B O 1
ATOM 7491 N N . ASP B 1 431 ? -2.701 -28.688 -5.969 1 90.19 431 ASP B N 1
ATOM 7492 C CA . ASP B 1 431 ? -3.889 -28.734 -6.816 1 90.19 431 ASP B CA 1
ATOM 7493 C C . ASP B 1 431 ? -3.561 -28.281 -8.242 1 90.19 431 ASP B C 1
ATOM 7495 O O . ASP B 1 431 ? -3.99 -28.906 -9.211 1 90.19 431 ASP B O 1
ATOM 7499 N N . HIS B 1 432 ? -2.824 -27.266 -8.32 1 86.12 432 HIS B N 1
ATOM 7500 C CA . HIS B 1 432 ? -2.443 -26.766 -9.641 1 86.12 432 HIS B CA 1
ATOM 7501 C C . HIS B 1 432 ? -1.606 -27.781 -10.398 1 86.12 432 HIS B C 1
ATOM 7503 O O . HIS B 1 432 ? -1.815 -28 -11.594 1 86.12 432 HIS B O 1
ATOM 7509 N N . ILE B 1 433 ? -0.705 -28.328 -9.758 1 86.44 433 ILE B N 1
ATOM 7510 C CA . ILE B 1 433 ? 0.168 -29.328 -10.375 1 86.44 433 ILE B CA 1
ATOM 7511 C C . ILE B 1 433 ? -0.668 -30.484 -10.914 1 86.44 433 ILE B C 1
ATOM 7513 O O . ILE B 1 433 ? -0.463 -30.938 -12.039 1 86.44 433 ILE B O 1
ATOM 7517 N N . MET B 1 434 ? -1.605 -30.859 -10.148 1 88.94 434 MET B N 1
ATOM 7518 C CA . MET B 1 434 ? -2.434 -31.984 -10.555 1 88.94 434 MET B CA 1
ATOM 7519 C C . MET B 1 434 ? -3.393 -31.594 -11.664 1 88.94 434 MET B C 1
ATOM 7521 O O . MET B 1 434 ? -3.719 -32.406 -12.531 1 88.94 434 MET B O 1
ATOM 7525 N N . ASN B 1 435 ? -3.818 -30.406 -11.641 1 86.5 435 ASN B N 1
ATOM 7526 C CA . ASN B 1 435 ? -4.617 -29.891 -12.75 1 86.5 435 ASN B CA 1
ATOM 7527 C C . ASN B 1 435 ? -3.826 -29.891 -14.055 1 86.5 435 ASN B C 1
ATOM 7529 O O . ASN B 1 435 ? -4.371 -30.188 -15.117 1 86.5 435 ASN B O 1
ATOM 7533 N N . VAL B 1 436 ? -2.631 -29.531 -13.953 1 83.69 436 VAL B N 1
ATOM 7534 C CA . VAL B 1 436 ? -1.756 -29.547 -15.117 1 83.69 436 VAL B CA 1
ATOM 7535 C C . VAL B 1 436 ? -1.589 -30.984 -15.617 1 83.69 436 VAL B C 1
ATOM 7537 O O . VAL B 1 436 ? -1.631 -31.234 -16.828 1 83.69 436 VAL B O 1
ATOM 7540 N N . ARG B 1 437 ? -1.408 -31.875 -14.719 1 84.38 437 ARG B N 1
ATOM 7541 C CA . ARG B 1 437 ? -1.299 -33.281 -15.094 1 84.38 437 ARG B CA 1
ATOM 7542 C C . ARG B 1 437 ? -2.555 -33.75 -15.82 1 84.38 437 ARG B C 1
ATOM 7544 O O . ARG B 1 437 ? -2.467 -34.5 -16.812 1 84.38 437 ARG B O 1
ATOM 7551 N N . LEU B 1 438 ? -3.648 -33.375 -15.258 1 84.81 438 LEU B N 1
ATOM 7552 C CA . LEU B 1 438 ? -4.918 -33.719 -15.891 1 84.81 438 LEU B CA 1
ATOM 7553 C C . LEU B 1 438 ? -5 -33.125 -17.297 1 84.81 438 LEU B C 1
ATOM 7555 O O . LEU B 1 438 ? -5.441 -33.781 -18.234 1 84.81 438 LEU B O 1
ATOM 7559 N N . SER B 1 439 ? -4.59 -31.922 -17.359 1 80.5 439 SER B N 1
ATOM 7560 C CA . SER B 1 439 ? -4.59 -31.219 -18.641 1 80.5 439 SER B CA 1
ATOM 7561 C C . SER B 1 439 ? -3.725 -31.938 -19.672 1 80.5 439 SER B C 1
ATOM 7563 O O . SER B 1 439 ? -4.082 -32.031 -20.844 1 80.5 439 SER B O 1
ATOM 7565 N N . LEU B 1 440 ? -2.629 -32.438 -19.266 1 78.38 440 LEU B N 1
ATOM 7566 C CA . LEU B 1 440 ? -1.709 -33.156 -20.141 1 78.38 440 LEU B CA 1
ATOM 7567 C C . LEU B 1 440 ? -2.334 -34.438 -20.641 1 78.38 440 LEU B C 1
ATOM 7569 O O . LEU B 1 440 ? -2.17 -34.812 -21.797 1 78.38 440 LEU B O 1
ATOM 7573 N N . GLU B 1 441 ? -3.029 -35.031 -19.766 1 77.94 441 GLU B N 1
ATOM 7574 C CA . GLU B 1 441 ? -3.646 -36.312 -20.109 1 77.94 441 GLU B CA 1
ATOM 7575 C C . GLU B 1 441 ? -4.793 -36.125 -21.094 1 77.94 441 GLU B C 1
ATOM 7577 O O . GLU B 1 441 ? -5.047 -37 -21.938 1 77.94 441 GLU B O 1
ATOM 7582 N N . PHE B 1 442 ? -5.375 -35 -21.047 1 78.75 442 PHE B N 1
ATOM 7583 C CA . PHE B 1 442 ? -6.586 -34.844 -21.844 1 78.75 442 PHE B CA 1
ATOM 7584 C C . PHE B 1 442 ? -6.363 -33.812 -22.953 1 78.75 442 PHE B C 1
ATOM 7586 O O . PHE B 1 442 ? -7.273 -33.531 -23.734 1 78.75 442 PHE B O 1
ATOM 7593 N N . GLY B 1 443 ? -5.176 -33.281 -23.047 1 71.19 443 GLY B N 1
ATOM 7594 C CA . GLY B 1 443 ? -4.809 -32.375 -24.125 1 71.19 443 GLY B CA 1
ATOM 7595 C C . GLY B 1 443 ? -5.5 -31.047 -24.047 1 71.19 443 GLY B C 1
ATOM 7596 O O . GLY B 1 443 ? -5.953 -30.5 -25.047 1 71.19 443 GLY B O 1
ATOM 7597 N N . GLN B 1 444 ? -5.82 -30.562 -22.859 1 69.81 444 GLN B N 1
ATOM 7598 C CA . GLN B 1 444 ? -6.438 -29.266 -22.625 1 69.81 444 GLN B CA 1
ATOM 7599 C C . GLN B 1 444 ? -5.605 -28.422 -21.672 1 69.81 444 GLN B C 1
ATOM 7601 O O . GLN B 1 444 ? -4.738 -28.938 -20.969 1 69.81 444 GLN B O 1
ATOM 7606 N N . VAL B 1 445 ? -5.711 -27.109 -21.969 1 65.25 445 VAL B N 1
ATOM 7607 C CA . VAL B 1 445 ? -5.086 -26.203 -21.016 1 65.25 445 VAL B CA 1
ATOM 7608 C C . VAL B 1 445 ? -6.094 -25.828 -19.922 1 65.25 445 VAL B C 1
ATOM 7610 O O . VAL B 1 445 ? -7.18 -25.328 -20.234 1 65.25 445 VAL B O 1
ATOM 7613 N N . TYR B 1 446 ? -5.793 -26.25 -18.703 1 67.31 446 TYR B N 1
ATOM 7614 C CA . TYR B 1 446 ? -6.73 -26.016 -17.609 1 67.31 446 TYR B CA 1
ATOM 7615 C C . TYR B 1 446 ? -6.012 -25.484 -16.375 1 67.31 446 TYR B C 1
ATOM 7617 O O . TYR B 1 446 ? -4.945 -25.984 -16.016 1 67.31 446 TYR B O 1
ATOM 7625 N N . ALA B 1 447 ? -6.406 -24.328 -15.914 1 64.62 447 ALA B N 1
ATOM 7626 C CA . ALA B 1 447 ? -6.039 -23.844 -14.586 1 64.62 447 ALA B CA 1
ATOM 7627 C C . ALA B 1 447 ? -7.277 -23.484 -13.773 1 64.62 447 ALA B C 1
ATOM 7629 O O . ALA B 1 447 ? -8.18 -22.812 -14.266 1 64.62 447 ALA B O 1
ATOM 7630 N N . ARG B 1 448 ? -7.395 -24.078 -12.555 1 68.88 448 ARG B N 1
ATOM 7631 C CA . ARG B 1 448 ? -8.539 -23.812 -11.695 1 68.88 448 ARG B CA 1
ATOM 7632 C C . ARG B 1 448 ? -8.391 -22.484 -10.977 1 68.88 448 ARG B C 1
ATOM 7634 O O . ARG B 1 448 ? -8.039 -22.438 -9.797 1 68.88 448 ARG B O 1
ATOM 7641 N N . ILE B 1 449 ? -8.531 -21.406 -11.641 1 67.62 449 ILE B N 1
ATOM 7642 C CA . ILE B 1 449 ? -8.539 -20.062 -11.086 1 67.62 449 ILE B CA 1
ATOM 7643 C C . ILE B 1 449 ? -9.859 -19.375 -11.422 1 67.62 449 ILE B C 1
ATOM 7645 O O . ILE B 1 449 ? -10.414 -19.562 -12.508 1 67.62 449 ILE B O 1
ATOM 7649 N N . PRO B 1 450 ? -10.359 -18.625 -10.375 1 67.31 450 PRO B N 1
ATOM 7650 C CA . PRO B 1 450 ? -9.852 -18.328 -9.039 1 67.31 450 PRO B CA 1
ATOM 7651 C C . PRO B 1 450 ? -9.93 -19.531 -8.102 1 67.31 450 PRO B C 1
ATOM 7653 O O . PRO B 1 450 ? -10.633 -20.5 -8.383 1 67.31 450 PRO B O 1
ATOM 7656 N N . LEU B 1 451 ? -9.031 -19.422 -7.176 1 67.06 451 LEU B N 1
ATOM 7657 C CA . LEU B 1 451 ? -9.07 -20.438 -6.125 1 67.06 451 LEU B CA 1
ATOM 7658 C C . LEU B 1 451 ? -10.367 -20.344 -5.328 1 67.06 451 LEU B C 1
ATOM 7660 O O . LEU B 1 451 ? -10.445 -19.594 -4.352 1 67.06 451 LEU B O 1
ATOM 7664 N N . VAL B 1 452 ? -11.328 -20.953 -5.777 1 67.69 452 VAL B N 1
ATOM 7665 C CA . VAL B 1 452 ? -12.664 -20.844 -5.195 1 67.69 452 VAL B CA 1
ATOM 7666 C C . VAL B 1 452 ? -12.758 -21.719 -3.943 1 67.69 452 VAL B C 1
ATOM 7668 O O . VAL B 1 452 ? -13.273 -21.281 -2.912 1 67.69 452 VAL B O 1
ATOM 7671 N N . ALA B 1 453 ? -12.203 -22.922 -4.109 1 75 453 ALA B N 1
ATOM 7672 C CA . ALA B 1 453 ? -12.203 -23.812 -2.957 1 75 453 ALA B CA 1
ATOM 7673 C C . ALA B 1 453 ? -10.953 -23.609 -2.1 1 75 453 ALA B C 1
ATOM 7675 O O . ALA B 1 453 ? -9.883 -23.281 -2.621 1 75 453 ALA B O 1
ATOM 7676 N N . ALA B 1 454 ? -11.195 -23.656 -0.824 1 78.5 454 ALA B N 1
ATOM 7677 C CA . ALA B 1 454 ? -10.07 -23.516 0.094 1 78.5 454 ALA B CA 1
ATOM 7678 C C . ALA B 1 454 ? -9.984 -24.703 1.053 1 78.5 454 ALA B C 1
ATOM 7680 O O . ALA B 1 454 ? -11.008 -25.234 1.488 1 78.5 454 ALA B O 1
ATOM 7681 N N . PRO B 1 455 ? -8.719 -25.094 1.274 1 84.12 455 PRO B N 1
ATOM 7682 C CA . PRO B 1 455 ? -8.578 -26.047 2.375 1 84.12 455 PRO B CA 1
ATOM 7683 C C . PRO B 1 455 ? -9 -25.469 3.723 1 84.12 455 PRO B C 1
ATOM 7685 O O . PRO B 1 455 ? -8.969 -24.25 3.904 1 84.12 455 PRO B O 1
ATOM 7688 N N . HIS B 1 456 ? -9.383 -26.359 4.555 1 84.44 456 HIS B N 1
ATOM 7689 C CA . HIS B 1 456 ? -9.82 -25.922 5.879 1 84.44 456 HIS B CA 1
ATOM 7690 C C . HIS B 1 456 ? -8.703 -26.094 6.91 1 84.44 456 HIS B C 1
ATOM 7692 O O . HIS B 1 456 ? -8.758 -27.016 7.734 1 84.44 456 HIS B O 1
ATOM 7698 N N . ILE B 1 457 ? -7.781 -25.234 6.828 1 88 457 ILE B N 1
ATOM 7699 C CA . ILE B 1 457 ? -6.684 -25.281 7.785 1 88 457 ILE B CA 1
ATOM 7700 C C . ILE B 1 457 ? -6.918 -24.234 8.883 1 88 457 ILE B C 1
ATOM 7702 O O . ILE B 1 457 ? -6.852 -23.031 8.633 1 88 457 ILE B O 1
ATOM 7706 N N . HIS B 1 458 ? -7.145 -24.641 10.078 1 83.19 458 HIS B N 1
ATOM 7707 C CA . HIS B 1 458 ? -7.457 -23.75 11.195 1 83.19 458 HIS B CA 1
ATOM 7708 C C . HIS B 1 458 ? -6.227 -23.5 12.055 1 83.19 458 HIS B C 1
ATOM 7710 O O . HIS B 1 458 ? -5.566 -24.438 12.5 1 83.19 458 HIS B O 1
ATOM 7716 N N . HIS B 1 459 ? -5.949 -22.312 12.281 1 83.81 459 HIS B N 1
ATOM 7717 C CA . HIS B 1 459 ? -4.93 -21.938 13.25 1 83.81 459 HIS B CA 1
ATOM 7718 C C . HIS B 1 459 ? -5.477 -21.984 14.672 1 83.81 459 HIS B C 1
ATOM 7720 O O . HIS B 1 459 ? -6.129 -21.047 15.133 1 83.81 459 HIS B O 1
ATOM 7726 N N . ALA B 1 460 ? -5.23 -22.969 15.328 1 76.88 460 ALA B N 1
ATOM 7727 C CA . ALA B 1 460 ? -5.766 -23.188 16.672 1 76.88 460 ALA B CA 1
ATOM 7728 C C . ALA B 1 460 ? -4.977 -24.281 17.406 1 76.88 460 ALA B C 1
ATOM 7730 O O . ALA B 1 460 ? -4.137 -24.953 16.797 1 76.88 460 ALA B O 1
ATOM 7731 N N . ASP B 1 461 ? -5.188 -24.359 18.641 1 76.56 461 ASP B N 1
ATOM 7732 C CA . ASP B 1 461 ? -4.66 -25.469 19.438 1 76.56 461 ASP B CA 1
ATOM 7733 C C . ASP B 1 461 ? -5.605 -26.672 19.406 1 76.56 461 ASP B C 1
ATOM 7735 O O . ASP B 1 461 ? -6.715 -26.609 19.953 1 76.56 461 ASP B O 1
ATOM 7739 N N . ALA B 1 462 ? -5.09 -27.719 18.828 1 74.06 462 ALA B N 1
ATOM 7740 C CA . ALA B 1 462 ? -5.926 -28.906 18.656 1 74.06 462 ALA B CA 1
ATOM 7741 C C . ALA B 1 462 ? -6.414 -29.422 20.016 1 74.06 462 ALA B C 1
ATOM 7743 O O . ALA B 1 462 ? -7.465 -30.062 20.094 1 74.06 462 ALA B O 1
ATOM 7744 N N . LEU B 1 463 ? -5.688 -29.172 21.047 1 72.06 463 LEU B N 1
ATOM 7745 C CA . LEU B 1 463 ? -6.051 -29.656 22.375 1 72.06 463 LEU B CA 1
ATOM 7746 C C . LEU B 1 463 ? -7.145 -28.781 22.984 1 72.06 463 LEU B C 1
ATOM 7748 O O . LEU B 1 463 ? -7.793 -29.188 23.953 1 72.06 463 LEU B O 1
ATOM 7752 N N . SER B 1 464 ? -7.324 -27.594 22.438 1 74.69 464 SER B N 1
ATOM 7753 C CA . SER B 1 464 ? -8.266 -26.641 23.031 1 74.69 464 SER B CA 1
ATOM 7754 C C . SER B 1 464 ? -9.523 -26.516 22.188 1 74.69 464 SER B C 1
ATOM 7756 O O . SER B 1 464 ? -10.625 -26.375 22.719 1 74.69 464 SER B O 1
ATOM 7758 N N . ILE B 1 465 ? -9.367 -26.672 20.953 1 75.75 465 ILE B N 1
ATOM 7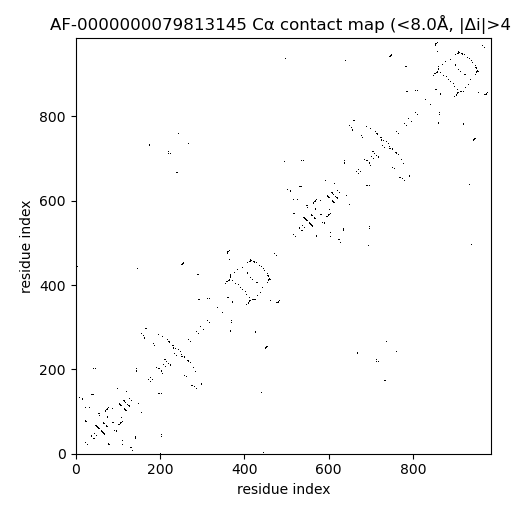759 C CA . ILE B 1 465 ? -10.492 -26.438 20.062 1 75.75 465 ILE B CA 1
ATOM 7760 C C . ILE B 1 465 ? -11.328 -27.719 19.938 1 75.75 465 ILE B C 1
ATOM 7762 O O . ILE B 1 465 ? -10.789 -28.828 20 1 75.75 465 ILE B O 1
ATOM 7766 N N . ASP B 1 466 ? -12.633 -27.531 19.812 1 75.94 466 ASP B N 1
ATOM 7767 C CA . ASP B 1 466 ? -13.508 -28.656 19.484 1 75.94 466 ASP B CA 1
ATOM 7768 C C . ASP B 1 466 ? -13.352 -29.047 18.016 1 75.94 466 ASP B C 1
ATOM 7770 O O . ASP B 1 466 ? -13.719 -28.281 17.109 1 75.94 466 ASP B O 1
ATOM 7774 N N . TRP B 1 467 ? -12.852 -30.219 17.875 1 79.56 467 TRP B N 1
ATOM 7775 C CA . TRP B 1 467 ? -12.57 -30.703 16.531 1 79.56 467 TRP B CA 1
ATOM 7776 C C . TRP B 1 467 ? -13.828 -30.688 15.672 1 79.56 467 TRP B C 1
ATOM 7778 O O . TRP B 1 467 ? -13.75 -30.547 14.453 1 79.56 467 TRP B O 1
ATOM 7788 N N . ASN B 1 468 ? -14.984 -30.781 16.25 1 77.56 468 ASN B N 1
ATOM 7789 C CA . ASN B 1 468 ? -16.25 -30.828 15.516 1 77.56 468 ASN B CA 1
ATOM 7790 C C . ASN B 1 468 ? -16.547 -29.484 14.867 1 77.56 468 ASN B C 1
ATOM 7792 O O . ASN B 1 468 ? -17.328 -29.406 13.914 1 77.56 468 ASN B O 1
ATOM 7796 N N . VAL B 1 469 ? -15.898 -28.484 15.43 1 76.25 469 VAL B N 1
ATOM 7797 C CA . VAL B 1 469 ? -16.062 -27.156 14.844 1 76.25 469 VAL B CA 1
ATOM 7798 C C . VAL B 1 469 ? -15.281 -27.062 13.539 1 76.25 469 VAL B C 1
ATOM 7800 O O . VAL B 1 469 ? -15.695 -26.359 12.609 1 76.25 469 VAL B O 1
ATOM 7803 N N . VAL B 1 470 ? -14.297 -27.875 13.539 1 77.69 470 VAL B N 1
ATOM 7804 C CA . VAL B 1 470 ? -13.453 -27.891 12.352 1 77.69 470 VAL B CA 1
ATOM 7805 C C . VAL B 1 470 ? -14.047 -28.828 11.312 1 77.69 470 VAL B C 1
ATOM 7807 O O . VAL B 1 470 ? -14.242 -28.453 10.156 1 77.69 470 VAL B O 1
ATOM 7810 N N . LEU B 1 471 ? -14.305 -30 11.758 1 79.5 471 LEU B N 1
ATOM 7811 C CA . LEU B 1 471 ? -14.93 -31.047 10.938 1 79.5 471 LEU B CA 1
ATOM 7812 C C . LEU B 1 471 ? -15.773 -31.984 11.789 1 79.5 471 LEU B C 1
ATOM 7814 O O . LEU B 1 471 ? -15.242 -32.75 12.586 1 79.5 471 LEU B O 1
ATOM 7818 N N . PRO B 1 472 ? -17.109 -31.828 11.5 1 72.25 472 PRO B N 1
ATOM 7819 C CA . PRO B 1 472 ? -17.953 -32.781 12.25 1 72.25 472 PRO B CA 1
ATOM 7820 C C . PRO B 1 472 ? -17.516 -34.219 12.055 1 72.25 472 PRO B C 1
ATOM 7822 O O . PRO B 1 472 ? -17.234 -34.656 10.93 1 72.25 472 PRO B O 1
ATOM 7825 N N . ALA B 1 473 ? -17.516 -35 13.078 1 76.62 473 ALA B N 1
ATOM 7826 C CA . ALA B 1 473 ? -17 -36.375 13.086 1 76.62 473 ALA B CA 1
ATOM 7827 C C . ALA B 1 473 ? -17.75 -37.219 12.078 1 76.62 473 ALA B C 1
ATOM 7829 O O . ALA B 1 473 ? -17.156 -38.094 11.438 1 76.62 473 ALA B O 1
ATOM 7830 N N . ILE B 1 474 ? -19 -36.969 11.875 1 76.75 474 ILE B N 1
ATOM 7831 C CA . ILE B 1 474 ? -19.844 -37.781 11.008 1 76.75 474 ILE B CA 1
ATOM 7832 C C . ILE B 1 474 ? -19.422 -37.594 9.555 1 76.75 474 ILE B C 1
ATOM 7834 O O . ILE B 1 474 ? -19.625 -38.5 8.719 1 76.75 474 ILE B O 1
ATOM 7838 N N . GLU B 1 475 ? -18.766 -36.562 9.344 1 79.25 475 GLU B N 1
ATOM 7839 C CA . GLU B 1 475 ? -18.375 -36.25 7.977 1 79.25 475 GLU B CA 1
ATOM 7840 C C . GLU B 1 475 ? -16.922 -36.625 7.715 1 79.25 475 GLU B C 1
ATOM 7842 O O . GLU B 1 475 ? -16.484 -36.688 6.562 1 79.25 475 GLU B O 1
ATOM 7847 N N . CYS B 1 476 ? -16.234 -37 8.805 1 82.5 476 CYS B N 1
ATOM 7848 C CA . CYS B 1 476 ? -14.805 -37.281 8.688 1 82.5 476 CYS B CA 1
ATOM 7849 C C . CYS B 1 476 ? -14.57 -38.719 8.195 1 82.5 476 CYS B C 1
ATOM 7851 O O . CYS B 1 476 ? -15.031 -39.656 8.812 1 82.5 476 CYS B O 1
ATOM 7853 N N . SER B 1 477 ? -13.844 -38.875 7.156 1 86.31 477 SER B N 1
ATOM 7854 C CA . SER B 1 477 ? -13.57 -40.188 6.605 1 86.31 477 SER B CA 1
ATOM 7855 C C . SER B 1 477 ? -12.289 -40.781 7.199 1 86.31 477 SER B C 1
ATOM 7857 O O . SER B 1 477 ? -12.266 -41.938 7.59 1 86.31 477 SER B O 1
ATOM 7859 N N . TYR B 1 478 ? -11.266 -39.969 7.266 1 83.56 478 TYR B N 1
ATOM 7860 C CA . TYR B 1 478 ? -9.984 -40.438 7.766 1 83.56 478 TYR B CA 1
ATOM 7861 C C . TYR B 1 478 ? -9.297 -39.375 8.609 1 83.56 478 TYR B C 1
ATOM 7863 O O . TYR B 1 478 ? -9.328 -38.188 8.273 1 83.56 478 TYR B O 1
ATOM 7871 N N . ILE B 1 479 ? -8.75 -39.719 9.742 1 76.44 479 ILE B N 1
ATOM 7872 C CA . ILE B 1 479 ? -7.914 -38.906 10.602 1 76.44 479 ILE B CA 1
ATOM 7873 C C . ILE B 1 479 ? -6.484 -39.438 10.609 1 76.44 479 ILE B C 1
ATOM 7875 O O . ILE B 1 479 ? -6.27 -40.656 10.82 1 76.44 479 ILE B O 1
ATOM 7879 N N . TYR B 1 480 ? -5.539 -38.625 10.305 1 76.62 480 TYR B N 1
ATOM 7880 C CA . TYR B 1 480 ? -4.141 -39.031 10.305 1 76.62 480 TYR B CA 1
ATOM 7881 C C . TYR B 1 480 ? -3.221 -37.844 10.594 1 76.62 480 TYR B C 1
ATOM 7883 O O . TYR B 1 480 ? -3.656 -36.688 10.562 1 76.62 480 TYR B O 1
ATOM 7891 N N . GLY B 1 481 ? -2.078 -38.062 11.016 1 75.94 481 GLY B N 1
ATOM 7892 C CA . GLY B 1 481 ? -1.09 -37.031 11.305 1 75.94 481 GLY B CA 1
ATOM 7893 C C . GLY B 1 481 ? 0.06 -37.531 12.156 1 75.94 481 GLY B C 1
ATOM 7894 O O . GLY B 1 481 ? 0.17 -38.75 12.422 1 75.94 481 GLY B O 1
ATOM 7895 N N . ASN B 1 482 ? 1.084 -36.719 12.242 1 62.53 482 ASN B N 1
ATOM 7896 C CA . ASN B 1 482 ? 2.197 -36.969 13.141 1 62.53 482 ASN B CA 1
ATOM 7897 C C . ASN B 1 482 ? 2.203 -36.031 14.328 1 62.53 482 ASN B C 1
ATOM 7899 O O . ASN B 1 482 ? 2.998 -35.062 14.367 1 62.53 482 ASN B O 1
ATOM 7903 N N . PRO B 1 483 ? 1.16 -36.188 15.266 1 58.66 483 PRO B N 1
ATOM 7904 C CA . PRO B 1 483 ? 1.109 -35.25 16.391 1 58.66 483 PRO B CA 1
ATOM 7905 C C . PRO B 1 483 ? 2.416 -35.219 17.188 1 58.66 483 PRO B C 1
ATOM 7907 O O . PRO B 1 483 ? 3.184 -36.188 17.172 1 58.66 483 PRO B O 1
ATOM 7910 N N . PRO B 1 484 ? 2.77 -33.969 17.516 1 51.44 484 PRO B N 1
ATOM 7911 C CA . PRO B 1 484 ? 3.953 -33.969 18.375 1 51.44 484 PRO B CA 1
ATOM 7912 C C . PRO B 1 484 ? 3.834 -34.938 19.547 1 51.44 484 PRO B C 1
ATOM 7914 O O . PRO B 1 484 ? 2.75 -35.094 20.125 1 51.44 484 PRO B O 1
ATOM 7917 N N . PHE B 1 485 ? 4.352 -36.125 19.344 1 37.12 485 PHE B N 1
ATOM 7918 C CA . PHE B 1 485 ? 4.332 -37.094 20.438 1 37.12 485 PHE B CA 1
ATOM 7919 C C . PHE B 1 485 ? 4.742 -36.438 21.75 1 37.12 485 PHE B C 1
ATOM 7921 O O . PHE B 1 485 ? 5.852 -35.938 21.875 1 37.12 485 PHE B O 1
ATOM 7928 N N . ILE B 1 486 ? 3.881 -35.75 22.391 1 34.16 486 ILE B N 1
ATOM 7929 C CA . ILE B 1 486 ? 4.262 -35.844 23.781 1 34.16 486 ILE B CA 1
ATOM 7930 C C . ILE B 1 486 ? 4.234 -37.312 24.234 1 34.16 486 ILE B C 1
ATOM 7932 O O . ILE B 1 486 ? 3.33 -38.062 23.859 1 34.16 486 ILE B O 1
ATOM 7936 N N . GLY B 1 487 ? 5.211 -37.969 24.547 1 30.53 487 GLY B N 1
ATOM 7937 C CA . GLY B 1 487 ? 5.297 -39.25 25.219 1 30.53 487 GLY B CA 1
ATOM 7938 C C . GLY B 1 487 ? 4.113 -39.531 26.125 1 30.53 487 GLY B C 1
ATOM 7939 O O . GLY B 1 487 ? 4.207 -40.344 27.047 1 30.53 487 GLY B O 1
ATOM 7940 N N . PHE B 1 488 ? 2.973 -38.875 26.172 1 28.53 488 PHE B N 1
ATOM 7941 C CA . PHE B 1 488 ? 2.049 -39.531 27.078 1 28.53 488 PHE B CA 1
ATOM 7942 C C . PHE B 1 488 ? 1.467 -40.781 26.438 1 28.53 488 PHE B C 1
ATOM 7944 O O . PHE B 1 488 ? 1.022 -40.75 25.281 1 28.53 488 PHE B O 1
ATOM 7951 N N . VAL B 1 489 ? 1.876 -42.031 26.875 1 27.31 489 VAL B N 1
ATOM 7952 C CA . VAL B 1 489 ? 1.379 -43.406 26.984 1 27.31 489 VAL B CA 1
ATOM 7953 C C . VAL B 1 489 ? -0.083 -43.406 27.422 1 27.31 489 VAL B C 1
ATOM 7955 O O . VAL B 1 489 ? -0.396 -42.969 28.547 1 27.31 489 VAL B O 1
ATOM 7958 N N . MET B 1 490 ? -1.054 -43 26.812 1 25.06 490 MET B N 1
ATOM 7959 C CA . MET B 1 490 ? -2.348 -43.531 27.234 1 25.06 490 MET B CA 1
ATOM 7960 C C . MET B 1 490 ? -2.398 -45.062 27.047 1 25.06 490 MET B C 1
ATOM 7962 O O . MET B 1 490 ? -2.152 -45.562 25.938 1 25.06 490 MET B O 1
ATOM 7966 N N . ARG B 1 491 ? -2.287 -45.875 28.219 1 23.84 491 ARG B N 1
ATOM 7967 C CA . ARG B 1 491 ? -2.791 -47.156 28.625 1 23.84 491 ARG B CA 1
ATOM 7968 C C . ARG B 1 491 ? -4.27 -47.312 28.281 1 23.84 491 ARG B C 1
ATOM 7970 O O . ARG B 1 491 ? -5.062 -46.406 28.5 1 23.84 491 ARG B O 1
ATOM 7977 N N . GLY B 1 492 ? -4.605 -48 27.062 1 21 492 GLY B N 1
ATOM 7978 C CA . GLY B 1 492 ? -5.863 -48.688 26.844 1 21 492 GLY B CA 1
ATOM 7979 C C . GLY B 1 492 ? -6.504 -49.188 28.109 1 21 492 GLY B C 1
ATOM 7980 O O . GLY B 1 492 ? -5.973 -50.094 28.75 1 21 492 GLY B O 1
ATOM 7981 N N . CYS B 1 493 ? -6.84 -48.281 29.188 1 19.42 493 CYS B N 1
ATOM 7982 C CA . CYS B 1 493 ? -7.91 -48.938 29.938 1 19.42 493 CYS B CA 1
ATOM 7983 C C . CYS B 1 493 ? -9.234 -48.875 29.188 1 19.42 493 CYS B C 1
ATOM 7985 O O . CYS B 1 493 ? -9.492 -47.906 28.469 1 19.42 493 CYS B O 1
#

Foldseek 3Di:
DFDKLVQLLVLLQVLLVVLVPPFDCVPCVVVNVQSLLVSRPDGLVLFKDAQCWFDFPDRDIGTFGIFRFQAETEFEAGPPDDCVVVVVVSVRRQVRDDPQRDHQWYWYYNSFKIWIAGNVVRDIDIDTSNCCSVVVVVVVVSLQQDAADADDLDPLLLVLLVLLLVLLVVLVVVPCDDPQSLLLSLLLLLVLLCLQRNVQPPRSLVLVCLVPVADLQRQCSLVSSLLLLVLLQDALVRDDPPDDPSSSSGHNQNDPSSPDRHPRRGDGNVSSVSSSVSSSGNCSRDALLCVLVSVVCSVDVVVSPVSPPPDQDLVNLCVPVCVQPLVVLVVLVVVLLPDDDPCSLVSLVVSLVVLLLAAEEEAACQLNNSVQSVLLSSLVVLLVSVCSNAPLVRLPDDLVVSHRHAQQRYFYEHQDPSSLSSNFSSNLSSVQSSQSVSCSSSVIDDGPPRPPHTYQYHNDNSVPDDVVVGPNPVSHRYYDDDPPPPPPPPDPD/DFDKLVQLLVLLQVLLVVLVPPFDCVPCVVVNVQSLLVSRPAGLVLFKDAQCWFDFPDDDIGTFGIFRFQAETEFEAGPPDDCVVVVVVSVRRQVRDDPQRDHQWYWYYNSFKIWIAGNVVRDIDIDTSNCCSVVVVVVVVSLQQDAADADDQDPLLLVLLVLLLVLLVVLVVVPCDDPQSLLLSLLLLLVLLCLNRNVQPPRSLVLVCLVPVADLQRQCVLVSSLLLLVLLQDALVRDDPPDDPSSSSGHNQNDPSSPDRHDRRGDGNVSSVSSSVSSSGNSSRDALLCVLVSVVCSVDVVSSPVSPPPDQDLVNLCVPVCVQPLVVLVVLVVVLLPDDDPCSLVSLVVSLVVLLLAAEEEAACQLNNNVQSVLLSSLVVLLVSVCSNAPQVRLPDDLVVSHRHAQQRYFYEHQDPSSLSSNFSSNLSSVQSSQSVSCSSSVIDDDPPRPPHTYQYDNDNSVPDDCVVGPNPVSHRYYDDDPPPPPPPPDPD

Organism: NCBI:txid265959

Nearest PDB structures (foldseek):
  5hr4-assembly1_C  TM=9.286E-01  e=6.764E-29  Methylophilus methylotrophus
  7lo5-assembly1_C  TM=2.780E-01  e=1.073E-06  Deinococcus wulumuqiensis
  7cvu-assembly1_A  TM=3.601E-01  e=5.714E+00  Niastella koreensis GR20-10
  5hr4-assembly1_C  TM=9.289E-01  e=2.719E-28  Methylophilus methylotrophus
  7lo5-assembly1_C  TM=2.615E-01  e=1.684E-06  Deinococcus wulumuqiensis

pLDDT: mean 84.95, std 13.22, range [19.03, 98.19]

Radius of gyration: 36.06 Å; Cα contacts (8 Å, |Δi|>4): 1658; chains: 2; bounding box: 87×108×92 Å

Solvent-accessible surface area (backbone atoms only — not comparable to full-atom values): 53175 Å² total; per-residue (Å²): 132,87,76,46,64,69,57,32,29,53,39,32,44,52,48,33,62,71,43,68,80,52,47,58,43,94,78,35,49,68,59,51,49,42,52,55,31,43,37,71,61,30,63,39,80,58,62,35,42,65,57,42,77,38,45,29,88,76,93,49,73,42,63,37,55,33,36,21,68,31,42,34,36,33,32,74,44,35,46,86,53,76,60,64,65,38,51,54,53,55,57,49,43,51,84,42,44,53,82,67,40,48,47,40,29,41,39,38,31,20,64,50,39,40,38,38,34,35,66,83,79,70,45,75,50,74,48,43,36,88,46,35,39,83,49,48,70,80,53,28,55,76,62,33,46,56,86,81,80,70,68,87,86,41,75,56,52,56,54,53,25,49,44,52,21,53,40,46,50,53,41,39,74,23,55,45,50,66,70,60,38,49,52,50,51,54,51,49,50,49,49,48,33,27,20,51,43,35,74,31,60,46,49,27,51,56,50,47,45,55,66,71,71,29,50,81,56,8,67,45,38,21,31,52,50,51,48,47,38,48,45,30,48,33,54,75,92,69,50,45,70,43,45,49,74,77,62,64,54,55,60,37,40,50,49,79,86,42,62,70,84,67,83,65,54,56,27,32,39,65,49,42,50,39,52,51,53,48,52,71,48,60,43,62,69,57,52,50,63,44,46,43,55,32,50,52,23,35,76,31,66,74,46,45,72,43,84,66,68,88,53,84,45,69,70,60,45,46,66,51,44,32,81,70,51,48,51,59,53,51,50,51,48,54,55,51,68,68,47,82,58,95,56,36,63,59,50,51,51,50,48,53,52,52,60,44,65,46,21,39,34,17,61,41,28,46,33,23,43,64,59,37,53,50,48,52,54,52,51,52,50,48,49,53,52,49,46,71,73,43,48,82,90,63,52,80,63,68,63,80,70,68,64,69,73,59,57,55,35,37,34,30,19,11,65,48,60,60,37,22,51,46,17,47,51,26,39,51,51,46,49,50,53,50,39,30,44,49,16,64,75,52,74,47,78,55,76,85,71,47,39,77,67,54,52,46,57,41,67,36,47,56,90,74,51,62,60,54,79,76,50,44,67,90,60,53,66,44,78,54,69,72,56,80,74,63,82,74,75,77,74,88,120,130,85,75,45,63,69,55,31,29,52,38,32,45,51,50,31,61,70,43,67,80,52,45,58,42,94,80,37,48,69,59,52,49,43,51,56,31,42,38,71,62,28,64,40,80,57,62,34,42,65,57,41,75,37,44,29,89,76,91,49,72,44,62,37,53,32,38,22,70,31,42,35,38,31,33,73,44,35,45,85,52,76,60,63,65,40,50,52,54,56,57,48,43,50,84,43,44,53,82,68,39,48,48,40,29,40,38,37,32,19,63,51,39,42,39,39,33,34,66,82,79,70,45,75,48,73,49,43,35,86,47,36,39,83,50,47,70,79,54,28,54,77,61,31,45,55,87,81,80,72,68,87,86,42,73,55,52,56,53,52,24,49,43,53,21,53,39,46,50,54,40,40,73,23,56,48,52,66,71,61,37,50,53,48,49,53,50,48,50,48,49,47,33,26,19,50,43,33,74,31,59,47,48,27,50,58,50,47,45,57,66,71,71,30,52,83,58,7,68,45,39,21,32,53,51,52,46,46,39,50,42,30,47,34,53,75,91,68,49,44,70,43,45,49,72,76,63,64,54,54,60,37,38,60,44,79,82,42,62,68,87,66,82,66,54,55,27,31,38,64,50,42,50,39,51,49,52,49,52,70,49,61,44,63,70,56,53,48,64,46,43,42,56,32,47,53,24,33,75,30,67,75,46,46,73,44,83,66,66,89,55,83,44,69,69,58,45,46,67,50,45,32,81,69,50,48,50,60,53,52,49,52,49,55,54,50,67,67,47,85,57,94,55,34,62,58,50,51,51,51,49,51,52,51,60,44,64,46,20,40,34,17,63,41,27,44,33,23,45,65,58,35,52,49,49,52,53,51,52,53,52,48,50,53,51,50,48,70,73,42,49,83,92,61,51,78,63,69,62,81,72,69,64,70,74,60,58,56,35,36,35,30,20,13,64,46,60,61,38,21,51,44,18,48,52,27,41,52,50,45,49,50,53,51,38,31,44,49,15,64,74,52,74,46,80,53,73,86,71,46,36,78,68,55,51,46,58,41,66,36,50,58,90,74,49,63,59,55,78,77,50,44,66,91,60,52,68,45,77,52,70,73,55,81,72,62,85,76,77,78,73,88,120

Secondary structure (DSSP, 8-state):
-PPPHHHHHHHHHHHHHHTTT---HHHHHHHHHHHHHHHTT--GGGT-EEEEEEEPSSS-EEEEEEEETTTEEEEE--TT--SHHHHHHHHHTGGGS-GGG--SEEEEE-SSEEEEEETTTTEEEEEEGGGHHHHGGGGGGGGT-------TT-HHHHHHHHHHHHHHHHHHHTT--HHHHHHHHHHHHHHHHHHHHTSSSSTTHHHHHHHHHS-TT-TTHHHHHHHHHHHHTS-GGGS-TT--HHHHTSPP--SGGGTSPPPPP---HHHHHHHHHHHHS-GGGS-GGGHHHHHHHHH-HHHHHSS------HHHHHHHHIIIIIHHHHHHHHHHHT--STTHHHHHHHHHHHHHH--EEETT-TTTHHHHHHHHHHHHHHHHHHHHHS-GGG--S-GGGT----GGGEEEEESSHHHHHHHHHHHHHHHHHHHHHHHHHHT------S-----EEEES-TTTS-HHHHS-GGG--EE--------------/-PPPHHHHHHHHHHHHHHTTT---HHHHHHHHHHHHHHHTT--GGGT-EEEEEEEPSSS-EEEEEEEETTTEEEEE--TT--SHHHHHHHHHTGGGS-GGG--SEEEEE-SSEEEEEETTTTEEEEEEGGGHHHHGGGGGGGGT-------TT-HHHHHHHHHHHHHHHHHHHTT--HHHHHHHHHHHHHHHHHHHHTSSSSTTHHHHHHHHHS-TT-TTHHHHHHHHHHHHTS-GGGS-TT--HHHHTSPP--SGGGTSPPPPP---HHHHHHHHHHHHS-GGGS-GGGHHHHHHHHH-HHHHHSS------HHHHHHHHIIIIIHHHHHHHHHHHT--STTHHHHHHHHHHHHHH--EEETT-TTTHHHHHHHHHHHHHHHHHHHHHS-GGG--S-HHHH----GGGEEEEESSHHHHHHHHHHHHHHHHHHHHHHHHHHT------S-----EEEES-TTTS-HHHHS-GGG--EE--------------